Protein AF-A0A803P0L1-F1 (afdb_monomer_lite)

Organism: Cannabis sativa (NCBI:txid3483)

InterPro domains:
  IPR026960 Reverse transcriptase zinc-binding domain [PF13966] (662-752)
  IPR036770 Ankyrin repeat-containing domain superfamily [G3DSA:1.25.40.20] (294-431)
  IPR036770 Ankyrin repeat-containing domain superfamily [SSF48403] (313-424)
  IPR044956 Ankyrin repeat protein SKIP35 [PTHR36024] (35-585)
  IPR060521 SKIP35, N-terminal domain [PF28568] (82-309)

Sequence (943 aa):
MEKDMVSALPKEEEEVKGVGGGLIERETEEDDTVKSQGVKESRLNSGSGCNCNATKLKSTSVAVRERDYFQSGHPKKKLTRQERVELGRLFQGAVSSYDWDLAQSLISLADPQALNDALCITLDSIWFLTTQQELDGVTTLIHNIIANGAYDFTRAALRTSFLASCVSACHSRTMTPAATVTIMAQRLHERLHECNGDEILKAEAGAKFQKFTEWALKCIDCHSRCRENNTDRVGHSSAVEIQLQLSAFKTFLDLAGNQLIGKDFTEAFDAACFPLTLFSSSFDPSWASGISATAIHGLLGMLVEGGADNVSQCFLEASRFGSTELVRILLQIAQRNSLDIDVDLALGFASHYCKIGTMECLVEEGNAIAFLGPLMRAAERGCMQVVEWFMKRGCRDMELCLALTAATSSSQVDVAAFLLPHVPQHVLEALSTEILKAAGERSGGSLDGVAFLLRSDFLGDPTATYAVADAIARSDDEAVAPELKCFLREHWSEAAFVDGLRLGQEHYMNIVRILKWSGCPICLRDLPPPLRVTIAYLPLYRECVEAGGCLLSQRLRGQLVEAVRRLDGRVLKEEYSKKHSISVLGEPWLPDPSNPFVASSHPALATATVAGLMSLDNGGWDVEIIEDLFEVRDQLLIKSIPLQALSATDQISWAKEVSGIYSVKSAYGLLQQDKGLWYDDQTSQFWNKLWSLKVPPKVANLLWRACTECLPTLVHLRIKKVVSCVLCPLCQAEEETTMHSLVTCNLVQHCWNRVGIGTNVAPGTTFLQWCTSSFLRSDGEQKCILAAVCWAIWGARNNLVWQHKVFNPNNVVVFATKYLEQWRNARKSNLDSSWSELQMGDGNEHWTPPTENSLKVNVDAALFNGGNSYGIGMVARNNDVRLEEEDEDDAVGMKAKIIRTPRMAMGRSRSMNGGGGRGGSIKGRMSNEAVRHSSNSNDSKLK

Structure (mmCIF, N/CA/C/O backbone):
data_AF-A0A803P0L1-F1
#
_entry.id   AF-A0A803P0L1-F1
#
loop_
_atom_site.group_PDB
_atom_site.id
_atom_site.type_symbol
_atom_site.label_atom_id
_atom_site.label_alt_id
_atom_site.label_comp_id
_atom_site.label_asym_id
_atom_site.label_entity_id
_atom_site.label_seq_id
_atom_site.pdbx_PDB_ins_code
_atom_site.Cartn_x
_atom_site.Cartn_y
_atom_site.Cartn_z
_atom_site.occupancy
_atom_site.B_iso_or_equiv
_atom_site.auth_seq_id
_atom_site.auth_comp_id
_atom_site.auth_asym_id
_atom_site.auth_atom_id
_atom_site.pdbx_PDB_model_num
ATOM 1 N N . MET A 1 1 ? -13.032 11.975 18.815 1.00 33.47 1 MET A N 1
ATOM 2 C CA . MET A 1 1 ? -12.184 10.868 19.310 1.00 33.47 1 MET A CA 1
ATOM 3 C C . MET A 1 1 ? -11.256 11.259 20.460 1.00 33.47 1 MET A C 1
ATOM 5 O O . MET A 1 1 ? -11.518 10.789 21.544 1.00 33.47 1 MET A O 1
ATOM 9 N N . GLU A 1 2 ? -10.216 12.099 20.315 1.00 30.75 2 GLU A N 1
ATOM 10 C CA . GLU A 1 2 ? -9.330 12.453 21.461 1.00 30.75 2 GLU A CA 1
ATOM 11 C C . GLU A 1 2 ? -10.053 13.283 22.537 1.00 30.75 2 GLU A C 1
ATOM 13 O O . GLU A 1 2 ? -9.990 12.961 23.719 1.00 30.75 2 GLU A O 1
ATOM 18 N N . LYS A 1 3 ? -10.821 14.303 22.127 1.00 36.03 3 LYS A N 1
ATOM 19 C CA . LYS A 1 3 ? -11.691 15.069 23.038 1.00 36.03 3 LYS A CA 1
ATOM 20 C C . LYS A 1 3 ? -12.814 14.222 23.629 1.00 36.03 3 LYS A C 1
ATOM 22 O O . LYS A 1 3 ? -13.117 14.401 24.801 1.00 36.03 3 LYS A O 1
ATOM 27 N N . ASP A 1 4 ? -13.364 13.301 22.838 1.00 37.84 4 ASP A N 1
ATOM 28 C CA . ASP A 1 4 ? -14.433 12.397 23.272 1.00 37.84 4 ASP A CA 1
ATOM 29 C C . ASP A 1 4 ? -13.901 11.303 24.208 1.00 37.84 4 ASP A C 1
ATOM 31 O O . ASP A 1 4 ? -14.562 10.983 25.176 1.00 37.84 4 ASP A O 1
ATOM 35 N N . MET A 1 5 ? -12.670 10.807 24.019 1.00 42.59 5 MET A N 1
ATOM 36 C CA . MET A 1 5 ? -11.962 9.930 24.964 1.00 42.59 5 MET A CA 1
ATOM 37 C C . MET A 1 5 ? -11.698 10.652 26.282 1.00 42.59 5 MET A C 1
ATOM 39 O O . MET A 1 5 ? -11.959 10.107 27.346 1.00 42.59 5 MET A O 1
ATOM 43 N N . VAL A 1 6 ? -11.192 11.886 26.224 1.00 40.41 6 VAL A N 1
ATOM 44 C CA . VAL A 1 6 ? -10.933 12.696 27.422 1.00 40.41 6 VAL A CA 1
ATOM 45 C C . VAL A 1 6 ? -12.240 13.100 28.121 1.00 40.41 6 VAL A C 1
ATOM 47 O O . VAL A 1 6 ? -12.226 13.318 29.330 1.00 40.41 6 VAL A O 1
ATOM 50 N N . SER A 1 7 ? -13.369 13.185 27.402 1.00 38.19 7 SER A N 1
ATOM 51 C CA . SER A 1 7 ? -14.680 13.499 27.984 1.00 38.19 7 SER A CA 1
ATOM 52 C C . SER A 1 7 ? -15.518 12.290 28.405 1.00 38.19 7 SER A C 1
ATOM 54 O O . SER A 1 7 ? -16.298 12.448 29.337 1.00 38.19 7 SER A O 1
ATOM 56 N N . ALA A 1 8 ? -15.383 11.140 27.736 1.00 38.59 8 ALA A N 1
ATOM 57 C CA . ALA A 1 8 ? -16.048 9.870 28.054 1.00 38.59 8 ALA A CA 1
ATOM 58 C C . ALA A 1 8 ? -15.308 9.108 29.160 1.00 38.59 8 ALA A C 1
ATOM 60 O O . ALA A 1 8 ? -15.898 8.300 29.873 1.00 38.59 8 ALA A O 1
ATOM 61 N N . LEU A 1 9 ? -14.014 9.384 29.348 1.00 40.94 9 LEU A N 1
ATOM 62 C CA . LEU A 1 9 ? -13.327 9.041 30.585 1.00 40.94 9 LEU A CA 1
ATOM 63 C C . LEU A 1 9 ? -13.769 10.049 31.663 1.00 40.94 9 LEU A C 1
ATOM 65 O O . LEU A 1 9 ? -13.677 11.255 31.426 1.00 40.94 9 LEU A O 1
ATOM 69 N N . PRO A 1 10 ? -14.255 9.590 32.834 1.00 38.88 10 PRO A N 1
ATOM 70 C CA . PRO A 1 10 ? -14.750 10.459 33.899 1.00 38.88 10 PRO A CA 1
ATOM 71 C C . PRO A 1 10 ? -13.794 11.631 34.171 1.00 38.88 10 PRO A C 1
ATOM 73 O O . PRO A 1 10 ? -12.612 11.422 34.442 1.00 38.88 10 PRO A O 1
ATOM 76 N N . LYS A 1 11 ? -14.303 12.868 34.096 1.00 34.47 11 LYS A N 1
ATOM 77 C CA . LYS A 1 11 ? -13.525 14.127 34.084 1.00 34.47 11 LYS A CA 1
ATOM 78 C C . LYS A 1 11 ? -12.769 14.480 35.375 1.00 34.47 11 LYS A C 1
ATOM 80 O O . LYS A 1 11 ? -12.251 15.586 35.486 1.00 34.47 11 LYS A O 1
ATOM 85 N N . GLU A 1 12 ? -12.652 13.579 36.342 1.00 37.34 12 GLU A N 1
ATOM 8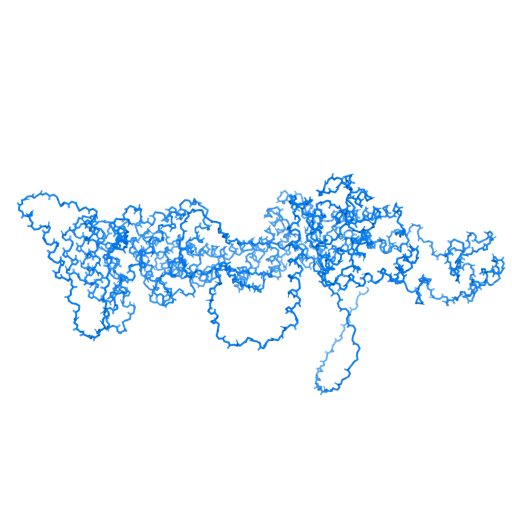6 C CA . GLU A 1 12 ? -12.065 13.888 37.649 1.00 37.34 12 GLU A CA 1
ATOM 87 C C . GLU A 1 12 ? -10.793 13.080 37.916 1.00 37.34 12 GLU A C 1
ATOM 89 O O . GLU A 1 12 ? -10.770 12.071 38.622 1.00 37.34 12 GLU A O 1
ATOM 94 N N . GLU A 1 13 ? -9.682 13.592 37.386 1.00 32.50 13 GLU A N 1
ATOM 95 C CA . GLU A 1 13 ? -8.322 13.154 37.724 1.00 32.50 13 GLU A CA 1
ATOM 96 C C . GLU A 1 13 ? -7.960 13.345 39.208 1.00 32.50 13 GLU A C 1
ATOM 98 O O . GLU A 1 13 ? -7.000 12.740 39.692 1.00 32.50 13 GLU A O 1
ATOM 103 N N . GLU A 1 14 ? -8.734 14.125 39.968 1.00 33.66 14 GLU A N 1
ATOM 104 C CA . GLU A 1 14 ? -8.441 14.399 41.379 1.00 33.66 14 GLU A CA 1
ATOM 105 C C . GLU A 1 14 ? -9.059 13.396 42.373 1.00 33.66 14 GLU A C 1
ATOM 107 O O . GLU A 1 14 ? -8.530 13.250 43.481 1.00 33.66 14 GLU A O 1
ATOM 112 N N . GLU A 1 15 ? -10.077 12.613 41.987 1.00 34.28 15 GLU A N 1
ATOM 113 C CA . GLU A 1 15 ? -10.716 11.621 42.877 1.00 34.28 15 GLU A CA 1
ATOM 114 C C . GLU A 1 15 ? -10.400 10.151 42.556 1.00 34.28 15 GLU A C 1
ATOM 116 O O . GLU A 1 15 ? -10.644 9.282 43.399 1.00 34.28 15 GLU A O 1
ATOM 121 N N . VAL A 1 16 ? -9.684 9.842 41.465 1.00 33.59 16 VAL A N 1
ATOM 122 C CA . VAL A 1 16 ? -8.999 8.534 41.368 1.00 33.59 16 VAL A CA 1
ATOM 123 C C . VAL A 1 16 ? -7.904 8.439 42.438 1.00 33.59 16 VAL A C 1
ATOM 125 O O . VAL A 1 16 ? -7.727 7.380 43.025 1.00 33.59 16 VAL A O 1
ATOM 128 N N . LYS A 1 17 ? -7.275 9.554 42.843 1.00 34.66 17 LYS A N 1
ATOM 129 C CA . LYS A 1 17 ? -6.460 9.624 44.078 1.00 34.66 17 LYS A CA 1
ATOM 130 C C . LYS A 1 17 ? -7.306 9.647 45.364 1.00 34.66 17 LYS A C 1
ATOM 132 O O . LYS A 1 17 ? -6.761 9.607 46.466 1.00 34.66 17 LYS A O 1
ATOM 137 N N . GLY A 1 18 ? -8.619 9.803 45.246 1.00 33.53 18 GLY A N 1
ATOM 138 C CA . GLY A 1 18 ? -9.552 10.083 46.332 1.00 33.53 18 GLY A CA 1
ATOM 139 C C . GLY A 1 18 ? -10.158 8.847 46.974 1.00 33.53 18 GLY A C 1
ATOM 140 O O . GLY A 1 18 ? -10.291 8.868 48.186 1.00 33.53 18 GLY A O 1
ATOM 141 N N . VAL A 1 19 ? -10.482 7.790 46.217 1.00 36.91 19 VAL A N 1
ATOM 142 C CA . VAL A 1 19 ? -11.136 6.582 46.781 1.00 36.91 19 VAL A CA 1
ATOM 143 C C . VAL A 1 19 ? -10.599 5.256 46.203 1.00 36.91 19 VAL A C 1
ATOM 145 O O . VAL A 1 19 ? -10.785 4.212 46.817 1.00 36.91 19 VAL A O 1
ATOM 148 N N . GLY A 1 20 ? -9.838 5.269 45.096 1.00 32.50 20 GLY A N 1
ATOM 149 C CA . GLY A 1 20 ? -9.207 4.056 44.530 1.00 32.50 20 GLY A CA 1
ATOM 150 C C . GLY A 1 20 ? -7.670 4.020 44.563 1.00 32.50 20 GLY A C 1
ATOM 151 O O . GLY A 1 20 ? -7.077 2.967 44.773 1.00 32.50 20 GLY A O 1
ATOM 152 N N . GLY A 1 21 ? -7.007 5.161 44.375 1.00 29.73 21 GLY A N 1
ATOM 153 C CA . GLY A 1 21 ? -5.552 5.269 44.201 1.00 29.73 21 GLY A CA 1
ATOM 154 C C . GLY A 1 21 ? -4.771 5.596 45.475 1.00 29.73 21 GLY A C 1
ATOM 155 O O . GLY A 1 21 ? -3.615 5.218 45.589 1.00 29.73 21 GLY A O 1
ATOM 156 N N . GLY A 1 22 ? -5.396 6.216 46.483 1.00 28.91 22 GLY A N 1
ATOM 157 C CA . GLY A 1 22 ? -4.754 6.471 47.786 1.00 28.91 22 GLY A CA 1
ATOM 158 C C . GLY A 1 22 ? -4.652 5.238 48.697 1.00 28.91 22 GLY A C 1
ATOM 159 O O . GLY A 1 22 ? -4.280 5.355 49.860 1.00 28.91 22 GLY A O 1
ATOM 160 N N . LEU A 1 23 ? -5.044 4.069 48.192 1.00 36.75 23 LEU A N 1
ATOM 161 C CA . LEU A 1 23 ? -5.276 2.845 48.956 1.00 36.75 23 LEU A CA 1
ATOM 162 C C . LEU A 1 23 ? -4.174 1.788 48.775 1.00 36.75 23 LEU A C 1
ATOM 164 O O . LEU A 1 23 ? -4.303 0.719 49.360 1.00 36.75 23 LEU A O 1
ATOM 168 N N . ILE A 1 24 ? -3.131 2.061 47.975 1.00 34.88 24 ILE A N 1
ATOM 169 C CA . ILE A 1 24 ? -2.130 1.046 47.581 1.00 34.88 24 ILE A CA 1
ATOM 170 C C . ILE A 1 24 ? -0.661 1.489 47.807 1.00 34.88 24 ILE A C 1
ATOM 172 O O . ILE A 1 24 ? 0.220 0.645 47.811 1.00 34.88 24 ILE A O 1
ATOM 176 N N . GLU A 1 25 ? -0.359 2.755 48.125 1.00 27.77 25 GLU A N 1
ATOM 177 C CA . GLU A 1 25 ? 1.033 3.218 48.369 1.00 27.77 25 GLU A CA 1
ATOM 178 C C . GLU A 1 25 ? 1.504 3.163 49.842 1.00 27.77 25 GLU A C 1
ATOM 180 O O . GLU A 1 25 ? 2.432 3.866 50.230 1.00 27.77 25 GLU A O 1
ATOM 185 N N . ARG A 1 26 ? 0.891 2.355 50.717 1.00 26.83 26 ARG A N 1
ATOM 186 C CA . ARG A 1 26 ? 1.385 2.195 52.104 1.00 26.83 26 ARG A CA 1
ATOM 187 C C . ARG A 1 26 ? 1.374 0.751 52.584 1.00 26.83 26 ARG A C 1
ATOM 189 O O . ARG A 1 26 ? 0.774 0.454 53.608 1.00 26.83 26 ARG A O 1
ATOM 196 N N . GLU A 1 27 ? 2.048 -0.131 51.860 1.00 27.28 27 GLU A N 1
ATOM 197 C CA . GLU A 1 27 ? 2.527 -1.404 52.413 1.00 27.28 27 GLU A CA 1
ATOM 198 C C . GLU A 1 27 ? 3.899 -1.764 51.824 1.00 27.28 27 GLU A C 1
ATOM 200 O O . GLU A 1 27 ? 4.053 -2.827 51.249 1.00 27.28 27 GLU A O 1
ATOM 205 N N . THR A 1 28 ? 4.899 -0.890 51.958 1.00 28.91 28 THR A N 1
ATOM 206 C CA . THR A 1 28 ? 6.329 -1.265 51.976 1.00 28.91 28 THR A CA 1
ATOM 207 C C . THR A 1 28 ? 7.155 -0.074 52.464 1.00 28.91 28 THR A C 1
ATOM 209 O O . THR A 1 28 ? 6.851 1.052 52.093 1.00 28.91 28 THR A O 1
ATOM 212 N N . GLU A 1 29 ? 8.191 -0.358 53.259 1.00 28.20 29 GLU A N 1
ATOM 213 C CA . GLU A 1 29 ? 9.174 0.563 53.869 1.00 28.20 29 GLU A CA 1
ATOM 214 C C . GLU A 1 29 ? 8.824 1.127 55.259 1.00 28.20 29 GLU A C 1
ATOM 216 O O . GLU A 1 29 ? 8.641 2.323 55.460 1.00 28.20 29 GLU A O 1
ATOM 221 N N . GLU A 1 30 ? 8.846 0.247 56.266 1.00 25.33 30 GLU A N 1
ATOM 222 C CA . GLU A 1 30 ? 9.485 0.591 57.543 1.00 25.33 30 GLU A CA 1
ATOM 223 C C . GLU A 1 30 ? 10.682 -0.346 57.736 1.00 25.33 30 GLU A C 1
ATOM 225 O O . GLU A 1 30 ? 10.550 -1.557 57.927 1.00 25.33 30 GLU A O 1
ATOM 230 N N . ASP A 1 31 ? 11.856 0.252 57.580 1.00 25.34 31 ASP A N 1
ATOM 231 C CA . ASP A 1 31 ? 13.179 -0.320 57.756 1.00 25.34 31 ASP A CA 1
ATOM 232 C C . ASP A 1 31 ? 13.553 -0.158 59.237 1.00 25.34 31 ASP A C 1
ATOM 234 O O . ASP A 1 31 ? 13.736 0.961 59.711 1.00 25.34 31 ASP A O 1
ATOM 238 N N . ASP A 1 32 ? 13.622 -1.259 59.988 1.00 25.69 32 ASP A N 1
ATOM 239 C CA . ASP A 1 32 ? 14.142 -1.260 61.359 1.00 25.69 32 ASP A CA 1
ATOM 240 C C . ASP A 1 32 ? 15.085 -2.456 61.562 1.00 25.69 32 ASP A C 1
ATOM 242 O O . ASP A 1 32 ? 14.734 -3.561 61.989 1.00 25.69 32 ASP A O 1
ATOM 246 N N . THR A 1 33 ? 16.352 -2.223 61.228 1.00 25.17 33 THR A N 1
ATOM 247 C CA . THR A 1 33 ? 17.479 -3.091 61.567 1.00 25.17 33 THR A CA 1
ATOM 248 C C . THR A 1 33 ? 17.824 -3.012 63.057 1.00 25.17 33 THR A C 1
ATOM 250 O O . THR A 1 33 ? 18.557 -2.110 63.452 1.00 25.17 33 THR A O 1
ATOM 253 N N . VAL A 1 34 ? 17.470 -4.017 63.872 1.00 27.70 34 VAL A N 1
ATOM 254 C CA . VAL A 1 34 ? 18.253 -4.376 65.078 1.00 27.70 34 VAL A CA 1
ATOM 255 C C . VAL A 1 34 ? 18.273 -5.893 65.329 1.00 27.70 34 VAL A C 1
ATOM 257 O O . VAL A 1 34 ? 17.328 -6.496 65.814 1.00 27.70 34 VAL A O 1
ATOM 260 N N . LYS A 1 35 ? 19.439 -6.477 65.025 1.00 25.55 35 LYS A N 1
ATOM 261 C CA . LYS A 1 35 ? 20.162 -7.584 65.687 1.00 25.55 35 LYS A CA 1
ATOM 262 C C . LYS A 1 35 ? 19.391 -8.675 66.472 1.00 25.55 35 LYS A C 1
ATOM 264 O O . LYS A 1 35 ? 18.898 -8.460 67.571 1.00 25.55 35 LYS A O 1
ATOM 269 N N . SER A 1 36 ? 19.711 -9.903 66.048 1.00 23.88 36 SER A N 1
ATOM 270 C CA . SER A 1 36 ? 20.295 -11.018 66.829 1.00 23.88 36 SER A CA 1
ATOM 271 C C . SER A 1 36 ? 19.454 -12.288 67.041 1.00 23.88 36 SER A C 1
ATOM 273 O O . SER A 1 36 ? 18.448 -12.300 67.728 1.00 23.88 36 SER A O 1
ATOM 275 N N . GLN A 1 37 ? 19.999 -13.368 66.459 1.00 24.53 37 GLN A N 1
ATOM 276 C CA . GLN A 1 37 ? 20.134 -14.734 66.984 1.00 24.53 37 GLN A CA 1
ATOM 277 C C . GLN A 1 37 ? 18.907 -15.446 67.576 1.00 24.53 37 GLN A C 1
ATOM 279 O O . GLN A 1 37 ? 18.477 -15.152 68.683 1.00 24.53 37 GLN A O 1
ATOM 284 N N . GLY A 1 38 ? 18.542 -16.576 66.956 1.00 24.69 38 GLY A N 1
ATOM 285 C CA . GLY A 1 38 ? 18.101 -17.730 67.742 1.00 24.69 38 GLY A CA 1
ATOM 286 C C . GLY A 1 38 ? 17.145 -18.713 67.072 1.00 24.69 38 GLY A C 1
ATOM 287 O O . GLY A 1 38 ? 15.944 -18.570 67.197 1.00 24.69 38 GLY A O 1
ATOM 288 N N . VAL A 1 39 ? 17.727 -19.781 66.519 1.00 25.58 39 VAL A N 1
ATOM 289 C CA . VAL A 1 39 ? 17.256 -21.178 66.630 1.00 25.58 39 VAL A CA 1
ATOM 290 C C . VAL A 1 39 ? 15.971 -21.609 65.887 1.00 25.58 39 VAL A C 1
ATOM 292 O O . VAL A 1 39 ? 14.859 -21.154 66.113 1.00 25.58 39 VAL A O 1
ATOM 295 N N . LYS A 1 40 ? 16.190 -22.618 65.032 1.00 23.92 40 LYS A N 1
ATOM 296 C CA . LYS A 1 40 ? 15.233 -23.546 64.417 1.00 23.92 40 LYS A CA 1
ATOM 297 C C . LYS A 1 40 ? 14.265 -24.157 65.441 1.00 23.92 40 LYS A C 1
ATOM 299 O O . LYS A 1 40 ? 14.743 -24.679 66.436 1.00 23.92 40 LYS A O 1
ATOM 304 N N . GLU A 1 41 ? 12.988 -24.313 65.090 1.00 24.62 41 GLU A N 1
ATOM 305 C CA . GLU A 1 41 ? 12.368 -25.648 65.026 1.00 24.62 41 GLU A CA 1
ATOM 306 C C . GLU A 1 41 ? 10.975 -25.642 64.382 1.00 24.62 41 GLU A C 1
ATOM 308 O O . GLU A 1 41 ? 10.102 -24.828 64.662 1.00 24.62 41 GLU A O 1
ATOM 313 N N . SER A 1 42 ? 10.807 -26.612 63.493 1.00 23.11 42 SER A N 1
ATOM 314 C CA . SER A 1 42 ? 9.595 -27.040 62.808 1.00 23.11 42 SER A CA 1
ATOM 315 C C . SER A 1 42 ? 8.591 -27.711 63.748 1.00 23.11 42 SER A C 1
ATOM 317 O O . SER A 1 42 ? 9.000 -28.577 64.521 1.00 23.11 42 SER A O 1
ATOM 319 N N . ARG A 1 43 ? 7.284 -27.473 63.555 1.00 24.31 43 ARG A N 1
ATOM 320 C CA . ARG A 1 43 ? 6.235 -28.509 63.681 1.00 24.31 43 ARG A CA 1
ATOM 321 C C . ARG A 1 43 ? 4.915 -28.082 63.025 1.00 24.31 43 ARG A C 1
ATOM 323 O O . ARG A 1 43 ? 4.275 -27.122 63.431 1.00 24.31 43 ARG A O 1
ATOM 330 N N . LEU A 1 44 ? 4.522 -28.862 62.021 1.00 23.52 44 LEU A N 1
ATOM 331 C CA . LEU A 1 44 ? 3.162 -28.995 61.501 1.00 23.52 44 LEU A CA 1
ATOM 332 C C . LEU A 1 44 ? 2.271 -29.656 62.571 1.00 23.52 44 LEU A C 1
ATOM 334 O O . LEU A 1 44 ? 2.683 -30.682 63.111 1.00 23.52 44 LEU A O 1
ATOM 338 N N . ASN A 1 45 ? 1.073 -29.123 62.851 1.00 23.12 45 ASN A N 1
ATOM 339 C CA . ASN A 1 45 ? -0.189 -29.767 62.445 1.00 23.12 45 ASN A CA 1
ATOM 340 C C . ASN A 1 45 ? -1.451 -28.942 62.796 1.00 23.12 45 ASN A C 1
ATOM 342 O O . ASN A 1 45 ? -1.659 -28.562 63.943 1.00 23.12 45 ASN A O 1
ATOM 346 N N . SER A 1 46 ? -2.295 -28.773 61.772 1.00 24.22 46 SER A N 1
ATOM 347 C CA . SER A 1 46 ? -3.767 -28.876 61.742 1.00 24.22 46 SER A CA 1
ATOM 348 C C . SER A 1 46 ? -4.661 -28.154 62.770 1.00 24.22 46 SER A C 1
ATOM 350 O O . SER A 1 46 ? -4.742 -28.551 63.928 1.00 24.22 46 SER A O 1
ATOM 352 N N . GLY A 1 47 ? -5.533 -27.286 62.235 1.00 26.48 47 GLY A N 1
ATOM 353 C CA . GLY A 1 47 ? -6.964 -27.274 62.567 1.00 26.48 47 GLY A CA 1
ATOM 354 C C . GLY A 1 47 ? -7.441 -26.237 63.584 1.00 26.48 47 GLY A C 1
ATOM 355 O O . GLY A 1 47 ? -7.614 -26.557 64.752 1.00 26.48 47 GLY A O 1
ATOM 356 N N . SER A 1 48 ? -7.780 -25.030 63.122 1.00 24.00 48 SER A N 1
ATOM 357 C CA . SER A 1 48 ? -8.833 -24.209 63.737 1.00 24.00 48 SER A CA 1
ATOM 358 C C . SER A 1 48 ? -9.307 -23.155 62.740 1.00 24.00 48 SER A C 1
ATOM 360 O O . SER A 1 48 ? -8.494 -22.475 62.121 1.00 24.00 48 SER A O 1
ATOM 362 N N . GLY A 1 49 ? -10.625 -23.060 62.571 1.00 24.16 49 GLY A N 1
ATOM 363 C CA . GLY A 1 49 ? -11.286 -22.179 61.617 1.00 24.16 49 GLY A CA 1
ATOM 364 C C . GLY A 1 49 ? -10.927 -20.704 61.797 1.00 24.16 49 GLY A C 1
ATOM 365 O O . GLY A 1 49 ? -10.699 -20.222 62.909 1.00 24.16 49 GLY A O 1
ATOM 366 N N . CYS A 1 50 ? -10.905 -19.994 60.671 1.00 24.69 50 CYS A N 1
ATOM 367 C CA . CYS A 1 50 ? -10.748 -18.550 60.611 1.00 24.69 50 CYS A CA 1
ATOM 368 C C . CYS A 1 50 ? -12.034 -17.896 61.138 1.00 24.69 50 CYS A C 1
ATOM 370 O O . CYS A 1 50 ? -12.973 -17.635 60.394 1.00 24.69 50 CYS A O 1
ATOM 372 N N . ASN A 1 51 ? -12.098 -17.689 62.451 1.00 30.31 51 ASN A N 1
ATOM 373 C CA . ASN A 1 51 ? -13.068 -16.804 63.083 1.00 30.31 51 ASN A CA 1
ATOM 374 C C . ASN A 1 51 ? -12.300 -15.662 63.752 1.00 30.31 51 ASN A C 1
ATOM 376 O O . ASN A 1 51 ? -12.191 -15.574 64.973 1.00 30.31 51 ASN A O 1
ATOM 380 N N . CYS A 1 52 ? -11.685 -14.817 62.935 1.00 30.84 52 CYS A N 1
ATOM 381 C CA . CYS A 1 52 ? -10.986 -13.629 63.395 1.00 30.84 52 CYS A CA 1
ATOM 382 C C . CYS A 1 52 ? -11.103 -12.541 62.326 1.00 30.84 52 CYS A C 1
ATOM 384 O O . CYS A 1 52 ? -10.321 -12.523 61.387 1.00 30.84 52 CYS A O 1
ATOM 386 N N . ASN A 1 53 ? -12.128 -11.681 62.457 1.00 30.64 53 ASN A N 1
ATOM 387 C CA . ASN A 1 53 ? -12.046 -10.216 62.257 1.00 30.64 53 ASN A CA 1
ATOM 388 C C . ASN A 1 53 ? -13.410 -9.490 62.272 1.00 30.64 53 ASN A C 1
ATOM 390 O O . ASN A 1 53 ? -13.432 -8.271 62.427 1.00 30.64 53 ASN A O 1
ATOM 394 N N . ALA A 1 54 ? -14.552 -10.187 62.244 1.00 28.41 54 ALA A N 1
ATOM 395 C CA . ALA A 1 54 ? -15.870 -9.527 62.278 1.00 28.41 54 ALA A CA 1
ATOM 396 C C . ALA A 1 54 ? -16.196 -8.824 63.619 1.00 28.41 54 ALA A C 1
ATOM 398 O O . ALA A 1 54 ? -16.917 -7.828 63.659 1.00 28.41 54 ALA A O 1
ATOM 399 N N . THR A 1 55 ? -15.645 -9.297 64.741 1.00 31.81 55 THR A N 1
ATOM 400 C CA . THR A 1 55 ? -15.927 -8.744 66.081 1.00 31.81 55 THR A CA 1
ATOM 401 C C . THR A 1 55 ? -15.043 -7.560 66.468 1.00 31.81 55 THR A C 1
ATOM 403 O O . THR A 1 55 ? -15.461 -6.749 67.289 1.00 31.81 55 THR A O 1
ATOM 406 N N . LYS A 1 56 ? -13.864 -7.401 65.851 1.00 31.98 56 LYS A N 1
ATOM 407 C CA . LYS A 1 56 ? -12.921 -6.307 66.166 1.00 31.98 56 LYS A CA 1
ATOM 408 C C . LYS A 1 56 ? -13.229 -5.007 65.405 1.00 31.98 56 LYS A C 1
ATOM 410 O O . LYS A 1 56 ? -12.837 -3.925 65.837 1.00 31.98 56 LYS A O 1
ATOM 415 N N . LEU A 1 57 ? -13.982 -5.100 64.307 1.00 34.81 57 LEU A N 1
ATOM 416 C CA . LEU A 1 57 ? -14.447 -3.954 63.517 1.00 34.81 57 LEU A CA 1
ATOM 417 C C . LEU A 1 57 ? -15.749 -3.341 64.056 1.00 34.81 57 LEU A C 1
ATOM 419 O O . LEU A 1 57 ? -15.889 -2.121 64.030 1.00 34.81 57 LEU A O 1
ATOM 423 N N . LYS A 1 58 ? -16.639 -4.140 64.668 1.00 33.09 58 LYS A N 1
ATOM 424 C CA . LYS A 1 58 ? -17.818 -3.619 65.391 1.00 33.09 58 LYS A CA 1
ATOM 425 C C . LYS A 1 58 ? -17.445 -2.760 66.607 1.00 33.09 58 LYS A C 1
ATOM 427 O O . LYS A 1 58 ? -18.175 -1.837 66.940 1.00 33.09 58 LYS A O 1
ATOM 432 N N . SER A 1 59 ? -16.314 -3.025 67.261 1.00 35.56 59 SER A N 1
ATOM 433 C CA . SER A 1 59 ? -15.905 -2.308 68.478 1.00 35.56 59 SER A CA 1
ATOM 434 C C . SER A 1 59 ? -15.171 -0.987 68.228 1.00 35.56 59 SER A C 1
ATOM 436 O O . SER A 1 59 ? -15.090 -0.168 69.139 1.00 35.56 59 SER A O 1
ATOM 438 N N . THR A 1 60 ? -14.637 -0.763 67.023 1.00 34.19 60 THR A N 1
ATOM 439 C CA . THR A 1 60 ? -13.719 0.367 66.776 1.00 34.19 60 THR A CA 1
ATOM 440 C C . THR A 1 60 ? -14.385 1.522 66.016 1.00 34.19 60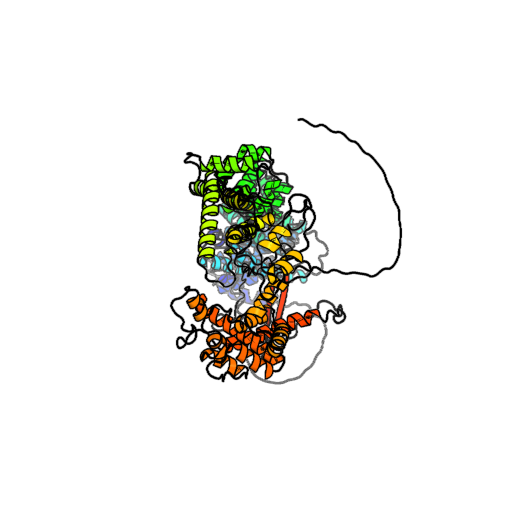 THR A C 1
ATOM 442 O O . THR A 1 60 ? -14.028 2.673 66.243 1.00 34.19 60 THR A O 1
ATOM 445 N N . SER A 1 61 ? -15.430 1.264 65.216 1.00 34.81 61 SER A N 1
ATOM 446 C CA . SER A 1 61 ? -16.225 2.319 64.554 1.00 34.81 61 SER A CA 1
ATOM 447 C C . SER A 1 61 ? -17.426 2.806 65.380 1.00 34.81 61 SER A C 1
ATOM 449 O O . SER A 1 61 ? -17.802 3.975 65.282 1.00 34.81 61 SER A O 1
ATOM 451 N N . VAL A 1 62 ? -17.985 1.967 66.262 1.00 37.59 62 VAL A N 1
ATOM 452 C CA . VAL A 1 62 ? -19.077 2.361 67.180 1.00 37.59 62 VAL A CA 1
ATOM 453 C C . VAL A 1 62 ? -18.582 3.349 68.251 1.00 37.59 62 VAL A C 1
ATOM 455 O O . VAL A 1 62 ? -19.317 4.239 68.673 1.00 37.59 62 VAL A O 1
ATOM 458 N N . ALA A 1 63 ? -17.294 3.307 68.607 1.00 34.94 63 ALA A N 1
ATOM 459 C CA . ALA A 1 63 ? -16.716 4.185 69.627 1.00 34.94 63 ALA A CA 1
ATOM 460 C C . ALA A 1 63 ? -16.504 5.652 69.185 1.00 34.94 63 ALA A C 1
ATOM 462 O O . ALA A 1 63 ? -16.279 6.508 70.041 1.00 34.94 63 ALA A O 1
ATOM 463 N N . VAL A 1 64 ? -16.589 5.971 67.885 1.00 39.06 64 VAL A N 1
ATOM 464 C CA . VAL A 1 64 ? -16.289 7.326 67.368 1.00 39.06 64 VAL A CA 1
ATOM 465 C C . VAL A 1 64 ? -17.546 8.188 67.154 1.00 39.06 64 VAL A C 1
ATOM 467 O O . VAL A 1 64 ? -17.429 9.405 67.028 1.00 39.06 64 VAL A O 1
ATOM 470 N N . ARG A 1 65 ? -18.767 7.628 67.189 1.00 40.53 65 ARG A N 1
ATOM 471 C CA . ARG A 1 65 ? -20.007 8.419 66.995 1.00 40.53 65 ARG A CA 1
ATOM 472 C C . ARG A 1 65 ? -21.106 8.264 68.052 1.00 40.53 65 ARG A C 1
ATOM 474 O O . ARG A 1 65 ? -22.101 8.975 67.961 1.00 40.53 65 ARG A O 1
ATOM 481 N N . GLU A 1 66 ? -20.920 7.463 69.101 1.00 33.19 66 GLU A N 1
ATOM 482 C CA . GLU A 1 66 ? -21.906 7.371 70.198 1.00 33.19 66 GLU A CA 1
ATOM 483 C C . GLU A 1 66 ? -21.802 8.467 71.280 1.00 33.19 66 GLU A C 1
ATOM 485 O O . GLU A 1 66 ? -22.639 8.504 72.179 1.00 33.19 66 GLU A O 1
ATOM 490 N N . ARG A 1 67 ? -20.836 9.401 71.221 1.00 32.25 67 ARG A N 1
ATOM 491 C CA . ARG A 1 67 ? -20.705 10.452 72.259 1.00 32.25 67 ARG A CA 1
ATOM 492 C C . ARG A 1 67 ? -21.465 11.761 72.029 1.00 32.25 67 ARG A C 1
ATOM 494 O O . ARG A 1 67 ? -21.622 12.486 73.001 1.00 32.25 67 ARG A O 1
ATOM 501 N N . ASP A 1 68 ? -22.005 12.030 70.838 1.00 33.19 68 ASP A N 1
ATOM 502 C CA . ASP A 1 68 ? -22.604 13.345 70.519 1.00 33.19 68 ASP A CA 1
ATOM 503 C C . ASP A 1 68 ? -24.043 13.272 69.962 1.00 33.19 68 ASP A C 1
ATOM 505 O O . ASP A 1 68 ? -24.425 14.045 69.086 1.00 33.19 68 ASP A O 1
ATOM 509 N N . TYR A 1 69 ? -24.886 12.365 70.469 1.00 31.75 69 TYR A N 1
ATOM 510 C CA . TYR A 1 69 ? -26.317 12.313 70.118 1.00 31.75 69 TYR A CA 1
ATOM 511 C C . TYR A 1 69 ? -27.227 12.677 71.295 1.00 31.75 69 TYR A C 1
ATOM 513 O O . TYR A 1 69 ? -28.071 11.901 71.718 1.00 31.75 69 TYR A O 1
ATOM 521 N N . PHE A 1 70 ? -27.086 13.901 71.801 1.00 33.62 70 PHE A N 1
ATOM 522 C CA . PHE A 1 70 ? -28.171 14.620 72.477 1.00 33.62 70 PHE A CA 1
ATOM 523 C C . PHE A 1 70 ? -27.956 16.128 72.310 1.00 33.62 70 PHE A C 1
ATOM 525 O O . PHE A 1 70 ? -27.509 16.785 73.240 1.00 33.62 70 PHE A O 1
ATOM 532 N N . GLN A 1 71 ? -28.254 16.673 71.122 1.00 30.28 71 GLN A N 1
ATOM 533 C CA . GLN A 1 71 ? -28.833 18.017 70.930 1.00 30.28 71 GLN A CA 1
ATOM 534 C C . GLN A 1 71 ? -28.967 18.379 69.437 1.00 30.28 71 GLN A C 1
ATOM 536 O O . GLN A 1 71 ? -28.011 18.340 68.677 1.00 30.28 71 GLN A O 1
ATOM 541 N N . SER A 1 72 ? -30.199 18.730 69.056 1.00 30.72 72 SER A N 1
ATOM 542 C CA . SER A 1 72 ? -30.619 19.614 67.954 1.00 30.72 72 SER A CA 1
ATOM 543 C C . SER A 1 72 ? -29.815 19.657 66.636 1.00 30.72 72 SER A C 1
ATOM 545 O O . SER A 1 72 ? -28.762 20.277 66.548 1.00 30.72 72 SER A O 1
ATOM 547 N N . GLY A 1 73 ? -30.453 19.193 65.554 1.00 34.44 73 GLY A N 1
ATOM 548 C CA . GLY A 1 73 ? -30.696 20.021 64.360 1.00 34.44 73 GLY A CA 1
ATOM 549 C C . GLY A 1 73 ? -29.511 20.641 63.603 1.00 34.44 73 GLY A C 1
ATOM 550 O O . GLY A 1 73 ? -29.699 21.702 63.012 1.00 34.44 73 GLY A O 1
ATOM 551 N N . HIS A 1 74 ? -28.333 20.014 63.572 1.00 33.47 74 HIS A N 1
ATOM 552 C CA . HIS A 1 74 ? -27.210 20.456 62.733 1.00 33.47 74 HIS A CA 1
ATOM 553 C C . HIS A 1 74 ? -26.924 19.484 61.570 1.00 33.47 74 HIS A C 1
ATOM 555 O O . HIS A 1 74 ? -27.118 18.276 61.716 1.00 33.47 74 HIS A O 1
ATOM 561 N N . PRO A 1 75 ? -26.496 19.991 60.395 1.00 42.88 75 PRO A N 1
ATOM 562 C CA . PRO A 1 75 ? -26.325 19.188 59.183 1.00 42.88 75 PRO A CA 1
ATOM 563 C C . PRO A 1 75 ? -25.243 18.118 59.375 1.00 42.88 75 PRO A C 1
ATOM 565 O O . PRO A 1 75 ? -24.226 18.382 60.019 1.00 42.88 75 PRO A O 1
ATOM 568 N N . LYS A 1 76 ? -25.460 16.918 58.803 1.00 53.50 76 LYS A N 1
ATOM 569 C CA . LYS A 1 76 ? -24.502 15.794 58.806 1.00 53.50 76 LYS A CA 1
ATOM 570 C C . LYS A 1 76 ? -23.084 16.325 58.541 1.00 53.50 76 LYS A C 1
ATOM 572 O O . LYS A 1 76 ? -22.824 16.914 57.492 1.00 53.50 76 LYS A O 1
ATOM 577 N N . LYS A 1 77 ? -22.182 16.151 59.511 1.00 58.50 77 LYS A N 1
ATOM 578 C CA . LYS A 1 77 ? -20.783 16.595 59.437 1.00 58.50 77 LYS A CA 1
ATOM 579 C C . LYS A 1 77 ? -20.132 15.951 58.201 1.00 58.50 77 LYS A C 1
ATOM 581 O O . LYS A 1 77 ? -20.112 14.724 58.117 1.00 58.50 77 LYS A O 1
ATOM 586 N N . LYS A 1 78 ? -19.653 16.761 57.243 1.00 69.44 78 LYS A N 1
ATOM 587 C CA . LYS A 1 78 ? -18.943 16.278 56.040 1.00 69.44 78 LYS A CA 1
ATOM 588 C C . LYS A 1 78 ? -17.765 15.403 56.466 1.00 69.44 78 LYS A C 1
ATOM 590 O O . LYS A 1 78 ? -16.982 15.824 57.319 1.00 69.44 78 LYS A O 1
ATOM 595 N N . LEU A 1 79 ? -17.653 14.214 55.879 1.00 80.44 79 LEU A N 1
ATOM 596 C CA . LEU A 1 79 ? -16.549 13.300 56.151 1.00 80.44 79 LEU A CA 1
ATOM 597 C C . LEU A 1 79 ? -15.253 13.886 55.579 1.00 80.44 79 LEU A C 1
ATOM 599 O O . LEU A 1 79 ? -15.229 14.452 54.474 1.00 80.44 79 LEU A O 1
ATOM 603 N N . THR A 1 80 ? -14.157 13.728 56.318 1.00 81.81 80 THR A N 1
ATOM 604 C CA . THR A 1 80 ? -12.823 14.015 55.786 1.00 81.81 80 THR A CA 1
ATOM 605 C C . THR A 1 80 ? -12.501 13.050 54.643 1.00 81.81 80 THR A C 1
ATOM 607 O O . THR A 1 80 ? -13.080 11.969 54.527 1.00 81.81 80 THR A O 1
ATOM 610 N N . ARG A 1 81 ? -11.559 13.428 53.774 1.00 75.69 81 ARG A N 1
ATOM 611 C CA . ARG A 1 81 ? -11.145 12.584 52.643 1.00 75.69 81 ARG A CA 1
ATOM 612 C C . ARG A 1 81 ? -10.687 11.192 53.100 1.00 75.69 81 ARG A C 1
ATOM 614 O O . ARG A 1 81 ? -11.042 10.207 52.472 1.00 75.69 81 ARG A O 1
ATOM 621 N N . GLN A 1 82 ? -9.948 11.110 54.206 1.00 79.69 82 GLN A N 1
ATOM 622 C CA . GLN A 1 82 ? -9.433 9.846 54.736 1.00 79.69 82 GLN A CA 1
ATOM 623 C C . GLN A 1 82 ? -10.542 8.961 55.329 1.00 79.69 82 GLN A C 1
ATOM 625 O O . GLN A 1 82 ? -10.554 7.760 55.083 1.00 79.69 82 GLN A O 1
ATOM 630 N N . GLU A 1 83 ? -11.520 9.551 56.023 1.00 79.81 83 GLU A N 1
ATOM 631 C CA . GLU A 1 83 ? -12.692 8.814 56.519 1.00 79.81 83 GLU A CA 1
ATOM 632 C C . GLU A 1 83 ? -13.571 8.291 55.371 1.00 79.81 83 GLU A C 1
ATOM 634 O O . GLU A 1 83 ? -14.107 7.190 55.471 1.00 79.81 83 GLU A O 1
ATOM 639 N N . ARG A 1 84 ? -13.698 9.038 54.260 1.00 81.94 84 ARG A N 1
ATOM 640 C CA . ARG A 1 84 ? -14.407 8.560 53.056 1.00 81.94 84 ARG A CA 1
ATOM 641 C C . ARG A 1 84 ? -13.707 7.368 52.410 1.00 81.94 84 ARG A C 1
ATOM 643 O O . ARG A 1 84 ? -14.374 6.400 52.065 1.00 81.94 84 ARG A O 1
ATOM 650 N N . VAL A 1 85 ? -12.377 7.410 52.306 1.00 78.56 85 VAL A N 1
ATOM 651 C CA . VAL A 1 85 ? -11.558 6.287 51.814 1.00 78.56 85 VAL A CA 1
ATOM 652 C C . VAL A 1 85 ? -11.770 5.033 52.660 1.00 78.56 85 VAL A C 1
ATOM 654 O O . VAL A 1 85 ? -11.972 3.944 52.125 1.00 78.56 85 VAL A O 1
ATOM 657 N N . GLU A 1 86 ? -11.718 5.176 53.983 1.00 82.94 86 GLU A N 1
ATOM 658 C CA . GLU A 1 86 ? -11.862 4.050 54.905 1.00 82.94 86 GLU A CA 1
ATOM 659 C C . GLU A 1 86 ? -13.285 3.480 54.887 1.00 82.94 86 GLU A C 1
ATOM 661 O O . GLU A 1 86 ? -13.460 2.264 54.801 1.00 82.94 86 GLU A O 1
ATOM 666 N N . LEU A 1 87 ? -14.301 4.349 54.865 1.00 84.69 87 LEU A N 1
ATOM 667 C CA . LEU A 1 87 ? -15.695 3.941 54.715 1.00 84.69 87 LEU A CA 1
ATOM 668 C C . LEU A 1 87 ? -15.927 3.213 53.385 1.00 84.69 87 LEU A C 1
ATOM 670 O O . LEU A 1 87 ? -16.555 2.158 53.377 1.00 84.69 87 LEU A O 1
ATOM 674 N N . GLY A 1 88 ? -15.371 3.725 52.283 1.00 84.69 88 GLY A N 1
ATOM 675 C CA . GLY A 1 88 ? -15.419 3.080 50.971 1.00 84.69 88 GLY A CA 1
ATOM 676 C C . GLY A 1 88 ? -14.759 1.699 50.968 1.00 84.69 88 GLY A C 1
ATOM 677 O O . GLY A 1 88 ? -15.325 0.758 50.421 1.00 84.69 88 GLY A O 1
ATOM 678 N N . ARG A 1 89 ? -13.614 1.530 51.649 1.00 82.75 89 ARG A N 1
ATOM 679 C CA . ARG A 1 89 ? -12.938 0.227 51.805 1.00 82.75 89 ARG A CA 1
ATOM 680 C C . ARG A 1 89 ? -13.807 -0.780 52.561 1.00 82.75 89 ARG A C 1
ATOM 682 O O . ARG A 1 89 ? -13.916 -1.929 52.138 1.00 82.75 89 ARG A O 1
ATOM 689 N N . LEU A 1 90 ? -14.415 -0.359 53.671 1.00 85.88 90 LEU A N 1
ATOM 690 C CA . LEU A 1 90 ? -15.322 -1.207 54.451 1.00 85.88 90 LEU A CA 1
ATOM 691 C C . LEU A 1 90 ? -16.559 -1.591 53.639 1.00 85.88 90 LEU A C 1
ATOM 693 O O . LEU A 1 90 ? -16.982 -2.745 53.672 1.00 85.88 90 LEU A O 1
ATOM 697 N N . PHE A 1 91 ? -17.098 -0.636 52.883 1.00 89.06 91 PHE A N 1
ATOM 698 C CA . PHE A 1 91 ? -18.249 -0.848 52.019 1.00 89.06 91 PHE A CA 1
ATOM 699 C C . PHE A 1 91 ? -17.932 -1.824 50.878 1.00 89.06 91 PHE A C 1
ATOM 701 O O . PHE A 1 91 ? -18.661 -2.793 50.690 1.00 89.06 91 PHE A O 1
ATOM 708 N N . GLN A 1 92 ? -16.805 -1.639 50.182 1.00 86.44 92 GLN A N 1
ATOM 709 C CA . GLN A 1 92 ? -16.308 -2.567 49.161 1.00 86.44 92 GLN A CA 1
ATOM 710 C C . GLN A 1 92 ? -16.114 -3.973 49.728 1.00 86.44 92 GLN A C 1
ATOM 712 O O . GLN A 1 92 ? -16.542 -4.937 49.105 1.00 86.44 92 GLN A O 1
ATOM 717 N N . GLY A 1 93 ? -15.517 -4.097 50.918 1.00 82.44 93 GLY A N 1
ATOM 718 C CA . GLY A 1 93 ? -15.353 -5.387 51.588 1.00 82.44 93 GLY A CA 1
ATOM 719 C C . GLY A 1 93 ? -16.689 -6.088 51.837 1.00 82.44 93 GLY A C 1
ATOM 720 O O . GLY A 1 93 ? -16.822 -7.258 51.495 1.00 82.44 93 GLY A O 1
ATOM 721 N N . ALA A 1 94 ? -17.681 -5.359 52.364 1.00 86.88 94 ALA A N 1
ATOM 722 C CA . ALA A 1 94 ? -19.018 -5.888 52.634 1.00 86.88 94 ALA A CA 1
ATOM 723 C C . ALA A 1 94 ? -19.751 -6.318 51.351 1.00 86.88 94 ALA A C 1
ATOM 725 O O . ALA A 1 94 ? -20.323 -7.405 51.305 1.00 86.88 94 ALA A O 1
ATOM 726 N N . VAL A 1 95 ? -19.695 -5.504 50.291 1.00 87.31 95 VAL A N 1
ATOM 727 C CA . VAL A 1 95 ? -20.323 -5.813 48.995 1.00 87.31 95 VAL A CA 1
ATOM 728 C C . VAL A 1 95 ? -19.635 -7.000 48.312 1.00 87.31 95 VAL A C 1
ATOM 730 O O . VAL A 1 95 ? -20.315 -7.908 47.840 1.00 87.31 95 VAL A O 1
ATOM 733 N N . SER A 1 96 ? -18.300 -7.052 48.300 1.00 84.00 96 SER A N 1
ATOM 734 C CA . SER A 1 96 ? -17.538 -8.157 47.697 1.00 84.00 96 SER A CA 1
ATOM 735 C C . SER A 1 96 ? -17.686 -9.480 48.456 1.00 84.00 96 SER A C 1
ATOM 737 O O . SER A 1 96 ? -17.569 -10.540 47.844 1.00 84.00 96 SER A O 1
ATOM 739 N N . SER A 1 97 ? -17.971 -9.444 49.764 1.00 82.94 97 SER A N 1
ATOM 740 C CA . SER A 1 97 ? -18.322 -10.631 50.554 1.00 82.94 97 SER A CA 1
ATOM 741 C C . SER A 1 97 ? -19.821 -10.948 50.574 1.00 82.94 97 SER A C 1
ATOM 743 O O . SER A 1 97 ? -20.216 -11.881 51.271 1.00 82.94 97 SER A O 1
ATOM 745 N N . TYR A 1 98 ? -20.649 -10.186 49.848 1.00 84.94 98 TYR A N 1
ATOM 746 C CA . TYR A 1 98 ? -22.114 -10.289 49.838 1.00 84.94 98 TYR A CA 1
ATOM 747 C C . TYR A 1 98 ? -22.760 -10.165 51.242 1.00 84.94 98 TYR A C 1
ATOM 749 O O . TYR A 1 98 ? -23.821 -10.732 51.504 1.00 84.94 98 TYR A O 1
ATOM 757 N N . ASP A 1 99 ? -22.128 -9.418 52.158 1.00 87.19 99 ASP A N 1
ATOM 758 C CA . ASP A 1 99 ? -22.657 -9.093 53.492 1.00 87.19 99 ASP A CA 1
ATOM 759 C C . ASP A 1 99 ? -23.545 -7.840 53.402 1.00 87.19 99 ASP A C 1
ATOM 761 O O . ASP A 1 99 ? -23.129 -6.706 53.674 1.00 87.19 99 ASP A O 1
ATOM 765 N N . TRP A 1 100 ? -24.782 -8.054 52.948 1.00 90.00 100 TRP A N 1
ATOM 766 C CA . TRP A 1 100 ? -25.752 -6.986 52.694 1.00 90.00 100 TRP A CA 1
ATOM 767 C C . TRP A 1 100 ? -26.153 -6.225 53.959 1.00 90.00 100 TRP A C 1
ATOM 769 O O . TRP A 1 100 ? -26.367 -5.015 53.894 1.00 90.00 100 TRP A O 1
ATOM 779 N N . ASP A 1 101 ? -26.204 -6.902 55.108 1.00 87.31 101 ASP A N 1
ATOM 780 C CA . ASP A 1 101 ? -26.552 -6.284 56.390 1.00 87.31 101 ASP A CA 1
ATOM 781 C C . ASP A 1 101 ? -25.470 -5.294 56.835 1.00 87.31 101 ASP A C 1
ATOM 783 O O . ASP A 1 101 ? -25.765 -4.162 57.244 1.00 87.31 101 ASP A O 1
ATOM 787 N N . LEU A 1 102 ? -24.197 -5.694 56.717 1.00 88.62 102 LEU A N 1
ATOM 788 C CA . LEU A 1 102 ? -23.070 -4.807 56.986 1.00 88.62 102 LEU A CA 1
ATOM 789 C C . LEU A 1 102 ? -23.057 -3.635 56.001 1.00 88.62 102 LEU A C 1
ATOM 791 O O . LEU A 1 102 ? -22.969 -2.487 56.445 1.00 88.62 102 LEU A O 1
ATOM 795 N N . ALA A 1 103 ? -23.214 -3.888 54.699 1.00 90.12 103 ALA A N 1
ATOM 796 C CA . ALA A 1 103 ? -23.258 -2.830 53.689 1.00 90.12 103 ALA A CA 1
ATOM 797 C C . ALA A 1 103 ? -24.388 -1.821 53.971 1.00 90.12 103 ALA A C 1
ATOM 799 O O . ALA A 1 103 ? -24.164 -0.609 53.965 1.00 90.12 103 ALA A O 1
ATOM 800 N N . GLN A 1 104 ? -25.583 -2.301 54.322 1.00 90.00 104 GLN A N 1
ATOM 801 C CA . GLN A 1 104 ? -26.726 -1.449 54.646 1.00 90.00 104 GLN A CA 1
ATOM 802 C C . GLN A 1 104 ? -26.490 -0.610 55.915 1.00 90.00 104 GLN A C 1
ATOM 804 O O . GLN A 1 104 ? -26.870 0.563 55.957 1.00 90.00 104 GLN A O 1
ATOM 809 N N . SER A 1 105 ? -25.810 -1.162 56.929 1.00 90.12 105 SER A N 1
ATOM 810 C CA . SER A 1 105 ? -25.451 -0.418 58.147 1.00 90.12 105 SER A CA 1
ATOM 811 C C . SER A 1 105 ? -24.528 0.777 57.852 1.00 90.12 105 SER A C 1
ATOM 813 O O . SER A 1 105 ? -24.689 1.848 58.446 1.00 90.12 105 SER A O 1
ATOM 815 N N . LEU A 1 106 ? -23.629 0.641 56.870 1.00 89.69 106 LEU A N 1
ATOM 816 C CA . LEU A 1 106 ? -22.659 1.670 56.485 1.00 89.69 106 LEU A CA 1
ATOM 817 C C . LEU A 1 106 ? -23.295 2.856 55.734 1.00 89.69 106 LEU A C 1
ATOM 819 O O . LEU A 1 106 ? -22.785 3.971 55.844 1.00 89.69 106 LEU A O 1
ATOM 823 N N . ILE A 1 107 ? -24.441 2.670 55.059 1.00 89.88 107 ILE A N 1
ATOM 824 C CA . ILE A 1 107 ? -25.180 3.756 54.373 1.00 89.88 107 ILE A CA 1
ATOM 825 C C . ILE A 1 107 ? -25.522 4.889 55.350 1.00 89.88 107 ILE A C 1
ATOM 827 O O . ILE A 1 107 ? -25.409 6.069 55.020 1.00 89.88 107 ILE A O 1
ATOM 831 N N . SER A 1 108 ? -25.893 4.541 56.587 1.00 86.19 108 SER A N 1
ATOM 832 C CA . SER A 1 108 ? -26.263 5.522 57.616 1.00 86.19 108 SER A CA 1
ATOM 833 C C . SER A 1 108 ? -25.104 6.445 58.028 1.00 86.19 108 SER A C 1
ATOM 835 O O . SER A 1 108 ? -25.334 7.567 58.491 1.00 86.19 108 SER A O 1
ATOM 837 N N . LEU A 1 109 ? -23.858 5.997 57.830 1.00 85.69 109 LEU A N 1
ATOM 838 C CA . LEU A 1 109 ? -22.636 6.709 58.210 1.00 85.69 109 LEU A CA 1
ATOM 839 C C . LEU A 1 109 ? -22.103 7.626 57.099 1.00 85.69 109 LEU A C 1
ATOM 841 O O . LEU A 1 109 ? -21.298 8.516 57.401 1.00 85.69 109 LEU A O 1
ATOM 845 N N . ALA A 1 110 ? -22.567 7.428 55.862 1.00 87.31 110 ALA A N 1
ATOM 846 C CA . ALA A 1 110 ? -22.101 8.107 54.660 1.00 87.31 110 ALA A CA 1
ATOM 847 C C . ALA A 1 110 ? -22.671 9.533 54.508 1.00 87.31 110 ALA A C 1
ATOM 849 O O . ALA A 1 110 ? -23.823 9.827 54.854 1.00 87.31 110 ALA A O 1
ATOM 850 N N . ASP A 1 111 ? -21.839 10.432 53.977 1.00 85.94 111 ASP A N 1
ATOM 851 C CA . ASP A 1 111 ? -22.269 11.720 53.430 1.00 85.94 111 ASP A CA 1
ATOM 852 C C . ASP A 1 111 ? -22.648 11.567 51.937 1.00 85.94 111 ASP A C 1
ATOM 854 O O . ASP A 1 111 ? -22.432 10.498 51.366 1.00 85.94 111 ASP A O 1
ATOM 858 N N . PRO A 1 112 ? -23.240 12.584 51.278 1.00 86.06 112 PRO A N 1
ATOM 859 C CA . PRO A 1 112 ? -23.715 12.432 49.899 1.00 86.06 112 PRO A CA 1
ATOM 860 C C . PRO A 1 112 ? -22.638 12.002 48.889 1.00 86.06 112 PRO A C 1
ATOM 862 O O . PRO A 1 112 ? -22.947 11.263 47.962 1.00 86.06 112 PRO A O 1
ATOM 865 N N . GLN A 1 113 ? -21.375 12.408 49.078 1.00 85.00 113 GLN A N 1
ATOM 866 C CA . GLN A 1 113 ? -20.282 11.978 48.197 1.00 85.00 113 GLN A CA 1
ATOM 867 C C . GLN A 1 113 ? -19.932 10.505 48.438 1.00 85.00 113 GLN A C 1
ATOM 869 O O . GLN A 1 113 ? -19.845 9.735 47.488 1.00 85.00 113 GLN A O 1
ATOM 874 N N . ALA A 1 114 ? -19.823 10.088 49.705 1.00 85.69 114 ALA A N 1
ATOM 875 C CA . ALA A 1 114 ? -19.599 8.686 50.048 1.00 85.69 114 ALA A CA 1
ATOM 876 C C . ALA A 1 114 ? -20.758 7.773 49.601 1.00 85.69 114 ALA A C 1
ATOM 878 O O . ALA A 1 114 ? -20.530 6.605 49.302 1.00 85.69 114 ALA A O 1
ATOM 879 N N . LEU A 1 115 ? -21.991 8.292 49.518 1.00 89.31 115 LEU A N 1
ATOM 880 C CA . LEU A 1 115 ? -23.130 7.573 48.936 1.00 89.31 115 LEU A CA 1
ATOM 881 C C . LEU A 1 115 ? -23.003 7.405 47.414 1.00 89.31 115 LEU A C 1
ATOM 883 O O . LEU A 1 115 ? -23.344 6.340 46.908 1.00 89.31 115 LEU A O 1
ATOM 887 N N . ASN A 1 116 ? -22.478 8.399 46.689 1.00 89.94 116 ASN A N 1
ATOM 888 C CA . ASN A 1 116 ? -22.170 8.259 45.259 1.00 89.94 116 ASN A CA 1
ATOM 889 C C . ASN A 1 116 ? -21.055 7.219 45.021 1.00 89.94 116 ASN A C 1
ATOM 891 O O . ASN A 1 116 ? -21.153 6.402 44.102 1.00 89.94 116 ASN A O 1
ATOM 895 N N . ASP A 1 117 ? -20.030 7.188 45.879 1.00 87.69 117 ASP A N 1
ATOM 896 C CA . ASP A 1 117 ? -18.982 6.159 45.830 1.00 87.69 117 ASP A CA 1
ATOM 897 C C . ASP A 1 117 ? -19.543 4.764 46.157 1.00 87.69 117 ASP A C 1
ATOM 899 O O . ASP A 1 117 ? -19.253 3.797 45.451 1.00 87.69 117 ASP A O 1
ATOM 903 N N . ALA A 1 118 ? -20.402 4.660 47.177 1.00 89.06 118 ALA A N 1
ATOM 904 C CA . ALA A 1 118 ? -21.098 3.424 47.533 1.00 89.06 118 ALA A CA 1
ATOM 905 C C . ALA A 1 118 ? -22.010 2.926 46.400 1.00 89.06 118 ALA A C 1
ATOM 907 O O . ALA A 1 118 ? -22.081 1.719 46.158 1.00 89.06 118 ALA A O 1
ATOM 908 N N . LEU A 1 119 ? -22.672 3.837 45.675 1.00 92.44 119 LEU A N 1
ATOM 909 C CA . LEU A 1 119 ? -23.457 3.502 44.488 1.00 92.44 119 LEU A CA 1
ATOM 910 C C . LEU A 1 119 ? -22.559 2.892 43.406 1.00 92.44 119 LEU A C 1
ATOM 912 O O . LEU A 1 119 ? -22.867 1.807 42.925 1.00 92.44 119 LEU A O 1
ATOM 916 N N . CYS A 1 120 ? -21.426 3.526 43.082 1.00 90.38 120 CYS A N 1
ATOM 917 C CA . CYS A 1 120 ? -20.465 2.991 42.110 1.00 90.38 120 CYS A CA 1
ATOM 918 C C . CYS A 1 120 ? -19.980 1.588 42.503 1.00 90.38 120 CYS A C 1
ATOM 920 O O . CYS A 1 120 ? -20.068 0.669 41.698 1.00 90.38 120 CYS A O 1
ATOM 922 N N . ILE A 1 121 ? -19.547 1.406 43.756 1.00 89.81 121 ILE A N 1
ATOM 923 C CA . ILE A 1 121 ? -19.087 0.111 44.287 1.00 89.81 121 ILE A CA 1
ATOM 924 C C . ILE A 1 121 ? -20.182 -0.960 44.171 1.00 89.81 121 ILE A C 1
ATOM 926 O O . ILE A 1 121 ? -19.918 -2.093 43.770 1.00 89.81 121 ILE A O 1
ATOM 930 N N . THR A 1 122 ? -21.424 -0.601 44.505 1.00 92.31 122 THR A N 1
ATOM 931 C CA . THR A 1 122 ? -22.563 -1.522 44.420 1.00 92.31 122 THR A CA 1
ATOM 932 C C . THR A 1 122 ? -22.846 -1.917 42.972 1.00 92.31 122 THR A C 1
ATOM 934 O O . THR A 1 122 ? -23.017 -3.101 42.690 1.00 92.31 122 THR A O 1
ATOM 937 N N . LEU A 1 123 ? -22.847 -0.960 42.039 1.00 91.88 123 LEU A N 1
ATOM 938 C CA . LEU A 1 123 ? -23.055 -1.246 40.617 1.00 91.88 123 LEU A CA 1
ATOM 939 C C . LEU A 1 123 ? -21.897 -2.032 39.998 1.00 91.88 123 LEU A C 1
ATOM 941 O O . LEU A 1 123 ? -22.134 -2.853 39.120 1.00 91.88 123 LEU A O 1
ATOM 945 N N . ASP A 1 124 ? -20.660 -1.817 40.441 1.00 89.94 124 ASP A N 1
ATOM 946 C CA . ASP A 1 124 ? -19.498 -2.572 39.964 1.00 89.94 124 ASP A CA 1
ATOM 947 C C . ASP A 1 124 ? -19.643 -4.074 40.294 1.00 89.94 124 ASP A C 1
ATOM 949 O O . ASP A 1 124 ? -19.246 -4.933 39.505 1.00 89.94 124 ASP A O 1
ATOM 953 N N . SER A 1 125 ? -20.288 -4.400 41.424 1.00 89.62 125 SER A N 1
ATOM 954 C CA . SER A 1 125 ? -20.533 -5.783 41.860 1.00 89.62 125 SER A CA 1
ATOM 955 C C . SER A 1 125 ? -21.572 -6.540 41.021 1.00 89.62 125 SER A C 1
ATOM 957 O O . SER A 1 125 ? -21.575 -7.774 41.033 1.00 89.62 125 SER A O 1
ATOM 959 N N . ILE A 1 126 ? -22.415 -5.826 40.256 1.00 91.81 126 ILE A N 1
ATOM 960 C CA . ILE A 1 126 ? -23.474 -6.419 39.423 1.00 91.81 126 ILE A CA 1
ATOM 961 C C . ILE A 1 126 ? -22.899 -7.477 38.487 1.00 91.81 126 ILE A C 1
ATOM 963 O O . ILE A 1 126 ? -23.472 -8.551 38.363 1.00 91.81 126 ILE A O 1
ATOM 967 N N . TRP A 1 127 ? -21.747 -7.214 37.871 1.00 88.25 127 TRP A N 1
ATOM 968 C CA . TRP A 1 127 ? -21.148 -8.077 36.845 1.00 88.25 127 TRP A CA 1
ATOM 969 C C . TRP A 1 127 ? -20.506 -9.360 37.393 1.00 88.25 127 TRP A C 1
ATOM 971 O O . TRP A 1 127 ? -19.930 -10.140 36.637 1.00 88.25 127 TRP A O 1
ATOM 981 N N . PHE A 1 128 ? -20.622 -9.594 38.702 1.00 86.81 128 PHE A N 1
ATOM 982 C CA . PHE A 1 128 ? -20.120 -10.778 39.400 1.00 86.81 128 PHE A CA 1
ATOM 983 C C . PHE A 1 128 ? -21.238 -11.562 40.108 1.00 86.81 128 PHE A C 1
ATOM 985 O O . PHE A 1 128 ? -20.953 -12.459 40.902 1.00 86.81 128 PHE A O 1
ATOM 992 N N . LEU A 1 129 ? -22.507 -11.234 39.839 1.00 85.94 129 LEU A N 1
ATOM 993 C CA . LEU A 1 129 ? -23.666 -11.937 40.390 1.00 85.94 129 LEU A CA 1
ATOM 994 C C . LEU A 1 129 ? -23.800 -13.349 39.810 1.00 85.94 129 LEU A C 1
ATOM 996 O O . LEU A 1 129 ? -23.676 -13.552 38.600 1.00 85.94 129 LEU A O 1
ATOM 1000 N N . THR A 1 130 ? -24.107 -14.309 40.683 1.00 82.19 130 THR A N 1
ATOM 1001 C CA . THR A 1 130 ? -24.296 -15.727 40.337 1.00 82.19 130 THR A CA 1
ATOM 1002 C C . THR A 1 130 ? -25.625 -16.303 40.822 1.00 82.19 130 THR A C 1
ATOM 1004 O O . THR A 1 130 ? -26.073 -17.324 40.298 1.00 82.19 130 THR A O 1
ATOM 1007 N N . THR A 1 131 ? -26.284 -15.676 41.806 1.00 86.50 131 THR A N 1
ATOM 1008 C CA . THR A 1 131 ? -27.558 -16.172 42.359 1.00 86.50 131 THR A CA 1
ATOM 1009 C C . THR A 1 131 ? -28.646 -15.119 42.453 1.00 86.50 131 THR A C 1
ATOM 1011 O O . THR A 1 131 ? -28.387 -13.924 42.559 1.00 86.50 131 THR A O 1
ATOM 1014 N N . GLN A 1 132 ? -29.893 -15.593 42.485 1.00 86.94 132 GLN A N 1
ATOM 1015 C CA . GLN A 1 132 ? -31.062 -14.744 42.705 1.00 86.94 132 GLN A CA 1
ATOM 1016 C C . GLN A 1 132 ? -31.003 -14.008 44.055 1.00 86.94 132 GLN A C 1
ATOM 1018 O O . GLN A 1 132 ? -31.396 -12.853 44.135 1.00 86.94 132 GLN A O 1
ATOM 1023 N N . GLN A 1 133 ? -30.463 -14.638 45.103 1.00 86.88 133 GLN A N 1
ATOM 1024 C CA . GLN A 1 133 ? -30.328 -13.999 46.416 1.00 86.88 133 GLN A CA 1
ATOM 1025 C C . GLN A 1 133 ? -29.343 -12.821 46.381 1.00 86.88 133 GLN A C 1
ATOM 1027 O O . GLN A 1 133 ? -29.575 -11.799 47.023 1.00 86.88 133 GLN A O 1
ATOM 1032 N N . GLU A 1 134 ? -28.250 -12.952 45.625 1.00 89.94 134 GLU A N 1
ATOM 1033 C CA . GLU A 1 134 ? -27.306 -11.853 45.410 1.00 89.94 134 GLU A CA 1
ATOM 1034 C C . GLU A 1 134 ? -27.962 -10.719 44.603 1.00 89.94 134 GLU A C 1
ATOM 1036 O O . GLU A 1 134 ? -27.785 -9.553 44.949 1.00 89.94 134 GLU A O 1
ATOM 1041 N N . LEU A 1 135 ? -28.775 -11.046 43.588 1.00 90.81 135 LEU A N 1
ATOM 1042 C CA . LEU A 1 135 ? -29.554 -10.065 42.820 1.00 90.81 135 LEU A CA 1
ATOM 1043 C C . LEU A 1 135 ? -30.524 -9.275 43.714 1.00 90.81 135 LEU A C 1
ATOM 1045 O O . LEU A 1 135 ? -30.539 -8.044 43.656 1.00 90.81 135 LEU A O 1
ATOM 1049 N N . ASP A 1 136 ? -31.308 -9.957 44.551 1.00 89.88 136 ASP A N 1
ATOM 1050 C CA . ASP A 1 136 ? -32.277 -9.314 45.447 1.00 89.88 136 ASP A CA 1
ATOM 1051 C C . ASP A 1 136 ? -31.565 -8.404 46.470 1.00 89.88 136 ASP A C 1
ATOM 1053 O O . ASP A 1 136 ? -32.009 -7.281 46.737 1.00 89.88 136 ASP A O 1
ATOM 1057 N N . GLY A 1 137 ? -30.419 -8.859 46.995 1.00 90.69 137 GLY A N 1
ATOM 1058 C CA . GLY A 1 137 ? -29.568 -8.104 47.917 1.00 90.69 137 GLY A CA 1
ATOM 1059 C C . GLY A 1 137 ? -28.985 -6.836 47.290 1.00 90.69 137 GLY A C 1
ATOM 1060 O O . GLY A 1 137 ? -29.194 -5.742 47.822 1.00 90.69 137 GLY A O 1
ATOM 1061 N N . VAL A 1 138 ? -28.333 -6.955 46.126 1.00 92.56 138 VAL A N 1
ATOM 1062 C CA . VAL A 1 138 ? -27.793 -5.802 45.381 1.00 92.56 138 VAL A CA 1
ATOM 1063 C C . VAL A 1 138 ? -28.901 -4.824 45.011 1.00 92.56 138 VAL A C 1
ATOM 1065 O O . VAL A 1 138 ? -28.752 -3.624 45.222 1.00 92.56 138 VAL A O 1
ATOM 1068 N N . THR A 1 139 ? -30.033 -5.312 44.508 1.00 92.50 139 THR A N 1
ATOM 1069 C CA . THR A 1 139 ? -31.147 -4.449 44.087 1.00 92.50 139 THR A CA 1
ATOM 1070 C C . THR A 1 139 ? -31.713 -3.644 45.260 1.00 92.50 139 THR A C 1
ATOM 1072 O O . THR A 1 139 ? -31.942 -2.437 45.144 1.00 92.50 139 THR A O 1
ATOM 1075 N N . THR A 1 140 ? -31.874 -4.286 46.420 1.00 93.12 140 THR A N 1
ATOM 1076 C CA . THR A 1 140 ? -32.306 -3.619 47.657 1.00 93.12 140 THR A CA 1
ATOM 1077 C C . THR A 1 140 ? -31.284 -2.579 48.112 1.00 93.12 140 THR A C 1
ATOM 1079 O O . THR A 1 140 ? -31.650 -1.476 48.526 1.00 93.12 140 THR A O 1
ATOM 1082 N N . LEU A 1 141 ? -29.993 -2.901 48.008 1.00 93.69 141 LEU A N 1
ATOM 1083 C CA . LEU A 1 141 ? -28.912 -1.996 48.376 1.00 93.69 141 LEU A CA 1
ATOM 1084 C C . LEU A 1 141 ? -28.874 -0.759 47.465 1.00 93.69 141 LEU A C 1
ATOM 1086 O O . LEU A 1 141 ? -28.811 0.355 47.983 1.00 93.69 141 LEU A O 1
ATOM 1090 N N . ILE A 1 142 ? -29.004 -0.930 46.142 1.00 94.06 142 ILE A N 1
ATOM 1091 C CA . ILE A 1 142 ? -29.098 0.172 45.167 1.00 94.06 142 ILE A CA 1
ATOM 1092 C C . ILE A 1 142 ? -30.261 1.096 45.535 1.00 94.06 142 ILE A C 1
ATOM 1094 O O . ILE A 1 142 ? -30.062 2.301 45.689 1.00 94.06 142 ILE A O 1
ATOM 1098 N N . HIS A 1 143 ? -31.455 0.537 45.754 1.00 94.12 143 HIS A N 1
ATOM 1099 C CA . HIS A 1 143 ? -32.625 1.316 46.158 1.00 94.12 143 HIS A CA 1
ATOM 1100 C C . HIS A 1 143 ? -32.361 2.111 47.446 1.00 94.12 143 HIS A C 1
ATOM 1102 O O . HIS A 1 143 ? -32.660 3.303 47.515 1.00 94.12 143 HIS A O 1
ATOM 1108 N N . ASN A 1 144 ? -31.757 1.482 48.458 1.00 92.69 144 ASN A N 1
ATOM 1109 C CA . ASN A 1 144 ? -31.454 2.136 49.729 1.00 92.69 144 ASN A CA 1
ATOM 1110 C C . ASN A 1 144 ? -30.423 3.262 49.585 1.00 92.69 144 ASN A C 1
ATOM 1112 O O . ASN A 1 144 ? -30.595 4.311 50.203 1.00 92.69 144 ASN A O 1
ATOM 1116 N N . ILE A 1 145 ? -29.375 3.087 48.778 1.00 92.69 145 ILE A N 1
ATOM 1117 C CA . ILE A 1 145 ? -28.358 4.123 48.541 1.00 92.69 145 ILE A CA 1
ATOM 1118 C C . ILE A 1 145 ? -28.983 5.339 47.845 1.00 92.69 145 ILE A C 1
ATOM 1120 O O . ILE A 1 145 ? -28.793 6.472 48.294 1.00 92.69 145 ILE A O 1
ATOM 1124 N N . ILE A 1 146 ? -29.786 5.104 46.802 1.00 92.62 146 ILE A N 1
ATOM 1125 C CA . ILE A 1 146 ? -30.487 6.160 46.059 1.00 92.62 146 ILE A CA 1
ATOM 1126 C C . ILE A 1 146 ? -31.482 6.884 46.974 1.00 92.62 146 ILE A C 1
ATOM 1128 O O . ILE A 1 146 ? -31.457 8.111 47.068 1.00 92.62 146 ILE A O 1
ATOM 1132 N N . ALA A 1 147 ? -32.288 6.142 47.739 1.00 91.06 147 ALA A N 1
ATOM 1133 C CA . ALA A 1 147 ? -33.246 6.712 48.687 1.00 91.06 147 ALA A CA 1
ATOM 1134 C C . ALA A 1 147 ? -32.582 7.546 49.801 1.00 91.06 147 ALA A C 1
ATOM 1136 O O . ALA A 1 147 ? -33.208 8.455 50.346 1.00 91.06 147 ALA A O 1
ATOM 1137 N N . ASN A 1 148 ? -31.315 7.266 50.136 1.00 90.06 148 ASN A N 1
ATOM 1138 C CA . ASN A 1 148 ? -30.535 8.028 51.117 1.00 90.06 148 ASN A CA 1
ATOM 1139 C C . ASN A 1 148 ? -29.806 9.248 50.524 1.00 90.06 148 ASN A C 1
ATOM 1141 O O . ASN A 1 148 ? -29.150 9.979 51.272 1.00 90.06 148 ASN A O 1
ATOM 1145 N N . GLY A 1 149 ? -29.964 9.512 49.223 1.00 86.56 149 GLY A N 1
ATOM 1146 C CA . GLY A 1 149 ? -29.525 10.749 48.581 1.00 86.56 149 GLY A CA 1
ATOM 1147 C C . GLY A 1 149 ? -28.276 10.633 47.711 1.00 86.56 149 GLY A C 1
ATOM 1148 O O . GLY A 1 149 ? -27.595 11.643 47.547 1.00 86.56 149 GLY A O 1
ATOM 1149 N N . ALA A 1 150 ? -27.959 9.454 47.164 1.00 90.62 150 ALA A N 1
ATOM 1150 C CA . ALA A 1 150 ? -27.044 9.364 46.021 1.00 90.62 150 ALA A CA 1
ATOM 1151 C C . ALA A 1 150 ? -27.705 9.956 44.764 1.00 90.62 150 ALA A C 1
ATOM 1153 O O . ALA A 1 150 ? -28.901 9.767 44.543 1.00 90.62 150 ALA A O 1
ATOM 1154 N N . TYR A 1 151 ? -26.934 10.683 43.957 1.00 87.50 151 TYR A N 1
ATOM 1155 C CA . TYR A 1 151 ? -27.458 11.462 42.827 1.00 87.50 151 TYR A CA 1
ATOM 1156 C C . TYR A 1 151 ? -26.560 11.462 41.582 1.00 87.50 151 TYR A C 1
ATOM 1158 O O . TYR A 1 151 ? -27.001 11.911 40.528 1.00 87.50 151 TYR A O 1
ATOM 1166 N N . ASP A 1 152 ? -25.315 10.984 41.672 1.00 88.31 152 ASP A N 1
ATOM 1167 C CA . ASP A 1 152 ? -24.381 10.960 40.537 1.00 88.31 152 ASP A CA 1
ATOM 1168 C C . ASP A 1 152 ? -24.568 9.696 39.676 1.00 88.31 152 ASP A C 1
ATOM 1170 O O . ASP A 1 152 ? -23.737 8.783 39.649 1.00 88.31 152 ASP A O 1
ATOM 1174 N N . PHE A 1 153 ? -25.724 9.615 39.012 1.00 91.69 153 PHE A N 1
ATOM 1175 C CA . PHE A 1 153 ? -26.103 8.467 38.181 1.00 91.69 153 PHE A CA 1
ATOM 1176 C C . PHE A 1 153 ? -25.263 8.364 36.908 1.00 91.69 153 PHE A C 1
ATOM 1178 O O . PHE A 1 153 ? -24.943 7.252 36.492 1.00 91.69 153 PHE A O 1
ATOM 1185 N N . THR A 1 154 ? -24.866 9.499 36.323 1.00 88.25 154 THR A N 1
ATOM 1186 C CA . THR A 1 154 ? -24.015 9.557 35.127 1.00 88.25 154 THR A CA 1
ATOM 1187 C C . THR A 1 154 ? -22.679 8.867 35.392 1.00 88.25 154 THR A C 1
ATOM 1189 O O . THR A 1 154 ? -22.361 7.878 34.731 1.00 88.25 154 THR A O 1
ATOM 1192 N N . ARG A 1 155 ? -21.924 9.292 36.420 1.00 87.31 155 ARG A N 1
ATOM 1193 C CA . ARG A 1 155 ? -20.639 8.659 36.782 1.00 87.31 155 ARG A CA 1
ATOM 1194 C C . ARG A 1 155 ? -20.800 7.162 37.032 1.00 87.31 155 ARG A C 1
ATOM 1196 O O . ARG A 1 155 ? -19.964 6.373 36.588 1.00 87.31 155 ARG A O 1
ATOM 1203 N N . ALA A 1 156 ? -21.868 6.783 37.729 1.00 88.12 156 ALA A N 1
ATOM 1204 C CA . ALA A 1 156 ? -22.155 5.397 38.067 1.00 88.12 156 ALA A CA 1
ATOM 1205 C C . ALA A 1 156 ? -22.431 4.548 36.806 1.00 88.12 156 ALA A C 1
ATOM 1207 O O . ALA A 1 156 ? -21.843 3.476 36.658 1.00 88.12 156 ALA A O 1
ATOM 1208 N N . ALA A 1 157 ? -23.237 5.060 35.866 1.00 89.00 157 ALA A N 1
ATOM 1209 C CA . ALA A 1 157 ? -23.567 4.412 34.596 1.00 89.00 157 ALA A CA 1
ATOM 1210 C C . ALA A 1 157 ? -22.348 4.263 33.670 1.00 89.00 157 ALA A C 1
ATOM 1212 O O . ALA A 1 157 ? -22.117 3.173 33.142 1.00 89.00 157 ALA A O 1
ATOM 1213 N N . LEU A 1 158 ? -21.529 5.312 33.510 1.00 88.75 158 LEU A N 1
ATOM 1214 C CA . LEU A 1 158 ? -20.309 5.258 32.691 1.00 88.75 158 LEU A CA 1
ATOM 1215 C C . LEU A 1 158 ? -19.328 4.207 33.227 1.00 88.75 158 LEU A C 1
ATOM 1217 O O . LEU A 1 158 ? -18.858 3.337 32.491 1.00 88.75 158 LEU A O 1
ATOM 1221 N N . ARG A 1 159 ? -19.034 4.272 34.531 1.00 87.94 159 ARG A N 1
ATOM 1222 C CA . ARG A 1 159 ? -18.052 3.402 35.187 1.00 87.94 159 ARG A CA 1
ATOM 1223 C C . ARG A 1 159 ? -18.459 1.932 35.132 1.00 87.94 159 ARG A C 1
ATOM 1225 O O . ARG A 1 159 ? -17.639 1.091 34.763 1.00 87.94 159 ARG A O 1
ATOM 1232 N N . THR A 1 160 ? -19.715 1.629 35.464 1.00 90.44 160 THR A N 1
ATOM 1233 C CA . THR A 1 160 ? -20.194 0.243 35.460 1.00 90.44 160 THR A CA 1
ATOM 1234 C C . THR A 1 160 ? -20.269 -0.323 34.036 1.00 90.44 160 THR A C 1
ATOM 1236 O O . THR A 1 160 ? -19.910 -1.478 33.828 1.00 90.44 160 THR A O 1
ATOM 1239 N N . SER A 1 161 ? -20.610 0.494 33.028 1.00 91.00 161 SER A N 1
ATOM 1240 C CA . SER A 1 161 ? -20.638 0.080 31.611 1.00 91.00 161 SER A CA 1
ATOM 1241 C C . SER A 1 161 ? -19.237 -0.229 31.060 1.00 91.00 161 SER A C 1
ATOM 1243 O O . SER A 1 161 ? -19.046 -1.219 30.342 1.00 91.00 161 SER A O 1
ATOM 1245 N N . PHE A 1 162 ? -18.232 0.567 31.448 1.00 88.12 162 PHE A N 1
ATOM 1246 C CA . PHE A 1 162 ? -16.823 0.287 31.151 1.00 88.12 162 PHE A CA 1
ATOM 1247 C C . PHE A 1 162 ? -16.369 -1.030 31.795 1.00 88.12 162 PHE A C 1
ATOM 1249 O O . PHE A 1 162 ? -15.775 -1.883 31.129 1.00 88.12 162 PHE A O 1
ATOM 1256 N N . LEU A 1 163 ? -16.683 -1.234 33.082 1.00 86.25 163 LEU A N 1
ATOM 1257 C CA . LEU A 1 163 ? -16.324 -2.456 33.802 1.00 86.25 163 LEU A CA 1
ATOM 1258 C C . LEU A 1 163 ? -16.988 -3.693 33.194 1.00 86.25 163 LEU A C 1
ATOM 1260 O O . LEU A 1 163 ? -16.302 -4.690 32.989 1.00 86.25 163 LEU A O 1
ATOM 1264 N N . ALA A 1 164 ? -18.274 -3.622 32.849 1.00 87.44 164 ALA A N 1
ATOM 1265 C CA . ALA A 1 164 ? -19.018 -4.709 32.213 1.00 87.44 164 ALA A CA 1
ATOM 1266 C C . ALA A 1 164 ? -18.312 -5.236 30.955 1.00 87.44 164 ALA A C 1
ATOM 1268 O O . ALA A 1 164 ? -18.180 -6.446 30.738 1.00 87.44 164 ALA A O 1
ATOM 1269 N N . SER A 1 165 ? -17.809 -4.305 30.146 1.00 84.94 165 SER A N 1
ATOM 1270 C CA . SER A 1 165 ? -17.107 -4.599 28.901 1.00 84.94 165 SER A CA 1
ATOM 1271 C C . SER A 1 165 ? -15.732 -5.212 29.157 1.00 84.94 165 SER A C 1
ATOM 1273 O O . SER A 1 165 ? -15.373 -6.201 28.518 1.00 84.94 165 SER A O 1
ATOM 1275 N N . CYS A 1 166 ? -15.001 -4.714 30.158 1.00 80.62 166 CYS A N 1
ATOM 1276 C CA . CYS A 1 166 ? -13.748 -5.313 30.622 1.00 80.62 166 CYS A CA 1
ATOM 1277 C C . CYS A 1 166 ? -13.947 -6.724 31.203 1.00 80.62 166 CYS A C 1
ATOM 1279 O O . CYS A 1 166 ? -13.182 -7.626 30.869 1.00 80.62 166 CYS A O 1
ATOM 1281 N N . VAL A 1 167 ? -14.979 -6.947 32.023 1.00 80.31 167 VAL A N 1
ATOM 1282 C CA . VAL A 1 167 ? -15.318 -8.258 32.612 1.00 80.31 167 VAL A CA 1
ATOM 1283 C C . VAL A 1 167 ? -15.662 -9.269 31.521 1.00 80.31 167 VAL A C 1
ATOM 1285 O O . VAL A 1 167 ? -15.164 -10.398 31.540 1.00 80.31 167 VAL A O 1
ATOM 1288 N N . SER A 1 168 ? -16.474 -8.856 30.546 1.00 78.94 168 SER A N 1
ATOM 1289 C CA . SER A 1 168 ? -16.860 -9.699 29.411 1.00 78.94 168 SER A CA 1
ATOM 1290 C C . SER A 1 168 ? -15.661 -10.032 28.524 1.00 78.94 168 SER A C 1
ATOM 1292 O O . SER A 1 168 ? -15.504 -11.182 28.116 1.00 78.94 168 SER A O 1
ATOM 1294 N N . ALA A 1 169 ? -14.782 -9.054 28.278 1.00 74.81 169 ALA A N 1
ATOM 1295 C CA . ALA A 1 169 ? -13.557 -9.229 27.507 1.00 74.81 169 ALA A CA 1
ATOM 1296 C C . ALA A 1 169 ? -12.512 -10.120 28.201 1.00 74.81 169 ALA A C 1
ATOM 1298 O O . ALA A 1 169 ? -11.841 -10.908 27.536 1.00 74.81 169 ALA A O 1
ATOM 1299 N N . CYS A 1 170 ? -12.399 -10.036 29.530 1.00 70.69 170 CYS A N 1
ATOM 1300 C CA . CYS A 1 170 ? -11.437 -10.804 30.328 1.00 70.69 170 CYS A CA 1
ATOM 1301 C C . CYS A 1 170 ? -11.901 -12.232 30.661 1.00 70.69 170 CYS A C 1
ATOM 1303 O O . CYS A 1 170 ? -11.113 -13.010 31.192 1.00 70.69 170 CYS A O 1
ATOM 1305 N N . HIS A 1 171 ? -13.137 -12.619 30.327 1.00 66.19 171 HIS A N 1
ATOM 1306 C CA . HIS A 1 171 ? -13.652 -13.979 30.553 1.00 66.19 171 HIS A CA 1
ATOM 1307 C C . HIS A 1 171 ? -12.983 -15.065 29.675 1.00 66.19 171 HIS A C 1
ATOM 1309 O O . HIS A 1 171 ? -13.326 -16.247 29.770 1.00 66.19 171 HIS A O 1
ATOM 1315 N N . SER A 1 172 ? -11.999 -14.693 28.846 1.00 56.38 172 SER A N 1
ATOM 1316 C CA . SER A 1 172 ? -11.165 -15.617 28.077 1.00 56.38 172 SER A CA 1
ATOM 1317 C C . SER A 1 172 ? -10.281 -16.463 28.996 1.00 56.38 172 SER A C 1
ATOM 1319 O O . SER A 1 172 ? -9.418 -15.932 29.691 1.00 56.38 172 SER A O 1
ATOM 1321 N N . ARG A 1 173 ? -10.414 -17.794 28.958 1.00 50.41 173 ARG A N 1
ATOM 1322 C CA . ARG A 1 173 ? -9.566 -18.730 29.732 1.00 50.41 173 ARG A CA 1
ATOM 1323 C C . ARG A 1 173 ? -8.091 -18.775 29.291 1.00 50.41 173 ARG A C 1
ATOM 1325 O O . ARG A 1 173 ? -7.343 -19.618 29.773 1.00 50.41 173 ARG A O 1
ATOM 1332 N N . THR A 1 174 ? -7.675 -17.926 28.355 1.00 48.91 174 THR A N 1
ATOM 1333 C CA . THR A 1 174 ? -6.405 -18.052 27.629 1.00 48.91 174 THR A CA 1
ATOM 1334 C C . THR A 1 174 ? -5.321 -17.060 28.055 1.00 48.91 174 THR A C 1
ATOM 1336 O O . THR A 1 174 ? -4.167 -17.294 27.710 1.00 48.91 174 THR A O 1
ATOM 1339 N N . MET A 1 175 ? -5.628 -15.998 28.815 1.00 55.69 175 MET A N 1
ATOM 1340 C CA . MET A 1 175 ? -4.671 -14.916 29.112 1.00 55.69 175 MET A CA 1
ATOM 1341 C C . MET A 1 175 ? -4.606 -14.554 30.600 1.00 55.69 175 MET A C 1
ATOM 1343 O O . MET A 1 175 ? -5.622 -14.522 31.291 1.00 55.69 175 MET A O 1
ATOM 1347 N N . THR A 1 176 ? -3.401 -14.256 31.098 1.00 61.81 176 THR A N 1
ATOM 1348 C CA . THR A 1 176 ? -3.211 -13.730 32.457 1.00 61.81 176 THR A CA 1
ATOM 1349 C C . THR A 1 176 ? -3.603 -12.245 32.520 1.00 61.81 176 THR A C 1
ATOM 1351 O O . THR A 1 176 ? -3.401 -11.524 31.541 1.00 61.81 176 THR A O 1
ATOM 1354 N N . PRO A 1 177 ? -4.100 -11.736 33.666 1.00 60.97 177 PRO A N 1
ATOM 1355 C CA . PRO A 1 177 ? -4.484 -10.327 33.818 1.00 60.97 177 PRO A CA 1
ATOM 1356 C C . PRO A 1 177 ? -3.382 -9.330 33.425 1.00 60.97 177 PRO A C 1
ATOM 1358 O O . PRO A 1 177 ? -3.666 -8.320 32.789 1.00 60.97 177 PRO A O 1
ATOM 1361 N N . ALA A 1 178 ? -2.117 -9.635 33.735 1.00 63.12 178 ALA A N 1
ATOM 1362 C CA . ALA A 1 178 ? -0.976 -8.793 33.373 1.00 63.12 178 ALA A CA 1
ATOM 1363 C C . ALA A 1 178 ? -0.744 -8.731 31.851 1.00 63.12 178 ALA A C 1
ATOM 1365 O O . ALA A 1 178 ? -0.543 -7.649 31.305 1.00 63.12 178 ALA A O 1
ATOM 1366 N N . ALA A 1 179 ? -0.845 -9.868 31.149 1.00 65.12 179 ALA A N 1
ATOM 1367 C CA . ALA A 1 179 ? -0.725 -9.909 29.690 1.00 65.12 179 ALA A CA 1
ATOM 1368 C C . ALA A 1 179 ? -1.843 -9.102 29.009 1.00 65.12 179 ALA A C 1
ATOM 1370 O O . ALA A 1 179 ? -1.606 -8.415 28.014 1.00 65.12 179 ALA A O 1
ATOM 1371 N N . THR A 1 180 ? -3.044 -9.125 29.589 1.00 66.31 180 THR A N 1
ATOM 1372 C CA . THR A 1 180 ? -4.204 -8.364 29.123 1.00 66.31 180 THR A CA 1
ATOM 1373 C C . THR A 1 180 ? -3.985 -6.844 29.193 1.00 66.31 180 THR A C 1
ATOM 1375 O O . THR A 1 180 ? -4.306 -6.150 28.226 1.00 66.31 180 THR A O 1
ATOM 1378 N N . VAL A 1 181 ? -3.375 -6.318 30.269 1.00 66.38 181 VAL A N 1
ATOM 1379 C CA . VAL A 1 181 ? -3.009 -4.884 30.370 1.00 66.38 181 VAL A CA 1
ATOM 1380 C C . VAL A 1 181 ? -2.016 -4.497 29.290 1.00 66.38 181 VAL A C 1
ATOM 1382 O O . VAL A 1 181 ? -2.228 -3.512 28.588 1.00 66.38 181 VAL A O 1
ATOM 1385 N N . THR A 1 182 ? -0.934 -5.265 29.146 1.00 68.94 182 THR A N 1
ATOM 1386 C CA . THR A 1 182 ? 0.145 -4.931 28.212 1.00 68.94 182 THR A CA 1
ATOM 1387 C C . THR A 1 182 ? -0.357 -4.916 26.770 1.00 68.94 182 THR A C 1
ATOM 1389 O O . THR A 1 182 ? -0.055 -3.983 26.027 1.00 68.94 182 THR A O 1
ATOM 1392 N N . ILE A 1 183 ? -1.180 -5.899 26.386 1.00 69.12 183 ILE A N 1
ATOM 1393 C CA . ILE A 1 183 ? -1.794 -5.949 25.053 1.00 69.12 183 ILE A CA 1
ATOM 1394 C C . ILE A 1 183 ? -2.715 -4.744 24.849 1.00 69.12 183 ILE A C 1
ATOM 1396 O O . ILE A 1 183 ? -2.619 -4.074 23.823 1.00 69.12 183 ILE A O 1
ATOM 1400 N N . MET A 1 184 ? -3.577 -4.421 25.816 1.00 69.69 184 MET A N 1
ATOM 1401 C CA . MET A 1 184 ? -4.475 -3.271 25.695 1.00 69.69 184 MET A CA 1
ATOM 1402 C C . MET A 1 184 ? -3.734 -1.935 25.616 1.00 69.69 184 MET A C 1
ATOM 1404 O O . MET A 1 184 ? -4.095 -1.096 24.792 1.00 69.69 184 MET A O 1
ATOM 1408 N N . ALA A 1 185 ? -2.683 -1.749 26.414 1.00 68.50 185 ALA A N 1
ATOM 1409 C CA . ALA A 1 185 ? -1.842 -0.557 26.370 1.00 68.50 185 ALA A CA 1
ATOM 1410 C C . ALA A 1 185 ? -1.149 -0.418 25.007 1.00 68.50 185 ALA A C 1
ATOM 1412 O O . ALA A 1 185 ? -1.170 0.657 24.405 1.00 68.50 185 ALA A O 1
ATOM 1413 N N . GLN A 1 186 ? -0.616 -1.519 24.467 1.00 72.38 186 GLN A N 1
ATOM 1414 C CA . GLN A 1 186 ? -0.024 -1.537 23.131 1.00 72.38 186 GLN A CA 1
ATOM 1415 C C . GLN A 1 186 ? -1.055 -1.188 22.046 1.00 72.38 186 GLN A C 1
ATOM 1417 O O . GLN A 1 186 ? -0.771 -0.374 21.168 1.00 72.38 186 GLN A O 1
ATOM 1422 N N . ARG A 1 187 ? -2.266 -1.753 22.105 1.00 74.38 187 ARG A N 1
ATOM 1423 C CA . ARG A 1 187 ? -3.329 -1.467 21.126 1.00 74.38 187 ARG A CA 1
ATOM 1424 C C . ARG A 1 187 ? -3.835 -0.038 21.212 1.00 74.38 187 ARG A C 1
ATOM 1426 O O . ARG A 1 187 ? -4.091 0.579 20.180 1.00 74.38 187 ARG A O 1
ATOM 1433 N N . LEU A 1 188 ? -3.954 0.508 22.418 1.00 75.81 188 LEU A N 1
ATOM 1434 C CA . LEU A 1 188 ? -4.294 1.912 22.585 1.00 75.81 188 LEU A CA 1
ATOM 1435 C C . LEU A 1 188 ? -3.213 2.810 21.981 1.00 75.81 188 LEU A C 1
ATOM 1437 O O . LEU A 1 188 ? -3.534 3.769 21.282 1.00 75.81 188 LEU A O 1
ATOM 1441 N N . HIS A 1 189 ? -1.942 2.471 22.195 1.00 72.75 189 HIS A N 1
ATOM 1442 C CA . HIS A 1 189 ? -0.831 3.199 21.599 1.00 72.75 189 HIS A CA 1
ATOM 1443 C C . HIS A 1 189 ? -0.888 3.174 20.062 1.00 72.75 189 HIS A C 1
ATOM 1445 O O . HIS A 1 189 ? -0.775 4.224 19.431 1.00 72.75 189 HIS A O 1
ATOM 1451 N N . GLU A 1 190 ? -1.154 2.011 19.455 1.00 70.81 190 GLU A N 1
ATOM 1452 C CA . GLU A 1 190 ? -1.362 1.882 18.003 1.00 70.81 190 GLU A CA 1
ATOM 1453 C C . GLU A 1 190 ? -2.503 2.793 17.508 1.00 70.81 190 GLU A C 1
ATOM 1455 O O . GLU A 1 190 ? -2.345 3.493 16.507 1.00 70.81 190 GLU A O 1
ATOM 1460 N N . ARG A 1 191 ? -3.623 2.873 18.241 1.00 74.81 191 ARG A N 1
ATOM 1461 C CA . ARG A 1 191 ? -4.748 3.762 17.896 1.00 74.81 191 ARG A CA 1
ATOM 1462 C C . ARG A 1 191 ? -4.419 5.243 17.978 1.00 74.81 191 ARG A C 1
ATOM 1464 O O . ARG A 1 191 ? -4.805 6.004 17.090 1.00 74.81 191 ARG A O 1
ATOM 1471 N N . LEU A 1 192 ? -3.748 5.658 19.048 1.00 71.12 192 LEU A N 1
ATOM 1472 C CA . LEU A 1 192 ? -3.364 7.054 19.252 1.00 71.12 192 LEU A CA 1
ATOM 1473 C C . LEU A 1 192 ? -2.333 7.496 18.204 1.00 71.12 192 LEU A C 1
ATOM 1475 O O . LEU A 1 192 ? -2.367 8.637 17.746 1.00 71.12 192 LEU A O 1
ATOM 1479 N N . HIS A 1 193 ? -1.472 6.581 17.751 1.00 70.00 193 HIS A N 1
ATOM 1480 C CA . HIS A 1 193 ? -0.523 6.843 16.670 1.00 70.00 193 HIS A CA 1
ATOM 1481 C C . HIS A 1 193 ? -1.213 7.031 15.303 1.00 70.00 193 HIS A C 1
ATOM 1483 O O . HIS A 1 193 ? -0.726 7.786 14.464 1.00 70.00 193 HIS A O 1
ATOM 1489 N N . GLU A 1 194 ? -2.353 6.381 15.052 1.00 65.44 194 GLU A N 1
ATOM 1490 C CA . GLU A 1 194 ? -3.150 6.580 13.828 1.00 65.44 194 GLU A CA 1
ATOM 1491 C C . GLU A 1 194 ? -3.988 7.874 13.830 1.00 65.44 194 GLU A C 1
ATOM 1493 O O . GLU A 1 194 ? -4.611 8.213 12.818 1.00 65.44 194 GLU A O 1
ATOM 1498 N N . CYS A 1 195 ? -4.053 8.586 14.957 1.00 63.69 195 CYS A N 1
ATOM 1499 C CA . CYS A 1 195 ? -4.778 9.846 15.073 1.00 63.69 195 CYS A CA 1
ATOM 1500 C C . CYS A 1 195 ? -3.855 11.028 14.759 1.00 63.69 195 CYS A C 1
ATOM 1502 O O . CYS A 1 195 ? -2.763 11.153 15.310 1.00 63.69 195 CYS A O 1
ATOM 1504 N N . ASN A 1 196 ? -4.301 11.933 13.888 1.00 56.00 196 ASN A N 1
ATOM 1505 C CA . ASN A 1 196 ? -3.647 13.227 13.712 1.00 56.00 196 ASN A CA 1
ATOM 1506 C C . ASN A 1 196 ? -4.169 14.150 14.820 1.00 56.00 196 ASN A C 1
ATOM 1508 O O . ASN A 1 196 ? -5.297 14.631 14.725 1.00 56.00 196 ASN A O 1
ATOM 1512 N N . GLY A 1 197 ? -3.384 14.346 15.878 1.00 61.94 197 GLY A N 1
ATOM 1513 C CA . GLY A 1 197 ? -3.828 15.027 17.092 1.00 61.94 197 GLY A CA 1
ATOM 1514 C C . GLY A 1 197 ? -2.673 15.480 17.976 1.00 61.94 197 GLY A C 1
ATOM 1515 O O . GLY A 1 197 ? -1.508 15.270 17.636 1.00 61.94 197 GLY A O 1
ATOM 1516 N N . ASP A 1 198 ? -3.008 16.144 19.078 1.00 69.31 198 ASP A N 1
ATOM 1517 C CA . ASP A 1 198 ? -2.038 16.710 20.017 1.00 69.31 198 ASP A CA 1
ATOM 1518 C C . ASP A 1 198 ? -1.383 15.584 20.827 1.00 69.31 198 ASP A C 1
ATOM 1520 O O . ASP A 1 198 ? -2.061 14.841 21.537 1.00 69.31 198 ASP A O 1
ATOM 1524 N N . GLU A 1 199 ? -0.059 15.455 20.733 1.00 75.44 199 GLU A N 1
ATOM 1525 C CA . GLU A 1 199 ? 0.704 14.422 21.444 1.00 75.44 199 GLU A CA 1
ATOM 1526 C C . GLU A 1 199 ? 0.504 14.484 22.969 1.00 75.44 199 GLU A C 1
ATOM 1528 O O . GLU A 1 199 ? 0.555 13.450 23.636 1.00 75.44 199 GLU A O 1
ATOM 1533 N N . ILE A 1 200 ? 0.189 15.662 23.522 1.00 72.19 200 ILE A N 1
ATOM 1534 C CA . ILE A 1 200 ? -0.126 15.830 24.947 1.00 72.19 200 ILE A CA 1
ATOM 1535 C C . ILE A 1 200 ? -1.469 15.173 25.281 1.00 72.19 200 ILE A C 1
ATOM 1537 O O . ILE A 1 200 ? -1.555 14.401 26.235 1.00 72.19 200 ILE A O 1
ATOM 1541 N N . LEU A 1 201 ? -2.504 15.417 24.470 1.00 68.12 201 LEU A N 1
ATOM 1542 C CA . LEU A 1 201 ? -3.826 14.813 24.672 1.00 68.12 201 LEU A CA 1
ATOM 1543 C C . LEU A 1 201 ? -3.781 13.295 24.491 1.00 68.12 201 LEU A C 1
ATOM 1545 O O . LEU A 1 201 ? -4.462 12.568 25.214 1.00 68.12 201 LEU A O 1
ATOM 1549 N N . LYS A 1 202 ? -2.948 12.800 23.571 1.00 71.06 202 LYS A N 1
ATOM 1550 C CA . LYS A 1 202 ? -2.716 11.362 23.398 1.00 71.06 202 LYS A CA 1
ATOM 1551 C C . LYS A 1 202 ? -2.054 10.740 24.625 1.00 71.06 202 LYS A C 1
ATOM 1553 O O . LYS A 1 202 ? -2.499 9.686 25.079 1.00 71.06 202 LYS A O 1
ATOM 1558 N N . ALA A 1 203 ? -1.024 11.381 25.176 1.00 72.94 203 ALA A N 1
ATOM 1559 C CA . ALA A 1 203 ? -0.353 10.906 26.384 1.00 72.94 203 ALA A CA 1
ATOM 1560 C C . ALA A 1 203 ? -1.303 10.894 27.595 1.00 72.94 203 ALA A C 1
ATOM 1562 O O . ALA A 1 203 ? -1.363 9.903 28.324 1.00 72.94 203 ALA A O 1
ATOM 1563 N N . GLU A 1 204 ? -2.101 11.951 27.766 1.00 72.81 204 GLU A N 1
ATOM 1564 C CA . GLU A 1 204 ? -3.105 12.059 28.830 1.00 72.81 204 GLU A CA 1
ATOM 1565 C C . GLU A 1 204 ? -4.182 10.969 28.709 1.00 72.81 204 GLU A C 1
ATOM 1567 O O . GLU A 1 204 ? -4.488 10.265 29.675 1.00 72.81 204 GLU A O 1
ATOM 1572 N N . ALA A 1 205 ? -4.713 10.771 27.502 1.00 69.44 205 ALA A N 1
ATOM 1573 C CA . ALA A 1 205 ? -5.690 9.733 27.202 1.00 69.44 205 ALA A CA 1
ATOM 1574 C C . ALA A 1 205 ? -5.130 8.319 27.460 1.00 69.44 205 ALA A C 1
ATOM 1576 O O . ALA A 1 205 ? -5.819 7.475 28.041 1.00 69.44 205 ALA A O 1
ATOM 1577 N N . GLY A 1 206 ? -3.867 8.081 27.089 1.00 72.56 206 GLY A N 1
ATOM 1578 C CA . GLY A 1 206 ? -3.136 6.845 27.375 1.00 72.56 206 GLY A CA 1
ATOM 1579 C C . GLY A 1 206 ? -3.004 6.562 28.873 1.00 72.56 206 GLY A C 1
ATOM 1580 O O . GLY A 1 206 ? -3.384 5.485 29.337 1.00 72.56 206 GLY A O 1
ATOM 1581 N N . ALA A 1 207 ? -2.537 7.549 29.643 1.00 74.12 207 ALA A N 1
ATOM 1582 C CA . ALA A 1 207 ? -2.348 7.425 31.088 1.00 74.12 207 ALA A CA 1
ATOM 1583 C C . ALA A 1 207 ? -3.672 7.203 31.838 1.00 74.12 207 ALA A C 1
ATOM 1585 O O . ALA A 1 207 ? -3.742 6.385 32.761 1.00 74.12 207 ALA A O 1
ATOM 1586 N N . LYS A 1 208 ? -4.744 7.900 31.436 1.00 73.44 208 LYS A N 1
ATOM 1587 C CA . LYS A 1 208 ? -6.084 7.702 32.008 1.00 73.44 208 LYS A CA 1
ATOM 1588 C C . LYS A 1 208 ? -6.584 6.287 31.745 1.00 73.44 208 LYS A C 1
ATOM 1590 O O . LYS A 1 208 ? -6.987 5.603 32.685 1.00 73.44 208 LYS A O 1
ATOM 1595 N N . PHE A 1 209 ? -6.509 5.817 30.502 1.00 76.19 209 PHE A N 1
ATOM 1596 C CA . PHE A 1 209 ? -6.967 4.473 30.159 1.00 76.19 209 PHE A CA 1
ATOM 1597 C C . PHE A 1 209 ? -6.204 3.370 30.903 1.00 76.19 209 PHE A C 1
ATOM 1599 O O . PHE A 1 209 ? -6.824 2.410 31.369 1.00 76.19 209 PHE A O 1
ATOM 1606 N N . GLN A 1 210 ? -4.885 3.510 31.066 1.00 75.44 210 GLN A N 1
ATOM 1607 C CA . GLN A 1 210 ? -4.085 2.550 31.827 1.00 75.44 210 GLN A CA 1
ATOM 1608 C C . GLN A 1 210 ? -4.588 2.432 33.273 1.00 75.44 210 GLN A C 1
ATOM 1610 O O . GLN A 1 210 ? -4.886 1.327 33.727 1.00 75.44 210 GLN A O 1
ATOM 1615 N N . LYS A 1 211 ? -4.796 3.563 33.961 1.00 76.25 211 LYS A N 1
ATOM 1616 C CA . LYS A 1 211 ? -5.338 3.582 35.332 1.00 76.25 211 LYS A CA 1
ATOM 1617 C C . LYS A 1 211 ? -6.711 2.912 35.428 1.00 76.25 211 LYS A C 1
ATOM 1619 O O . LYS A 1 211 ? -6.966 2.168 36.373 1.00 76.25 211 LYS A O 1
ATOM 1624 N N . PHE A 1 212 ? -7.596 3.153 34.458 1.00 74.25 212 PHE A N 1
ATOM 1625 C CA . PHE A 1 212 ? -8.921 2.524 34.427 1.00 74.25 212 PHE A CA 1
ATOM 1626 C C . PHE A 1 212 ? -8.856 1.019 34.157 1.00 74.25 212 PHE A C 1
ATOM 1628 O O . PHE A 1 212 ? -9.605 0.253 34.761 1.00 74.25 212 PHE A O 1
ATOM 1635 N N . THR A 1 213 ? -7.944 0.580 33.296 1.00 73.00 213 THR A N 1
ATOM 1636 C CA . THR A 1 213 ? -7.740 -0.844 33.003 1.00 73.00 213 THR A CA 1
ATOM 1637 C C . THR A 1 213 ? -7.188 -1.581 34.223 1.00 73.00 213 THR A C 1
ATOM 1639 O O . THR A 1 213 ? -7.693 -2.642 34.590 1.00 73.00 213 THR A O 1
ATOM 1642 N N . GLU A 1 214 ? -6.202 -0.996 34.907 1.00 76.69 214 GLU A N 1
ATOM 1643 C CA . GLU A 1 214 ? -5.670 -1.524 36.167 1.00 76.69 214 GLU A CA 1
ATOM 1644 C C . GLU A 1 214 ? -6.746 -1.604 37.253 1.00 76.69 214 GLU A C 1
ATOM 1646 O O . GLU A 1 214 ? -6.831 -2.600 37.974 1.00 76.69 214 GLU A O 1
ATOM 1651 N N . TRP A 1 215 ? -7.590 -0.575 37.360 1.00 84.00 215 TRP A N 1
ATOM 1652 C CA . TRP A 1 215 ? -8.737 -0.581 38.261 1.00 84.00 215 TRP A CA 1
ATOM 1653 C C . TRP A 1 215 ? -9.711 -1.726 37.936 1.00 84.00 215 TRP A C 1
ATOM 1655 O O . TRP A 1 215 ? -10.048 -2.505 38.828 1.00 84.00 215 TRP A O 1
ATOM 1665 N N . ALA A 1 216 ? -10.108 -1.881 36.670 1.00 80.69 216 ALA A N 1
ATOM 1666 C CA . ALA A 1 216 ? -11.044 -2.922 36.253 1.00 80.69 216 ALA A CA 1
ATOM 1667 C C . ALA A 1 216 ? -10.510 -4.334 36.550 1.00 80.69 216 ALA A C 1
ATOM 1669 O O . ALA A 1 216 ? -11.244 -5.188 37.046 1.00 80.69 216 ALA A O 1
ATOM 1670 N N . LEU A 1 217 ? -9.217 -4.579 36.322 1.00 77.38 217 LEU A N 1
ATOM 1671 C CA . LEU A 1 217 ? -8.592 -5.867 36.633 1.00 77.38 217 LEU A CA 1
ATOM 1672 C C . LEU A 1 217 ? -8.482 -6.131 38.134 1.00 77.38 217 LEU A C 1
ATOM 1674 O O . LEU A 1 217 ? -8.681 -7.268 38.555 1.00 77.38 217 LEU A O 1
ATOM 1678 N N . LYS A 1 218 ? -8.220 -5.102 38.949 1.00 77.94 218 LYS A N 1
ATOM 1679 C CA . LYS A 1 218 ? -8.271 -5.221 40.416 1.00 77.94 218 LYS A CA 1
ATOM 1680 C C . LYS A 1 218 ? -9.679 -5.576 40.896 1.00 77.94 218 LYS A C 1
ATOM 1682 O O . LYS A 1 218 ? -9.812 -6.415 41.783 1.00 77.94 218 LYS A O 1
ATOM 1687 N N . CYS A 1 219 ? -10.723 -5.002 40.294 1.00 77.44 219 CYS A N 1
ATOM 1688 C CA . CYS A 1 219 ? -12.109 -5.393 40.570 1.00 77.44 219 CYS A CA 1
ATOM 1689 C C . CYS A 1 219 ? -12.365 -6.864 40.209 1.00 77.44 219 CYS A C 1
ATOM 1691 O O . CYS A 1 219 ? -12.909 -7.606 41.027 1.00 77.44 219 CYS A O 1
ATOM 1693 N N . ILE A 1 220 ? -11.913 -7.307 39.031 1.00 77.19 220 ILE A N 1
ATOM 1694 C CA . ILE A 1 220 ? -12.039 -8.705 38.589 1.00 77.19 220 ILE A CA 1
ATOM 1695 C C . ILE A 1 220 ? -11.314 -9.667 39.548 1.00 77.19 220 ILE A C 1
ATOM 1697 O O . ILE A 1 220 ? -11.889 -10.682 39.934 1.00 77.19 220 ILE A O 1
ATOM 1701 N N . ASP A 1 221 ? -10.087 -9.343 39.968 1.00 73.12 221 ASP A N 1
ATOM 1702 C CA . ASP A 1 221 ? -9.283 -10.153 40.900 1.00 73.12 221 ASP A CA 1
ATOM 1703 C C . ASP A 1 221 ? -9.868 -10.173 42.325 1.00 73.12 221 ASP A C 1
ATOM 1705 O O . ASP A 1 221 ? -9.874 -11.204 42.997 1.00 73.12 221 ASP A O 1
ATOM 1709 N N . CYS A 1 222 ? -10.429 -9.055 42.793 1.00 71.38 222 CYS A N 1
ATOM 1710 C CA . CYS A 1 222 ? -11.084 -8.987 44.099 1.00 71.38 222 CYS A CA 1
ATOM 1711 C C . CYS A 1 222 ? -12.295 -9.931 44.168 1.00 71.38 222 CYS A C 1
ATOM 1713 O O . CYS A 1 222 ? -12.408 -10.732 45.098 1.00 71.38 222 CYS A O 1
ATOM 1715 N N . HIS A 1 223 ? -13.161 -9.897 43.152 1.00 68.75 223 HIS A N 1
ATOM 1716 C CA . HIS A 1 223 ? -14.342 -10.756 43.101 1.00 68.75 223 HIS A CA 1
ATOM 1717 C C . HIS A 1 223 ? -14.010 -12.222 42.766 1.00 68.75 223 HIS A C 1
ATOM 1719 O O . HIS A 1 223 ? -14.710 -13.121 43.236 1.00 68.75 223 HIS A O 1
ATOM 1725 N N . SER A 1 224 ? -12.929 -12.505 42.025 1.00 66.94 224 SER A N 1
ATOM 1726 C CA . SER A 1 224 ? -12.497 -13.885 41.750 1.00 66.94 224 SER A CA 1
ATOM 1727 C C . SER A 1 224 ? -11.962 -14.595 43.001 1.00 66.94 224 SER A C 1
ATOM 1729 O O . SER A 1 224 ? -12.341 -15.737 43.262 1.00 66.94 224 SER A O 1
ATOM 1731 N N . ARG A 1 225 ? -11.159 -13.919 43.835 1.00 60.59 225 ARG A N 1
ATOM 1732 C CA . ARG A 1 225 ? -10.607 -14.487 45.082 1.00 60.59 225 ARG A CA 1
ATOM 1733 C C . ARG A 1 225 ? -11.675 -14.777 46.131 1.00 60.59 225 ARG A C 1
ATOM 1735 O O . ARG A 1 225 ? -11.604 -15.786 46.828 1.00 60.59 225 ARG A O 1
ATOM 1742 N N . CYS A 1 226 ? -12.698 -13.930 46.227 1.00 57.00 226 CYS A N 1
ATOM 1743 C CA . CYS A 1 226 ? -13.849 -14.184 47.097 1.00 57.00 226 CYS A CA 1
ATOM 1744 C C . CYS A 1 226 ? -14.658 -15.418 46.650 1.00 57.00 226 CYS A C 1
ATOM 1746 O O . CYS A 1 226 ? -15.281 -16.075 47.485 1.00 57.00 226 CYS A O 1
ATOM 1748 N N . ARG A 1 227 ? -14.603 -15.773 45.357 1.00 58.94 227 ARG A N 1
ATOM 1749 C CA . ARG A 1 227 ? -15.294 -16.931 44.767 1.00 58.94 227 ARG A CA 1
ATOM 1750 C C . ARG A 1 227 ? -14.613 -18.265 45.085 1.00 58.94 227 ARG A C 1
ATOM 1752 O O . ARG A 1 227 ? -15.313 -19.244 45.329 1.00 58.94 227 ARG A O 1
ATOM 1759 N N . GLU A 1 228 ? -13.279 -18.314 45.138 1.00 48.84 228 GLU A N 1
ATOM 1760 C CA . GLU A 1 228 ? -12.522 -19.543 45.455 1.00 48.84 228 GLU A CA 1
ATOM 1761 C C . GLU A 1 228 ? -12.759 -20.058 46.884 1.00 48.84 228 GLU A C 1
ATOM 1763 O O . GLU A 1 228 ? -12.626 -21.253 47.135 1.00 48.84 228 GLU A O 1
ATOM 1768 N N . ASN A 1 229 ? -13.197 -19.200 47.810 1.00 43.84 229 ASN A N 1
ATOM 1769 C CA . ASN A 1 229 ? -13.546 -19.612 49.173 1.00 43.84 229 ASN A CA 1
ATOM 1770 C C . ASN A 1 229 ? -14.912 -20.326 49.285 1.00 43.84 229 ASN A C 1
ATOM 1772 O O . ASN A 1 229 ? -15.208 -20.884 50.340 1.00 43.84 229 ASN A O 1
ATOM 1776 N N . ASN A 1 230 ? -15.723 -20.363 48.218 1.00 44.91 230 ASN A N 1
ATOM 1777 C CA . ASN A 1 230 ? -17.005 -21.078 48.153 1.00 44.91 230 ASN A CA 1
ATOM 1778 C C . ASN A 1 230 ? -16.893 -22.288 47.201 1.00 44.91 230 ASN A C 1
ATOM 1780 O O . ASN A 1 230 ? -17.383 -22.287 46.071 1.00 44.91 230 ASN A O 1
ATOM 1784 N N . THR A 1 231 ? -16.215 -23.337 47.665 1.00 34.56 231 THR A N 1
ATOM 1785 C CA . THR A 1 231 ? -15.851 -24.559 46.920 1.00 34.56 231 THR A CA 1
ATOM 1786 C C . THR A 1 231 ? -17.008 -25.545 46.690 1.00 34.56 231 THR A C 1
ATOM 1788 O O . THR A 1 231 ? -16.821 -26.742 46.851 1.00 34.56 231 THR A O 1
ATOM 1791 N N . ASP A 1 232 ? -18.197 -25.086 46.275 1.00 35.66 232 ASP A N 1
ATOM 1792 C CA . ASP A 1 232 ? -19.347 -26.000 46.099 1.00 35.66 232 ASP A CA 1
ATOM 1793 C C . ASP A 1 232 ? -20.331 -25.651 44.963 1.00 35.66 232 ASP A C 1
ATOM 1795 O O . ASP A 1 232 ? -21.509 -26.006 45.007 1.00 35.66 232 ASP A O 1
ATOM 1799 N N . ARG A 1 233 ? -19.893 -24.975 43.891 1.00 40.47 233 ARG A N 1
ATOM 1800 C CA . ARG A 1 233 ? -20.782 -24.684 42.743 1.00 40.47 233 ARG A CA 1
ATOM 1801 C C . ARG A 1 233 ? -20.271 -25.251 41.426 1.00 40.47 233 ARG A C 1
ATOM 1803 O O . ARG A 1 233 ? -19.752 -24.558 40.557 1.00 40.47 233 ARG A O 1
ATOM 1810 N N . VAL A 1 234 ? -20.487 -26.555 41.281 1.00 37.25 234 VAL A N 1
ATOM 1811 C CA . VAL A 1 234 ? -20.430 -27.275 40.008 1.00 37.25 234 VAL A CA 1
ATOM 1812 C C . VAL A 1 234 ? -21.645 -26.880 39.150 1.00 37.25 234 VAL A C 1
ATOM 1814 O O . VAL A 1 234 ? -22.790 -27.112 39.527 1.00 37.25 234 VAL A O 1
ATOM 1817 N N . GLY A 1 235 ? -21.390 -26.296 37.974 1.00 38.75 235 GLY A N 1
ATOM 1818 C CA . GLY A 1 235 ? -22.264 -26.408 36.797 1.00 38.75 235 GLY A CA 1
ATOM 1819 C C . GLY A 1 235 ? -23.500 -25.505 36.697 1.00 38.75 235 GLY A C 1
ATOM 1820 O O . GLY A 1 235 ? -24.529 -25.979 36.224 1.00 38.75 235 GLY A O 1
ATOM 1821 N N . HIS A 1 236 ? -23.447 -24.232 37.103 1.00 40.22 236 HIS A N 1
ATOM 1822 C CA . HIS A 1 236 ? -24.545 -23.296 36.805 1.00 40.22 236 HIS A CA 1
ATOM 1823 C C . HIS A 1 236 ? -24.354 -22.658 35.420 1.00 40.22 236 HIS A C 1
ATOM 1825 O O . HIS A 1 236 ? -23.261 -22.227 35.059 1.00 40.22 236 HIS A O 1
ATOM 1831 N N . SER A 1 237 ? -25.418 -22.690 34.612 1.00 52.03 237 SER A N 1
ATOM 1832 C CA . SER A 1 237 ? -25.461 -22.170 33.242 1.00 52.03 237 SER A CA 1
ATOM 1833 C C . SER A 1 237 ? -25.143 -20.678 33.239 1.00 52.03 237 SER A C 1
ATOM 1835 O O . SER A 1 237 ? -25.916 -19.876 33.760 1.00 52.03 237 SER A O 1
ATOM 1837 N N . SER A 1 238 ? -24.031 -20.300 32.617 1.00 69.81 238 SER A N 1
ATOM 1838 C CA . SER A 1 238 ? -23.562 -18.915 32.532 1.00 69.81 238 SER A CA 1
ATOM 1839 C C . SER A 1 238 ? -24.577 -17.963 31.870 1.00 69.81 238 SER A C 1
ATOM 1841 O O . SER A 1 238 ? -24.511 -16.756 32.075 1.00 69.81 238 SER A O 1
ATOM 1843 N N . ALA A 1 239 ? -25.566 -18.480 31.129 1.00 73.12 239 ALA A N 1
ATOM 1844 C CA . ALA A 1 239 ? -26.669 -17.678 30.591 1.00 73.12 239 ALA A CA 1
ATOM 1845 C C . ALA A 1 239 ? -27.616 -17.139 31.683 1.00 73.12 239 ALA A C 1
ATOM 1847 O O . ALA A 1 239 ? -28.122 -16.025 31.562 1.00 73.12 239 ALA A O 1
ATOM 1848 N N . VAL A 1 240 ? -27.841 -17.906 32.758 1.00 79.31 240 VAL A N 1
ATOM 1849 C CA . VAL A 1 240 ? -28.660 -17.464 33.901 1.00 79.31 240 VAL A CA 1
ATOM 1850 C C . VAL A 1 240 ? -27.926 -16.373 34.676 1.00 79.31 240 VAL A C 1
ATOM 1852 O O . VAL A 1 240 ? -28.540 -15.376 35.037 1.00 79.31 240 VAL A O 1
ATOM 1855 N N . GLU A 1 241 ? -26.611 -16.523 34.869 1.00 83.69 241 GLU A N 1
ATOM 1856 C CA . GLU A 1 241 ? -25.773 -15.503 35.513 1.00 83.69 241 GLU A CA 1
ATOM 1857 C C . GLU A 1 241 ? -25.876 -14.165 34.765 1.00 83.69 241 GLU A C 1
ATOM 1859 O O . GLU A 1 241 ? -26.214 -13.153 35.371 1.00 83.69 241 GLU A O 1
ATOM 1864 N N . ILE A 1 242 ? -25.726 -14.157 33.435 1.00 83.62 242 ILE A N 1
ATOM 1865 C CA . ILE A 1 242 ? -25.887 -12.933 32.631 1.00 83.62 242 ILE A CA 1
ATOM 1866 C C . ILE A 1 242 ? -27.280 -12.324 32.764 1.00 83.62 242 ILE A C 1
ATOM 1868 O O . ILE A 1 242 ? -27.409 -11.106 32.862 1.00 83.62 242 ILE A O 1
ATOM 1872 N N . GLN A 1 243 ? -28.333 -13.141 32.779 1.00 86.94 243 GLN A N 1
ATOM 1873 C CA . GLN A 1 243 ? -29.688 -12.623 32.936 1.00 86.94 243 GLN A CA 1
ATOM 1874 C C . GLN A 1 243 ? -29.867 -11.903 34.281 1.00 86.94 243 GLN A C 1
ATOM 1876 O O . GLN A 1 243 ? -30.509 -10.853 34.321 1.00 86.94 243 GLN A O 1
ATOM 1881 N N . LEU A 1 244 ? -29.267 -12.419 35.359 1.00 89.56 244 LEU A N 1
ATOM 1882 C CA . LEU A 1 244 ? -29.260 -11.754 36.664 1.00 89.56 244 LEU A CA 1
ATOM 1883 C C . LEU A 1 244 ? -28.510 -10.417 36.600 1.00 89.56 244 LEU A C 1
ATOM 1885 O O . LEU A 1 244 ? -29.030 -9.403 37.063 1.00 89.56 244 LEU A O 1
ATOM 1889 N N . GLN A 1 245 ? -27.328 -10.401 35.979 1.00 91.00 245 GLN A N 1
ATOM 1890 C CA . GLN A 1 245 ? -26.493 -9.203 35.831 1.00 91.00 245 GLN A CA 1
ATOM 1891 C C . GLN A 1 245 ? -27.227 -8.100 35.051 1.00 91.00 245 GLN A C 1
ATOM 1893 O O . GLN A 1 245 ? -27.360 -6.972 35.525 1.00 91.00 245 GLN A O 1
ATOM 1898 N N . LEU A 1 246 ? -27.781 -8.441 33.882 1.00 91.56 246 LEU A N 1
ATOM 1899 C CA . LEU A 1 246 ? -28.546 -7.506 33.055 1.00 91.56 246 LEU A CA 1
ATOM 1900 C C . LEU A 1 246 ? -29.827 -7.040 33.759 1.00 91.56 246 LEU A C 1
ATOM 1902 O O . LEU A 1 246 ? -30.193 -5.874 33.638 1.00 91.56 246 LEU A O 1
ATOM 1906 N N . SER A 1 247 ? -30.489 -7.913 34.528 1.00 92.81 247 SER A N 1
ATOM 1907 C CA . SER A 1 247 ? -31.664 -7.537 35.321 1.00 92.81 247 SER A CA 1
ATOM 1908 C C . SER A 1 247 ? -31.317 -6.551 36.438 1.00 92.81 247 SER A C 1
ATOM 1910 O O . SER A 1 247 ? -32.076 -5.611 36.655 1.00 92.81 247 SER A O 1
ATOM 1912 N N . ALA A 1 248 ? -30.196 -6.732 37.142 1.00 93.12 248 ALA A N 1
ATOM 1913 C CA . ALA A 1 248 ? -29.752 -5.790 38.173 1.00 93.12 248 ALA A CA 1
ATOM 1914 C C . ALA A 1 248 ? -29.438 -4.416 37.569 1.00 93.12 248 ALA A C 1
ATOM 1916 O O . ALA A 1 248 ? -29.875 -3.390 38.093 1.00 93.12 248 ALA A O 1
ATOM 1917 N N . PHE A 1 249 ? -28.716 -4.404 36.443 1.00 94.88 249 PHE A N 1
ATOM 1918 C CA . PHE A 1 249 ? -28.375 -3.169 35.743 1.00 94.88 249 PHE A CA 1
ATOM 1919 C C . PHE A 1 249 ? -29.627 -2.453 35.227 1.00 94.88 249 PHE A C 1
ATOM 1921 O O . PHE A 1 249 ? -29.762 -1.247 35.418 1.00 94.88 249 PHE A O 1
ATOM 1928 N N . LYS A 1 250 ? -30.593 -3.195 34.671 1.00 93.75 250 LYS A N 1
ATOM 1929 C CA . LYS A 1 250 ? -31.889 -2.639 34.275 1.00 93.75 250 LYS A CA 1
ATOM 1930 C C . LYS A 1 250 ? -32.616 -1.985 35.449 1.00 93.75 250 LYS A C 1
ATOM 1932 O O . LYS A 1 250 ? -33.074 -0.857 35.314 1.00 93.75 250 LYS A O 1
ATOM 1937 N N . THR A 1 251 ? -32.662 -2.643 36.609 1.00 92.75 251 THR A N 1
ATOM 1938 C CA . THR A 1 251 ? -33.295 -2.060 37.800 1.00 92.75 251 THR A CA 1
ATOM 1939 C C . THR A 1 251 ? -32.617 -0.761 38.229 1.00 92.75 251 THR A C 1
ATOM 1941 O O . THR A 1 251 ? -33.296 0.177 38.635 1.00 92.75 251 THR A O 1
ATOM 1944 N N . PHE A 1 252 ? -31.290 -0.664 38.114 1.00 94.75 252 PHE A N 1
ATOM 1945 C CA . PHE A 1 252 ? -30.587 0.598 38.341 1.00 94.75 252 PHE A CA 1
ATOM 1946 C C . PHE A 1 252 ? -31.041 1.697 37.367 1.00 94.75 252 PHE A C 1
ATOM 1948 O O . PHE A 1 252 ? -31.355 2.796 37.822 1.00 94.75 252 PHE A O 1
ATOM 1955 N N . LEU A 1 253 ? -31.117 1.408 36.062 1.00 93.06 253 LEU A N 1
ATOM 1956 C CA . LEU A 1 253 ? -31.581 2.381 35.064 1.00 93.06 253 LEU A CA 1
ATOM 1957 C C . LEU A 1 253 ? -33.024 2.829 35.346 1.00 93.06 253 LEU A C 1
ATOM 1959 O O . LEU A 1 253 ? -33.313 4.024 35.313 1.00 93.06 253 LEU A O 1
ATOM 1963 N N . ASP A 1 254 ? -33.904 1.891 35.707 1.00 91.31 254 ASP A N 1
ATOM 1964 C CA . ASP A 1 254 ? -35.297 2.174 36.067 1.00 91.31 254 ASP A CA 1
ATOM 1965 C C . ASP A 1 254 ? -35.396 3.060 37.328 1.00 91.31 254 ASP A C 1
ATOM 1967 O O . ASP A 1 254 ? -36.237 3.959 37.394 1.00 91.31 254 ASP A O 1
ATOM 1971 N N . LEU A 1 255 ? -34.522 2.844 38.323 1.00 91.19 255 LEU A N 1
ATOM 1972 C CA . LEU A 1 255 ? -34.453 3.648 39.551 1.00 91.19 255 LEU A CA 1
ATOM 1973 C C . LEU A 1 255 ? -33.860 5.045 39.323 1.00 91.19 255 LEU A C 1
ATOM 1975 O O . LEU A 1 255 ? -34.293 5.997 39.973 1.00 91.19 255 LEU A O 1
ATOM 1979 N N . ALA A 1 256 ? -32.885 5.179 38.421 1.00 89.06 256 ALA A N 1
ATOM 1980 C CA . ALA A 1 256 ? -32.355 6.479 38.011 1.00 89.06 256 ALA A CA 1
ATOM 1981 C C . ALA A 1 256 ? -33.419 7.293 37.245 1.00 89.06 256 ALA A C 1
ATOM 1983 O O . ALA A 1 256 ? -33.507 8.515 37.399 1.00 89.06 256 ALA A O 1
ATOM 1984 N N . GLY A 1 257 ? -34.275 6.613 36.473 1.00 84.12 257 GLY A N 1
ATOM 1985 C CA . GLY A 1 257 ? -35.417 7.203 35.779 1.00 84.12 257 GLY A CA 1
ATOM 1986 C C . GLY A 1 257 ? -35.011 8.368 34.872 1.00 84.12 257 GLY A C 1
ATOM 1987 O O . GLY A 1 257 ? -33.998 8.318 34.182 1.00 84.12 257 GLY A O 1
ATOM 1988 N N . ASN A 1 258 ? -35.777 9.463 34.912 1.00 81.69 258 ASN A N 1
ATOM 1989 C CA . ASN A 1 258 ? -35.545 10.651 34.074 1.00 81.69 258 ASN A CA 1
ATOM 1990 C C . ASN A 1 258 ? -34.311 11.491 34.475 1.00 81.69 258 ASN A C 1
ATOM 1992 O O . ASN A 1 258 ? -34.126 12.578 33.930 1.00 81.69 258 ASN A O 1
ATOM 1996 N N . GLN A 1 259 ? -33.516 11.057 35.461 1.00 86.62 259 GLN A N 1
ATOM 1997 C CA . GLN A 1 259 ? -32.285 11.758 35.852 1.00 86.62 259 GLN A CA 1
ATOM 1998 C C . GLN A 1 259 ? -31.132 11.493 34.879 1.00 86.62 259 GLN A C 1
ATOM 2000 O O . GLN A 1 259 ? -30.201 12.290 34.829 1.00 86.62 259 GLN A O 1
ATOM 2005 N N . LEU A 1 260 ? -31.204 10.400 34.112 1.00 89.06 260 LEU A N 1
ATOM 2006 C CA . LEU A 1 260 ? -30.312 10.145 32.987 1.00 89.06 260 LEU A CA 1
ATOM 2007 C C . LEU A 1 260 ? -30.941 10.732 31.721 1.00 89.06 260 LEU A C 1
ATOM 2009 O O . LEU A 1 260 ? -32.069 10.392 31.356 1.00 89.06 260 LEU A O 1
ATOM 2013 N N . ILE A 1 261 ? -30.221 11.626 31.053 1.00 89.31 261 ILE A N 1
ATOM 2014 C CA . ILE A 1 261 ? -30.600 12.162 29.742 1.00 89.31 261 ILE A CA 1
ATOM 2015 C C . ILE A 1 261 ? -29.919 11.361 28.629 1.00 89.31 261 ILE A C 1
ATOM 2017 O O . ILE A 1 261 ? -28.923 10.686 28.868 1.00 89.31 261 ILE A O 1
ATOM 2021 N N . GLY A 1 262 ? -30.403 11.479 27.385 1.00 86.62 262 GLY A N 1
ATOM 2022 C CA . GLY A 1 262 ? -29.827 10.765 26.229 1.00 86.62 262 GLY A CA 1
ATOM 2023 C C . GLY A 1 262 ? -28.302 10.900 26.123 1.00 86.62 262 GLY A C 1
ATOM 2024 O O . GLY A 1 262 ? -27.612 9.928 25.849 1.00 86.62 262 GLY A O 1
ATOM 2025 N N . LYS A 1 263 ? -27.756 12.071 26.484 1.00 88.19 263 LYS A N 1
ATOM 2026 C CA . LYS A 1 263 ? -26.307 12.301 26.534 1.00 88.19 263 LYS A CA 1
ATOM 2027 C C . LYS A 1 263 ? -25.570 11.369 27.510 1.00 88.19 263 LYS A C 1
ATOM 2029 O O . LYS A 1 263 ? -24.481 10.911 27.184 1.00 88.19 263 LYS A O 1
ATOM 2034 N N . ASP A 1 264 ? -26.143 11.081 28.677 1.00 90.00 264 ASP A N 1
ATOM 2035 C CA . ASP A 1 264 ? -25.534 10.171 29.654 1.00 90.00 264 ASP A CA 1
ATOM 2036 C C . ASP A 1 264 ? -25.507 8.734 29.118 1.00 90.00 264 ASP A C 1
ATOM 2038 O O . ASP A 1 264 ? -24.519 8.022 29.294 1.00 90.00 264 ASP A O 1
ATOM 2042 N N . PHE A 1 265 ? -26.565 8.322 28.406 1.00 92.00 265 PHE A N 1
ATOM 2043 C CA . PHE A 1 265 ? -26.612 7.028 27.723 1.00 92.00 265 PHE A CA 1
ATOM 2044 C C . PHE A 1 265 ? -25.586 6.943 26.590 1.00 92.00 265 PHE A C 1
ATOM 2046 O O . PHE A 1 265 ? -24.897 5.932 26.483 1.00 92.00 265 PHE A O 1
ATOM 2053 N N . THR A 1 266 ? -25.432 8.005 25.794 1.00 90.38 266 THR A N 1
ATOM 2054 C CA . THR A 1 266 ? -24.398 8.131 24.754 1.00 90.38 266 THR A CA 1
ATOM 2055 C C . THR A 1 266 ? -22.990 7.987 25.348 1.00 90.38 266 THR A C 1
ATOM 2057 O O . THR A 1 266 ? -22.197 7.179 24.861 1.00 90.38 266 THR A O 1
ATOM 2060 N N . GLU A 1 267 ? -22.687 8.692 26.444 1.00 89.00 267 GLU A N 1
ATOM 2061 C CA . GLU A 1 267 ? -21.383 8.606 27.120 1.00 89.00 267 GLU A CA 1
ATOM 2062 C C . GLU A 1 267 ? -21.138 7.212 27.741 1.00 89.00 267 GLU A C 1
ATOM 2064 O O . GLU A 1 267 ? -20.039 6.663 27.630 1.00 89.00 267 GLU A O 1
ATOM 2069 N N . ALA A 1 268 ? -22.161 6.589 28.339 1.00 88.88 268 ALA A N 1
ATOM 2070 C CA . ALA A 1 268 ? -22.069 5.221 28.858 1.00 88.88 268 ALA A CA 1
ATOM 2071 C C . ALA A 1 268 ? -21.895 4.173 27.742 1.00 88.88 268 ALA A C 1
ATOM 2073 O O . ALA A 1 268 ? -21.167 3.192 27.918 1.00 88.88 268 ALA A O 1
ATOM 2074 N N . PHE A 1 269 ? -22.522 4.389 26.583 1.00 92.69 269 PHE A N 1
ATOM 2075 C CA . PHE A 1 269 ? -22.388 3.536 25.404 1.00 92.69 269 PHE A CA 1
ATOM 2076 C C . PHE A 1 269 ? -20.967 3.581 24.832 1.00 92.69 269 PHE A C 1
ATOM 2078 O O . PHE A 1 269 ? -20.384 2.527 24.557 1.00 92.69 269 PHE A O 1
ATOM 2085 N N . ASP A 1 270 ? -20.370 4.773 24.736 1.00 89.19 270 ASP A N 1
ATOM 2086 C CA . ASP A 1 270 ? -18.964 4.932 24.345 1.00 89.19 270 ASP A CA 1
ATOM 2087 C C . ASP A 1 270 ? -18.027 4.250 25.348 1.00 89.19 270 ASP A C 1
ATOM 2089 O O . ASP A 1 270 ? -17.117 3.513 24.953 1.00 89.19 270 ASP A O 1
ATOM 2093 N N . ALA A 1 271 ? -18.282 4.423 26.649 1.00 87.19 271 ALA A N 1
ATOM 2094 C CA . ALA A 1 271 ? -17.503 3.788 27.709 1.00 87.19 271 ALA A CA 1
ATOM 2095 C C . ALA A 1 271 ? -17.547 2.249 27.636 1.00 87.19 271 ALA A C 1
ATOM 2097 O O . ALA A 1 271 ? -16.539 1.598 27.920 1.00 87.19 271 ALA A O 1
ATOM 2098 N N . ALA A 1 272 ? -18.672 1.658 27.218 1.00 89.62 272 ALA A N 1
ATOM 2099 C CA . ALA A 1 272 ? -18.791 0.218 26.987 1.00 89.62 272 ALA A CA 1
ATOM 2100 C C . ALA A 1 272 ? -18.073 -0.239 25.703 1.00 89.62 272 ALA A C 1
ATOM 2102 O O . ALA A 1 272 ? -17.324 -1.218 25.701 1.00 89.62 272 ALA A O 1
ATOM 2103 N N . CYS A 1 273 ? -18.257 0.471 24.591 1.00 88.12 273 CYS A N 1
ATOM 2104 C CA . CYS A 1 273 ? -17.684 0.062 23.309 1.00 88.12 273 CYS A CA 1
ATOM 2105 C C . CYS A 1 273 ? -16.160 0.239 23.247 1.00 88.12 273 CYS A C 1
ATOM 2107 O O . CYS A 1 273 ? -15.466 -0.509 22.547 1.00 88.12 273 CYS A O 1
ATOM 2109 N N . PHE A 1 274 ? -15.615 1.203 23.990 1.00 83.75 274 PHE A N 1
ATOM 2110 C CA . PHE A 1 274 ? -14.200 1.545 23.934 1.00 83.75 274 PHE A CA 1
ATOM 2111 C C . PHE A 1 274 ? -13.265 0.371 24.301 1.00 83.75 274 PHE A C 1
ATOM 2113 O O . PHE A 1 274 ? -12.403 0.039 23.481 1.00 83.75 274 PHE A O 1
ATOM 2120 N N . PRO A 1 275 ? -13.432 -0.342 25.434 1.00 79.88 275 PRO A N 1
ATOM 2121 C CA . PRO A 1 275 ? -12.659 -1.555 25.697 1.00 79.88 275 PRO A CA 1
ATOM 2122 C C . PRO A 1 275 ? -12.834 -2.615 24.604 1.00 79.88 275 PRO A C 1
ATOM 2124 O O . PRO A 1 275 ? -11.848 -3.146 24.094 1.00 79.88 275 PRO A O 1
ATOM 2127 N N . LEU A 1 276 ? -14.071 -2.901 24.185 1.00 81.38 276 LEU A N 1
ATOM 2128 C CA . LEU A 1 276 ? -14.381 -3.976 23.228 1.00 81.38 276 LEU A CA 1
ATOM 2129 C C . LEU A 1 276 ? -13.667 -3.790 21.892 1.00 81.38 276 LEU A C 1
ATOM 2131 O O . LEU A 1 276 ? -13.123 -4.739 21.317 1.00 81.38 276 LEU A O 1
ATOM 2135 N N . THR A 1 277 ? -13.608 -2.545 21.421 1.00 78.38 277 THR A N 1
ATOM 2136 C CA . THR A 1 277 ? -12.857 -2.229 20.213 1.00 78.38 277 THR A CA 1
ATOM 2137 C C . THR A 1 277 ? -11.363 -2.549 20.397 1.00 78.38 277 THR A C 1
ATOM 2139 O O . THR A 1 277 ? -10.747 -3.047 19.453 1.00 78.38 277 THR A O 1
ATOM 2142 N N . LEU A 1 278 ? -10.748 -2.306 21.563 1.00 76.69 278 LEU A N 1
ATOM 2143 C CA . LEU A 1 278 ? -9.328 -2.625 21.821 1.00 76.69 278 LEU A CA 1
ATOM 2144 C C . LEU A 1 278 ? -9.070 -4.139 21.863 1.00 76.69 278 LEU A C 1
ATOM 2146 O O . LEU A 1 278 ? -8.087 -4.618 21.291 1.00 76.69 278 LEU A O 1
ATOM 2150 N N . PHE A 1 279 ? -9.978 -4.901 22.474 1.00 70.31 279 PHE A N 1
ATOM 2151 C CA . PHE A 1 279 ? -9.857 -6.356 22.633 1.00 70.31 279 PHE A CA 1
ATOM 2152 C C . PHE A 1 279 ? -10.053 -7.163 21.346 1.00 70.31 279 PHE A C 1
ATOM 2154 O O . PHE A 1 279 ? -9.659 -8.329 21.278 1.00 70.31 279 PHE A O 1
ATOM 2161 N N . SER A 1 280 ? -10.658 -6.567 20.323 1.00 63.44 280 SER A N 1
ATOM 2162 C CA . SER A 1 280 ? -11.091 -7.261 19.105 1.00 63.44 280 SER A CA 1
ATOM 2163 C C . SER A 1 280 ? -9.992 -7.875 18.224 1.00 63.44 280 SER A C 1
ATOM 2165 O O . SER A 1 280 ? -10.290 -8.690 17.360 1.00 63.44 280 SER A O 1
ATOM 2167 N N . SER A 1 281 ? -8.727 -7.509 18.436 1.00 56.78 281 SER A N 1
ATOM 2168 C CA . SER A 1 281 ? -7.576 -7.989 17.650 1.00 56.78 281 SER A CA 1
ATOM 2169 C C . SER A 1 281 ? -6.775 -9.105 18.339 1.00 56.78 281 SER A C 1
ATOM 2171 O O . SER A 1 281 ? -5.687 -9.466 17.881 1.00 56.78 281 SER A O 1
ATOM 2173 N N . SER A 1 282 ? -7.284 -9.617 19.463 1.00 55.47 282 SER A N 1
ATOM 2174 C CA . SER A 1 282 ? -6.707 -10.735 20.219 1.00 55.47 282 SER A CA 1
ATOM 2175 C C . SER A 1 282 ? -7.089 -12.054 19.543 1.00 55.47 282 SER A C 1
ATOM 2177 O O . SER A 1 282 ? -8.235 -12.206 19.134 1.00 55.47 282 SER A O 1
ATOM 2179 N N . PHE A 1 283 ? -6.153 -13.004 19.444 1.00 45.50 283 PHE A N 1
ATOM 2180 C CA . PHE A 1 283 ? -6.238 -14.249 18.652 1.00 45.50 283 PHE A CA 1
ATOM 2181 C C . PHE A 1 283 ? -7.421 -15.199 18.952 1.00 45.50 283 PHE A C 1
ATOM 2183 O O . PHE A 1 283 ? -7.567 -16.199 18.262 1.00 45.50 283 PHE A O 1
ATOM 2190 N N . ASP A 1 284 ? -8.277 -14.877 19.920 1.00 49.19 284 ASP A N 1
ATOM 2191 C CA . ASP A 1 284 ? -9.572 -15.520 20.140 1.00 49.19 284 ASP A CA 1
ATOM 2192 C C . ASP A 1 284 ? -10.482 -14.532 20.893 1.00 49.19 284 ASP A C 1
ATOM 2194 O O . ASP A 1 284 ? -10.320 -14.357 22.110 1.00 49.19 284 ASP A O 1
ATOM 2198 N N . PRO A 1 285 ? -11.434 -13.840 20.239 1.00 55.09 285 PRO A N 1
ATOM 2199 C CA . PRO A 1 285 ? -12.399 -13.014 20.947 1.00 55.09 285 PRO A CA 1
ATOM 2200 C C . PRO A 1 285 ? -13.429 -13.932 21.620 1.00 55.09 285 PRO A C 1
ATOM 2202 O O . PRO A 1 285 ? -14.571 -14.062 21.197 1.00 55.09 285 PRO A O 1
ATOM 2205 N N . SER A 1 286 ? -13.038 -14.598 22.705 1.00 55.00 286 SER A N 1
ATOM 2206 C CA . SER A 1 286 ? -13.958 -15.418 23.512 1.00 55.00 286 SER A CA 1
ATOM 2207 C C . SER A 1 286 ? -15.128 -14.609 24.093 1.00 55.00 286 SER A C 1
ATOM 2209 O O . SER A 1 286 ? -16.164 -15.180 24.410 1.00 55.00 286 SER A O 1
ATOM 2211 N N . TRP A 1 287 ? -15.000 -13.277 24.176 1.00 62.91 287 TRP A N 1
ATOM 2212 C CA . TRP A 1 287 ? -16.098 -12.383 24.544 1.00 62.91 287 TRP A CA 1
ATOM 2213 C C . TRP A 1 287 ? -17.168 -12.251 23.458 1.00 62.91 287 TRP A C 1
ATOM 2215 O O . TRP A 1 287 ? -18.293 -11.860 23.747 1.00 62.91 287 TRP A O 1
ATOM 2225 N N . ALA A 1 288 ? -16.819 -12.576 22.218 1.00 57.56 288 ALA A N 1
ATOM 2226 C CA . ALA A 1 288 ? -17.664 -12.403 21.052 1.00 57.56 288 ALA A CA 1
ATOM 2227 C C . ALA A 1 288 ? -18.444 -13.654 20.642 1.00 57.56 288 ALA A C 1
ATOM 2229 O O . ALA A 1 288 ? -19.298 -13.596 19.762 1.00 57.56 288 ALA A O 1
ATOM 2230 N N . SER A 1 289 ? -18.188 -14.790 21.291 1.00 61.50 289 SER A N 1
ATOM 2231 C CA . SER A 1 289 ? -18.946 -16.016 21.064 1.00 61.50 289 SER A CA 1
ATOM 2232 C C . SER A 1 289 ? -19.575 -16.519 22.359 1.00 61.50 289 SER A C 1
ATOM 2234 O O . SER A 1 289 ? -19.068 -16.315 23.462 1.00 61.50 289 SER A O 1
ATOM 2236 N N . GLY A 1 290 ? -20.726 -17.175 22.226 1.00 68.81 290 GLY A N 1
ATOM 2237 C CA . GLY A 1 290 ? -21.435 -17.757 23.356 1.00 68.81 290 GLY A CA 1
ATOM 2238 C C . GLY A 1 290 ? -21.985 -16.708 24.323 1.00 68.81 290 GLY A C 1
ATOM 2239 O O . GLY A 1 290 ? -22.688 -15.779 23.936 1.00 68.81 290 GLY A O 1
ATOM 2240 N N . ILE A 1 291 ? -21.718 -16.911 25.609 1.00 68.31 291 ILE A N 1
ATOM 2241 C CA . ILE A 1 291 ? -22.444 -16.253 26.694 1.00 68.31 291 ILE A CA 1
ATOM 2242 C C . ILE A 1 291 ? -22.000 -14.790 26.869 1.00 68.31 291 ILE A C 1
ATOM 2244 O O . ILE A 1 291 ? -22.851 -13.908 26.909 1.00 68.31 291 ILE A O 1
ATOM 2248 N N . SER A 1 292 ? -20.704 -14.476 26.824 1.00 72.19 292 SER A N 1
ATOM 2249 C CA . SER A 1 292 ? -20.216 -13.088 26.935 1.00 72.19 292 SER A CA 1
ATOM 2250 C C . SER A 1 292 ? -20.780 -12.143 25.861 1.00 72.19 292 SER A C 1
ATOM 2252 O O . SER A 1 292 ? -21.077 -10.986 26.158 1.00 72.19 292 SER A O 1
ATOM 2254 N N . ALA A 1 293 ? -21.030 -12.642 24.645 1.00 76.00 293 ALA A N 1
ATOM 2255 C CA . ALA A 1 293 ? -21.642 -11.853 23.576 1.00 76.00 293 ALA A CA 1
ATOM 2256 C C . ALA A 1 293 ? -23.081 -11.440 23.925 1.00 76.00 293 ALA A C 1
ATOM 2258 O O . ALA A 1 293 ? -23.505 -10.329 23.610 1.00 76.00 293 ALA A O 1
ATOM 2259 N N . THR A 1 294 ? -23.822 -12.303 24.633 1.00 81.38 294 THR A N 1
ATOM 2260 C CA . THR A 1 294 ? -25.185 -11.994 25.092 1.00 81.38 294 THR A CA 1
ATOM 2261 C C . THR A 1 294 ? -25.213 -10.928 26.189 1.00 81.38 294 THR A C 1
ATOM 2263 O O . THR A 1 294 ? -26.118 -10.095 26.177 1.00 81.38 294 THR A O 1
ATOM 2266 N N . ALA A 1 295 ? -24.209 -10.880 27.079 1.00 83.56 295 ALA A N 1
ATOM 2267 C CA . ALA A 1 295 ? -24.067 -9.789 28.052 1.00 83.56 295 ALA A CA 1
ATOM 2268 C C . ALA A 1 295 ? -23.833 -8.454 27.346 1.00 83.56 295 ALA A C 1
ATOM 2270 O O . ALA A 1 295 ? -24.551 -7.494 27.609 1.00 83.56 295 ALA A O 1
ATOM 2271 N N . ILE A 1 296 ? -22.873 -8.403 26.417 1.00 87.69 296 ILE A N 1
ATOM 2272 C CA . ILE A 1 296 ? -22.565 -7.177 25.671 1.00 87.69 296 ILE A CA 1
ATOM 2273 C C . ILE A 1 296 ? -23.764 -6.718 24.839 1.00 87.69 296 ILE A C 1
ATOM 2275 O O . ILE A 1 296 ? -24.122 -5.544 24.883 1.00 87.69 296 ILE A O 1
ATOM 2279 N N . HIS A 1 297 ? -24.433 -7.633 24.134 1.00 88.44 297 HIS A N 1
ATOM 2280 C CA . HIS A 1 297 ? -25.637 -7.302 23.376 1.00 88.44 297 HIS A CA 1
ATOM 2281 C C . HIS A 1 297 ? -26.753 -6.766 24.289 1.00 88.44 297 HIS A C 1
ATOM 2283 O O . HIS A 1 297 ? -27.453 -5.822 23.922 1.00 88.44 297 HIS A O 1
ATOM 2289 N N . GLY A 1 298 ? -26.943 -7.353 25.474 1.00 89.25 298 GLY A N 1
ATOM 2290 C CA . GLY A 1 298 ? -27.923 -6.885 26.453 1.00 89.25 298 GLY A CA 1
ATOM 2291 C C . GLY A 1 298 ? -27.594 -5.496 27.003 1.00 89.25 298 GLY A C 1
ATOM 2292 O O . GLY A 1 298 ? -28.465 -4.630 27.023 1.00 89.25 298 GLY A O 1
ATOM 2293 N N . LEU A 1 299 ? -26.338 -5.274 27.396 1.00 92.56 299 LEU A N 1
ATOM 2294 C CA . LEU A 1 299 ? -25.839 -3.995 27.904 1.00 92.56 299 LEU A CA 1
ATOM 2295 C C . LEU A 1 299 ? -26.016 -2.877 26.872 1.00 92.56 299 LEU A C 1
ATOM 2297 O O . LEU A 1 299 ? -26.681 -1.882 27.150 1.00 92.56 299 LEU A O 1
ATOM 2301 N N . LEU A 1 300 ? -25.455 -3.056 25.673 1.00 93.75 300 LEU A N 1
ATOM 2302 C CA . LEU A 1 300 ? -25.515 -2.052 24.612 1.00 93.75 300 LEU A CA 1
ATOM 2303 C C . LEU A 1 300 ? -26.958 -1.820 24.143 1.00 93.75 300 LEU A C 1
ATOM 2305 O O . LEU A 1 300 ? -27.341 -0.681 23.897 1.00 93.75 300 LEU A O 1
ATOM 2309 N N . GLY A 1 301 ? -27.780 -2.874 24.086 1.00 92.31 301 GLY A N 1
ATOM 2310 C CA . GLY A 1 301 ? -29.205 -2.762 23.775 1.00 92.31 301 GLY A CA 1
ATOM 2311 C C . GLY A 1 301 ? -29.965 -1.886 24.773 1.00 92.31 301 GLY A C 1
ATOM 2312 O O . GLY A 1 301 ? -30.704 -1.006 24.346 1.00 92.31 301 GLY A O 1
ATOM 2313 N N . MET A 1 302 ? -29.743 -2.062 26.081 1.00 92.81 302 MET A N 1
ATOM 2314 C CA . MET A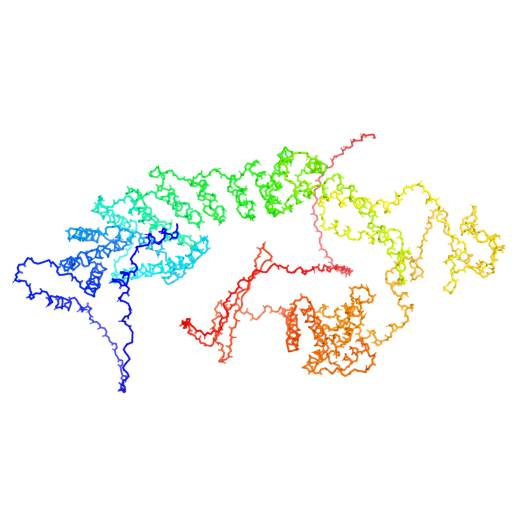 1 302 ? -30.378 -1.229 27.115 1.00 92.81 302 MET A CA 1
ATOM 2315 C C . MET A 1 302 ? -29.936 0.238 27.052 1.00 92.81 302 MET A C 1
ATOM 2317 O O . MET A 1 302 ? -30.752 1.128 27.273 1.00 92.81 302 MET A O 1
ATOM 2321 N N . LEU A 1 303 ? -28.667 0.507 26.729 1.00 93.69 303 LEU A N 1
ATOM 2322 C CA . LEU A 1 303 ? -28.163 1.877 26.582 1.00 93.69 303 LEU A CA 1
ATOM 2323 C C . LEU A 1 303 ? -28.766 2.581 25.353 1.00 93.69 303 LEU A C 1
ATOM 2325 O O . LEU A 1 303 ? -29.117 3.756 25.427 1.00 93.69 303 LEU A O 1
ATOM 2329 N N . VAL A 1 304 ? -28.956 1.855 24.246 1.00 93.75 304 VAL A N 1
ATOM 2330 C CA . VAL A 1 304 ? -29.653 2.370 23.054 1.00 93.75 304 VAL A CA 1
ATOM 2331 C C . VAL A 1 304 ? -31.141 2.590 23.328 1.00 93.75 304 VAL A C 1
ATOM 2333 O O . VAL A 1 304 ? -31.661 3.650 22.991 1.00 93.75 304 VAL A O 1
ATOM 2336 N N . GLU A 1 305 ? -31.813 1.649 24.000 1.00 91.00 305 GLU A N 1
ATOM 2337 C CA . GLU A 1 305 ? -33.211 1.806 24.440 1.00 91.00 305 GLU A CA 1
ATOM 2338 C C . GLU A 1 305 ? -33.379 3.017 25.388 1.00 91.00 305 GLU A C 1
ATOM 2340 O O . GLU A 1 305 ? -34.418 3.677 25.362 1.00 91.00 305 GLU A O 1
ATOM 2345 N N . GLY A 1 306 ? -32.346 3.351 26.174 1.00 87.75 306 GLY A N 1
ATOM 2346 C CA . GLY A 1 306 ? -32.289 4.538 27.037 1.00 87.75 306 GLY A CA 1
ATOM 2347 C C . GLY A 1 306 ? -32.066 5.872 26.308 1.00 87.75 306 GLY A C 1
ATOM 2348 O O . GLY A 1 306 ? -32.314 6.929 26.885 1.00 87.75 306 GLY A O 1
ATOM 2349 N N . GLY A 1 307 ? -31.659 5.848 25.034 1.00 90.31 307 GLY A N 1
ATOM 2350 C CA . GLY A 1 307 ? -31.517 7.045 24.199 1.00 90.31 307 GLY A CA 1
ATOM 2351 C C . GLY A 1 307 ? -30.094 7.379 23.746 1.00 90.31 307 GLY A C 1
ATOM 2352 O O . GLY A 1 307 ? -29.851 8.536 23.404 1.00 90.31 307 GLY A O 1
ATOM 2353 N N . ALA A 1 308 ? -29.168 6.413 23.735 1.00 91.06 308 ALA A N 1
ATOM 2354 C CA . ALA A 1 308 ? -27.856 6.599 23.109 1.00 91.06 308 ALA A CA 1
ATOM 2355 C C . ALA A 1 308 ? -27.984 6.802 21.584 1.00 91.06 308 ALA A C 1
ATOM 2357 O O . ALA A 1 308 ? -28.591 5.986 20.887 1.00 91.06 308 ALA A O 1
ATOM 2358 N N . ASP A 1 309 ? -27.390 7.874 21.056 1.00 88.56 309 ASP A N 1
ATOM 2359 C CA . ASP A 1 309 ? -27.534 8.323 19.659 1.00 88.56 309 ASP A CA 1
ATOM 2360 C C . ASP A 1 309 ? -26.263 8.163 18.795 1.00 88.56 309 ASP A C 1
ATOM 2362 O O . ASP A 1 309 ? -26.296 8.355 17.579 1.00 88.56 309 ASP A O 1
ATOM 2366 N N . ASN A 1 310 ? -25.144 7.749 19.388 1.00 89.81 310 ASN A N 1
ATOM 2367 C CA . ASN A 1 310 ? -23.828 7.594 18.750 1.00 89.81 310 ASN A CA 1
ATOM 2368 C C . ASN A 1 310 ? -23.569 6.209 18.127 1.00 89.81 310 ASN A C 1
ATOM 2370 O O . ASN A 1 310 ? -22.437 5.922 17.725 1.00 89.81 310 ASN A O 1
ATOM 2374 N N . VAL A 1 311 ? -24.586 5.351 18.004 1.00 91.12 311 VAL A N 1
ATOM 2375 C CA . VAL A 1 311 ? -24.437 3.978 17.481 1.00 91.12 311 VAL A CA 1
ATOM 2376 C C . VAL A 1 311 ? -23.747 3.969 16.114 1.00 91.12 311 VAL A C 1
ATOM 2378 O O . VAL A 1 311 ? -22.810 3.198 15.904 1.00 91.12 311 VAL A O 1
ATOM 2381 N N . SER A 1 312 ? -24.141 4.869 15.206 1.00 90.06 312 SER A N 1
ATOM 2382 C CA . SER A 1 312 ? -23.545 4.981 13.868 1.00 90.06 312 SER A CA 1
ATOM 2383 C C . SER A 1 312 ? -22.067 5.380 13.918 1.00 90.06 312 SER A C 1
ATOM 2385 O O . SER A 1 312 ? -21.259 4.833 13.170 1.00 90.06 312 SER A O 1
ATOM 2387 N N . GLN A 1 313 ? -21.681 6.284 14.824 1.00 90.31 313 GLN A N 1
ATOM 2388 C CA . GLN A 1 313 ? -20.284 6.695 14.999 1.00 90.31 313 GLN A CA 1
ATOM 2389 C C . GLN A 1 313 ? -19.433 5.530 15.518 1.00 90.31 313 GLN A C 1
ATOM 2391 O O . GLN A 1 313 ? -18.388 5.214 14.945 1.00 90.31 313 GLN A O 1
ATOM 2396 N N . CYS A 1 314 ? -19.915 4.844 16.554 1.00 90.81 314 CYS A N 1
ATOM 2397 C CA . CYS A 1 314 ? -19.234 3.688 17.126 1.00 90.81 314 CYS A CA 1
ATOM 2398 C C . CYS A 1 314 ? -19.095 2.542 16.110 1.00 90.81 314 CYS A C 1
ATOM 2400 O O . CYS A 1 314 ? -18.048 1.902 16.015 1.00 90.81 314 CYS A O 1
ATOM 2402 N N . PHE A 1 315 ? -20.122 2.327 15.286 1.00 93.44 315 PHE A N 1
ATOM 2403 C CA . PHE A 1 315 ? -20.122 1.333 14.217 1.00 93.44 315 PHE A CA 1
ATOM 2404 C C . PHE A 1 315 ? -19.027 1.587 13.167 1.00 93.44 315 PHE A C 1
ATOM 2406 O O . PHE A 1 315 ? -18.307 0.659 12.771 1.00 93.44 315 PHE A O 1
ATOM 2413 N N . LEU A 1 316 ? -18.839 2.844 12.755 1.00 92.00 316 LEU A N 1
ATOM 2414 C CA . LEU A 1 316 ? -17.765 3.233 11.836 1.00 92.00 316 LEU A CA 1
ATOM 2415 C C . LEU A 1 316 ? -16.378 3.066 12.474 1.00 92.00 316 LEU A C 1
ATOM 2417 O O . LEU A 1 316 ? -15.457 2.567 11.822 1.00 92.00 316 LEU A O 1
ATOM 2421 N N . GLU A 1 317 ? -16.221 3.429 13.749 1.00 87.62 317 GLU A N 1
ATOM 2422 C CA . GLU A 1 317 ? -14.960 3.265 14.483 1.00 87.62 317 GLU A CA 1
ATOM 2423 C C . GLU A 1 317 ? -14.590 1.788 14.671 1.00 87.62 317 GLU A C 1
ATOM 2425 O O . GLU A 1 317 ? -13.460 1.386 14.377 1.00 87.62 317 GLU A O 1
ATOM 2430 N N . ALA A 1 318 ? -15.552 0.953 15.067 1.00 89.38 318 ALA A N 1
ATOM 2431 C CA . ALA A 1 318 ? -15.384 -0.494 15.152 1.00 89.38 318 ALA A CA 1
ATOM 2432 C C . ALA A 1 318 ? -14.941 -1.079 13.800 1.00 89.38 318 ALA A C 1
ATOM 2434 O O . ALA A 1 318 ? -14.001 -1.876 13.742 1.00 89.38 318 ALA A O 1
ATOM 2435 N N . SER A 1 319 ? -15.546 -0.617 12.701 1.00 91.75 319 SER A N 1
ATOM 2436 C CA . SER A 1 319 ? -15.201 -1.050 11.343 1.00 91.75 319 SER A CA 1
ATOM 2437 C C . SER A 1 319 ? -13.793 -0.627 10.924 1.00 91.75 319 SER A C 1
ATOM 2439 O O . SER A 1 319 ? -13.033 -1.427 10.376 1.00 91.75 319 SER A O 1
ATOM 2441 N N . ARG A 1 320 ? -13.403 0.612 11.245 1.00 87.62 320 ARG A N 1
ATOM 2442 C CA . ARG A 1 320 ? -12.051 1.143 11.023 1.00 87.62 320 ARG A CA 1
ATOM 2443 C C . ARG A 1 320 ? -10.983 0.304 11.725 1.00 87.62 320 ARG A C 1
ATOM 2445 O O . ARG A 1 320 ? -9.962 -0.026 11.121 1.00 87.62 320 ARG A O 1
ATOM 2452 N N . PHE A 1 321 ? -11.196 -0.043 12.993 1.00 84.69 321 PHE A N 1
ATOM 2453 C CA . PHE A 1 321 ? -10.193 -0.777 13.768 1.00 84.69 321 PHE A CA 1
ATOM 2454 C C . PHE A 1 321 ? -10.197 -2.287 13.515 1.00 84.69 321 PHE A C 1
ATOM 2456 O O . PHE A 1 321 ? -9.220 -2.964 13.852 1.00 84.69 321 PHE A O 1
ATOM 2463 N N . GLY A 1 322 ? -11.227 -2.797 12.844 1.00 85.50 322 GLY A N 1
ATOM 2464 C CA . GLY A 1 322 ? -11.372 -4.210 12.523 1.00 85.50 322 GLY A CA 1
ATOM 2465 C C . GLY A 1 322 ? -12.004 -5.017 13.649 1.00 85.50 322 GLY A C 1
ATOM 2466 O O . GLY A 1 322 ? -11.676 -6.187 13.834 1.00 85.50 322 GLY A O 1
ATOM 2467 N N . SER A 1 323 ? -12.878 -4.388 14.433 1.00 86.69 323 SER A N 1
ATOM 2468 C CA . SER A 1 323 ? -13.599 -5.021 15.529 1.00 86.69 323 SER A CA 1
ATOM 2469 C C . SER A 1 323 ? -14.815 -5.793 15.022 1.00 86.69 323 SER A C 1
ATOM 2471 O O . SER A 1 323 ? -15.943 -5.457 15.368 1.00 86.69 323 SER A O 1
ATOM 2473 N N . THR A 1 324 ? -14.585 -6.822 14.198 1.00 87.62 324 THR A N 1
ATOM 2474 C CA . THR A 1 324 ? -15.616 -7.583 13.457 1.00 87.62 324 THR A CA 1
ATOM 2475 C C . THR A 1 324 ? -16.809 -8.003 14.313 1.00 87.62 324 THR A C 1
ATOM 2477 O O . THR A 1 324 ? -17.956 -7.894 13.896 1.00 87.62 324 THR A O 1
ATOM 2480 N N . GLU A 1 325 ? -16.540 -8.451 15.531 1.00 84.62 325 GLU A N 1
ATOM 2481 C CA . GLU A 1 325 ? -17.558 -8.937 16.457 1.00 84.62 325 GLU A CA 1
ATOM 2482 C C . GLU A 1 325 ? -18.400 -7.812 17.057 1.00 84.62 325 GLU A C 1
ATOM 2484 O O . GLU A 1 325 ? -19.616 -7.929 17.173 1.00 84.62 325 GLU A O 1
ATOM 2489 N N . LEU A 1 326 ? -17.769 -6.680 17.382 1.00 88.19 326 LEU A N 1
ATOM 2490 C CA . LEU A 1 326 ? -18.507 -5.498 17.808 1.00 88.19 326 LEU A CA 1
ATOM 2491 C C . LEU A 1 326 ? -19.346 -4.953 16.649 1.00 88.19 326 LEU A C 1
ATOM 2493 O O . LEU A 1 326 ? -20.502 -4.614 16.857 1.00 88.19 326 LEU A O 1
ATOM 2497 N N . VAL A 1 327 ? -18.801 -4.934 15.427 1.00 91.88 327 VAL A N 1
ATOM 2498 C CA . VAL A 1 327 ? -19.547 -4.580 14.208 1.00 91.88 327 VAL A CA 1
ATOM 2499 C C . VAL A 1 327 ? -20.792 -5.461 14.075 1.00 91.88 327 VAL A C 1
ATOM 2501 O O . VAL A 1 327 ? -21.882 -4.928 13.896 1.00 91.88 327 VAL A O 1
ATOM 2504 N N . ARG A 1 328 ? -20.667 -6.780 14.264 1.00 90.81 328 ARG A N 1
ATOM 2505 C CA . ARG A 1 328 ? -21.799 -7.720 14.259 1.00 90.81 328 ARG A CA 1
ATOM 2506 C C . ARG A 1 328 ? -22.848 -7.404 15.326 1.00 90.81 328 ARG A C 1
ATOM 2508 O O . ARG A 1 328 ? -24.037 -7.358 15.020 1.00 90.81 328 ARG A O 1
ATOM 2515 N N . ILE A 1 329 ? -22.425 -7.169 16.568 1.00 89.31 329 ILE A N 1
ATOM 2516 C CA . ILE A 1 329 ? -23.342 -6.820 17.665 1.00 89.31 329 ILE A CA 1
ATOM 2517 C C . ILE A 1 329 ? -24.067 -5.501 17.359 1.00 89.31 329 ILE A C 1
ATOM 2519 O O . ILE A 1 329 ? -25.281 -5.409 17.526 1.00 89.31 329 ILE A O 1
ATOM 2523 N N . LEU A 1 330 ? -23.350 -4.495 16.857 1.00 92.62 330 LEU A N 1
ATOM 2524 C CA . LEU A 1 330 ? -23.922 -3.200 16.493 1.00 92.62 330 LEU A CA 1
ATOM 2525 C C . LEU A 1 330 ? -24.897 -3.302 15.308 1.00 92.62 330 LEU A C 1
ATOM 2527 O O . LEU A 1 330 ? -25.937 -2.649 15.350 1.00 92.62 330 LEU A O 1
ATOM 2531 N N . LEU A 1 331 ? -24.633 -4.160 14.309 1.00 92.88 331 LEU A N 1
ATOM 2532 C CA . LEU A 1 331 ? -25.595 -4.475 13.238 1.00 92.88 331 LEU A CA 1
ATOM 2533 C C . LEU A 1 331 ? -26.908 -5.019 13.821 1.00 92.88 331 LEU A C 1
ATOM 2535 O O . LEU A 1 331 ? -27.986 -4.544 13.466 1.00 92.88 331 LEU A O 1
ATOM 2539 N N . GLN A 1 332 ? -26.828 -5.986 14.741 1.00 90.88 332 GLN A N 1
ATOM 2540 C CA . GLN A 1 332 ? -28.006 -6.602 15.367 1.00 90.88 332 GLN A CA 1
ATOM 2541 C C . GLN A 1 332 ? -28.801 -5.598 16.212 1.00 90.88 332 GLN A C 1
ATOM 2543 O O . GLN A 1 332 ? -30.033 -5.558 16.141 1.00 90.88 332 GLN A O 1
ATOM 2548 N N . ILE A 1 333 ? -28.109 -4.752 16.980 1.00 91.12 333 ILE A N 1
ATOM 2549 C CA . ILE A 1 333 ? -28.734 -3.697 17.788 1.00 91.12 333 ILE A CA 1
ATOM 2550 C C . ILE A 1 333 ? -29.404 -2.653 16.894 1.00 91.12 333 ILE A C 1
ATOM 2552 O O . ILE A 1 333 ? -30.539 -2.265 17.178 1.00 91.12 333 ILE A O 1
ATOM 2556 N N . ALA A 1 334 ? -28.749 -2.228 15.811 1.00 91.88 334 ALA A N 1
ATOM 2557 C CA . ALA A 1 334 ? -29.319 -1.280 14.861 1.00 91.88 334 ALA A CA 1
ATOM 2558 C C . ALA A 1 334 ? -30.574 -1.849 14.185 1.00 91.88 334 ALA A C 1
ATOM 2560 O O . ALA A 1 334 ? -31.608 -1.186 14.164 1.00 91.88 334 ALA A O 1
ATOM 2561 N N . GLN A 1 335 ? -30.535 -3.110 13.740 1.00 90.88 335 GLN A N 1
ATOM 2562 C CA . GLN A 1 335 ? -31.696 -3.799 13.165 1.00 90.88 335 GLN A CA 1
ATOM 2563 C C . GLN A 1 335 ? -32.862 -3.896 14.158 1.00 90.88 335 GLN A C 1
ATOM 2565 O O . GLN A 1 335 ? -33.997 -3.572 13.812 1.00 90.88 335 GLN A O 1
ATOM 2570 N N . ARG A 1 336 ? -32.596 -4.298 15.410 1.00 90.06 336 ARG A N 1
ATOM 2571 C CA . ARG A 1 336 ? -33.627 -4.425 16.453 1.00 90.06 336 ARG A CA 1
ATOM 2572 C C . ARG A 1 336 ? -34.271 -3.083 16.809 1.00 90.06 336 ARG A C 1
ATOM 2574 O O . ARG A 1 336 ? -35.468 -3.046 17.075 1.00 90.06 336 ARG A O 1
ATOM 2581 N N . ASN A 1 337 ? -33.491 -2.006 16.803 1.00 88.56 337 ASN A N 1
ATOM 2582 C CA . ASN A 1 337 ? -33.957 -0.661 17.145 1.00 88.56 337 ASN A CA 1
ATOM 2583 C C . ASN A 1 337 ? -34.360 0.178 15.920 1.00 88.56 337 ASN A C 1
ATOM 2585 O O . ASN A 1 337 ? -34.700 1.346 16.075 1.00 88.56 337 ASN A O 1
ATOM 2589 N N . SER A 1 338 ? -34.360 -0.406 14.712 1.00 89.62 338 SER A N 1
ATOM 2590 C CA . SER A 1 338 ? -34.647 0.298 13.450 1.00 89.62 338 SER A CA 1
ATOM 2591 C C . SER A 1 338 ? -33.794 1.562 13.250 1.00 89.62 338 SER A C 1
ATOM 2593 O O . SER A 1 338 ? -34.285 2.582 12.766 1.00 89.62 338 SER A O 1
ATOM 2595 N N . LEU A 1 339 ? -32.520 1.497 13.646 1.00 90.38 339 LEU A N 1
ATOM 2596 C CA . LEU A 1 339 ? -31.547 2.566 13.440 1.00 90.38 339 LEU A CA 1
ATOM 2597 C C . LEU A 1 339 ? -30.932 2.450 12.047 1.00 90.38 339 LEU A C 1
ATOM 2599 O O . LEU A 1 339 ? -30.529 1.364 11.628 1.00 90.38 339 LEU A O 1
ATOM 2603 N N . ASP A 1 340 ? -30.829 3.582 11.357 1.00 88.75 340 ASP A N 1
ATOM 2604 C CA . ASP A 1 340 ? -30.178 3.664 10.054 1.00 88.75 340 ASP A CA 1
ATOM 2605 C C . ASP A 1 340 ? -28.662 3.834 10.236 1.00 88.75 340 ASP A C 1
ATOM 2607 O O . ASP A 1 340 ? -28.190 4.822 10.810 1.00 88.75 340 ASP A O 1
ATOM 2611 N N . ILE A 1 341 ? -27.895 2.838 9.790 1.00 92.56 341 ILE A N 1
ATOM 2612 C CA . ILE A 1 341 ? -26.431 2.819 9.861 1.00 92.56 341 ILE A CA 1
ATOM 2613 C C . ILE A 1 341 ? -25.847 2.650 8.460 1.00 92.56 341 ILE A C 1
ATOM 2615 O O . ILE A 1 341 ? -26.286 1.811 7.676 1.00 92.56 341 ILE A O 1
ATOM 2619 N N . ASP A 1 342 ? -24.814 3.432 8.153 1.00 93.38 342 ASP A N 1
ATOM 2620 C CA . ASP A 1 342 ? -24.182 3.424 6.834 1.00 93.38 342 ASP A CA 1
ATOM 2621 C C . ASP A 1 342 ? -23.154 2.280 6.724 1.00 93.38 342 ASP A C 1
ATOM 2623 O O . ASP A 1 342 ? -21.955 2.436 6.990 1.00 93.38 342 ASP A O 1
ATOM 2627 N N . VAL A 1 343 ? -23.650 1.090 6.371 1.00 94.75 343 VAL A N 1
ATOM 2628 C CA . VAL A 1 343 ? -22.841 -0.130 6.199 1.00 94.75 343 VAL A CA 1
ATOM 2629 C C . VAL A 1 343 ? -21.858 0.004 5.030 1.00 94.75 343 VAL A C 1
ATOM 2631 O O . VAL A 1 343 ? -20.730 -0.488 5.103 1.00 94.75 343 VAL A O 1
ATOM 2634 N N . ASP A 1 344 ? -22.235 0.716 3.969 1.00 93.00 344 ASP A N 1
ATOM 2635 C CA . ASP A 1 344 ? -21.376 0.924 2.801 1.00 93.00 344 ASP A CA 1
ATOM 2636 C C . ASP A 1 344 ? -20.190 1.851 3.133 1.00 93.00 344 ASP A C 1
ATOM 2638 O O . ASP A 1 344 ? -19.042 1.587 2.745 1.00 93.00 344 ASP A O 1
ATOM 2642 N N . LEU A 1 345 ? -20.419 2.905 3.922 1.00 93.81 345 LEU A N 1
ATOM 2643 C CA . LEU A 1 345 ? -19.350 3.752 4.450 1.00 93.81 345 LEU A CA 1
ATOM 2644 C C . LEU A 1 345 ? -18.433 2.971 5.400 1.00 93.81 345 LEU A C 1
ATOM 2646 O O . LEU A 1 345 ? -17.205 3.094 5.302 1.00 93.81 345 LEU A O 1
ATOM 2650 N N . ALA A 1 346 ? -19.003 2.128 6.264 1.00 94.88 346 ALA A N 1
ATOM 2651 C CA . ALA A 1 346 ? -18.250 1.232 7.140 1.00 94.88 346 ALA A CA 1
ATOM 2652 C C . ALA A 1 346 ? -17.348 0.273 6.346 1.00 94.88 346 ALA A C 1
ATOM 2654 O O . ALA A 1 346 ? -16.167 0.119 6.679 1.00 94.88 346 ALA A O 1
ATOM 2655 N N . LEU A 1 347 ? -17.851 -0.298 5.243 1.00 94.75 347 LEU A N 1
ATOM 2656 C CA . LEU A 1 347 ? -17.066 -1.137 4.331 1.00 94.75 347 LEU A CA 1
ATOM 2657 C C . LEU A 1 347 ? -15.913 -0.340 3.715 1.00 94.75 347 LEU A C 1
ATOM 2659 O O . LEU A 1 347 ? -14.795 -0.848 3.584 1.00 94.75 347 LEU A O 1
ATOM 2663 N N . GLY A 1 348 ? -16.157 0.932 3.396 1.00 92.12 348 GLY A N 1
ATOM 2664 C CA . GLY A 1 348 ? -15.137 1.878 2.966 1.00 92.12 348 GLY A CA 1
ATOM 2665 C C . GLY A 1 348 ? -13.993 2.047 3.968 1.00 92.12 348 GLY A C 1
ATOM 2666 O O . GLY A 1 348 ? -12.831 2.023 3.552 1.00 92.12 348 GLY A O 1
ATOM 2667 N N . PHE A 1 349 ? -14.295 2.188 5.261 1.00 91.88 349 PHE A N 1
ATOM 2668 C CA . PHE A 1 349 ? -13.282 2.260 6.321 1.00 91.88 349 PHE A CA 1
ATOM 2669 C C . PHE A 1 349 ? -12.555 0.926 6.513 1.00 91.88 349 PHE A C 1
ATOM 2671 O O . PHE A 1 349 ? -11.325 0.902 6.516 1.00 91.88 349 PHE A O 1
ATOM 2678 N N . ALA A 1 350 ? -13.283 -0.188 6.606 1.00 92.75 350 ALA A N 1
ATOM 2679 C CA . ALA A 1 350 ? -12.684 -1.512 6.778 1.00 92.75 350 ALA A CA 1
ATOM 2680 C C . ALA A 1 350 ? -11.713 -1.849 5.629 1.00 92.75 350 ALA A C 1
ATOM 2682 O O . ALA A 1 350 ? -10.588 -2.291 5.867 1.00 92.75 350 ALA A O 1
ATOM 2683 N N . SER A 1 351 ? -12.101 -1.540 4.387 1.00 92.75 351 SER A N 1
ATOM 2684 C CA . SER A 1 351 ? -11.262 -1.723 3.193 1.00 92.75 351 SER A CA 1
ATOM 2685 C C . SER A 1 351 ? -10.020 -0.834 3.218 1.00 92.75 351 SER A C 1
ATOM 2687 O O . SER A 1 351 ? -8.921 -1.278 2.897 1.00 92.75 351 SER A O 1
ATOM 2689 N N . HIS A 1 352 ? -10.170 0.420 3.648 1.00 89.81 352 HIS A N 1
ATOM 2690 C CA . HIS A 1 352 ? -9.075 1.387 3.735 1.00 89.81 352 HIS A CA 1
ATOM 2691 C C . HIS A 1 352 ? -7.968 0.968 4.713 1.00 89.81 352 HIS A C 1
ATOM 2693 O O . HIS A 1 352 ? -6.798 1.275 4.472 1.00 89.81 352 HIS A O 1
ATOM 2699 N N . TYR A 1 353 ? -8.338 0.281 5.798 1.00 87.69 353 TYR A N 1
ATOM 2700 C CA . TYR A 1 353 ? -7.429 -0.216 6.836 1.00 87.69 353 TYR A CA 1
ATOM 2701 C C . TYR A 1 353 ? -7.159 -1.731 6.735 1.00 87.69 353 TYR A C 1
ATOM 2703 O O . TYR A 1 353 ? -6.644 -2.329 7.683 1.00 87.69 353 TYR A O 1
ATOM 2711 N N . CYS A 1 354 ? -7.477 -2.353 5.592 1.00 90.88 354 CYS A N 1
ATOM 2712 C CA . CYS A 1 354 ? -7.222 -3.769 5.293 1.00 90.88 354 CYS A CA 1
ATOM 2713 C C . CYS A 1 354 ? -7.825 -4.760 6.312 1.00 90.88 354 CYS A C 1
ATOM 2715 O O . CYS A 1 354 ? -7.210 -5.775 6.646 1.00 90.88 354 CYS A O 1
ATOM 2717 N N . LYS A 1 355 ? -9.025 -4.482 6.829 1.00 90.19 355 LYS A N 1
ATOM 2718 C CA . LYS A 1 355 ? -9.714 -5.315 7.828 1.00 90.19 355 LYS A CA 1
ATOM 2719 C C . LYS A 1 355 ? -10.603 -6.365 7.154 1.00 90.19 355 LYS A C 1
ATOM 2721 O O . LYS A 1 355 ? -11.825 -6.264 7.192 1.00 90.19 355 LYS A O 1
ATOM 2726 N N . ILE A 1 356 ? -9.986 -7.380 6.542 1.00 90.81 356 ILE A N 1
ATOM 2727 C CA . ILE A 1 356 ? -10.680 -8.381 5.704 1.00 90.81 356 ILE A CA 1
ATOM 2728 C C . ILE A 1 356 ? -11.833 -9.085 6.436 1.00 90.81 356 ILE A C 1
ATOM 2730 O O . ILE A 1 356 ? -12.942 -9.117 5.915 1.00 90.81 356 ILE A O 1
ATOM 2734 N N . GLY A 1 357 ? -11.620 -9.575 7.663 1.00 89.75 357 GLY A N 1
ATOM 2735 C CA . GLY A 1 357 ? -12.690 -10.248 8.418 1.00 89.75 357 GLY A CA 1
ATOM 2736 C C . GLY A 1 357 ? -13.878 -9.329 8.731 1.00 89.75 357 GLY A C 1
ATOM 2737 O O . GLY A 1 357 ? -15.024 -9.766 8.771 1.00 89.75 357 GLY A O 1
ATOM 2738 N N . THR A 1 358 ? -13.629 -8.029 8.895 1.00 91.44 358 THR A N 1
ATOM 2739 C CA . THR A 1 358 ? -14.692 -7.038 9.086 1.00 91.44 358 THR A CA 1
ATOM 2740 C C . THR A 1 358 ? -15.413 -6.729 7.778 1.00 91.44 358 THR A C 1
ATOM 2742 O O . THR A 1 358 ? -16.629 -6.587 7.782 1.00 91.44 358 THR A O 1
ATOM 2745 N N . MET A 1 359 ? -14.694 -6.686 6.652 1.00 94.50 359 MET A N 1
ATOM 2746 C CA . MET A 1 359 ? -15.306 -6.570 5.324 1.00 94.50 359 MET A CA 1
ATOM 2747 C C . MET A 1 359 ? -16.236 -7.756 5.023 1.00 94.50 359 MET A C 1
ATOM 2749 O O . MET A 1 359 ? -17.316 -7.549 4.479 1.00 94.50 359 MET A O 1
ATOM 2753 N N . GLU A 1 360 ? -15.849 -8.978 5.404 1.00 93.38 360 GLU A N 1
ATOM 2754 C CA . GLU A 1 360 ? -16.694 -10.177 5.280 1.00 93.38 360 GLU A CA 1
ATOM 2755 C C . GLU A 1 360 ? -17.989 -10.037 6.077 1.00 93.38 360 GLU A C 1
ATOM 2757 O O . GLU A 1 360 ? -19.063 -10.167 5.496 1.00 93.38 360 GLU A O 1
ATOM 2762 N N . CYS A 1 361 ? -17.898 -9.655 7.354 1.00 93.06 361 CYS A N 1
ATOM 2763 C CA . CYS A 1 361 ? -19.065 -9.396 8.202 1.00 93.06 361 CYS A CA 1
ATOM 2764 C C . CYS A 1 361 ? -19.994 -8.314 7.617 1.00 93.06 361 CYS A C 1
ATOM 2766 O O . CYS A 1 361 ? -21.203 -8.511 7.518 1.00 93.06 361 CYS A O 1
ATOM 2768 N N . LEU A 1 362 ? -19.444 -7.186 7.155 1.00 94.88 362 LEU A N 1
ATOM 2769 C CA . LEU A 1 362 ? -20.238 -6.086 6.591 1.00 94.88 362 LEU A CA 1
ATOM 2770 C C . LEU A 1 362 ? -20.983 -6.482 5.307 1.00 94.88 362 LEU A C 1
ATOM 2772 O O . LEU A 1 362 ? -22.097 -6.016 5.080 1.00 94.88 362 LEU A O 1
ATOM 2776 N N . VAL A 1 363 ? -20.398 -7.345 4.475 1.00 93.25 363 VAL A N 1
ATOM 2777 C CA . VAL A 1 363 ? -21.055 -7.821 3.248 1.00 93.25 363 VAL A CA 1
ATOM 2778 C C . VAL A 1 363 ? -22.056 -8.938 3.535 1.00 93.25 363 VAL A C 1
ATOM 2780 O O . VAL A 1 363 ? -23.150 -8.919 2.980 1.00 93.25 363 VAL A O 1
ATOM 2783 N N . GLU A 1 364 ? -21.709 -9.906 4.382 1.00 92.31 364 GLU A N 1
ATOM 2784 C CA . GLU A 1 364 ? -22.540 -11.096 4.623 1.00 92.31 364 GLU A CA 1
ATOM 2785 C C . GLU A 1 364 ? -23.694 -10.840 5.592 1.00 92.31 364 GLU A C 1
ATOM 2787 O O . GLU A 1 364 ? -24.787 -11.365 5.396 1.00 92.31 364 GLU A O 1
ATOM 2792 N N . GLU A 1 365 ? -23.468 -10.026 6.622 1.00 91.69 365 GLU A N 1
ATOM 2793 C CA . GLU A 1 365 ? -24.450 -9.758 7.679 1.00 91.69 365 GLU A CA 1
ATOM 2794 C C . GLU A 1 365 ? -25.022 -8.342 7.576 1.00 91.69 365 GLU A C 1
ATOM 2796 O O . GLU A 1 365 ? -26.203 -8.121 7.844 1.00 91.69 365 GLU A O 1
ATOM 2801 N N . GLY A 1 366 ? -24.192 -7.383 7.157 1.00 88.19 366 GLY A N 1
ATOM 2802 C CA . GLY A 1 366 ? -24.597 -5.993 6.943 1.00 88.19 366 GLY A CA 1
ATOM 2803 C C . GLY A 1 366 ? -25.242 -5.724 5.580 1.00 88.19 366 GLY A C 1
ATOM 2804 O O . GLY A 1 366 ? -25.789 -4.644 5.383 1.00 88.19 366 GLY A O 1
ATOM 2805 N N . ASN A 1 367 ? -25.213 -6.690 4.652 1.00 90.25 367 ASN A N 1
ATOM 2806 C CA . ASN A 1 367 ? -25.703 -6.550 3.275 1.00 90.25 367 ASN A CA 1
ATOM 2807 C C . ASN A 1 367 ? -25.102 -5.348 2.516 1.00 90.25 367 ASN A C 1
ATOM 2809 O O . ASN A 1 367 ? -25.796 -4.715 1.721 1.00 90.25 367 ASN A O 1
ATOM 2813 N N . ALA A 1 368 ? -23.825 -5.018 2.745 1.00 90.12 368 ALA A N 1
ATOM 2814 C CA . ALA A 1 368 ? -23.149 -3.968 1.981 1.00 90.12 368 ALA A CA 1
ATOM 2815 C C . ALA A 1 368 ? -23.085 -4.318 0.483 1.00 90.12 368 ALA A C 1
ATOM 2817 O O . ALA A 1 368 ? -22.692 -5.428 0.110 1.00 90.12 368 ALA A O 1
ATOM 2818 N N . ILE A 1 369 ? -23.426 -3.355 -0.377 1.00 86.25 369 ILE A N 1
ATOM 2819 C CA . ILE A 1 369 ? -23.526 -3.543 -1.837 1.00 86.25 369 ILE A CA 1
ATOM 2820 C C . ILE A 1 369 ? -22.654 -2.567 -2.635 1.00 86.25 369 ILE A C 1
ATOM 2822 O O . ILE A 1 369 ? -22.386 -2.803 -3.816 1.00 86.25 369 ILE A O 1
ATOM 2826 N N . ALA A 1 370 ? -22.189 -1.469 -2.033 1.00 88.81 370 ALA A N 1
ATOM 2827 C CA . ALA A 1 370 ? -21.444 -0.433 -2.742 1.00 88.81 370 ALA A CA 1
ATOM 2828 C C . ALA A 1 370 ? -19.932 -0.728 -2.785 1.00 88.81 370 ALA A C 1
ATOM 2830 O O . ALA A 1 370 ? -19.138 -0.139 -2.052 1.00 88.81 370 ALA A O 1
ATOM 2831 N N . PHE A 1 371 ? -19.500 -1.619 -3.684 1.00 91.38 371 PHE A N 1
ATOM 2832 C CA . PHE A 1 371 ? -18.087 -2.034 -3.777 1.00 91.38 371 PHE A CA 1
ATOM 2833 C C . PHE A 1 371 ? -17.180 -1.048 -4.518 1.00 91.38 371 PHE A C 1
ATOM 2835 O O . PHE A 1 371 ? -15.981 -1.007 -4.248 1.00 91.38 371 PHE A O 1
ATOM 2842 N N . LEU A 1 372 ? -17.732 -0.221 -5.413 1.00 91.50 372 LEU A N 1
ATOM 2843 C CA . LEU A 1 372 ? -16.949 0.670 -6.275 1.00 91.50 372 LEU A CA 1
ATOM 2844 C C . LEU A 1 372 ? -16.009 1.597 -5.487 1.00 91.50 372 LEU A C 1
ATOM 2846 O O . LEU A 1 372 ? -14.808 1.624 -5.741 1.00 91.50 372 LEU A O 1
ATOM 2850 N N . GLY A 1 373 ? -16.546 2.353 -4.527 1.00 91.50 373 GLY A N 1
ATOM 2851 C CA . GLY A 1 373 ? -15.763 3.311 -3.741 1.00 91.50 373 GLY A CA 1
ATOM 2852 C C . GLY A 1 373 ? -14.636 2.649 -2.934 1.00 91.50 373 GLY A C 1
ATOM 2853 O O . GLY A 1 373 ? -13.482 3.075 -3.048 1.00 91.50 373 GLY A O 1
ATOM 2854 N N . PRO A 1 374 ? -14.933 1.609 -2.133 1.00 94.06 374 PRO A N 1
ATOM 2855 C CA . PRO A 1 374 ? -13.922 0.828 -1.424 1.00 94.06 374 PRO A CA 1
ATOM 2856 C C . PRO A 1 374 ? -12.846 0.222 -2.341 1.00 94.06 374 PRO A C 1
ATOM 2858 O O . PRO A 1 374 ? -11.657 0.341 -2.036 1.00 94.06 374 PRO A O 1
ATOM 2861 N N . LEU A 1 375 ? -13.240 -0.364 -3.479 1.00 95.00 375 LEU A N 1
ATOM 2862 C CA . LEU A 1 375 ? -12.322 -0.956 -4.455 1.00 95.00 375 LEU A CA 1
ATOM 2863 C C . LEU A 1 375 ? -11.396 0.095 -5.080 1.00 95.00 375 LEU A C 1
ATOM 2865 O O . LEU A 1 375 ? -10.186 -0.118 -5.133 1.00 95.00 375 LEU A O 1
ATOM 2869 N N . MET A 1 376 ? -11.936 1.240 -5.510 1.00 93.88 376 MET A N 1
ATOM 2870 C CA . MET A 1 376 ? -11.137 2.327 -6.089 1.00 93.88 376 MET A CA 1
ATOM 2871 C C . MET A 1 376 ? -10.083 2.835 -5.102 1.00 93.88 376 MET A C 1
ATOM 2873 O O . MET A 1 376 ? -8.910 2.911 -5.455 1.00 93.88 376 MET A O 1
ATOM 2877 N N . ARG A 1 377 ? -10.454 3.097 -3.839 1.00 91.62 377 ARG A N 1
ATOM 2878 C CA . ARG A 1 377 ? -9.485 3.540 -2.818 1.00 91.62 377 ARG A CA 1
ATOM 2879 C C . ARG A 1 377 ? -8.420 2.485 -2.523 1.00 91.62 377 ARG A C 1
ATOM 2881 O O . ARG A 1 377 ? -7.267 2.832 -2.268 1.00 91.62 377 ARG A O 1
ATOM 2888 N N . ALA A 1 378 ? -8.791 1.204 -2.531 1.00 94.69 378 ALA A N 1
ATOM 2889 C CA . ALA A 1 378 ? -7.833 0.114 -2.367 1.00 94.69 378 ALA A CA 1
ATOM 2890 C C . ALA A 1 378 ? -6.843 0.059 -3.541 1.00 94.69 378 ALA A C 1
ATOM 2892 O O . ALA A 1 378 ? -5.644 -0.139 -3.326 1.00 94.69 378 ALA A O 1
ATOM 2893 N N . ALA A 1 379 ? -7.334 0.296 -4.759 1.00 95.25 379 ALA A N 1
ATOM 2894 C CA . ALA A 1 379 ? -6.533 0.343 -5.971 1.00 95.25 379 ALA A CA 1
ATOM 2895 C C . ALA A 1 379 ? -5.562 1.538 -5.988 1.00 95.25 379 ALA A C 1
ATOM 2897 O O . ALA A 1 379 ? -4.379 1.341 -6.247 1.00 95.25 379 ALA A O 1
ATOM 2898 N N . GLU A 1 380 ? -6.012 2.741 -5.611 1.00 92.44 380 GLU A N 1
ATOM 2899 C CA . GLU A 1 380 ? -5.171 3.949 -5.471 1.00 92.44 380 GLU A CA 1
ATOM 2900 C C . GLU A 1 380 ? -4.031 3.762 -4.457 1.00 92.44 380 GLU A C 1
ATOM 2902 O O . GLU A 1 380 ? -2.915 4.256 -4.633 1.00 92.44 380 GLU A O 1
ATOM 2907 N N . ARG A 1 381 ? -4.291 3.018 -3.377 1.00 91.50 381 ARG A N 1
ATOM 2908 C CA . ARG A 1 381 ? -3.314 2.769 -2.307 1.00 91.50 381 ARG A CA 1
ATOM 2909 C C . ARG A 1 381 ? -2.338 1.634 -2.582 1.00 91.50 381 ARG A C 1
ATOM 2911 O O . ARG A 1 381 ? -1.362 1.504 -1.845 1.00 91.50 381 ARG A O 1
ATOM 2918 N N . GLY A 1 382 ? -2.605 0.798 -3.581 1.00 92.88 382 GLY A N 1
ATOM 2919 C CA . GLY A 1 382 ? -1.810 -0.405 -3.817 1.00 92.88 382 GLY A CA 1
ATOM 2920 C C . GLY A 1 382 ? -2.115 -1.545 -2.832 1.00 92.88 382 GLY A C 1
ATOM 2921 O O . GLY A 1 382 ? -1.267 -2.403 -2.588 1.00 92.88 382 GLY A O 1
ATOM 2922 N N . CYS A 1 383 ? -3.304 -1.571 -2.220 1.00 93.69 383 CYS A N 1
ATOM 2923 C CA . CYS A 1 383 ? -3.690 -2.590 -1.238 1.00 93.69 383 CYS A CA 1
ATOM 2924 C C . CYS A 1 383 ? -4.105 -3.905 -1.924 1.00 93.69 383 CYS A C 1
ATOM 2926 O O . CYS A 1 383 ? -5.294 -4.215 -2.015 1.00 93.69 383 CYS A O 1
ATOM 2928 N N . MET A 1 384 ? -3.128 -4.702 -2.375 1.00 94.31 384 MET A N 1
ATOM 2929 C CA . MET A 1 384 ? -3.379 -5.907 -3.184 1.00 94.31 384 MET A CA 1
ATOM 2930 C C . MET A 1 384 ? -4.362 -6.896 -2.534 1.00 94.31 384 MET A C 1
ATOM 2932 O O . MET A 1 384 ? -5.295 -7.355 -3.179 1.00 94.31 384 MET A O 1
ATOM 2936 N N . GLN A 1 385 ? -4.227 -7.160 -1.232 1.00 93.88 385 GLN A N 1
ATOM 2937 C CA . GLN A 1 385 ? -5.101 -8.106 -0.519 1.00 93.88 385 GLN A CA 1
ATOM 2938 C C . GLN A 1 385 ? -6.585 -7.710 -0.580 1.00 93.88 385 GLN A C 1
ATOM 2940 O O . GLN A 1 385 ? -7.454 -8.563 -0.731 1.00 93.88 385 GLN A O 1
ATOM 2945 N N . VAL A 1 386 ? -6.873 -6.408 -0.486 1.00 94.88 386 VAL A N 1
ATOM 2946 C CA . VAL A 1 386 ? -8.240 -5.867 -0.515 1.00 94.88 386 VAL A CA 1
ATOM 2947 C C . VAL A 1 386 ? -8.802 -5.926 -1.936 1.00 94.88 386 VAL A C 1
ATOM 2949 O O . VAL A 1 386 ? -9.948 -6.322 -2.131 1.00 94.88 386 VAL A O 1
ATOM 2952 N N . VAL A 1 387 ? -7.984 -5.599 -2.940 1.00 95.44 387 VAL A N 1
ATOM 2953 C CA . VAL A 1 387 ? -8.374 -5.691 -4.356 1.00 95.44 387 VAL A CA 1
ATOM 2954 C C . VAL A 1 387 ? -8.675 -7.143 -4.748 1.00 95.44 387 VAL A C 1
ATOM 2956 O O . VAL A 1 387 ? -9.726 -7.412 -5.324 1.00 95.44 387 VAL A O 1
ATOM 2959 N N . GLU A 1 388 ? -7.814 -8.098 -4.383 1.00 94.81 388 GLU A N 1
ATOM 2960 C CA . GLU A 1 388 ? -8.058 -9.531 -4.611 1.00 94.81 388 GLU A CA 1
ATOM 2961 C C . GLU A 1 388 ? -9.338 -10.022 -3.929 1.00 94.81 388 GLU A C 1
ATOM 2963 O O . GLU A 1 388 ? -10.055 -10.863 -4.477 1.00 94.81 388 GLU A O 1
ATOM 2968 N N . TRP A 1 389 ? -9.631 -9.507 -2.734 1.00 94.75 389 TRP A N 1
ATOM 2969 C CA . TRP A 1 389 ? -10.838 -9.862 -1.998 1.00 94.75 389 TRP A CA 1
ATOM 2970 C C . TRP A 1 389 ? -12.108 -9.423 -2.738 1.00 94.75 389 TRP A C 1
ATOM 2972 O O . TRP A 1 389 ? -13.009 -10.239 -2.936 1.00 94.75 389 TRP A O 1
ATOM 2982 N N . PHE A 1 390 ? -12.156 -8.179 -3.229 1.00 93.88 390 PHE A N 1
ATOM 2983 C CA . PHE A 1 390 ? -13.281 -7.687 -4.035 1.00 93.88 390 PHE A CA 1
ATOM 2984 C C . PHE A 1 390 ? -13.423 -8.457 -5.355 1.00 93.88 390 PHE A C 1
ATOM 2986 O O . PHE A 1 390 ? -14.534 -8.829 -5.736 1.00 93.88 390 PHE A O 1
ATOM 2993 N N . MET A 1 391 ? -12.306 -8.780 -6.017 1.00 91.75 391 MET A N 1
ATOM 2994 C CA . MET A 1 391 ? -12.310 -9.575 -7.252 1.00 91.75 391 MET A CA 1
ATOM 2995 C C . MET A 1 391 ? -12.977 -10.940 -7.074 1.00 91.75 391 MET A C 1
ATOM 2997 O O . MET A 1 391 ? -13.790 -11.344 -7.905 1.00 91.75 391 MET A O 1
ATOM 3001 N N . LYS A 1 392 ? -12.677 -11.643 -5.974 1.00 90.81 392 LYS A N 1
ATOM 3002 C CA . LYS A 1 392 ? -13.258 -12.964 -5.679 1.00 90.81 392 LYS A CA 1
ATOM 3003 C C . LYS A 1 392 ? -14.777 -12.933 -5.494 1.00 90.81 392 LYS A C 1
ATOM 3005 O O . LYS A 1 392 ? -15.416 -13.966 -5.666 1.00 90.81 392 LYS A O 1
ATOM 3010 N N . ARG A 1 393 ? -15.352 -11.775 -5.158 1.00 87.50 393 ARG A N 1
ATOM 3011 C CA . ARG A 1 393 ? -16.795 -11.593 -4.939 1.00 87.50 393 ARG A CA 1
ATOM 3012 C C . ARG A 1 393 ? -17.562 -11.125 -6.181 1.00 87.50 393 ARG A C 1
ATOM 3014 O O . ARG A 1 393 ? -18.774 -10.973 -6.102 1.00 87.50 393 ARG A O 1
ATOM 3021 N N . GLY A 1 394 ? -16.885 -10.968 -7.322 1.00 83.25 394 GLY A N 1
ATOM 3022 C CA . GLY A 1 394 ? -17.519 -10.661 -8.607 1.00 83.25 394 GLY A CA 1
ATOM 3023 C C . GLY A 1 394 ? -17.876 -9.184 -8.767 1.00 83.25 394 GLY A C 1
ATOM 3024 O O . GLY A 1 394 ? -19.041 -8.806 -8.682 1.00 83.25 394 GLY A O 1
ATOM 3025 N N . CYS A 1 395 ? -16.869 -8.349 -9.030 1.00 88.06 395 CYS A N 1
ATOM 3026 C CA . CYS A 1 395 ? -17.070 -6.939 -9.378 1.00 88.06 395 CYS A CA 1
ATOM 3027 C C . CYS A 1 395 ? -17.618 -6.784 -10.805 1.00 88.06 395 CYS A C 1
ATOM 3029 O O . CYS A 1 395 ? -17.341 -7.605 -11.682 1.00 88.06 395 CYS A O 1
ATOM 3031 N N . ARG A 1 396 ? -18.364 -5.704 -11.055 1.00 90.88 396 ARG A N 1
ATOM 3032 C CA . ARG A 1 396 ? -18.888 -5.373 -12.390 1.00 90.88 396 ARG A CA 1
ATOM 3033 C C . ARG A 1 396 ? -17.781 -4.841 -13.299 1.00 90.88 396 ARG A C 1
ATOM 3035 O O . ARG A 1 396 ? -16.878 -4.151 -12.835 1.00 90.88 396 ARG A O 1
ATOM 3042 N N . ASP A 1 397 ? -17.919 -5.039 -14.607 1.00 91.50 397 ASP A N 1
ATOM 3043 C CA . ASP A 1 397 ? -16.932 -4.617 -15.617 1.00 91.50 397 ASP A CA 1
ATOM 3044 C C . ASP A 1 397 ? -16.522 -3.137 -15.496 1.00 91.50 397 ASP A C 1
ATOM 3046 O O . ASP A 1 397 ? -15.340 -2.795 -15.562 1.00 91.50 397 ASP A O 1
ATOM 3050 N N . MET A 1 398 ? -17.492 -2.250 -15.246 1.00 91.62 398 MET A N 1
ATOM 3051 C CA . MET A 1 398 ? -17.230 -0.819 -15.054 1.00 91.62 398 MET A CA 1
ATOM 3052 C C . MET A 1 398 ? -16.462 -0.527 -13.755 1.00 91.62 398 MET A C 1
ATOM 3054 O O . MET A 1 398 ? -15.639 0.384 -13.716 1.00 91.62 398 MET A O 1
ATOM 3058 N N . GLU A 1 399 ? -16.692 -1.299 -12.690 1.00 93.44 399 GLU A N 1
ATOM 3059 C CA . GLU A 1 399 ? -15.969 -1.148 -11.421 1.00 93.44 399 GLU A CA 1
ATOM 3060 C C . GLU A 1 399 ? -14.507 -1.556 -11.580 1.00 93.44 399 GLU A C 1
ATOM 3062 O O . GLU A 1 399 ? -13.621 -0.862 -11.084 1.00 93.44 399 GLU A O 1
ATOM 3067 N N . LEU A 1 400 ? -14.251 -2.623 -12.343 1.00 94.12 400 LEU A N 1
ATOM 3068 C CA . LEU A 1 400 ? -12.901 -3.058 -12.699 1.00 94.12 400 LEU A CA 1
ATOM 3069 C C . LEU A 1 400 ? -12.169 -1.999 -13.525 1.00 94.12 400 LEU A C 1
ATOM 3071 O O . LEU A 1 400 ? -11.016 -1.683 -13.239 1.00 94.12 400 LEU A O 1
ATOM 3075 N N . CYS A 1 401 ? -12.849 -1.407 -14.510 1.00 95.38 401 CYS A N 1
ATOM 3076 C CA . CYS A 1 401 ? -12.284 -0.341 -15.334 1.00 95.38 401 CYS A CA 1
ATOM 3077 C C . CYS A 1 401 ? -11.938 0.910 -14.507 1.00 95.38 401 CYS A C 1
ATOM 3079 O O . CYS A 1 401 ? -10.861 1.493 -14.663 1.00 95.38 401 CYS A O 1
ATOM 3081 N N . LEU A 1 402 ? -12.824 1.320 -13.595 1.00 95.62 402 LEU A N 1
ATOM 3082 C CA . LEU A 1 402 ? -12.582 2.464 -12.712 1.00 95.62 402 LEU A CA 1
ATOM 3083 C C . LEU A 1 402 ? -11.466 2.176 -11.700 1.00 95.62 402 LEU A C 1
ATOM 3085 O O . LEU A 1 402 ? -10.625 3.042 -11.469 1.00 95.62 402 LEU A O 1
ATOM 3089 N N . ALA A 1 403 ? -11.396 0.959 -11.157 1.00 96.12 403 ALA A N 1
ATOM 3090 C CA . ALA A 1 403 ? -10.311 0.532 -10.276 1.00 96.12 403 ALA A CA 1
ATOM 3091 C C . ALA A 1 403 ? -8.956 0.494 -11.000 1.00 96.12 403 ALA A C 1
ATOM 3093 O O . ALA A 1 403 ? -7.961 0.980 -10.462 1.00 96.12 403 ALA A O 1
ATOM 3094 N N . LEU A 1 404 ? -8.917 -0.011 -12.240 1.00 96.75 404 LEU A N 1
ATOM 3095 C CA . LEU A 1 404 ? -7.728 0.025 -13.094 1.00 96.75 404 LEU A CA 1
ATOM 3096 C C . LEU A 1 404 ? -7.280 1.470 -13.339 1.00 96.75 404 LEU A C 1
ATOM 3098 O O . LEU A 1 404 ? -6.094 1.779 -13.214 1.00 96.75 404 LEU A O 1
ATOM 3102 N N . THR A 1 405 ? -8.227 2.361 -13.642 1.00 95.88 405 THR A N 1
ATOM 3103 C CA . THR A 1 405 ? -7.952 3.791 -13.843 1.00 95.88 405 THR A CA 1
ATOM 3104 C C . THR A 1 405 ? -7.362 4.417 -12.577 1.00 95.88 405 THR A C 1
ATOM 3106 O O . THR A 1 405 ? -6.365 5.129 -12.664 1.00 95.88 405 THR A O 1
ATOM 3109 N N . ALA A 1 406 ? -7.910 4.091 -11.402 1.00 95.50 406 ALA A N 1
ATOM 3110 C CA . ALA A 1 406 ? -7.452 4.608 -10.114 1.00 95.50 406 ALA A CA 1
ATOM 3111 C C . ALA A 1 406 ? -6.038 4.103 -9.740 1.00 95.50 406 ALA A C 1
ATOM 3113 O O . ALA A 1 406 ? -5.160 4.893 -9.383 1.00 95.50 406 ALA A O 1
ATOM 3114 N N . ALA A 1 407 ? -5.773 2.800 -9.915 1.00 96.25 407 ALA A N 1
ATOM 3115 C CA . ALA A 1 407 ? -4.434 2.222 -9.749 1.00 96.25 407 ALA A CA 1
ATOM 3116 C C . ALA A 1 407 ? -3.416 2.869 -10.700 1.00 96.25 407 ALA A C 1
ATOM 3118 O O . ALA A 1 407 ? -2.291 3.173 -10.304 1.00 96.25 407 ALA A O 1
ATOM 3119 N N . THR A 1 408 ? -3.828 3.123 -11.944 1.00 95.81 408 THR A N 1
ATOM 3120 C CA . THR A 1 408 ? -2.992 3.774 -12.957 1.00 95.81 408 THR A CA 1
ATOM 3121 C C . THR A 1 408 ? -2.689 5.222 -12.581 1.00 95.81 408 THR A C 1
ATOM 3123 O O . THR A 1 408 ? -1.525 5.616 -12.644 1.00 95.81 408 THR A O 1
ATOM 3126 N N . SER A 1 409 ? -3.682 6.008 -12.145 1.00 94.69 409 SER A N 1
ATOM 3127 C CA . SER A 1 409 ? -3.440 7.386 -11.691 1.00 94.69 409 SER A CA 1
ATOM 3128 C C . SER A 1 409 ? -2.458 7.439 -10.530 1.00 94.69 409 SER A C 1
ATOM 3130 O O . SER A 1 409 ? -1.537 8.243 -10.533 1.00 94.69 409 SER A O 1
ATOM 3132 N N . SER A 1 410 ? -2.579 6.544 -9.552 1.00 93.88 410 SER A N 1
ATOM 3133 C CA . SER A 1 410 ? -1.677 6.540 -8.396 1.00 93.88 410 SER A CA 1
ATOM 3134 C C . SER A 1 410 ? -0.361 5.792 -8.647 1.00 93.88 410 SER A C 1
ATOM 3136 O O . SER A 1 410 ? 0.390 5.553 -7.704 1.00 93.88 410 SER A O 1
ATOM 3138 N N . SER A 1 411 ? -0.066 5.417 -9.899 1.00 94.56 411 SER A N 1
ATOM 3139 C CA . SER A 1 411 ? 1.136 4.667 -10.297 1.00 94.56 411 SER A CA 1
ATOM 3140 C C . SER A 1 411 ? 1.352 3.359 -9.515 1.00 94.56 411 SER A C 1
ATOM 3142 O O . SER A 1 411 ? 2.481 2.913 -9.311 1.00 94.56 411 SER A O 1
ATOM 3144 N N . GLN A 1 412 ? 0.260 2.701 -9.117 1.00 95.44 412 GLN A N 1
ATOM 3145 C CA . GLN A 1 412 ? 0.265 1.396 -8.454 1.00 95.44 412 GLN A CA 1
ATOM 3146 C C . GLN A 1 412 ? 0.363 0.279 -9.498 1.00 95.44 412 GLN A C 1
ATOM 3148 O O . GLN A 1 412 ? -0.610 -0.420 -9.792 1.00 95.44 412 GLN A O 1
ATOM 3153 N N . VAL A 1 413 ? 1.553 0.135 -10.085 1.00 93.88 413 VAL A N 1
ATOM 3154 C CA . VAL A 1 413 ? 1.814 -0.763 -11.224 1.00 93.88 413 VAL A CA 1
ATOM 3155 C C . VAL A 1 413 ? 1.436 -2.215 -10.927 1.00 93.88 413 VAL A C 1
ATOM 3157 O O . VAL A 1 413 ? 0.834 -2.860 -11.778 1.00 93.88 413 VAL A O 1
ATOM 3160 N N . ASP A 1 414 ? 1.718 -2.720 -9.723 1.00 95.19 414 ASP A N 1
ATOM 3161 C CA . ASP A 1 414 ? 1.408 -4.109 -9.358 1.00 95.19 414 ASP A CA 1
ATOM 3162 C C . ASP A 1 414 ? -0.106 -4.383 -9.371 1.00 95.19 414 ASP A C 1
ATOM 3164 O O . ASP A 1 414 ? -0.560 -5.398 -9.902 1.00 95.19 414 ASP A O 1
ATOM 3168 N N . VAL A 1 415 ? -0.905 -3.444 -8.852 1.00 96.31 415 VAL A N 1
ATOM 3169 C CA . VAL A 1 415 ? -2.371 -3.556 -8.857 1.00 96.31 415 VAL A CA 1
ATOM 3170 C C . VAL A 1 415 ? -2.927 -3.374 -10.266 1.00 96.31 415 VAL A C 1
ATOM 3172 O O . VAL A 1 415 ? -3.803 -4.134 -10.676 1.00 96.31 415 VAL A O 1
ATOM 3175 N N . ALA A 1 416 ? -2.411 -2.410 -11.032 1.00 96.31 416 ALA A N 1
ATOM 3176 C CA . ALA A 1 416 ? -2.821 -2.209 -12.419 1.00 96.31 416 ALA A CA 1
ATOM 3177 C C . ALA A 1 416 ? -2.523 -3.449 -13.281 1.00 96.31 416 ALA A C 1
ATOM 3179 O O . ALA A 1 416 ? -3.374 -3.873 -14.060 1.00 96.31 416 ALA A O 1
ATOM 3180 N N . ALA A 1 417 ? -1.358 -4.078 -13.094 1.00 95.31 417 ALA A N 1
ATOM 3181 C CA . ALA A 1 417 ? -0.977 -5.317 -13.768 1.00 95.31 417 ALA A CA 1
ATOM 3182 C C . ALA A 1 417 ? -1.895 -6.489 -13.411 1.00 95.31 417 ALA A C 1
ATOM 3184 O O . ALA A 1 417 ? -2.210 -7.308 -14.271 1.00 95.31 417 ALA A O 1
ATOM 3185 N N . PHE A 1 418 ? -2.339 -6.562 -12.156 1.00 96.44 418 PHE A N 1
ATOM 3186 C CA . PHE A 1 418 ? -3.293 -7.572 -11.717 1.00 96.44 418 PHE A CA 1
ATOM 3187 C C . PHE A 1 418 ? -4.705 -7.331 -12.272 1.00 96.44 418 PHE A C 1
ATOM 3189 O O . PHE A 1 418 ? -5.372 -8.280 -12.680 1.00 96.44 418 PHE A O 1
ATOM 3196 N N . LEU A 1 419 ? -5.171 -6.079 -12.314 1.00 96.19 419 LEU A N 1
ATOM 3197 C CA . LEU A 1 419 ? -6.520 -5.735 -12.775 1.00 96.19 419 LEU A CA 1
ATOM 3198 C C . LEU A 1 419 ? -6.669 -5.805 -14.299 1.00 96.19 419 LEU A C 1
ATOM 3200 O O . LEU A 1 419 ? -7.715 -6.240 -14.773 1.00 96.19 419 LEU A O 1
ATOM 3204 N N . LEU A 1 420 ? -5.643 -5.414 -15.061 1.00 95.44 420 LEU A N 1
ATOM 3205 C CA . LEU A 1 420 ? -5.712 -5.283 -16.520 1.00 95.44 420 LEU A CA 1
ATOM 3206 C C . LEU A 1 420 ? -6.256 -6.540 -17.240 1.00 95.44 420 LEU A C 1
ATOM 3208 O O . LEU A 1 420 ? -7.180 -6.383 -18.034 1.00 95.44 420 LEU A O 1
ATOM 3212 N N . PRO A 1 421 ? -5.804 -7.777 -16.943 1.00 94.56 421 PRO A N 1
ATOM 3213 C CA . PRO A 1 421 ? -6.325 -8.986 -17.592 1.00 94.56 421 PRO A CA 1
ATOM 3214 C C . PRO A 1 421 ? -7.798 -9.296 -17.289 1.00 94.56 421 PRO A C 1
ATOM 3216 O O . PRO A 1 421 ? -8.395 -10.130 -17.965 1.00 94.56 421 PRO A O 1
ATOM 3219 N N . HIS A 1 422 ? -8.365 -8.683 -16.248 1.00 93.94 422 HIS A N 1
ATOM 3220 C CA . HIS A 1 422 ? -9.730 -8.936 -15.796 1.00 93.94 422 HIS A CA 1
ATOM 3221 C C . HIS A 1 422 ? -10.738 -7.917 -16.339 1.00 93.94 422 HIS A C 1
ATOM 3223 O O . HIS A 1 422 ? -11.940 -8.159 -16.249 1.00 93.94 422 HIS A O 1
ATOM 3229 N N . VAL A 1 423 ? -10.283 -6.790 -16.899 1.00 94.75 423 VAL A N 1
ATOM 3230 C CA . VAL A 1 423 ? -11.180 -5.816 -17.533 1.00 94.75 423 VAL A CA 1
ATOM 3231 C C . VAL A 1 423 ? -11.537 -6.315 -18.936 1.00 94.75 423 VAL A C 1
ATOM 3233 O O . VAL A 1 423 ? -10.634 -6.616 -19.719 1.00 94.75 423 VAL A O 1
ATOM 3236 N N . PRO A 1 424 ? -12.828 -6.397 -19.305 1.00 93.69 424 PRO A N 1
ATOM 3237 C CA . PRO A 1 424 ? -13.204 -6.834 -20.639 1.00 93.69 424 PRO A CA 1
ATOM 3238 C C . PRO A 1 424 ? -12.669 -5.906 -21.727 1.00 93.69 424 PRO A C 1
ATOM 3240 O O . PRO A 1 424 ? -12.821 -4.685 -21.673 1.00 93.69 424 PRO A O 1
ATOM 3243 N N . GLN A 1 425 ? -12.136 -6.517 -22.778 1.00 93.31 425 GLN A N 1
ATOM 3244 C CA . GLN A 1 425 ? -11.516 -5.832 -23.907 1.00 93.31 425 GLN A CA 1
ATOM 3245 C C . GLN A 1 425 ? -12.413 -4.755 -24.550 1.00 93.31 425 GLN A C 1
ATOM 3247 O O . GLN A 1 425 ? -11.968 -3.643 -24.814 1.00 93.31 425 GLN A O 1
ATOM 3252 N N . HIS A 1 426 ? -13.706 -5.043 -24.725 1.00 93.00 426 HIS A N 1
ATOM 3253 C CA . HIS A 1 426 ? -14.661 -4.093 -25.307 1.00 93.00 426 HIS A CA 1
ATOM 3254 C C . HIS A 1 426 ? -14.865 -2.826 -24.449 1.00 93.00 426 HIS A C 1
ATOM 3256 O O . HIS A 1 426 ? -15.180 -1.765 -24.986 1.00 93.00 426 HIS A O 1
ATOM 3262 N N . VAL A 1 427 ? -14.676 -2.920 -23.125 1.00 94.44 427 VAL A N 1
ATOM 3263 C CA . VAL A 1 427 ? -14.730 -1.770 -22.208 1.00 94.44 427 VAL A CA 1
ATOM 3264 C C . VAL A 1 427 ? -13.458 -0.938 -22.340 1.00 94.44 427 VAL A C 1
ATOM 3266 O O . VAL A 1 427 ? -13.541 0.286 -22.426 1.00 94.44 427 VAL A O 1
ATOM 3269 N N . LEU A 1 428 ? -12.293 -1.595 -22.410 1.00 95.44 428 LEU A N 1
ATOM 3270 C CA . LEU A 1 428 ? -11.003 -0.928 -22.609 1.00 95.44 428 LEU A CA 1
ATOM 3271 C C . LEU A 1 428 ? -10.967 -0.159 -23.932 1.00 95.44 428 LEU A C 1
ATOM 3273 O O . LEU A 1 428 ? -10.522 0.983 -23.948 1.00 95.44 428 LEU A O 1
ATOM 3277 N N . GLU A 1 429 ? -11.490 -0.732 -25.016 1.00 93.31 429 GLU A N 1
ATOM 3278 C CA . GLU A 1 429 ? -11.595 -0.060 -26.317 1.00 93.31 429 GLU A CA 1
ATOM 3279 C C . GLU A 1 429 ? -12.516 1.164 -26.254 1.00 93.31 429 GLU A C 1
ATOM 3281 O O . GLU A 1 429 ? -12.116 2.261 -26.657 1.00 93.31 429 GLU A O 1
ATOM 3286 N N . ALA A 1 430 ? -13.719 0.999 -25.692 1.00 93.75 430 ALA A N 1
ATOM 3287 C CA . ALA A 1 430 ? -14.723 2.058 -25.609 1.00 93.75 430 ALA A CA 1
ATOM 3288 C C . ALA A 1 430 ? -14.296 3.236 -24.714 1.00 93.75 430 ALA A C 1
ATOM 3290 O O . ALA A 1 430 ? -14.661 4.376 -24.996 1.00 93.75 430 ALA A O 1
ATOM 3291 N N . LEU A 1 431 ? -13.534 2.971 -23.647 1.00 95.19 431 LEU A N 1
ATOM 3292 C CA . LEU A 1 431 ? -13.102 3.970 -22.659 1.00 95.19 431 LEU A CA 1
ATOM 3293 C C . LEU A 1 431 ? -11.609 4.318 -22.747 1.00 95.19 431 LEU A C 1
ATOM 3295 O O . LEU A 1 431 ? -11.105 5.050 -21.900 1.00 95.19 431 LEU A O 1
ATOM 3299 N N . SER A 1 432 ? -10.900 3.838 -23.767 1.00 94.94 432 SER A N 1
ATOM 3300 C CA . SER A 1 432 ? -9.444 3.978 -23.925 1.00 94.94 432 SER A CA 1
ATOM 3301 C C . SER A 1 432 ? -8.921 5.408 -23.736 1.00 94.94 432 SER A C 1
ATOM 3303 O O . SER A 1 432 ? -7.946 5.626 -23.013 1.00 94.94 432 SER A O 1
ATOM 3305 N N . THR A 1 433 ? -9.581 6.399 -24.344 1.00 93.44 433 THR A N 1
ATOM 3306 C CA . THR A 1 433 ? -9.216 7.815 -24.202 1.00 93.44 433 THR A CA 1
ATOM 3307 C C . THR A 1 433 ? -9.488 8.337 -22.798 1.00 93.44 433 THR A C 1
ATOM 3309 O O . THR A 1 433 ? -8.644 9.027 -22.229 1.00 93.44 433 THR A O 1
ATOM 3312 N N . GLU A 1 434 ? -10.640 7.992 -22.226 1.00 93.56 434 GLU A N 1
ATOM 3313 C CA . GLU A 1 434 ? -11.067 8.467 -20.910 1.00 93.56 434 GLU A CA 1
ATOM 3314 C C . GLU A 1 434 ? -10.219 7.872 -19.784 1.00 93.56 434 GLU A C 1
ATOM 3316 O O . GLU A 1 434 ? -9.857 8.595 -18.860 1.00 93.56 434 GLU A O 1
ATOM 3321 N N . ILE A 1 435 ? -9.809 6.602 -19.894 1.00 94.69 435 ILE A N 1
ATOM 3322 C CA . ILE A 1 435 ? -8.894 5.951 -18.944 1.00 94.69 435 ILE A CA 1
ATOM 3323 C C . ILE A 1 435 ? -7.578 6.730 -18.871 1.00 94.69 435 ILE A C 1
ATOM 3325 O O . ILE A 1 435 ? -7.134 7.090 -17.782 1.00 94.69 435 ILE A O 1
ATOM 3329 N N . LEU A 1 436 ? -6.959 7.032 -20.018 1.00 94.88 436 LEU A N 1
ATOM 3330 C CA . LEU A 1 436 ? -5.679 7.743 -20.046 1.00 94.88 436 LEU A CA 1
ATOM 3331 C C . LEU A 1 436 ? -5.812 9.204 -19.598 1.00 94.88 436 LEU A C 1
ATOM 3333 O O . LEU A 1 436 ? -4.957 9.675 -18.846 1.00 94.88 436 LEU A O 1
ATOM 3337 N N . LYS A 1 437 ? -6.881 9.908 -20.004 1.00 93.56 437 LYS A N 1
ATOM 3338 C CA . LYS A 1 437 ? -7.164 11.279 -19.544 1.00 93.56 437 LYS A CA 1
ATOM 3339 C C . LYS A 1 437 ? -7.335 11.326 -18.023 1.00 93.56 437 LYS A C 1
ATOM 3341 O O . LYS A 1 437 ? -6.630 12.078 -17.354 1.00 93.56 437 LYS A O 1
ATOM 3346 N N . ALA A 1 438 ? -8.204 10.472 -17.481 1.00 92.25 438 ALA A N 1
ATOM 3347 C CA . ALA A 1 438 ? -8.488 10.386 -16.052 1.00 92.25 438 ALA A CA 1
ATOM 3348 C C . ALA A 1 438 ? -7.261 9.959 -15.233 1.00 92.25 438 ALA A C 1
ATOM 3350 O O . ALA A 1 438 ? -7.044 10.481 -14.136 1.00 92.25 438 ALA A O 1
ATOM 3351 N N . ALA A 1 439 ? -6.456 9.029 -15.758 1.00 92.25 439 ALA A N 1
ATOM 3352 C CA . ALA A 1 439 ? -5.221 8.597 -15.118 1.00 92.25 439 ALA A CA 1
ATOM 3353 C C . ALA A 1 439 ? -4.184 9.729 -15.060 1.00 92.25 439 ALA A C 1
ATOM 3355 O O . ALA A 1 439 ? -3.541 9.920 -14.031 1.00 92.25 439 ALA A O 1
ATOM 3356 N N . GLY A 1 440 ? -4.045 10.500 -16.144 1.00 89.62 440 GLY A N 1
ATOM 3357 C CA . GLY A 1 440 ? -3.128 11.637 -16.202 1.00 89.62 440 GLY A CA 1
ATOM 3358 C C . GLY A 1 440 ? -3.551 12.812 -15.318 1.00 89.62 440 GLY A C 1
ATOM 3359 O O . GLY A 1 440 ? -2.697 13.390 -14.650 1.00 89.62 440 GLY A O 1
ATOM 3360 N N . GLU A 1 441 ? -4.847 13.129 -15.253 1.00 87.62 441 GLU A N 1
ATOM 3361 C CA . GLU A 1 441 ? -5.390 14.209 -14.408 1.00 87.62 441 GLU A CA 1
ATOM 3362 C C . GLU A 1 441 ? -5.160 13.946 -12.912 1.00 87.62 441 GLU A C 1
ATOM 3364 O O . GLU A 1 441 ? -4.764 14.839 -12.165 1.00 87.62 441 GLU A O 1
ATOM 3369 N N . ARG A 1 442 ? -5.344 12.697 -12.470 1.00 84.19 442 ARG A N 1
ATOM 3370 C CA . ARG A 1 442 ? -5.192 12.292 -11.062 1.00 84.19 442 ARG A CA 1
ATOM 3371 C C . ARG A 1 442 ? -3.786 11.793 -10.713 1.00 84.19 442 ARG A C 1
ATOM 3373 O O . ARG A 1 442 ? -3.591 11.215 -9.648 1.00 84.19 442 ARG A O 1
ATOM 3380 N N . SER A 1 443 ? -2.807 12.012 -11.590 1.00 80.50 443 SER A N 1
ATOM 3381 C CA . SER A 1 443 ? -1.490 11.364 -11.514 1.00 80.50 443 SER A CA 1
ATOM 3382 C C . SER A 1 443 ? -0.586 11.808 -10.351 1.00 80.50 443 SER A C 1
ATOM 3384 O O . SER A 1 443 ? 0.464 11.211 -10.109 1.00 80.50 443 SER A O 1
ATOM 3386 N N . GLY A 1 444 ? -0.932 12.891 -9.640 1.00 75.06 444 GLY A N 1
ATOM 3387 C CA . GLY A 1 444 ? -0.128 13.422 -8.528 1.00 75.06 444 GLY A CA 1
ATOM 3388 C C . GLY A 1 444 ? 1.315 13.791 -8.907 1.00 75.06 444 GLY A C 1
ATOM 3389 O O . GLY A 1 444 ? 2.161 13.920 -8.024 1.00 75.06 444 GLY A O 1
ATOM 3390 N N . GLY A 1 445 ? 1.604 13.937 -10.206 1.00 76.62 445 GLY A N 1
ATOM 3391 C CA . GLY A 1 445 ? 2.929 14.251 -10.741 1.00 76.62 445 GLY A CA 1
ATOM 3392 C C . GLY A 1 445 ? 3.734 13.064 -11.289 1.00 76.62 445 GLY A C 1
ATOM 3393 O O . GLY A 1 445 ? 4.793 13.308 -11.863 1.00 76.62 445 GLY A O 1
ATOM 3394 N N . SER A 1 446 ? 3.271 11.808 -11.169 1.00 88.44 446 SER A N 1
ATOM 3395 C CA . SER A 1 446 ? 3.927 10.649 -11.806 1.00 88.44 446 SER A CA 1
ATOM 3396 C C . SER A 1 446 ? 3.043 9.975 -12.851 1.00 88.44 446 SER A C 1
ATOM 3398 O O . SER A 1 446 ? 1.942 9.522 -12.559 1.00 88.44 446 SER A O 1
ATOM 3400 N N . LEU A 1 447 ? 3.568 9.833 -14.070 1.00 93.69 447 LEU A N 1
ATOM 3401 C CA . LEU A 1 447 ? 2.899 9.158 -15.187 1.00 93.69 447 LEU A CA 1
ATOM 3402 C C . LEU A 1 447 ? 3.387 7.715 -15.385 1.00 93.69 447 LEU A C 1
ATOM 3404 O O . LEU A 1 447 ? 3.168 7.129 -16.447 1.00 93.69 447 LEU A O 1
ATOM 3408 N N . ASP A 1 448 ? 4.031 7.121 -14.377 1.00 92.50 448 ASP A N 1
ATOM 3409 C CA . ASP A 1 448 ? 4.557 5.754 -14.457 1.00 92.50 448 ASP A CA 1
ATOM 3410 C C . ASP A 1 448 ? 3.443 4.721 -14.680 1.00 92.50 448 ASP A C 1
ATOM 3412 O O . ASP A 1 448 ? 3.614 3.796 -15.476 1.00 92.50 448 ASP A O 1
ATOM 3416 N N . GLY A 1 449 ? 2.274 4.903 -14.053 1.00 93.19 449 GLY A N 1
ATOM 3417 C CA . GLY A 1 449 ? 1.103 4.056 -14.304 1.00 93.19 449 GLY A CA 1
ATOM 3418 C C . GLY A 1 449 ? 0.596 4.151 -15.748 1.00 93.19 449 GLY A C 1
ATOM 3419 O O . GLY A 1 449 ? 0.340 3.130 -16.388 1.00 93.19 449 GLY A O 1
ATOM 3420 N N . VAL A 1 450 ? 0.534 5.363 -16.310 1.00 95.75 450 VAL A N 1
ATOM 3421 C CA . VAL A 1 450 ? 0.175 5.585 -17.725 1.00 95.75 450 VAL A CA 1
ATOM 3422 C C . VAL A 1 450 ? 1.205 4.936 -18.654 1.00 95.75 450 VAL A C 1
ATOM 3424 O O . VAL A 1 450 ? 0.844 4.258 -19.617 1.00 95.75 450 VAL A O 1
ATOM 3427 N N . ALA A 1 451 ? 2.495 5.090 -18.349 1.00 93.94 451 ALA A N 1
ATOM 3428 C CA . ALA A 1 451 ? 3.573 4.442 -19.086 1.00 93.94 451 ALA A CA 1
ATOM 3429 C C . ALA A 1 451 ? 3.455 2.910 -19.038 1.00 93.94 451 ALA A C 1
ATOM 3431 O O . ALA A 1 451 ? 3.699 2.249 -20.047 1.00 93.94 451 ALA A O 1
ATOM 3432 N N . PHE A 1 452 ? 3.077 2.350 -17.886 1.00 94.56 452 PHE A N 1
ATOM 3433 C CA . PHE A 1 452 ? 2.840 0.921 -17.713 1.00 94.56 452 PHE A CA 1
ATOM 3434 C C . PHE A 1 452 ? 1.681 0.416 -18.584 1.00 94.56 452 PHE A C 1
ATOM 3436 O O . PHE A 1 452 ? 1.875 -0.566 -19.301 1.00 94.56 452 PHE A O 1
ATOM 3443 N N . LEU A 1 453 ? 0.521 1.087 -18.583 1.00 95.12 453 LEU A N 1
ATOM 3444 C CA . LEU A 1 453 ? -0.618 0.703 -19.432 1.00 95.12 453 LEU A CA 1
ATOM 3445 C C . LEU A 1 453 ? -0.234 0.667 -20.916 1.00 95.12 453 LEU A C 1
ATOM 3447 O O . LEU A 1 453 ? -0.505 -0.314 -21.606 1.00 95.12 453 LEU A O 1
ATOM 3451 N N . LEU A 1 454 ? 0.445 1.713 -21.397 1.00 95.38 454 LEU A N 1
ATOM 3452 C CA . LEU A 1 454 ? 0.872 1.810 -22.795 1.00 95.38 454 LEU A CA 1
ATOM 3453 C C . LEU A 1 454 ? 1.891 0.721 -23.161 1.00 95.38 454 LEU A C 1
ATOM 3455 O O . LEU A 1 454 ? 1.787 0.111 -24.221 1.00 95.38 454 LEU A O 1
ATOM 3459 N N . ARG A 1 455 ? 2.855 0.428 -22.276 1.00 93.31 455 ARG A N 1
ATOM 3460 C CA . ARG A 1 455 ? 3.823 -0.669 -22.472 1.00 93.31 455 ARG A CA 1
ATOM 3461 C C . ARG A 1 455 ? 3.167 -2.043 -22.453 1.00 93.31 455 ARG A C 1
ATOM 3463 O O . ARG A 1 455 ? 3.651 -2.942 -23.135 1.00 93.31 455 ARG A O 1
ATOM 3470 N N . SER A 1 456 ? 2.102 -2.204 -21.679 1.00 92.81 456 SER A N 1
ATOM 3471 C CA . SER A 1 456 ? 1.388 -3.475 -21.542 1.00 92.81 456 SER A CA 1
ATOM 3472 C C . SER A 1 456 ? 0.462 -3.775 -22.717 1.00 92.81 456 SER A C 1
ATOM 3474 O O . SER A 1 456 ? -0.182 -4.815 -22.693 1.00 92.81 456 SER A O 1
ATOM 3476 N N . ASP A 1 457 ? 0.398 -2.885 -23.717 1.00 93.19 457 ASP A N 1
ATOM 3477 C CA . ASP A 1 457 ? -0.547 -2.973 -24.829 1.00 93.19 457 ASP A CA 1
ATOM 3478 C C . ASP A 1 457 ? -1.968 -3.224 -24.316 1.00 93.19 457 ASP A C 1
ATOM 3480 O O . ASP A 1 457 ? -2.584 -4.249 -24.588 1.00 93.19 457 ASP A O 1
ATOM 3484 N N . PHE A 1 458 ? -2.466 -2.301 -23.488 1.00 94.19 458 PHE A N 1
ATOM 3485 C CA . PHE A 1 458 ? -3.725 -2.485 -22.763 1.00 94.19 458 PHE A CA 1
ATOM 3486 C C . PHE A 1 458 ? -4.956 -2.684 -23.665 1.00 94.19 458 PHE A C 1
ATOM 3488 O O . PHE A 1 458 ? -5.996 -3.093 -23.166 1.00 94.19 458 PHE A O 1
ATOM 3495 N N . LEU A 1 459 ? -4.851 -2.409 -24.971 1.00 93.50 459 LEU A N 1
ATOM 3496 C CA . LEU A 1 459 ? -5.887 -2.704 -25.963 1.00 93.50 459 LEU A CA 1
ATOM 3497 C C . LEU A 1 459 ? -5.637 -4.002 -26.741 1.00 93.50 459 LEU A C 1
ATOM 3499 O O . LEU A 1 459 ? -6.424 -4.321 -27.622 1.00 93.50 459 LEU A O 1
ATOM 3503 N N . GLY A 1 460 ? -4.551 -4.735 -26.502 1.00 90.31 460 GLY A N 1
ATOM 3504 C CA . GLY A 1 460 ? -4.200 -5.941 -27.263 1.00 90.31 460 GLY A CA 1
ATOM 3505 C C . GLY A 1 460 ? -4.002 -5.725 -28.774 1.00 90.31 460 GLY A C 1
ATOM 3506 O O . GLY A 1 460 ? -3.858 -6.697 -29.518 1.00 90.31 460 GLY A O 1
ATOM 3507 N N . ASP A 1 461 ? -4.011 -4.469 -29.228 1.00 90.62 461 ASP A N 1
ATOM 3508 C CA . ASP A 1 461 ? -3.655 -4.025 -30.568 1.00 90.62 461 ASP A CA 1
ATOM 3509 C C . ASP A 1 461 ? -2.675 -2.849 -30.434 1.00 90.62 461 ASP A C 1
ATOM 3511 O O . ASP A 1 461 ? -3.090 -1.719 -30.137 1.00 90.62 461 ASP A O 1
ATOM 3515 N N . PRO A 1 462 ? -1.383 -3.071 -30.737 1.00 89.50 462 PRO A N 1
ATOM 3516 C CA . PRO A 1 462 ? -0.369 -2.028 -30.693 1.00 89.50 462 PRO A CA 1
ATOM 3517 C C . PRO A 1 462 ? -0.744 -0.787 -31.508 1.00 89.50 462 PRO A C 1
ATOM 3519 O O . PRO A 1 462 ? -0.402 0.334 -31.130 1.00 89.50 462 PRO A O 1
ATOM 3522 N N . THR A 1 463 ? -1.438 -0.971 -32.636 1.00 90.12 463 THR A N 1
ATOM 3523 C CA . THR A 1 463 ? -1.827 0.128 -33.528 1.00 90.12 463 THR A CA 1
ATOM 3524 C C . THR A 1 463 ? -2.875 1.007 -32.863 1.00 90.12 463 THR A C 1
ATOM 3526 O O . THR A 1 463 ? -2.701 2.227 -32.832 1.00 90.12 463 THR A O 1
ATOM 3529 N N . ALA A 1 464 ? -3.914 0.402 -32.283 1.00 91.25 464 ALA A N 1
ATOM 3530 C CA . ALA A 1 464 ? -4.919 1.107 -31.498 1.00 91.25 464 ALA A CA 1
ATOM 3531 C C . ALA A 1 464 ? -4.300 1.801 -30.275 1.00 91.25 464 ALA A C 1
ATOM 3533 O O . ALA A 1 464 ? -4.552 2.987 -30.058 1.00 91.25 464 ALA A O 1
ATOM 3534 N N . THR A 1 465 ? -3.425 1.117 -29.528 1.00 93.25 465 THR A N 1
ATOM 3535 C CA . THR A 1 465 ? -2.750 1.677 -28.343 1.00 93.25 465 THR A CA 1
ATOM 3536 C C . THR A 1 465 ? -1.956 2.941 -28.692 1.00 93.25 465 THR A C 1
ATOM 3538 O O . THR A 1 465 ? -2.090 3.971 -28.023 1.00 93.25 465 THR A O 1
ATOM 3541 N N . TYR A 1 466 ? -1.172 2.916 -29.776 1.00 93.06 466 TYR A N 1
ATOM 3542 C CA . TYR A 1 466 ? -0.473 4.113 -30.251 1.00 93.06 466 TYR A CA 1
ATOM 3543 C C . TYR A 1 466 ? -1.427 5.189 -30.772 1.00 93.06 466 TYR A C 1
ATOM 3545 O O . TYR A 1 466 ? -1.199 6.367 -30.503 1.00 93.06 466 TYR A O 1
ATOM 3553 N N . ALA A 1 467 ? -2.480 4.815 -31.503 1.00 92.94 467 ALA A N 1
ATOM 3554 C CA . ALA A 1 467 ? -3.433 5.768 -32.068 1.00 92.94 467 ALA A CA 1
ATOM 3555 C C . ALA A 1 467 ? -4.150 6.575 -30.977 1.00 92.94 467 ALA A C 1
ATOM 3557 O O . ALA A 1 467 ? -4.309 7.786 -31.122 1.00 92.94 467 ALA A O 1
ATOM 3558 N N . VAL A 1 468 ? -4.517 5.937 -29.862 1.00 95.19 468 VAL A N 1
ATOM 3559 C CA . VAL A 1 468 ? -5.118 6.616 -28.703 1.00 95.19 468 VAL A CA 1
ATOM 3560 C C . VAL A 1 468 ? -4.124 7.590 -28.065 1.00 95.19 468 VAL A C 1
ATOM 3562 O O . VAL A 1 468 ? -4.462 8.753 -27.841 1.00 95.19 468 VAL A O 1
ATOM 3565 N N . ALA A 1 469 ? -2.883 7.158 -27.816 1.00 94.88 469 ALA A N 1
ATOM 3566 C CA . ALA A 1 469 ? -1.843 8.025 -27.252 1.00 94.88 469 ALA A CA 1
ATOM 3567 C C . ALA A 1 469 ? -1.569 9.257 -28.135 1.00 94.88 469 ALA A C 1
ATOM 3569 O O . ALA A 1 469 ? -1.425 10.377 -27.644 1.00 94.88 469 ALA A O 1
ATOM 3570 N N . ASP A 1 470 ? -1.532 9.051 -29.447 1.00 93.44 470 ASP A N 1
ATOM 3571 C CA . ASP A 1 470 ? -1.276 10.075 -30.454 1.00 93.44 470 ASP A CA 1
ATOM 3572 C C . ASP A 1 470 ? -2.471 11.032 -30.634 1.00 93.44 470 ASP A C 1
ATOM 3574 O O . ASP A 1 470 ? -2.289 12.242 -30.777 1.00 93.44 470 ASP A O 1
ATOM 3578 N N . ALA A 1 471 ? -3.705 10.523 -30.535 1.00 93.50 471 ALA A N 1
ATOM 3579 C CA . ALA A 1 471 ? -4.919 11.337 -30.519 1.00 93.50 471 ALA A CA 1
ATOM 3580 C C . ALA A 1 471 ? -4.963 12.277 -29.304 1.00 93.50 471 ALA A C 1
ATOM 3582 O O . ALA A 1 471 ? -5.266 13.458 -29.460 1.00 93.50 471 ALA A O 1
ATOM 3583 N N . ILE A 1 472 ? -4.600 11.791 -28.111 1.00 93.81 472 ILE A N 1
ATOM 3584 C CA . ILE A 1 472 ? -4.528 12.625 -26.900 1.00 93.81 472 ILE A CA 1
ATOM 3585 C C . ILE A 1 472 ? -3.386 13.647 -27.012 1.00 93.81 472 ILE A C 1
ATOM 3587 O O . ILE A 1 472 ? -3.575 14.812 -26.670 1.00 93.81 472 ILE A O 1
ATOM 3591 N N . ALA A 1 473 ? -2.222 13.248 -27.534 1.00 93.31 473 ALA A N 1
ATOM 3592 C CA . ALA A 1 473 ? -1.072 14.141 -27.697 1.00 93.31 473 ALA A CA 1
ATOM 3593 C C . ALA A 1 473 ? -1.332 15.307 -28.671 1.00 93.31 473 ALA A C 1
ATOM 3595 O O . ALA A 1 473 ? -0.787 16.395 -28.475 1.00 93.31 473 ALA A O 1
ATOM 3596 N N . ARG A 1 474 ? -2.145 15.085 -29.716 1.00 90.62 474 ARG A N 1
ATOM 3597 C CA . ARG A 1 474 ? -2.559 16.110 -30.696 1.00 90.62 474 ARG A CA 1
ATOM 3598 C C . ARG A 1 474 ? -3.835 16.856 -30.316 1.00 90.62 474 ARG A C 1
ATOM 3600 O O . ARG A 1 474 ? -4.264 17.729 -31.061 1.00 90.62 474 ARG A O 1
ATOM 3607 N N . SER A 1 475 ? -4.459 16.487 -29.207 1.00 89.69 475 SER A N 1
ATOM 3608 C CA . SER A 1 475 ? -5.724 17.068 -28.794 1.00 89.69 475 SER A CA 1
ATOM 3609 C C . SER A 1 475 ? -5.558 18.529 -28.365 1.00 89.69 475 SER A C 1
ATOM 3611 O O . SER A 1 475 ? -4.774 18.831 -27.460 1.00 89.69 475 SER A O 1
ATOM 3613 N N . ASP A 1 476 ? -6.373 19.415 -28.936 1.00 84.75 476 ASP A N 1
ATOM 3614 C CA . ASP A 1 476 ? -6.539 20.805 -28.483 1.00 84.75 476 ASP A CA 1
ATOM 3615 C C . ASP A 1 476 ? -7.503 20.919 -27.283 1.00 84.75 476 ASP A C 1
ATOM 3617 O O . ASP A 1 476 ? -7.813 22.011 -26.822 1.00 84.75 476 ASP A O 1
ATOM 3621 N N . ASP A 1 477 ? -7.980 19.790 -26.750 1.00 85.00 477 ASP A N 1
ATOM 3622 C CA . ASP A 1 477 ? -8.874 19.743 -25.592 1.00 85.00 477 ASP A CA 1
ATOM 3623 C C . ASP A 1 477 ? -8.157 20.242 -24.328 1.00 85.00 477 ASP A C 1
ATOM 3625 O O . ASP A 1 477 ? -7.246 19.581 -23.819 1.00 85.00 477 ASP A O 1
ATOM 3629 N N . GLU A 1 478 ? -8.552 21.413 -23.831 1.00 79.50 478 GLU A N 1
ATOM 3630 C CA . GLU A 1 478 ? -8.025 22.025 -22.602 1.00 79.50 478 GLU A CA 1
ATOM 3631 C C . GLU A 1 478 ? -8.325 21.189 -21.343 1.00 79.50 478 GLU A C 1
ATOM 3633 O O . GLU A 1 478 ? -7.679 21.381 -20.317 1.00 79.50 478 GLU A O 1
ATOM 3638 N N . ALA A 1 479 ? -9.260 20.229 -21.404 1.00 80.88 479 ALA A N 1
ATOM 3639 C CA . ALA A 1 479 ? -9.559 19.337 -20.281 1.00 80.88 479 ALA A CA 1
ATOM 3640 C C . ALA A 1 479 ? -8.484 18.256 -20.053 1.00 80.88 479 ALA A C 1
ATOM 3642 O O . ALA A 1 479 ? -8.476 17.596 -19.017 1.00 80.88 479 ALA A O 1
ATOM 3643 N N . VAL A 1 480 ? -7.573 18.041 -21.006 1.00 87.69 480 VAL A N 1
ATOM 3644 C CA . VAL A 1 480 ? -6.494 17.055 -20.861 1.00 87.69 480 VAL A CA 1
ATOM 3645 C C . VAL A 1 480 ? -5.304 17.688 -20.145 1.00 87.69 480 VAL A C 1
ATOM 3647 O O . VAL A 1 480 ? -4.748 18.675 -20.628 1.00 87.69 480 VAL A O 1
ATOM 3650 N N . ALA A 1 481 ? -4.859 17.056 -19.055 1.00 89.06 481 ALA A N 1
ATOM 3651 C CA . ALA A 1 481 ? -3.725 17.517 -18.258 1.00 89.06 481 ALA A CA 1
ATOM 3652 C C . ALA A 1 481 ? -2.480 17.825 -19.127 1.00 89.06 481 ALA A C 1
ATOM 3654 O O . ALA A 1 481 ? -2.070 16.980 -19.940 1.00 89.06 481 ALA A O 1
ATOM 3655 N N . PRO A 1 482 ? -1.854 19.007 -18.975 1.00 89.81 482 PRO A N 1
ATOM 3656 C CA . PRO A 1 482 ? -0.741 19.427 -19.825 1.00 89.81 482 PRO A CA 1
ATOM 3657 C C . PRO A 1 482 ? 0.485 18.519 -19.667 1.00 89.81 482 PRO A C 1
ATOM 3659 O O . PRO A 1 482 ? 1.183 18.252 -20.650 1.00 89.81 482 PRO A O 1
ATOM 3662 N N . GLU A 1 483 ? 0.715 17.976 -18.470 1.00 90.94 483 GLU A N 1
ATOM 3663 C CA . GLU A 1 483 ? 1.777 17.006 -18.196 1.00 90.94 483 GLU A CA 1
ATOM 3664 C C . GLU A 1 483 ? 1.572 15.718 -19.000 1.00 90.94 483 GLU A C 1
ATOM 3666 O O . GLU A 1 483 ? 2.518 15.214 -19.608 1.00 90.94 483 GLU A O 1
ATOM 3671 N N . LEU A 1 484 ? 0.329 15.222 -19.075 1.00 93.50 484 LEU A N 1
ATOM 3672 C CA . LEU A 1 484 ? -0.018 14.044 -19.871 1.00 93.50 484 LEU A CA 1
ATOM 3673 C C . LEU A 1 484 ? 0.207 14.306 -21.364 1.00 93.50 484 LEU A C 1
ATOM 3675 O O . LEU A 1 484 ? 0.843 13.489 -22.033 1.00 93.50 484 LEU A O 1
ATOM 3679 N N . LYS A 1 485 ? -0.263 15.448 -21.893 1.00 92.75 485 LYS A N 1
ATOM 3680 C CA . LYS A 1 485 ? -0.029 15.816 -23.302 1.00 92.75 485 LYS A CA 1
ATOM 3681 C C . LYS A 1 485 ? 1.462 15.865 -23.618 1.00 92.75 485 LYS A C 1
ATOM 3683 O O . LYS A 1 485 ? 1.889 15.307 -24.627 1.00 92.75 485 LYS A O 1
ATOM 3688 N N . CYS A 1 486 ? 2.252 16.509 -22.758 1.00 92.38 486 CYS A N 1
ATOM 3689 C CA . CYS A 1 486 ? 3.696 16.633 -22.928 1.00 92.38 486 CYS A CA 1
ATOM 3690 C C . CYS A 1 486 ? 4.376 15.257 -22.937 1.00 92.38 486 CYS A C 1
ATOM 3692 O O . CYS A 1 486 ? 5.108 14.938 -23.872 1.00 92.38 486 CYS A O 1
ATOM 3694 N N . PHE A 1 487 ? 4.051 14.405 -21.962 1.00 94.75 487 PHE A N 1
ATOM 3695 C CA . PHE A 1 487 ? 4.580 13.047 -21.860 1.00 94.75 487 PHE A CA 1
ATOM 3696 C C . PHE A 1 487 ? 4.254 12.188 -23.089 1.00 94.75 487 PHE A C 1
ATOM 3698 O O . PHE A 1 487 ? 5.141 11.545 -23.660 1.00 94.75 487 PHE A O 1
ATOM 3705 N N . LEU A 1 488 ? 2.994 12.188 -23.537 1.00 95.62 488 LEU A N 1
ATOM 3706 C CA . LEU A 1 488 ? 2.590 11.435 -24.724 1.00 95.62 488 LEU A CA 1
ATOM 3707 C C . LEU A 1 488 ? 3.254 12.003 -25.981 1.00 95.62 488 LEU A C 1
ATOM 3709 O O . LEU A 1 488 ? 3.754 11.238 -26.807 1.00 95.62 488 LEU A O 1
ATOM 3713 N N . ARG A 1 489 ? 3.350 13.331 -26.105 1.00 94.00 489 ARG A N 1
ATOM 3714 C CA . ARG A 1 489 ? 4.044 13.985 -27.219 1.00 94.00 489 ARG A CA 1
ATOM 3715 C C . ARG A 1 489 ? 5.532 13.644 -27.255 1.00 94.00 489 ARG A C 1
ATOM 3717 O O . ARG A 1 489 ? 6.050 13.422 -28.343 1.00 94.00 489 ARG A O 1
ATOM 3724 N N . GLU A 1 490 ? 6.195 13.549 -26.106 1.00 93.38 490 GLU A N 1
ATOM 3725 C CA . GLU A 1 490 ? 7.626 13.241 -26.012 1.00 93.38 490 GLU A CA 1
ATOM 3726 C C . GLU A 1 490 ? 7.947 11.755 -26.245 1.00 93.38 490 GLU A C 1
ATOM 3728 O O . GLU A 1 490 ? 9.006 11.429 -26.791 1.00 93.38 490 GLU A O 1
ATOM 3733 N N . HIS A 1 491 ? 7.058 10.843 -25.839 1.00 92.38 491 HIS A N 1
ATOM 3734 C CA . HIS A 1 491 ? 7.373 9.411 -25.805 1.00 92.38 491 HIS A CA 1
ATOM 3735 C C . HIS A 1 491 ? 6.504 8.528 -26.705 1.00 92.38 491 HIS A C 1
ATOM 3737 O O . HIS A 1 491 ? 7.033 7.571 -27.273 1.00 92.38 491 HIS A O 1
ATOM 3743 N N . TRP A 1 492 ? 5.209 8.808 -26.847 1.00 94.81 492 TRP A N 1
ATOM 3744 C CA . TRP A 1 492 ? 4.220 7.854 -27.378 1.00 94.81 492 TRP A CA 1
ATOM 3745 C C . TRP A 1 492 ? 3.474 8.308 -28.639 1.00 94.81 492 TRP A C 1
ATOM 3747 O O . TRP A 1 492 ? 2.772 7.498 -29.236 1.00 94.81 492 TRP A O 1
ATOM 3757 N N . SER A 1 493 ? 3.650 9.558 -29.064 1.00 93.69 493 SER A N 1
ATOM 3758 C CA . SER A 1 493 ? 3.038 10.127 -30.271 1.00 93.69 493 SER A CA 1
ATOM 3759 C C . SER A 1 493 ? 3.822 9.816 -31.552 1.00 93.69 493 SER A C 1
ATOM 3761 O O . SER A 1 493 ? 4.980 9.390 -31.517 1.00 93.69 493 SER A O 1
ATOM 3763 N N . GLU A 1 494 ? 3.233 10.108 -32.710 1.00 89.50 494 GLU A N 1
ATOM 3764 C CA . GLU A 1 494 ? 3.940 10.069 -33.994 1.00 89.50 494 GLU A CA 1
ATOM 3765 C C . GLU A 1 494 ? 5.088 11.096 -34.048 1.00 89.50 494 GLU A C 1
ATOM 3767 O O . GLU A 1 494 ? 6.161 10.814 -34.584 1.00 89.50 494 GLU A O 1
ATOM 3772 N N . ALA A 1 495 ? 4.926 12.261 -33.409 1.00 88.50 495 ALA A N 1
ATOM 3773 C CA . ALA A 1 495 ? 6.004 13.243 -33.286 1.00 88.50 495 ALA A CA 1
ATOM 3774 C C . ALA A 1 495 ? 7.199 12.674 -32.497 1.00 88.50 495 ALA A C 1
ATOM 3776 O O . ALA A 1 495 ? 8.347 12.844 -32.913 1.00 88.50 495 ALA A O 1
ATOM 3777 N N . ALA A 1 496 ? 6.933 11.917 -31.425 1.00 91.44 496 ALA A N 1
ATOM 3778 C CA . ALA A 1 496 ? 7.964 11.223 -30.655 1.00 91.44 496 ALA A CA 1
ATOM 3779 C C . ALA A 1 496 ? 8.748 10.226 -31.520 1.00 91.44 496 ALA A C 1
ATOM 3781 O O . ALA A 1 496 ? 9.967 10.117 -31.385 1.00 91.44 496 ALA A O 1
ATOM 3782 N N . PHE A 1 497 ? 8.069 9.515 -32.427 1.00 86.44 497 PHE A N 1
ATOM 3783 C CA . PHE A 1 497 ? 8.710 8.606 -33.382 1.00 86.44 497 PHE A CA 1
ATOM 3784 C C . PHE A 1 497 ? 9.681 9.343 -34.312 1.00 86.44 497 PHE A C 1
ATOM 3786 O O . PHE A 1 497 ? 10.831 8.920 -34.466 1.00 86.44 497 PHE A O 1
ATOM 3793 N N . VAL A 1 498 ? 9.249 10.470 -34.886 1.00 86.62 498 VAL A N 1
ATOM 3794 C CA . VAL A 1 498 ? 10.083 11.305 -35.767 1.00 86.62 498 VAL A CA 1
ATOM 3795 C C . VAL A 1 498 ? 11.291 11.873 -35.015 1.00 86.62 498 VAL A C 1
ATOM 3797 O O . VAL A 1 498 ? 12.418 11.805 -35.514 1.00 86.62 498 VAL A O 1
ATOM 3800 N N . ASP A 1 499 ? 11.099 12.362 -33.789 1.00 88.19 499 ASP A N 1
ATOM 3801 C CA . ASP A 1 499 ? 12.206 12.814 -32.939 1.00 88.19 499 ASP A CA 1
ATOM 3802 C C . ASP A 1 499 ? 13.156 11.670 -32.567 1.00 88.19 499 ASP A C 1
ATOM 3804 O O . ASP A 1 499 ? 14.376 11.849 -32.545 1.00 88.19 499 ASP A O 1
ATOM 3808 N N . GLY A 1 500 ? 12.621 10.471 -32.336 1.00 86.38 500 GLY A N 1
ATOM 3809 C CA . GLY A 1 500 ? 13.388 9.245 -32.146 1.00 86.38 500 GLY A CA 1
ATOM 3810 C C . GLY A 1 500 ? 14.316 8.941 -33.323 1.00 86.38 500 GLY A C 1
ATOM 3811 O O . GLY A 1 500 ? 15.510 8.716 -33.116 1.00 86.38 500 GLY A O 1
ATOM 3812 N N . LEU A 1 501 ? 13.807 9.000 -34.558 1.00 80.94 501 LEU A N 1
ATOM 3813 C CA . LEU A 1 501 ? 14.613 8.832 -35.776 1.00 80.94 501 LEU A CA 1
ATOM 3814 C C . LEU A 1 501 ? 15.762 9.851 -35.835 1.00 80.94 501 LEU A C 1
ATOM 3816 O O . LEU A 1 501 ? 16.920 9.475 -36.051 1.00 80.94 501 LEU A O 1
ATOM 3820 N N . ARG A 1 502 ? 15.459 11.134 -35.591 1.00 84.38 502 ARG A N 1
ATOM 3821 C CA . ARG A 1 502 ? 16.450 12.223 -35.603 1.00 84.38 502 ARG A CA 1
ATOM 3822 C C . ARG A 1 502 ? 17.533 12.019 -34.543 1.00 84.38 502 ARG A C 1
ATOM 3824 O O . ARG A 1 502 ? 18.720 12.094 -34.860 1.00 84.38 502 ARG A O 1
ATOM 3831 N N . LEU A 1 503 ? 17.145 11.712 -33.305 1.00 84.50 503 LEU A N 1
ATOM 3832 C CA . LEU A 1 503 ? 18.078 11.443 -32.206 1.00 84.50 503 LEU A CA 1
ATOM 3833 C C . LEU A 1 503 ? 18.950 10.221 -32.488 1.00 84.50 503 LEU A C 1
ATOM 3835 O O . LEU A 1 503 ? 20.155 10.257 -32.247 1.00 84.50 503 LEU A O 1
ATOM 3839 N N . GLY A 1 504 ? 18.366 9.156 -33.043 1.00 80.44 504 GLY A N 1
ATOM 3840 C CA . GLY A 1 504 ? 19.109 7.976 -33.472 1.00 80.44 504 GLY A CA 1
ATOM 3841 C C . GLY A 1 504 ? 20.166 8.323 -34.523 1.00 80.44 504 GLY A C 1
ATOM 3842 O O . GLY A 1 504 ? 21.299 7.840 -34.444 1.00 80.44 504 GLY A O 1
ATOM 3843 N N . GLN A 1 505 ? 19.837 9.193 -35.481 1.00 80.75 505 GLN A N 1
ATOM 3844 C CA . GLN A 1 505 ? 20.768 9.674 -36.502 1.00 80.75 505 GLN A CA 1
ATOM 3845 C C . GLN A 1 505 ? 21.885 10.538 -35.903 1.00 80.75 505 GLN A C 1
ATOM 3847 O O . GLN A 1 505 ? 23.059 10.313 -36.204 1.00 80.75 505 GLN A O 1
ATOM 3852 N N . GLU A 1 506 ? 21.548 11.501 -35.046 1.00 76.75 506 GLU A N 1
ATOM 3853 C CA . GLU A 1 506 ? 22.517 12.369 -34.368 1.00 76.75 506 GLU A CA 1
ATOM 3854 C C . GLU A 1 506 ? 23.466 11.571 -33.473 1.00 76.75 506 GLU A C 1
ATOM 3856 O O . GLU A 1 506 ? 24.680 11.778 -33.525 1.00 76.75 506 GLU A O 1
ATOM 3861 N N . HIS A 1 507 ? 22.937 10.619 -32.700 1.00 76.31 507 HIS A N 1
ATOM 3862 C CA . HIS A 1 507 ? 23.726 9.754 -31.828 1.00 76.31 507 HIS A CA 1
ATOM 3863 C C . HIS A 1 507 ? 24.762 8.963 -32.629 1.00 76.31 507 HIS A C 1
ATOM 3865 O O . HIS A 1 507 ? 25.953 9.005 -32.320 1.00 76.31 507 HIS A O 1
ATOM 3871 N N . TYR A 1 508 ? 24.337 8.327 -33.722 1.00 76.00 508 TYR A N 1
ATOM 3872 C CA . TYR A 1 508 ? 25.248 7.627 -34.622 1.00 76.00 508 TYR A CA 1
ATOM 3873 C C . TYR A 1 508 ? 26.310 8.559 -35.212 1.00 76.00 508 TYR A C 1
ATOM 3875 O O . TYR A 1 508 ? 27.493 8.227 -35.186 1.00 76.00 508 TYR A O 1
ATOM 3883 N N . MET A 1 509 ? 25.927 9.744 -35.697 1.00 71.44 509 MET A N 1
ATOM 3884 C CA . MET A 1 509 ? 26.879 10.712 -36.253 1.00 71.44 509 MET A CA 1
ATOM 3885 C C . MET A 1 509 ? 27.897 11.189 -35.213 1.00 71.44 509 MET A C 1
ATOM 3887 O O . MET A 1 509 ? 29.083 11.301 -35.527 1.00 71.44 509 MET A O 1
ATOM 3891 N N . ASN A 1 510 ? 27.463 11.436 -33.977 1.00 69.62 510 ASN A N 1
ATOM 3892 C CA . ASN A 1 510 ? 28.334 11.830 -32.874 1.00 69.62 510 ASN A CA 1
ATOM 3893 C C . ASN A 1 510 ? 29.311 10.711 -32.513 1.00 69.62 510 ASN A C 1
ATOM 3895 O O . ASN A 1 510 ? 30.512 10.968 -32.424 1.00 69.62 510 ASN A O 1
ATOM 3899 N N . ILE A 1 511 ? 28.831 9.468 -32.403 1.00 68.56 511 ILE A N 1
ATOM 3900 C CA . ILE A 1 511 ? 29.697 8.305 -32.198 1.00 68.56 511 ILE A CA 1
ATOM 3901 C C . ILE A 1 511 ? 30.692 8.192 -33.352 1.00 68.56 511 ILE A C 1
ATOM 3903 O O . ILE A 1 511 ? 31.889 8.163 -33.100 1.00 68.56 511 ILE A O 1
ATOM 3907 N N . VAL A 1 512 ? 30.258 8.236 -34.613 1.00 67.19 512 VAL A N 1
ATOM 3908 C CA . VAL A 1 512 ? 31.155 8.136 -35.779 1.00 67.19 512 VAL A CA 1
ATOM 3909 C C . VAL A 1 512 ? 32.186 9.271 -35.824 1.00 67.19 512 VAL A C 1
ATOM 3911 O O . VAL A 1 512 ? 33.335 9.023 -36.186 1.00 67.19 512 VAL A O 1
ATOM 3914 N N . ARG A 1 513 ? 31.835 10.501 -35.430 1.00 64.38 513 ARG A N 1
ATOM 3915 C CA . ARG A 1 513 ? 32.800 11.611 -35.295 1.00 64.38 513 ARG A CA 1
ATOM 3916 C C . ARG A 1 513 ? 33.835 11.328 -34.206 1.00 64.38 513 ARG A C 1
ATOM 3918 O O . ARG A 1 513 ? 35.025 11.500 -34.453 1.00 64.38 513 ARG A O 1
ATOM 3925 N N . ILE A 1 514 ? 33.402 10.823 -33.050 1.00 63.47 514 ILE A N 1
ATOM 3926 C CA . ILE A 1 514 ? 34.297 10.381 -31.969 1.00 63.47 514 ILE A CA 1
ATOM 3927 C C . ILE A 1 514 ? 35.211 9.249 -32.464 1.00 63.47 514 ILE A C 1
ATOM 3929 O O . ILE A 1 514 ? 36.420 9.302 -32.242 1.00 63.47 514 ILE A O 1
ATOM 3933 N N . LEU A 1 515 ? 34.670 8.274 -33.205 1.00 61.19 515 LEU A N 1
ATOM 3934 C CA . LEU A 1 515 ? 35.443 7.180 -33.801 1.00 61.19 515 LEU A CA 1
ATOM 3935 C C . LEU A 1 515 ? 36.492 7.700 -34.796 1.00 61.19 515 LEU A C 1
ATOM 3937 O O . LEU A 1 515 ? 37.608 7.188 -34.820 1.00 61.19 515 LEU A O 1
ATOM 3941 N N . LYS A 1 516 ? 36.157 8.726 -35.590 1.00 59.09 516 LYS A N 1
ATOM 3942 C CA . LYS A 1 516 ? 37.075 9.361 -36.551 1.00 59.09 516 LYS A CA 1
ATOM 3943 C C . LYS A 1 516 ? 38.197 10.165 -35.885 1.00 59.09 516 LYS A C 1
ATOM 3945 O O . LYS A 1 516 ? 39.256 10.300 -36.489 1.00 59.09 516 LYS A O 1
ATOM 3950 N N . TRP A 1 517 ? 37.984 10.703 -34.685 1.00 55.28 517 TRP A N 1
ATOM 3951 C CA . TRP A 1 517 ? 38.955 11.563 -33.989 1.00 55.28 517 TRP A CA 1
ATOM 3952 C C . TRP A 1 517 ? 39.739 10.859 -32.874 1.00 55.28 517 TRP A C 1
ATOM 3954 O O . TRP A 1 517 ? 40.694 11.426 -32.345 1.00 55.28 517 TRP A O 1
ATOM 3964 N N . SER A 1 518 ? 39.376 9.628 -32.507 1.00 49.34 518 SER A N 1
ATOM 3965 C CA . SER A 1 518 ? 40.075 8.886 -31.455 1.00 49.34 518 SER A CA 1
ATOM 3966 C C . SER A 1 518 ? 41.365 8.234 -31.980 1.00 49.34 518 SER A C 1
ATOM 3968 O O . SER A 1 518 ? 41.322 7.306 -32.781 1.00 49.34 518 SER A O 1
ATOM 3970 N N . GLY A 1 519 ? 42.528 8.699 -31.510 1.00 51.56 519 GLY A N 1
ATOM 3971 C CA . GLY A 1 519 ? 43.850 8.112 -31.790 1.00 51.56 519 GLY A CA 1
ATOM 3972 C C . GLY A 1 519 ? 44.129 6.815 -31.017 1.00 51.56 519 GLY A C 1
ATOM 3973 O O . GLY A 1 519 ? 45.206 6.653 -30.450 1.00 51.56 519 GLY A O 1
ATOM 3974 N N . CYS A 1 520 ? 43.141 5.922 -30.915 1.00 45.47 520 CYS A N 1
ATOM 3975 C CA . CYS A 1 520 ? 43.293 4.638 -30.232 1.00 45.47 520 CYS A CA 1
ATOM 3976 C C . CYS A 1 520 ? 43.961 3.597 -31.156 1.00 45.47 520 CYS A C 1
ATOM 3978 O O . CYS A 1 520 ? 43.631 3.545 -32.341 1.00 45.47 520 CYS A O 1
ATOM 3980 N N . PRO A 1 521 ? 44.839 2.720 -30.628 1.00 44.75 521 PRO A N 1
ATOM 3981 C CA . PRO A 1 521 ? 45.509 1.677 -31.414 1.00 44.75 521 PRO A CA 1
ATOM 3982 C C . PRO A 1 521 ? 44.547 0.605 -31.953 1.00 44.75 521 PRO A C 1
ATOM 3984 O O . PRO A 1 521 ? 44.879 -0.089 -32.903 1.00 44.75 521 PRO A O 1
ATOM 3987 N N . ILE A 1 522 ? 43.332 0.500 -31.396 1.00 48.66 522 ILE A N 1
ATOM 3988 C CA . ILE A 1 522 ? 42.197 -0.124 -32.085 1.00 48.66 522 ILE A CA 1
ATOM 3989 C C . ILE A 1 522 ? 41.451 1.003 -32.789 1.00 48.66 522 ILE A C 1
ATOM 3991 O O . ILE A 1 522 ? 40.666 1.734 -32.179 1.00 48.66 522 ILE A O 1
ATOM 3995 N N . CYS A 1 523 ? 41.714 1.155 -34.077 1.00 56.72 523 CYS A N 1
ATOM 3996 C CA . CYS A 1 523 ? 40.973 2.069 -34.919 1.00 56.72 523 CYS A CA 1
ATOM 3997 C C . CYS A 1 523 ? 39.568 1.486 -35.120 1.00 56.72 523 CYS A C 1
ATOM 3999 O O . CYS A 1 523 ? 39.338 0.653 -35.982 1.00 56.72 523 CYS A O 1
ATOM 4001 N N . LEU A 1 524 ? 38.591 1.923 -34.319 1.00 51.91 524 LEU A N 1
ATOM 4002 C CA . LEU A 1 524 ? 37.181 1.498 -34.415 1.00 51.91 524 LEU A CA 1
ATOM 4003 C C . LEU A 1 524 ? 36.566 1.725 -35.816 1.00 51.91 524 LEU A C 1
ATOM 4005 O O . LEU A 1 524 ? 35.517 1.167 -36.129 1.00 51.91 524 LEU A O 1
ATOM 4009 N N . ARG A 1 525 ? 37.226 2.523 -36.668 1.00 55.91 525 ARG A N 1
ATOM 4010 C CA . ARG A 1 525 ? 36.943 2.664 -38.106 1.00 55.91 525 ARG A CA 1
ATOM 4011 C C . ARG A 1 525 ? 37.174 1.382 -38.919 1.00 55.91 525 ARG A C 1
ATOM 4013 O O . ARG A 1 525 ? 36.487 1.226 -39.924 1.00 55.91 525 ARG A O 1
ATOM 4020 N N . ASP A 1 526 ? 38.048 0.491 -38.457 1.00 62.12 526 ASP A N 1
ATOM 4021 C CA . ASP A 1 526 ? 38.432 -0.763 -39.120 1.00 62.12 526 ASP A CA 1
ATOM 4022 C C . ASP A 1 526 ? 37.453 -1.905 -38.798 1.00 62.12 526 ASP A C 1
ATOM 4024 O O . ASP A 1 526 ? 37.539 -2.997 -39.355 1.00 62.12 526 ASP A O 1
ATOM 4028 N N . LEU A 1 527 ? 36.488 -1.665 -37.900 1.00 61.69 527 LEU A N 1
ATOM 4029 C CA . LEU A 1 527 ? 35.424 -2.621 -37.627 1.00 61.69 527 LEU A CA 1
ATOM 4030 C C . LEU A 1 527 ? 34.407 -2.660 -38.785 1.00 61.69 527 LEU A C 1
ATOM 4032 O O . LEU A 1 527 ? 34.012 -1.606 -39.301 1.00 61.69 527 LEU A O 1
ATOM 4036 N N . PRO A 1 528 ? 33.884 -3.852 -39.132 1.00 69.25 528 PRO A N 1
ATOM 4037 C CA . PRO A 1 528 ? 32.762 -4.004 -40.050 1.00 69.25 528 PRO A CA 1
ATOM 4038 C C . PRO A 1 528 ? 31.611 -3.027 -39.743 1.00 69.25 528 PRO A C 1
ATOM 4040 O O . PRO A 1 528 ? 31.313 -2.789 -38.565 1.00 69.25 528 PRO A O 1
ATOM 4043 N N . PRO A 1 529 ? 30.930 -2.462 -40.764 1.00 68.62 529 PRO A N 1
ATOM 4044 C CA . PRO A 1 529 ? 29.793 -1.561 -40.564 1.00 68.62 529 PRO A CA 1
ATOM 4045 C C . PRO A 1 529 ? 28.753 -2.074 -39.552 1.00 68.62 529 PRO A C 1
ATOM 4047 O O . PRO A 1 529 ? 28.386 -1.286 -38.680 1.00 68.62 529 PRO A O 1
ATOM 4050 N N . PRO A 1 530 ? 28.362 -3.369 -39.551 1.00 70.31 530 PRO A N 1
ATOM 4051 C CA . PRO A 1 530 ? 27.427 -3.889 -38.555 1.00 70.31 530 PRO A CA 1
ATOM 4052 C C . PRO A 1 530 ? 27.924 -3.725 -37.116 1.00 70.31 530 PRO A C 1
ATOM 4054 O O . PRO A 1 530 ? 27.173 -3.281 -36.259 1.00 70.31 530 PRO A O 1
ATOM 4057 N N . LEU A 1 531 ? 29.209 -3.983 -36.844 1.00 70.12 531 LEU A N 1
ATOM 4058 C CA . LEU A 1 531 ? 29.777 -3.833 -35.500 1.00 70.12 531 LEU A CA 1
ATOM 4059 C C . LEU A 1 531 ? 29.862 -2.367 -35.066 1.00 70.12 531 LEU A C 1
ATOM 4061 O O . LEU A 1 531 ? 29.615 -2.062 -33.901 1.00 70.12 531 LEU A O 1
ATOM 4065 N N . ARG A 1 532 ? 30.152 -1.446 -35.991 1.00 72.38 532 ARG A N 1
ATOM 4066 C CA . ARG A 1 532 ? 30.135 -0.002 -35.701 1.00 72.38 532 ARG A CA 1
ATOM 4067 C C . ARG A 1 532 ? 28.732 0.492 -35.363 1.00 72.38 532 ARG A C 1
ATOM 4069 O O . ARG A 1 532 ? 28.578 1.278 -34.433 1.00 72.38 532 ARG A O 1
ATOM 4076 N N . VAL A 1 533 ? 27.721 0.012 -36.086 1.00 72.62 533 VAL A N 1
ATOM 4077 C CA . VAL A 1 533 ? 26.311 0.322 -35.816 1.00 72.62 533 VAL A CA 1
ATOM 4078 C C . VAL A 1 533 ? 25.880 -0.287 -34.477 1.00 72.62 533 VAL A C 1
ATOM 4080 O O . VAL A 1 533 ? 25.326 0.427 -33.648 1.00 72.62 533 VAL A O 1
ATOM 4083 N N . THR A 1 534 ? 26.228 -1.544 -34.193 1.00 72.25 534 THR A N 1
ATOM 4084 C CA . THR A 1 534 ? 25.942 -2.187 -32.899 1.00 72.25 534 THR A CA 1
ATOM 4085 C C . THR A 1 534 ? 26.598 -1.460 -31.727 1.00 72.25 534 THR A C 1
ATOM 4087 O O . THR A 1 534 ? 25.966 -1.290 -30.691 1.00 72.25 534 THR A O 1
ATOM 4090 N N . ILE A 1 535 ? 27.841 -0.989 -31.869 1.00 74.44 535 ILE A N 1
ATOM 4091 C CA . ILE A 1 535 ? 28.509 -0.183 -30.835 1.00 74.44 535 ILE A CA 1
ATOM 4092 C C . ILE A 1 535 ? 27.795 1.159 -30.655 1.00 74.44 535 ILE A C 1
ATOM 4094 O O . ILE A 1 535 ? 27.552 1.568 -29.521 1.00 74.44 535 ILE A O 1
ATOM 4098 N N . ALA A 1 536 ? 27.441 1.825 -31.758 1.00 75.00 536 ALA A N 1
ATOM 4099 C CA . ALA A 1 536 ? 26.743 3.105 -31.721 1.00 75.00 536 ALA A CA 1
ATOM 4100 C C . ALA A 1 536 ? 25.354 2.999 -31.077 1.00 75.00 536 ALA A C 1
ATOM 4102 O O . ALA A 1 536 ? 24.938 3.932 -30.414 1.00 75.00 536 ALA A O 1
ATOM 4103 N N . TYR A 1 537 ? 24.657 1.872 -31.214 1.00 82.19 537 TYR A N 1
ATOM 4104 C CA . TYR A 1 537 ? 23.324 1.670 -30.639 1.00 82.19 537 TYR A CA 1
ATOM 4105 C C . TYR A 1 537 ? 23.307 0.692 -29.454 1.00 82.19 537 TYR A C 1
ATOM 4107 O O . TYR A 1 537 ? 22.246 0.213 -29.066 1.00 82.19 537 TYR A O 1
ATOM 4115 N N . LEU A 1 538 ? 24.454 0.399 -28.831 1.00 79.19 538 LEU A N 1
ATOM 4116 C CA . LEU A 1 538 ? 24.514 -0.514 -27.683 1.00 79.19 538 LEU A CA 1
ATOM 4117 C C . LEU A 1 538 ? 23.634 -0.065 -26.494 1.00 79.19 538 LEU A C 1
ATOM 4119 O O . LEU A 1 538 ? 23.013 -0.937 -25.881 1.00 79.19 538 LEU A O 1
ATOM 4123 N N . PRO A 1 539 ? 23.544 1.238 -26.146 1.00 79.00 539 PRO A N 1
ATOM 4124 C CA . PRO A 1 539 ? 22.606 1.705 -25.123 1.00 79.00 539 PRO A CA 1
ATOM 4125 C C . PRO A 1 539 ? 21.147 1.417 -25.499 1.00 79.00 539 PRO A C 1
ATOM 4127 O O . PRO A 1 539 ? 20.429 0.816 -24.708 1.00 79.00 539 PRO A O 1
ATOM 4130 N N . LEU A 1 540 ? 20.761 1.717 -26.745 1.00 81.38 540 LEU A N 1
ATOM 4131 C CA . LEU A 1 540 ? 19.428 1.423 -27.278 1.00 81.38 540 LEU A CA 1
ATOM 4132 C C . LEU A 1 540 ? 19.110 -0.078 -27.218 1.00 81.38 540 LEU A C 1
ATOM 4134 O O . LEU A 1 540 ? 18.018 -0.462 -26.821 1.00 81.38 540 LEU A O 1
ATOM 4138 N N . TYR A 1 541 ? 20.074 -0.943 -27.546 1.00 78.25 541 TYR A N 1
ATOM 4139 C CA . TYR A 1 541 ? 19.898 -2.391 -27.430 1.00 78.25 541 TYR A CA 1
ATOM 4140 C C . TYR A 1 541 ? 19.622 -2.827 -25.985 1.00 78.25 541 TYR A C 1
ATOM 4142 O O . TYR A 1 541 ? 18.775 -3.688 -25.766 1.00 78.25 541 TYR A O 1
ATOM 4150 N N . ARG A 1 542 ? 20.301 -2.238 -24.988 1.00 80.38 542 ARG A N 1
ATOM 4151 C CA . ARG A 1 542 ? 20.022 -2.539 -23.573 1.00 80.38 542 ARG A CA 1
ATOM 4152 C C . ARG A 1 542 ? 18.608 -2.133 -23.186 1.00 80.38 542 ARG A C 1
ATOM 4154 O O . ARG A 1 542 ? 17.914 -2.945 -22.592 1.00 80.38 542 ARG A O 1
ATOM 4161 N N . GLU A 1 543 ? 18.178 -0.941 -23.584 1.00 76.44 543 GLU A N 1
ATOM 4162 C CA . GLU A 1 543 ? 16.824 -0.450 -23.310 1.00 76.44 543 GLU A CA 1
ATOM 4163 C C . GLU A 1 543 ? 15.751 -1.321 -23.989 1.00 76.44 543 GLU A C 1
ATOM 4165 O O . GLU A 1 543 ? 14.755 -1.682 -23.366 1.00 76.44 543 GLU A O 1
ATOM 4170 N N . CYS A 1 544 ? 15.976 -1.754 -25.235 1.00 77.62 544 CYS A N 1
ATOM 4171 C CA . CYS A 1 544 ? 15.077 -2.685 -25.923 1.00 77.62 544 CYS A CA 1
ATOM 4172 C C . CYS A 1 544 ? 15.041 -4.075 -25.265 1.00 77.62 544 CYS A C 1
ATOM 4174 O O . CYS A 1 544 ? 13.984 -4.699 -25.219 1.00 77.62 544 CYS A O 1
ATOM 4176 N N . VAL A 1 545 ? 16.172 -4.573 -24.754 1.00 77.94 545 VAL A N 1
ATOM 4177 C CA . VAL A 1 545 ? 16.231 -5.852 -24.024 1.00 77.94 545 VAL A CA 1
ATOM 4178 C C . VAL A 1 545 ? 15.527 -5.749 -22.671 1.00 77.94 545 VAL A C 1
ATOM 4180 O O . VAL A 1 545 ? 14.833 -6.684 -22.274 1.00 77.94 545 VAL A O 1
ATOM 4183 N N . GLU A 1 546 ? 15.673 -4.623 -21.974 1.00 73.31 546 GLU A N 1
ATOM 4184 C CA . GLU A 1 546 ? 14.987 -4.349 -20.706 1.00 73.31 546 GLU A CA 1
ATOM 4185 C C . GLU A 1 546 ? 13.463 -4.279 -20.870 1.00 73.31 546 GLU A C 1
ATOM 4187 O O . GLU A 1 546 ? 12.742 -4.653 -19.948 1.00 73.31 546 GLU A O 1
ATOM 4192 N N . ALA A 1 547 ? 12.964 -3.892 -22.050 1.00 70.88 547 ALA A N 1
ATOM 4193 C CA . ALA A 1 547 ? 11.533 -3.861 -22.346 1.00 70.88 547 ALA A CA 1
ATOM 4194 C C . ALA A 1 547 ? 10.870 -5.253 -22.422 1.00 70.88 547 ALA A C 1
ATOM 4196 O O . ALA A 1 547 ? 9.649 -5.333 -22.371 1.00 70.88 547 ALA A O 1
ATOM 4197 N N . GLY A 1 548 ? 11.630 -6.352 -22.525 1.00 66.06 548 GLY A N 1
ATOM 4198 C CA . GLY A 1 548 ? 11.129 -7.703 -22.225 1.00 66.06 548 GLY A CA 1
ATOM 4199 C C . GLY A 1 548 ? 9.937 -8.217 -23.051 1.00 66.06 548 GLY A C 1
ATOM 4200 O O . GLY A 1 548 ? 9.241 -9.112 -22.583 1.00 66.06 548 GLY A O 1
ATOM 4201 N N . GLY A 1 549 ? 9.698 -7.684 -24.254 1.00 68.81 549 GLY A N 1
ATOM 4202 C CA . GLY A 1 549 ? 8.545 -8.039 -25.098 1.00 68.81 549 GLY A CA 1
ATOM 4203 C C . GLY A 1 549 ? 7.328 -7.116 -24.950 1.00 68.81 549 GLY A C 1
ATOM 4204 O O . GLY A 1 549 ? 6.352 -7.304 -25.668 1.00 68.81 549 GLY A O 1
ATOM 4205 N N . CYS A 1 550 ? 7.397 -6.110 -24.075 1.00 84.06 550 CYS A N 1
ATOM 4206 C CA . CYS A 1 550 ? 6.404 -5.042 -23.967 1.00 84.06 550 CYS A CA 1
ATOM 4207 C C . CYS A 1 550 ? 6.473 -4.069 -25.155 1.00 84.06 550 CYS A C 1
ATOM 4209 O O . CYS A 1 550 ? 7.495 -3.959 -25.845 1.00 84.06 550 CYS A O 1
ATOM 4211 N N . LEU A 1 551 ? 5.398 -3.305 -25.355 1.00 89.00 551 LEU A N 1
ATOM 4212 C CA . LEU A 1 551 ? 5.326 -2.281 -26.387 1.00 89.00 551 LEU A CA 1
ATOM 4213 C C . LEU A 1 551 ? 6.352 -1.168 -26.116 1.00 89.00 551 LEU A C 1
ATOM 4215 O O . LEU A 1 551 ? 6.417 -0.599 -25.024 1.00 89.00 551 LEU A O 1
ATOM 4219 N N . LEU A 1 552 ? 7.176 -0.852 -27.117 1.00 90.06 552 LEU A N 1
ATOM 4220 C CA . LEU A 1 552 ? 8.177 0.212 -27.012 1.00 90.06 552 LEU A CA 1
ATOM 4221 C C . LEU A 1 552 ? 7.517 1.587 -27.131 1.00 90.06 552 LEU A C 1
ATOM 4223 O O . LEU A 1 552 ? 6.554 1.761 -27.874 1.00 90.06 552 LEU A O 1
ATOM 4227 N N . SER A 1 553 ? 8.088 2.600 -26.480 1.00 91.50 553 SER A N 1
ATOM 4228 C CA . SER A 1 553 ? 7.690 3.982 -26.758 1.00 91.50 553 SER A CA 1
ATOM 4229 C C . SER A 1 553 ? 7.980 4.326 -28.227 1.00 91.50 553 SER A C 1
ATOM 4231 O O . SER A 1 553 ? 8.948 3.826 -28.814 1.00 91.50 553 SER A O 1
ATOM 4233 N N . GLN A 1 554 ? 7.167 5.190 -28.836 1.00 89.38 554 GLN A N 1
ATOM 4234 C CA . GLN A 1 554 ? 7.359 5.620 -30.226 1.00 89.38 554 GLN A CA 1
ATOM 4235 C C . GLN A 1 554 ? 8.747 6.235 -30.447 1.00 89.38 554 GLN A C 1
ATOM 4237 O O . GLN A 1 554 ? 9.391 5.959 -31.458 1.00 89.38 554 GLN A O 1
ATOM 4242 N N . ARG A 1 555 ? 9.276 6.976 -29.465 1.00 88.75 555 ARG A N 1
ATOM 4243 C CA . ARG A 1 555 ? 10.641 7.524 -29.518 1.00 88.75 555 ARG A CA 1
ATOM 4244 C C . ARG A 1 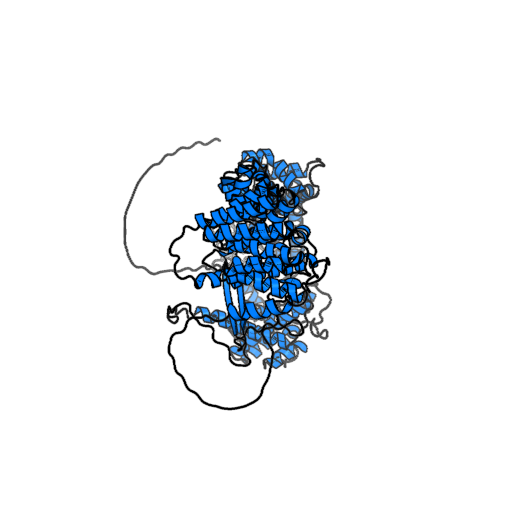555 ? 11.721 6.447 -29.619 1.00 88.75 555 ARG A C 1
ATOM 4246 O O . ARG A 1 555 ? 12.615 6.556 -30.460 1.00 88.75 555 ARG A O 1
ATOM 4253 N N . LEU A 1 556 ? 11.641 5.395 -28.802 1.00 88.00 556 LEU A N 1
ATOM 4254 C CA . LEU A 1 556 ? 12.583 4.271 -28.874 1.00 88.00 556 LEU A CA 1
ATOM 4255 C C . LEU A 1 556 ? 12.409 3.482 -30.170 1.00 88.00 556 LEU A C 1
ATOM 4257 O O . LEU A 1 556 ? 13.396 3.103 -30.800 1.00 88.00 556 LEU A O 1
ATOM 4261 N N . ARG A 1 557 ? 11.163 3.299 -30.616 1.00 88.12 557 ARG A N 1
ATOM 4262 C CA . ARG A 1 557 ? 10.852 2.665 -31.898 1.00 88.12 557 ARG A CA 1
ATOM 4263 C C . ARG A 1 557 ? 11.487 3.424 -33.066 1.00 88.12 557 ARG A C 1
ATOM 4265 O O . ARG A 1 557 ? 12.080 2.788 -33.932 1.00 88.12 557 ARG A O 1
ATOM 4272 N N . GLY A 1 558 ? 11.442 4.757 -33.069 1.00 84.44 558 GLY A N 1
ATOM 4273 C CA . GLY A 1 558 ? 12.116 5.593 -34.068 1.00 84.44 558 GLY A CA 1
ATOM 4274 C C . GLY A 1 558 ? 13.632 5.388 -34.080 1.00 84.44 558 GLY A C 1
ATOM 4275 O O . GLY A 1 558 ? 14.220 5.137 -35.131 1.00 84.44 558 GLY A O 1
ATOM 4276 N N . GLN A 1 559 ? 14.274 5.393 -32.908 1.00 86.88 559 GLN A N 1
ATOM 4277 C CA . GLN A 1 559 ? 15.713 5.111 -32.803 1.00 86.88 559 GLN A CA 1
ATOM 4278 C C . GLN A 1 559 ? 16.067 3.702 -33.304 1.00 86.88 559 GLN A C 1
ATOM 4280 O O . GLN A 1 559 ? 17.074 3.526 -33.992 1.00 86.88 559 GLN A O 1
ATOM 4285 N N . LEU A 1 560 ? 15.228 2.706 -32.996 1.00 84.81 560 LEU A N 1
ATOM 4286 C CA . LEU A 1 560 ? 15.418 1.321 -33.425 1.00 84.81 560 LEU A CA 1
ATOM 4287 C C . LEU A 1 560 ? 15.269 1.174 -34.940 1.00 84.81 560 LEU A C 1
ATOM 4289 O O . LEU A 1 560 ? 16.098 0.520 -35.566 1.00 84.81 560 LEU A O 1
ATOM 4293 N N . VAL A 1 561 ? 14.267 1.819 -35.545 1.00 82.88 561 VAL A N 1
ATOM 4294 C CA . VAL A 1 561 ? 14.093 1.840 -37.005 1.00 82.88 561 VAL A CA 1
ATOM 4295 C C . VAL A 1 561 ? 15.311 2.461 -37.686 1.00 82.88 561 VAL A C 1
ATOM 4297 O O . VAL A 1 561 ? 15.794 1.915 -38.675 1.00 82.88 561 VAL A O 1
ATOM 4300 N N . GLU A 1 562 ? 15.864 3.549 -37.146 1.00 82.69 562 GLU A N 1
ATOM 4301 C CA . GLU A 1 562 ? 17.088 4.153 -37.685 1.00 82.69 562 GLU A CA 1
ATOM 4302 C C . GLU A 1 562 ? 18.307 3.225 -37.549 1.00 82.69 562 GLU A C 1
ATOM 4304 O O . GLU A 1 562 ? 19.106 3.104 -38.485 1.00 82.69 562 GLU A O 1
ATOM 4309 N N . ALA A 1 563 ? 18.439 2.532 -36.415 1.00 81.50 563 ALA A N 1
ATOM 4310 C CA . ALA A 1 563 ? 19.493 1.546 -36.203 1.00 81.50 563 ALA A CA 1
ATOM 4311 C C . ALA A 1 563 ? 19.387 0.381 -37.203 1.00 81.50 563 ALA A C 1
ATOM 4313 O O . ALA A 1 563 ? 20.378 0.029 -37.844 1.00 81.50 563 ALA A O 1
ATOM 4314 N N . VAL A 1 564 ? 18.182 -0.164 -37.404 1.00 77.69 564 VAL A N 1
ATOM 4315 C CA . VAL A 1 564 ? 17.910 -1.229 -38.384 1.00 77.69 564 VAL A CA 1
ATOM 4316 C C . VAL A 1 564 ? 18.169 -0.740 -39.807 1.00 77.69 564 VAL A C 1
ATOM 4318 O O . VAL A 1 564 ? 18.866 -1.412 -40.560 1.00 77.69 564 VAL A O 1
ATOM 4321 N N . ARG A 1 565 ? 17.721 0.469 -40.169 1.00 74.88 565 ARG A N 1
ATOM 4322 C CA . ARG A 1 565 ? 17.982 1.072 -41.488 1.00 74.88 565 ARG A CA 1
ATOM 4323 C C . ARG A 1 565 ? 19.479 1.158 -41.796 1.00 74.88 565 ARG A C 1
ATOM 4325 O O . ARG A 1 565 ? 19.888 0.966 -42.943 1.00 74.88 565 ARG A O 1
ATOM 4332 N N . ARG A 1 566 ? 20.298 1.440 -40.777 1.00 73.00 566 ARG A N 1
ATOM 4333 C CA . ARG A 1 566 ? 21.766 1.481 -40.866 1.00 73.00 566 ARG A CA 1
ATOM 4334 C C . ARG A 1 566 ? 22.402 0.093 -40.942 1.00 73.00 566 ARG A C 1
ATOM 4336 O O . ARG A 1 566 ? 23.415 -0.042 -41.623 1.00 73.00 566 ARG A O 1
ATOM 4343 N N . LEU A 1 567 ? 21.832 -0.910 -40.273 1.00 68.19 567 LEU A N 1
ATOM 4344 C CA . LEU A 1 567 ? 22.278 -2.307 -40.359 1.00 68.19 567 LEU A CA 1
ATOM 4345 C C . LEU A 1 567 ? 21.961 -2.930 -41.724 1.00 68.19 567 LEU A C 1
ATOM 4347 O O . LEU A 1 567 ? 22.827 -3.574 -42.308 1.00 68.19 567 LEU A O 1
ATOM 4351 N N . ASP A 1 568 ? 20.771 -2.666 -42.264 1.00 64.69 568 ASP A N 1
ATOM 4352 C CA . ASP A 1 568 ? 20.304 -3.183 -43.557 1.00 64.69 568 ASP A CA 1
ATOM 4353 C C . ASP A 1 568 ? 20.960 -2.494 -44.767 1.00 64.69 568 ASP A C 1
ATOM 4355 O O . ASP A 1 568 ? 20.639 -2.803 -45.916 1.00 64.69 568 ASP A O 1
ATOM 4359 N N . GLY A 1 569 ? 21.843 -1.514 -44.541 1.00 55.00 569 GLY A N 1
ATOM 4360 C CA . GLY A 1 569 ? 22.512 -0.774 -45.611 1.00 55.00 569 GLY A CA 1
ATOM 4361 C C . GLY A 1 569 ? 21.562 0.043 -46.497 1.00 55.00 569 GLY A C 1
ATOM 4362 O O . GLY A 1 569 ? 21.978 0.519 -47.549 1.00 55.00 569 GLY A O 1
ATOM 4363 N N . ARG A 1 570 ? 20.299 0.253 -46.090 1.00 47.03 570 ARG A N 1
ATOM 4364 C CA . ARG A 1 570 ? 19.283 1.026 -46.834 1.00 47.03 570 ARG A CA 1
ATOM 4365 C C . ARG A 1 570 ? 19.396 2.531 -46.579 1.00 47.03 570 ARG A C 1
ATOM 4367 O O . ARG A 1 570 ? 18.403 3.240 -46.403 1.00 47.03 570 ARG A O 1
ATOM 4374 N N . VAL A 1 571 ? 20.620 3.044 -46.574 1.00 39.75 571 VAL A N 1
ATOM 4375 C CA . VAL A 1 571 ? 20.841 4.421 -47.012 1.00 39.75 571 VAL A CA 1
ATOM 4376 C C . VAL A 1 571 ? 20.804 4.348 -48.534 1.00 39.75 571 VAL A C 1
ATOM 4378 O O . VAL A 1 571 ? 21.511 3.533 -49.109 1.00 39.75 571 VAL A O 1
ATOM 4381 N N . LEU A 1 572 ? 19.884 5.105 -49.132 1.00 34.19 572 LEU A N 1
ATOM 4382 C CA . LEU A 1 572 ? 19.740 5.400 -50.559 1.00 34.19 572 LEU A CA 1
ATOM 4383 C C . LEU A 1 572 ? 20.835 4.800 -51.459 1.00 34.19 572 LEU A C 1
ATOM 4385 O O . LEU A 1 572 ? 22.011 5.137 -51.347 1.00 34.19 572 LEU A O 1
ATOM 4389 N N . LYS A 1 573 ? 20.393 3.946 -52.388 1.00 29.84 573 LYS A N 1
ATOM 4390 C CA . LYS A 1 573 ? 21.106 3.516 -53.597 1.00 29.84 573 LYS A CA 1
ATOM 4391 C C . LYS A 1 573 ? 21.418 4.710 -54.516 1.00 29.84 573 LYS A C 1
ATOM 4393 O O . LYS A 1 573 ? 20.996 4.729 -55.663 1.00 29.84 573 LYS A O 1
ATOM 4398 N N . GLU A 1 574 ? 22.174 5.676 -54.033 1.00 31.02 574 GLU A N 1
ATOM 4399 C CA . GLU A 1 574 ? 22.940 6.594 -54.858 1.00 31.02 574 GLU A CA 1
ATOM 4400 C C . GLU A 1 574 ? 24.336 6.655 -54.221 1.00 31.02 574 GLU A C 1
ATOM 4402 O O . GLU A 1 574 ? 24.500 7.063 -53.077 1.00 31.02 574 GLU A O 1
ATOM 4407 N N . GLU A 1 575 ? 25.317 6.129 -54.962 1.00 31.50 575 GLU A N 1
ATOM 4408 C CA . GLU A 1 575 ? 26.780 6.212 -54.767 1.00 31.50 575 GLU A CA 1
ATOM 4409 C C . GLU A 1 575 ? 27.584 5.075 -54.104 1.00 31.50 575 GLU A C 1
ATOM 4411 O O . GLU A 1 575 ? 28.797 5.059 -54.294 1.00 31.50 575 GLU A O 1
ATOM 4416 N N . TYR A 1 576 ? 27.007 4.045 -53.470 1.00 31.72 576 TYR A N 1
ATOM 4417 C CA . TYR A 1 576 ? 27.822 2.947 -52.884 1.00 31.72 576 TYR A CA 1
ATOM 4418 C C . TYR A 1 576 ? 27.577 1.543 -53.458 1.00 31.72 576 TYR A C 1
ATOM 4420 O O . TYR A 1 576 ? 27.759 0.540 -52.773 1.00 31.72 576 TYR A O 1
ATOM 4428 N N . SER A 1 577 ? 27.253 1.437 -54.752 1.00 30.64 577 SER A N 1
ATOM 4429 C CA . SER A 1 577 ? 27.464 0.191 -55.507 1.00 30.64 577 SER A CA 1
ATOM 4430 C C . SER A 1 577 ? 28.736 0.270 -56.358 1.00 30.64 577 SER A C 1
ATOM 4432 O O . SER A 1 577 ? 28.689 0.297 -57.587 1.00 30.64 577 SER A O 1
ATOM 4434 N N . LYS A 1 578 ? 29.902 0.262 -55.713 1.00 32.78 578 LYS A N 1
ATOM 4435 C CA . LYS A 1 578 ? 31.079 -0.369 -56.319 1.00 32.78 578 LYS A CA 1
ATOM 4436 C C . LYS A 1 578 ? 31.289 -1.688 -55.587 1.00 32.78 578 LYS A C 1
ATOM 4438 O O . LYS A 1 578 ? 31.506 -1.707 -54.378 1.00 32.78 578 LYS A O 1
ATOM 4443 N N . LYS A 1 579 ? 31.119 -2.789 -56.327 1.00 41.44 579 LYS A N 1
ATOM 4444 C CA . LYS A 1 579 ? 31.502 -4.149 -55.927 1.00 41.44 579 LYS A CA 1
ATOM 4445 C C . LYS A 1 579 ? 32.866 -4.093 -55.230 1.00 41.44 579 LYS A C 1
ATOM 4447 O O . LYS A 1 579 ? 33.754 -3.399 -55.716 1.00 41.44 579 LYS A O 1
ATOM 4452 N N . HIS A 1 580 ? 33.016 -4.784 -54.101 1.00 49.34 580 HIS A N 1
ATOM 4453 C CA . HIS A 1 580 ? 34.319 -4.949 -53.461 1.00 49.34 580 HIS A CA 1
ATOM 4454 C C . HIS A 1 580 ? 35.235 -5.697 -54.430 1.00 49.34 580 HIS A C 1
ATOM 4456 O O . HIS A 1 580 ? 35.063 -6.886 -54.657 1.00 49.34 580 HIS A O 1
ATOM 4462 N N . SER A 1 581 ? 36.159 -4.974 -55.046 1.00 60.16 581 SER A N 1
ATOM 4463 C CA . SER A 1 581 ? 37.251 -5.521 -55.834 1.00 60.16 581 SER A CA 1
ATOM 4464 C C . SER A 1 581 ? 38.531 -5.163 -55.087 1.00 60.16 581 SER A C 1
ATOM 4466 O O . SER A 1 581 ? 38.861 -3.978 -55.011 1.00 60.16 581 SER A O 1
ATOM 4468 N N . ILE A 1 582 ? 39.201 -6.153 -54.490 1.00 67.69 582 ILE A N 1
ATOM 4469 C CA . ILE A 1 582 ? 40.468 -5.953 -53.766 1.00 67.69 582 ILE A CA 1
ATOM 4470 C C . ILE A 1 582 ? 41.471 -5.319 -54.736 1.00 67.69 582 ILE A C 1
ATOM 4472 O O . ILE A 1 582 ? 41.677 -5.840 -55.836 1.00 67.69 582 ILE A O 1
ATOM 4476 N N . SER A 1 583 ? 42.054 -4.182 -54.358 1.00 78.25 583 SER A N 1
ATOM 4477 C CA . SER A 1 583 ? 43.110 -3.530 -55.139 1.00 78.25 583 SER A CA 1
ATOM 4478 C C . SER A 1 583 ? 44.384 -4.369 -55.079 1.00 78.25 583 SER A C 1
ATOM 4480 O O . SER A 1 583 ? 44.763 -4.844 -54.010 1.00 78.25 583 SER A O 1
ATOM 4482 N N . VAL A 1 584 ? 45.068 -4.535 -56.213 1.00 81.12 584 VAL A N 1
ATOM 4483 C CA . VAL A 1 584 ? 46.331 -5.288 -56.261 1.00 81.12 584 VAL A CA 1
ATOM 4484 C C . VAL A 1 584 ? 47.394 -4.635 -55.377 1.00 81.12 584 VAL A C 1
ATOM 4486 O O . VAL A 1 584 ? 48.110 -5.331 -54.658 1.00 81.12 584 VAL A O 1
ATOM 4489 N N . LEU A 1 585 ? 47.480 -3.303 -55.410 1.00 78.44 585 LEU A N 1
ATOM 4490 C CA . LEU A 1 585 ? 48.398 -2.524 -54.583 1.00 78.44 585 LEU A CA 1
ATOM 4491 C C . LEU A 1 585 ? 47.682 -1.962 -53.349 1.00 78.44 585 LEU A C 1
ATOM 4493 O O . LEU A 1 585 ? 46.534 -1.523 -53.431 1.00 78.44 585 LEU A O 1
ATOM 4497 N N . GLY A 1 586 ? 48.393 -1.921 -52.218 1.00 69.12 586 GLY A N 1
ATOM 4498 C CA . GLY A 1 586 ? 47.936 -1.280 -50.978 1.00 69.12 586 GLY A CA 1
ATOM 4499 C C . GLY A 1 586 ? 47.157 -2.175 -50.009 1.00 69.12 586 GLY A C 1
ATOM 4500 O O . GLY A 1 586 ? 46.936 -1.755 -48.875 1.00 69.12 586 GLY A O 1
ATOM 4501 N N . GLU A 1 587 ? 46.803 -3.403 -50.400 1.00 74.81 587 GLU A N 1
ATOM 4502 C CA . GLU A 1 587 ? 46.134 -4.375 -49.524 1.00 74.81 587 GLU A CA 1
ATOM 4503 C C . GLU A 1 587 ? 47.002 -5.625 -49.254 1.00 74.81 587 GLU A C 1
ATOM 4505 O O . GLU A 1 587 ? 47.750 -6.051 -50.137 1.00 74.81 587 GLU A O 1
ATOM 4510 N N . PRO A 1 588 ? 46.941 -6.215 -48.041 1.00 75.62 588 PRO A N 1
ATOM 4511 C CA . PRO A 1 588 ? 47.785 -7.341 -47.638 1.00 75.62 588 PRO A CA 1
ATOM 4512 C C . PRO A 1 588 ? 47.153 -8.695 -48.011 1.00 75.62 588 PRO A C 1
ATOM 4514 O O . PRO A 1 588 ? 46.619 -9.392 -47.147 1.00 75.62 588 PRO A O 1
ATOM 4517 N N . TRP A 1 589 ? 47.174 -9.059 -49.294 1.00 77.94 589 TRP A N 1
ATOM 4518 C CA . TRP A 1 589 ? 46.500 -10.266 -49.804 1.00 77.94 589 TRP A CA 1
ATOM 4519 C C . TRP A 1 589 ? 47.448 -11.401 -50.237 1.00 77.94 589 TRP A C 1
ATOM 4521 O O . TRP A 1 589 ? 46.970 -12.481 -50.585 1.00 77.94 589 TRP A O 1
ATOM 4531 N N . LEU A 1 590 ? 48.774 -11.207 -50.183 1.00 82.12 590 LEU A N 1
ATOM 4532 C CA . LEU A 1 590 ? 49.745 -12.270 -50.479 1.00 82.12 590 LEU A CA 1
ATOM 4533 C C . LEU A 1 590 ? 50.003 -13.174 -49.255 1.00 82.12 590 LEU A C 1
ATOM 4535 O O . LEU A 1 590 ? 50.102 -12.669 -48.133 1.00 82.12 590 LEU A O 1
ATOM 4539 N N . PRO A 1 591 ? 50.189 -14.498 -49.442 1.00 77.00 591 PRO A N 1
ATOM 4540 C CA . PRO A 1 591 ? 50.431 -15.460 -48.363 1.00 77.00 591 PRO A CA 1
ATOM 4541 C C . PRO A 1 591 ? 51.887 -15.435 -47.851 1.00 77.00 591 PRO A C 1
ATOM 4543 O O . PRO A 1 591 ? 52.556 -16.464 -47.780 1.00 77.00 591 PRO A O 1
ATOM 4546 N N . ASP A 1 592 ? 52.384 -14.256 -47.472 1.00 78.94 592 ASP A N 1
ATOM 4547 C CA . ASP A 1 592 ? 53.703 -14.053 -46.862 1.00 78.94 592 ASP A CA 1
ATOM 4548 C C . ASP A 1 592 ? 53.547 -13.381 -45.480 1.00 78.94 592 ASP A C 1
ATOM 4550 O O . ASP A 1 592 ? 53.176 -12.207 -45.401 1.00 78.94 592 ASP A O 1
ATOM 4554 N N . PRO A 1 593 ? 53.840 -14.088 -44.369 1.00 69.62 593 PRO A N 1
ATOM 4555 C CA . PRO A 1 593 ? 53.717 -13.541 -43.016 1.00 69.62 593 PRO A CA 1
ATOM 4556 C C . PRO A 1 593 ? 54.647 -12.357 -42.722 1.00 69.62 593 PRO A C 1
ATOM 4558 O O . PRO A 1 593 ? 54.386 -11.606 -41.782 1.00 69.62 593 PRO A O 1
ATOM 4561 N N . SER A 1 594 ? 55.749 -12.230 -43.466 1.00 73.69 594 SER A N 1
ATOM 4562 C CA . SER A 1 594 ? 56.766 -11.194 -43.272 1.00 73.69 594 SER A CA 1
ATOM 4563 C C . SER A 1 594 ? 56.489 -9.938 -44.099 1.00 73.69 594 SER A C 1
ATOM 4565 O O . SER A 1 594 ? 56.732 -8.830 -43.624 1.00 73.69 594 SER A O 1
ATOM 4567 N N . ASN A 1 595 ? 55.922 -10.092 -45.298 1.00 79.94 595 ASN A N 1
ATOM 4568 C CA . ASN A 1 595 ? 55.482 -8.980 -46.133 1.00 79.94 595 ASN A CA 1
ATOM 4569 C C . ASN A 1 595 ? 54.284 -9.393 -47.019 1.00 79.94 595 ASN A C 1
ATOM 4571 O O . ASN A 1 595 ? 54.484 -9.849 -48.146 1.00 79.94 595 ASN A O 1
ATOM 4575 N N . PRO A 1 596 ? 53.039 -9.187 -46.558 1.00 79.25 596 PRO A N 1
ATOM 4576 C CA . PRO A 1 596 ? 51.837 -9.613 -47.280 1.00 79.25 596 PRO A CA 1
ATOM 4577 C C . PRO A 1 596 ? 51.450 -8.693 -48.455 1.00 79.25 596 PRO A C 1
ATOM 4579 O O . PRO A 1 596 ? 50.384 -8.872 -49.043 1.00 79.25 596 PRO A O 1
ATOM 4582 N N . PHE A 1 597 ? 52.281 -7.702 -48.796 1.00 85.75 597 PHE A N 1
ATOM 4583 C CA . PHE A 1 597 ? 52.027 -6.739 -49.866 1.00 85.75 597 PHE A CA 1
ATOM 4584 C C . PHE A 1 597 ? 52.813 -7.075 -51.140 1.00 85.75 597 PHE A C 1
ATOM 4586 O O . PHE A 1 597 ? 53.941 -7.583 -51.090 1.00 85.75 597 PHE A O 1
ATOM 4593 N N . VAL A 1 598 ? 52.217 -6.721 -52.282 1.00 86.25 598 VAL A N 1
ATOM 4594 C CA . VAL A 1 598 ? 52.860 -6.738 -53.602 1.00 86.25 598 VAL A CA 1
ATOM 4595 C C . VAL A 1 598 ? 54.025 -5.744 -53.601 1.00 86.25 598 VAL A C 1
ATOM 4597 O O . VAL A 1 598 ? 53.840 -4.563 -53.307 1.00 86.25 598 VAL A O 1
ATOM 4600 N N . ALA A 1 599 ? 55.223 -6.234 -53.911 1.00 84.06 599 ALA A N 1
ATOM 4601 C CA . ALA A 1 599 ? 56.443 -5.437 -54.048 1.00 84.06 599 ALA A CA 1
ATOM 4602 C C . ALA A 1 599 ? 56.700 -4.997 -55.502 1.00 84.06 599 ALA A C 1
ATOM 4604 O O . ALA A 1 599 ? 57.472 -4.069 -55.739 1.00 84.06 599 ALA A O 1
ATOM 4605 N N . SER A 1 600 ? 56.040 -5.646 -56.463 1.00 86.38 600 SER A N 1
ATOM 4606 C CA . SER A 1 600 ? 56.146 -5.376 -57.897 1.00 86.38 600 SER A CA 1
ATOM 4607 C C . SER A 1 600 ? 55.741 -3.944 -58.243 1.00 86.38 600 SER A C 1
ATOM 4609 O O . SER A 1 600 ? 54.697 -3.450 -57.813 1.00 86.38 600 SER A O 1
ATOM 4611 N N . SER A 1 601 ? 56.551 -3.281 -59.067 1.00 78.69 601 SER A N 1
ATOM 4612 C CA . SER A 1 601 ? 56.397 -1.862 -59.404 1.00 78.69 601 SER A CA 1
ATOM 4613 C C . SER A 1 601 ? 56.051 -1.660 -60.883 1.00 78.69 601 SER A C 1
ATOM 4615 O O . SER A 1 601 ? 56.836 -1.132 -61.663 1.00 78.69 601 SER A O 1
ATOM 4617 N N . HIS A 1 602 ? 54.847 -2.075 -61.289 1.00 82.75 602 HIS A N 1
ATOM 4618 C CA . HIS A 1 602 ? 54.365 -1.873 -62.658 1.00 82.75 602 HIS A CA 1
ATOM 4619 C C . HIS A 1 602 ? 53.213 -0.843 -62.711 1.00 82.75 602 HIS A C 1
ATOM 4621 O O . HIS A 1 602 ? 52.265 -0.954 -61.928 1.00 82.75 602 HIS A O 1
ATOM 4627 N N . PRO A 1 603 ? 53.223 0.149 -63.631 1.00 80.06 603 PRO A N 1
ATOM 4628 C CA . PRO A 1 603 ? 52.216 1.221 -63.678 1.00 80.06 603 PRO A CA 1
ATOM 4629 C C . PRO A 1 603 ? 50.772 0.725 -63.810 1.00 80.06 603 PRO A C 1
ATOM 4631 O O . PRO A 1 603 ? 49.856 1.307 -63.232 1.00 80.06 603 PRO A O 1
ATOM 4634 N N . ALA A 1 604 ? 50.567 -0.378 -64.538 1.00 78.00 604 ALA A N 1
ATOM 4635 C CA . ALA A 1 604 ? 49.246 -0.981 -64.712 1.00 78.00 604 ALA A CA 1
ATOM 4636 C C . ALA A 1 604 ? 48.652 -1.530 -63.398 1.00 78.00 604 ALA A C 1
ATOM 4638 O O . ALA A 1 604 ? 47.433 -1.617 -63.273 1.00 78.00 604 ALA A O 1
ATOM 4639 N N . LEU A 1 605 ? 49.481 -1.834 -62.390 1.00 80.69 605 LEU A N 1
ATOM 4640 C CA . LEU A 1 605 ? 49.019 -2.369 -61.105 1.00 80.69 605 LEU A CA 1
ATOM 4641 C C . LEU A 1 605 ? 48.337 -1.316 -60.225 1.00 80.69 605 LEU A C 1
ATOM 4643 O O . LEU A 1 605 ? 47.548 -1.672 -59.355 1.00 80.69 605 LEU A O 1
ATOM 4647 N N . ALA A 1 606 ? 48.577 -0.023 -60.472 1.00 77.31 606 ALA A N 1
ATOM 4648 C CA . ALA A 1 606 ? 48.019 1.074 -59.675 1.00 77.31 606 ALA A CA 1
ATOM 4649 C C . ALA A 1 606 ? 46.485 1.149 -59.700 1.00 77.31 606 ALA A C 1
ATOM 4651 O O . ALA A 1 606 ? 45.881 1.719 -58.794 1.00 77.31 606 ALA A O 1
ATOM 4652 N N . THR A 1 607 ? 45.857 0.585 -60.732 1.00 75.88 607 THR A N 1
ATOM 4653 C CA . THR A 1 607 ? 44.392 0.550 -60.886 1.00 75.88 607 THR A CA 1
ATOM 4654 C C . THR A 1 607 ? 43.846 -0.870 -61.043 1.00 75.88 607 THR A C 1
ATOM 4656 O O . THR A 1 607 ? 42.642 -1.050 -61.222 1.00 75.88 607 THR A O 1
ATOM 4659 N N . ALA A 1 608 ? 44.720 -1.879 -60.965 1.00 80.00 608 ALA A N 1
ATOM 4660 C CA . ALA A 1 608 ? 44.348 -3.274 -61.125 1.00 80.00 608 ALA A CA 1
ATOM 4661 C C . ALA A 1 608 ? 43.654 -3.812 -59.869 1.00 80.00 608 ALA A C 1
ATOM 4663 O O . ALA A 1 608 ? 43.952 -3.421 -58.738 1.00 80.00 608 ALA A O 1
ATOM 4664 N N . THR A 1 609 ? 42.750 -4.766 -60.077 1.00 82.44 609 THR A N 1
ATOM 4665 C CA . THR A 1 609 ? 42.073 -5.493 -58.998 1.00 82.44 609 THR A CA 1
ATOM 4666 C C . THR A 1 609 ? 42.457 -6.961 -59.056 1.00 82.44 609 THR A C 1
ATOM 4668 O O . THR A 1 609 ? 42.755 -7.469 -60.134 1.00 82.44 609 THR A O 1
ATOM 4671 N N . VAL A 1 610 ? 42.429 -7.652 -57.918 1.00 77.38 610 VAL A N 1
ATOM 4672 C CA . VAL A 1 610 ? 42.790 -9.076 -57.833 1.00 77.38 610 VAL A CA 1
ATOM 4673 C C . VAL A 1 610 ? 41.900 -9.933 -58.744 1.00 77.38 610 VAL A C 1
ATOM 4675 O O . VAL A 1 610 ? 42.392 -10.839 -59.405 1.00 77.38 610 VAL A O 1
ATOM 4678 N N . ALA A 1 611 ? 40.614 -9.590 -58.874 1.00 75.06 611 ALA A N 1
ATOM 4679 C CA . ALA A 1 611 ? 39.701 -10.241 -59.817 1.00 75.06 611 ALA A CA 1
ATOM 4680 C C . ALA A 1 611 ? 40.108 -10.042 -61.290 1.00 75.06 611 ALA A C 1
ATOM 4682 O O . ALA A 1 611 ? 39.866 -10.913 -62.117 1.00 75.06 611 ALA A O 1
ATOM 4683 N N . GLY A 1 612 ? 40.749 -8.916 -61.619 1.00 76.44 612 GLY A N 1
ATOM 4684 C CA . GLY A 1 612 ? 41.284 -8.645 -62.956 1.00 76.44 612 GLY A CA 1
ATOM 4685 C C . GLY A 1 612 ? 42.535 -9.455 -63.310 1.00 76.44 612 GLY A C 1
ATOM 4686 O O . GLY A 1 612 ? 42.986 -9.374 -64.444 1.00 76.44 612 GLY A O 1
ATOM 4687 N N . LEU A 1 613 ? 43.087 -10.217 -62.359 1.00 79.81 613 LEU A N 1
ATOM 4688 C CA . LEU A 1 613 ? 44.195 -11.154 -62.577 1.00 79.81 613 LEU A CA 1
ATOM 4689 C C . LEU A 1 613 ? 43.709 -12.595 -62.809 1.00 79.81 613 LEU A C 1
ATOM 4691 O O . LEU A 1 613 ? 44.527 -13.506 -62.896 1.00 79.81 613 LEU A O 1
ATOM 4695 N N . MET A 1 614 ? 42.394 -12.831 -62.828 1.00 80.94 614 MET A N 1
ATOM 4696 C CA . MET A 1 614 ? 41.794 -14.155 -63.009 1.00 80.94 614 MET A CA 1
ATOM 4697 C C . MET A 1 614 ? 41.297 -14.320 -64.448 1.00 80.94 614 MET A C 1
ATOM 4699 O O . MET A 1 614 ? 40.766 -13.381 -65.041 1.00 80.94 614 MET A O 1
ATOM 4703 N N . SER A 1 615 ? 41.426 -15.526 -64.997 1.00 74.44 615 SER A N 1
ATOM 4704 C CA . SER A 1 615 ? 40.922 -15.852 -66.330 1.00 74.44 615 SER A CA 1
ATOM 4705 C C . SER A 1 615 ? 39.400 -16.026 -66.309 1.00 74.44 615 SER A C 1
ATOM 4707 O O . SER A 1 615 ? 38.833 -16.665 -65.416 1.00 74.44 615 SER A O 1
ATOM 4709 N N . LEU A 1 616 ? 38.732 -15.471 -67.324 1.00 63.44 616 LEU A N 1
ATOM 4710 C CA . LEU A 1 616 ? 37.272 -15.505 -67.471 1.00 63.44 616 LEU A CA 1
ATOM 4711 C C . LEU A 1 616 ? 36.725 -16.916 -67.755 1.00 63.44 616 LEU A C 1
ATOM 4713 O O . LEU A 1 616 ? 35.549 -17.174 -67.497 1.00 63.44 616 LEU A O 1
ATOM 4717 N N . ASP A 1 617 ? 37.574 -17.829 -68.234 1.00 59.28 617 ASP A N 1
ATOM 4718 C CA . ASP A 1 617 ? 37.127 -19.068 -68.879 1.00 59.28 617 ASP A CA 1
ATOM 4719 C C . ASP A 1 617 ? 37.332 -20.320 -68.007 1.00 59.28 617 ASP A C 1
ATOM 4721 O O . ASP A 1 617 ? 36.676 -21.340 -68.225 1.00 59.28 617 ASP A O 1
ATOM 4725 N N . ASN A 1 618 ? 38.226 -20.270 -67.009 1.00 60.88 618 ASN A N 1
ATOM 4726 C CA . ASN A 1 618 ? 38.640 -21.450 -66.234 1.00 60.88 618 ASN A CA 1
ATOM 4727 C C . ASN A 1 618 ? 38.619 -21.271 -64.699 1.00 60.88 618 ASN A C 1
ATOM 4729 O O . ASN A 1 618 ? 38.924 -22.223 -63.981 1.00 60.88 618 ASN A O 1
ATOM 4733 N N . GLY A 1 619 ? 38.247 -20.091 -64.182 1.00 63.50 619 GLY A N 1
ATOM 4734 C CA . GLY A 1 619 ? 38.212 -19.815 -62.736 1.00 63.50 619 GLY A CA 1
ATOM 4735 C C . GLY A 1 619 ? 39.584 -19.870 -62.048 1.00 63.50 619 GLY A C 1
ATOM 4736 O O . GLY A 1 619 ? 39.649 -19.943 -60.822 1.00 63.50 619 GLY A O 1
ATOM 4737 N N . GLY A 1 620 ? 40.665 -19.876 -62.834 1.00 74.81 620 GLY A N 1
ATOM 4738 C CA . GLY A 1 620 ? 42.053 -19.859 -62.394 1.00 74.81 620 GLY A CA 1
ATOM 4739 C C . GLY A 1 620 ? 42.705 -18.487 -62.575 1.00 74.81 620 GLY A C 1
ATOM 4740 O O . GLY A 1 620 ? 42.116 -17.554 -63.120 1.00 74.81 620 GLY A O 1
ATOM 4741 N N . TRP A 1 621 ? 43.950 -18.367 -62.121 1.00 84.69 621 TRP A N 1
ATOM 4742 C CA . TRP A 1 621 ? 44.776 -17.186 -62.354 1.00 84.69 621 TRP A CA 1
ATOM 4743 C C . TRP A 1 621 ? 45.134 -17.049 -63.842 1.00 84.69 621 TRP A C 1
ATOM 4745 O O . TRP A 1 621 ? 45.461 -18.045 -64.490 1.00 84.69 621 TRP A O 1
ATOM 4755 N N . ASP A 1 622 ? 45.112 -15.827 -64.373 1.00 85.88 622 ASP A N 1
ATOM 4756 C CA . ASP A 1 622 ? 45.645 -15.515 -65.698 1.00 85.88 622 ASP A CA 1
ATOM 4757 C C . ASP A 1 622 ? 47.175 -15.439 -65.611 1.00 85.88 622 ASP A C 1
ATOM 4759 O O . ASP A 1 622 ? 47.768 -14.456 -65.160 1.00 85.88 622 ASP A O 1
ATOM 4763 N N . VAL A 1 623 ? 47.811 -16.558 -65.954 1.00 83.56 623 VAL A N 1
ATOM 4764 C CA . VAL A 1 623 ? 49.252 -16.753 -65.783 1.00 83.56 623 VAL A CA 1
ATOM 4765 C C . VAL A 1 623 ? 50.056 -15.796 -66.660 1.00 83.56 623 VAL A C 1
ATOM 4767 O O . VAL A 1 623 ? 51.096 -15.329 -66.203 1.00 83.56 623 VAL A O 1
ATOM 4770 N N . GLU A 1 624 ? 49.565 -15.468 -67.856 1.00 84.88 624 GLU A N 1
ATOM 4771 C CA . GLU A 1 624 ? 50.244 -14.561 -68.788 1.00 84.88 624 GLU A CA 1
ATOM 4772 C C . GLU A 1 624 ? 50.274 -13.141 -68.207 1.00 84.88 624 GLU A C 1
ATOM 4774 O O . GLU A 1 624 ? 51.339 -12.542 -68.071 1.00 84.88 624 GLU A O 1
ATOM 4779 N N . ILE A 1 625 ? 49.128 -12.655 -67.715 1.00 85.38 625 ILE A N 1
ATOM 4780 C CA . ILE A 1 625 ? 49.032 -11.345 -67.052 1.00 85.38 625 ILE A CA 1
ATOM 4781 C C . ILE A 1 625 ? 49.911 -11.287 -65.794 1.00 85.38 625 ILE A C 1
ATOM 4783 O O . ILE A 1 625 ? 50.542 -10.266 -65.514 1.00 85.38 625 ILE A O 1
ATOM 4787 N N . ILE A 1 626 ? 49.960 -12.364 -65.006 1.00 86.38 626 ILE A N 1
ATOM 4788 C CA . ILE A 1 626 ? 50.763 -12.389 -63.778 1.00 86.38 626 ILE A CA 1
ATOM 4789 C C . ILE A 1 626 ? 52.263 -12.389 -64.089 1.00 86.38 626 ILE A C 1
ATOM 4791 O O . ILE A 1 626 ? 53.023 -11.704 -63.404 1.00 86.38 626 ILE A O 1
ATOM 4795 N N . GLU A 1 627 ? 52.696 -13.145 -65.097 1.00 87.56 627 GLU A N 1
ATOM 4796 C CA . GLU A 1 627 ? 54.103 -13.207 -65.507 1.00 87.56 627 GLU A CA 1
ATOM 4797 C C . GLU A 1 627 ? 54.595 -11.890 -66.119 1.00 87.56 627 GLU A C 1
ATOM 4799 O O . GLU A 1 627 ? 55.747 -11.521 -65.888 1.00 87.56 627 GLU A O 1
ATOM 4804 N N . ASP A 1 628 ? 53.712 -11.153 -66.799 1.00 86.12 628 ASP A N 1
ATOM 4805 C CA . ASP A 1 628 ? 54.027 -9.860 -67.412 1.00 86.12 628 ASP A CA 1
ATOM 4806 C C . ASP A 1 628 ? 54.050 -8.694 -66.410 1.00 86.12 628 ASP A C 1
ATOM 4808 O O . ASP A 1 628 ? 54.835 -7.754 -66.560 1.00 86.12 628 ASP A O 1
ATOM 4812 N N . LEU A 1 629 ? 53.177 -8.716 -65.394 1.00 85.38 629 LEU A N 1
ATOM 4813 C CA . LEU A 1 629 ? 52.960 -7.561 -64.512 1.00 85.38 629 LEU A CA 1
ATOM 4814 C C . LEU A 1 629 ? 53.688 -7.632 -63.163 1.00 85.38 629 LEU A C 1
ATOM 4816 O O . LEU A 1 629 ? 53.892 -6.583 -62.543 1.00 85.38 629 LEU A O 1
ATOM 4820 N N . PHE A 1 630 ? 54.050 -8.823 -62.681 1.00 90.00 630 PHE A N 1
ATOM 4821 C CA . PHE A 1 630 ? 54.620 -9.015 -61.342 1.00 90.00 630 PHE A CA 1
ATOM 4822 C C . PHE A 1 630 ? 56.065 -9.511 -61.391 1.00 90.00 630 PHE A C 1
ATOM 4824 O O . PHE A 1 630 ? 56.467 -10.215 -62.307 1.00 90.00 630 PHE A O 1
ATOM 4831 N N . GLU A 1 631 ? 56.857 -9.195 -60.370 1.00 88.00 631 GLU A N 1
ATOM 4832 C CA . GLU A 1 631 ? 58.183 -9.769 -60.151 1.00 88.00 631 GLU A CA 1
ATOM 4833 C C . GLU A 1 631 ? 58.087 -11.197 -59.594 1.00 88.00 631 GLU A C 1
ATOM 4835 O O . GLU A 1 631 ? 57.106 -11.571 -58.949 1.00 88.00 631 GLU A O 1
ATOM 4840 N N . VAL A 1 632 ? 59.146 -11.993 -59.782 1.00 86.88 632 VAL A N 1
ATOM 4841 C CA . VAL A 1 632 ? 59.188 -13.440 -59.479 1.00 86.88 632 VAL A CA 1
ATOM 4842 C C . VAL A 1 632 ? 58.655 -13.792 -58.083 1.00 86.88 632 VAL A C 1
ATOM 4844 O O . VAL A 1 632 ? 57.941 -14.781 -57.929 1.00 86.88 632 VAL A O 1
ATOM 4847 N N . ARG A 1 633 ? 58.960 -12.982 -57.059 1.00 88.75 633 ARG A N 1
ATOM 4848 C CA . ARG A 1 633 ? 58.447 -13.180 -55.692 1.00 88.75 633 ARG A CA 1
ATOM 4849 C C . ARG A 1 633 ? 56.921 -13.175 -55.661 1.00 88.75 633 ARG A C 1
ATOM 4851 O O . ARG A 1 633 ? 56.310 -14.108 -55.144 1.00 88.75 633 ARG A O 1
ATOM 4858 N N . ASP A 1 634 ? 56.325 -12.114 -56.187 1.00 88.00 634 ASP A N 1
ATOM 4859 C CA . ASP A 1 634 ? 54.886 -11.908 -56.114 1.00 88.00 634 ASP A CA 1
ATOM 4860 C C . ASP A 1 634 ? 54.170 -12.882 -57.056 1.00 88.00 634 ASP A C 1
ATOM 4862 O O . ASP A 1 634 ? 53.153 -13.443 -56.666 1.00 88.00 634 ASP A O 1
ATOM 4866 N N . GLN A 1 635 ? 54.747 -13.204 -58.222 1.00 88.88 635 GLN A N 1
ATOM 4867 C CA . GLN A 1 635 ? 54.226 -14.253 -59.109 1.00 88.88 635 GLN A CA 1
ATOM 4868 C C . GLN A 1 635 ? 54.057 -15.594 -58.380 1.00 88.88 635 GLN A C 1
ATOM 4870 O O . GLN A 1 635 ? 53.002 -16.224 -58.470 1.00 88.88 635 GLN A O 1
ATOM 4875 N N . LEU A 1 636 ? 55.089 -16.037 -57.651 1.00 85.12 636 LEU A N 1
ATOM 4876 C CA . LEU A 1 636 ? 55.061 -17.301 -56.908 1.00 85.12 636 LEU A CA 1
ATOM 4877 C C . LEU A 1 636 ? 54.024 -17.270 -55.780 1.00 85.12 636 LEU A C 1
ATOM 4879 O O . LEU A 1 636 ? 53.299 -18.245 -55.586 1.00 85.12 636 LEU A O 1
ATOM 4883 N N . LEU A 1 637 ? 53.928 -16.147 -55.064 1.00 86.38 637 LEU A N 1
ATOM 4884 C CA . LEU A 1 637 ? 52.960 -15.963 -53.984 1.00 86.38 637 LEU A CA 1
ATOM 4885 C C . LEU A 1 637 ? 51.520 -15.947 -54.508 1.00 86.38 637 LEU A C 1
ATOM 4887 O O . LEU A 1 637 ? 50.682 -16.649 -53.949 1.00 86.38 637 LEU A O 1
ATOM 4891 N N . ILE A 1 638 ? 51.240 -15.236 -55.604 1.00 86.50 638 ILE A N 1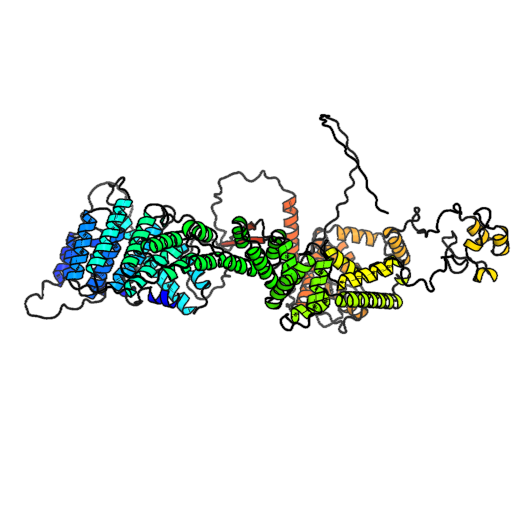
ATOM 4892 C CA . ILE A 1 638 ? 49.910 -15.176 -56.229 1.00 86.50 638 ILE A CA 1
ATOM 4893 C C . ILE A 1 638 ? 49.494 -16.564 -56.719 1.00 86.50 638 ILE A C 1
ATOM 4895 O O . ILE A 1 638 ? 48.426 -17.053 -56.357 1.00 86.50 638 ILE A O 1
ATOM 4899 N N . LYS A 1 639 ? 50.373 -17.251 -57.461 1.00 83.69 639 LYS A N 1
ATOM 4900 C CA . LYS A 1 639 ? 50.116 -18.603 -57.985 1.00 83.69 639 LYS A CA 1
ATOM 4901 C C . LYS A 1 639 ? 49.916 -19.649 -56.880 1.00 83.69 639 LYS A C 1
ATOM 4903 O O . LYS A 1 639 ? 49.302 -20.681 -57.132 1.00 83.69 639 LYS A O 1
ATOM 4908 N N . SER A 1 640 ? 50.413 -19.397 -55.665 1.00 82.56 640 SER A N 1
ATOM 4909 C CA . SER A 1 640 ? 50.221 -20.284 -54.510 1.00 82.56 640 SER A CA 1
ATOM 4910 C C . SER A 1 640 ? 48.850 -20.149 -53.835 1.00 82.56 640 SER A C 1
ATOM 4912 O O . SER A 1 640 ? 48.489 -21.010 -53.032 1.00 82.56 640 SER A O 1
ATOM 4914 N N . ILE A 1 641 ? 48.077 -19.102 -54.153 1.00 80.88 641 ILE A N 1
ATOM 4915 C CA . ILE A 1 641 ? 46.738 -18.886 -53.598 1.00 80.88 641 ILE A CA 1
ATOM 4916 C C . ILE A 1 641 ? 45.745 -19.807 -54.326 1.00 80.88 641 ILE A C 1
ATOM 4918 O O . ILE A 1 641 ? 45.537 -19.640 -55.532 1.00 80.88 641 ILE A O 1
ATOM 4922 N N . PRO A 1 642 ? 45.100 -20.759 -53.628 1.00 72.81 642 PRO A N 1
ATOM 4923 C CA . PRO A 1 642 ? 44.102 -21.622 -54.242 1.00 72.81 642 PRO A CA 1
ATOM 4924 C C . PRO A 1 642 ? 42.813 -20.835 -54.517 1.00 72.81 642 PRO A C 1
ATOM 4926 O O . PRO A 1 642 ? 42.195 -20.305 -53.595 1.00 72.81 642 PRO A O 1
ATOM 4929 N N . LEU A 1 643 ? 42.379 -20.796 -55.778 1.00 70.94 643 LEU A N 1
ATOM 4930 C CA . LEU A 1 643 ? 41.084 -20.234 -56.165 1.00 70.94 643 LEU A CA 1
ATOM 4931 C C . LEU A 1 643 ? 39.995 -21.310 -56.029 1.00 70.94 643 LEU A C 1
ATOM 4933 O O . LEU A 1 643 ? 40.113 -22.401 -56.589 1.00 70.94 643 LEU A O 1
ATOM 4937 N N . GLN A 1 644 ? 38.947 -21.034 -55.249 1.00 59.22 644 GLN A N 1
ATOM 4938 C CA . GLN A 1 644 ? 37.761 -21.897 -55.185 1.00 59.22 644 GLN A CA 1
ATOM 4939 C C . GLN A 1 644 ? 36.833 -21.609 -56.376 1.00 59.22 644 GLN A C 1
ATOM 4941 O O . GLN A 1 644 ? 36.770 -20.483 -56.858 1.00 59.22 644 GLN A O 1
ATOM 4946 N N . ALA A 1 645 ? 36.115 -22.633 -56.852 1.00 56.44 645 ALA A N 1
ATOM 4947 C CA . ALA A 1 645 ? 35.267 -22.554 -58.043 1.00 56.44 645 ALA A CA 1
ATOM 4948 C C . ALA A 1 645 ? 34.257 -21.383 -58.008 1.00 56.44 645 ALA A C 1
ATOM 4950 O O . ALA A 1 645 ? 33.714 -21.047 -56.955 1.00 56.44 645 ALA A O 1
ATOM 4951 N N . LEU A 1 646 ? 33.979 -20.845 -59.205 1.00 53.66 646 LEU A N 1
ATOM 4952 C CA . LEU A 1 646 ? 33.245 -19.625 -59.610 1.00 53.66 646 LEU A CA 1
ATOM 4953 C C . LEU A 1 646 ? 31.879 -19.300 -58.947 1.00 53.66 646 LEU A C 1
ATOM 4955 O O . LEU A 1 646 ? 31.229 -18.339 -59.356 1.00 53.66 646 LEU A O 1
ATOM 4959 N N . SER A 1 647 ? 31.404 -20.054 -57.952 1.00 51.25 647 SER A N 1
ATOM 4960 C CA . SER A 1 647 ? 30.095 -19.848 -57.310 1.00 51.25 647 SER A CA 1
ATOM 4961 C C . SER A 1 647 ? 30.143 -19.388 -55.847 1.00 51.25 647 SER A C 1
ATOM 4963 O O . SER A 1 647 ? 29.082 -19.246 -55.238 1.00 51.25 647 SER A O 1
ATOM 4965 N N . ALA A 1 648 ? 31.321 -19.175 -55.256 1.00 53.84 648 ALA A N 1
ATOM 4966 C CA . ALA A 1 648 ? 31.446 -18.666 -53.889 1.00 53.84 648 ALA A CA 1
ATOM 4967 C C . ALA A 1 648 ? 31.698 -17.149 -53.882 1.00 53.84 648 ALA A C 1
ATOM 4969 O O . ALA A 1 648 ? 32.541 -16.644 -54.614 1.00 53.84 648 ALA A O 1
ATOM 4970 N N . THR A 1 649 ? 30.958 -16.412 -53.053 1.00 53.88 649 THR A N 1
ATOM 4971 C CA . THR A 1 649 ? 31.212 -14.989 -52.776 1.00 53.88 649 THR A CA 1
ATOM 4972 C C . THR A 1 649 ? 32.482 -14.828 -51.944 1.00 53.88 649 THR A C 1
ATOM 4974 O O . THR A 1 649 ? 32.630 -15.565 -50.969 1.00 53.88 649 THR A O 1
ATOM 4977 N N . ASP A 1 650 ? 33.328 -13.844 -52.264 1.00 59.25 650 ASP A N 1
ATOM 4978 C CA . ASP A 1 650 ? 34.554 -13.530 -51.515 1.00 59.25 650 ASP A CA 1
ATOM 4979 C C . ASP A 1 650 ? 34.311 -13.433 -49.998 1.00 59.25 650 ASP A C 1
ATOM 4981 O O . ASP A 1 650 ? 33.357 -12.792 -49.543 1.00 59.25 650 ASP A O 1
ATOM 4985 N N . GLN A 1 651 ? 35.190 -14.054 -49.202 1.00 55.75 651 GLN A N 1
ATOM 4986 C CA . GLN A 1 651 ? 35.138 -14.014 -47.737 1.00 55.75 651 GLN A CA 1
ATOM 4987 C C . GLN A 1 651 ? 36.495 -13.632 -47.141 1.00 55.75 651 GLN A C 1
ATOM 4989 O O . GLN A 1 651 ? 37.538 -14.131 -47.552 1.00 55.75 651 GLN A O 1
ATOM 4994 N N . ILE A 1 652 ? 36.469 -12.763 -46.129 1.00 58.97 652 ILE A N 1
ATOM 4995 C CA . ILE A 1 652 ? 37.657 -12.375 -45.361 1.00 58.97 652 ILE A CA 1
ATOM 4996 C C . ILE A 1 652 ? 37.978 -13.486 -44.355 1.00 58.97 652 ILE A C 1
ATOM 4998 O O . ILE A 1 652 ? 37.121 -13.854 -43.550 1.00 58.97 652 ILE A O 1
ATOM 5002 N N . SER A 1 653 ? 39.221 -13.970 -44.351 1.00 61.00 653 SER A N 1
ATOM 5003 C CA . SER A 1 653 ? 39.714 -14.966 -43.391 1.00 61.00 653 SER A CA 1
ATOM 5004 C C . SER A 1 653 ? 40.706 -14.369 -42.391 1.00 61.00 653 SER A C 1
ATOM 5006 O O . SER A 1 653 ? 41.583 -13.584 -42.751 1.00 61.00 653 SER A O 1
ATOM 5008 N N . TRP A 1 654 ? 40.614 -14.775 -41.127 1.00 70.31 654 TRP A N 1
ATOM 5009 C CA . TRP A 1 654 ? 41.508 -14.350 -40.054 1.00 70.31 654 TRP A CA 1
ATOM 5010 C C . TRP A 1 654 ? 42.813 -15.159 -40.033 1.00 70.31 654 TRP A C 1
ATOM 5012 O O . TRP A 1 654 ? 42.822 -16.334 -39.680 1.00 70.31 654 TRP A O 1
ATOM 5022 N N . ALA A 1 655 ? 43.938 -14.508 -40.336 1.00 63.88 655 ALA A N 1
ATOM 5023 C CA . ALA A 1 655 ? 45.241 -15.160 -40.517 1.00 63.88 655 ALA A CA 1
ATOM 5024 C C . ALA A 1 655 ? 45.872 -15.778 -39.247 1.00 63.88 655 ALA A C 1
ATOM 5026 O O . ALA A 1 655 ? 46.901 -16.443 -39.339 1.00 63.88 655 ALA A O 1
ATOM 5027 N N . LYS A 1 656 ? 45.312 -15.542 -38.050 1.00 67.12 656 LYS A N 1
ATOM 5028 C CA . LYS A 1 656 ? 45.857 -16.067 -36.777 1.00 67.12 656 LYS A CA 1
ATOM 5029 C C . LYS A 1 656 ? 45.126 -17.305 -36.254 1.00 67.12 656 LYS A C 1
ATOM 5031 O O . LYS A 1 656 ? 45.444 -17.767 -35.163 1.00 67.12 656 LYS A O 1
ATOM 5036 N N . GLU A 1 657 ? 44.174 -17.838 -37.014 1.00 66.50 657 GLU A N 1
ATOM 5037 C CA . GLU A 1 657 ? 43.455 -19.075 -36.702 1.00 66.50 657 GLU A CA 1
ATOM 5038 C C . GLU A 1 657 ? 43.443 -19.978 -37.938 1.00 66.50 657 GLU A C 1
ATOM 5040 O O . GLU A 1 657 ? 43.134 -19.531 -39.039 1.00 66.50 657 GLU A O 1
ATOM 5045 N N . VAL A 1 658 ? 43.738 -21.269 -37.763 1.00 61.78 658 VAL A N 1
ATOM 5046 C CA . VAL A 1 658 ? 43.779 -22.249 -38.872 1.00 61.78 658 VAL A CA 1
ATOM 5047 C C . VAL A 1 658 ? 42.398 -22.433 -39.516 1.00 61.78 658 VAL A C 1
ATOM 5049 O O . VAL A 1 658 ? 42.292 -22.777 -40.687 1.00 61.78 658 VAL A O 1
ATOM 5052 N N . SER A 1 659 ? 41.327 -22.166 -38.764 1.00 65.69 659 SER A N 1
ATOM 5053 C CA . SER A 1 659 ? 39.950 -22.184 -39.264 1.00 65.69 659 SER A CA 1
ATOM 5054 C C . SER A 1 659 ? 39.604 -20.990 -40.159 1.00 65.69 659 SER A C 1
ATOM 5056 O O . SER A 1 659 ? 38.522 -20.976 -40.738 1.00 65.69 659 SER A O 1
ATOM 5058 N N . GLY A 1 660 ? 40.454 -19.958 -40.217 1.00 60.25 660 GLY A N 1
ATOM 5059 C CA . GLY A 1 660 ? 40.146 -18.684 -40.867 1.00 60.25 660 GLY A CA 1
ATOM 5060 C C . GLY A 1 660 ? 39.056 -17.870 -40.158 1.00 60.25 660 GLY A C 1
ATOM 5061 O O . GLY A 1 660 ? 38.725 -16.775 -40.609 1.00 60.25 660 GLY A O 1
ATOM 5062 N N . ILE A 1 661 ? 38.505 -18.358 -39.041 1.00 64.94 661 ILE A N 1
ATOM 5063 C CA . ILE A 1 661 ? 37.441 -17.693 -38.286 1.00 64.94 661 ILE A CA 1
ATOM 5064 C C . ILE A 1 661 ? 38.068 -16.837 -37.191 1.00 64.94 661 ILE A C 1
ATOM 5066 O O . ILE A 1 661 ? 38.852 -17.311 -36.368 1.00 64.94 661 ILE A O 1
ATOM 5070 N N . TYR A 1 662 ? 37.682 -15.566 -37.152 1.00 59.00 662 TYR A N 1
ATOM 5071 C CA . TYR A 1 662 ? 38.098 -14.644 -36.105 1.00 59.00 662 TYR A CA 1
ATOM 5072 C C . TYR A 1 662 ? 37.674 -15.135 -34.710 1.00 59.00 662 TYR A C 1
ATOM 5074 O O . TYR A 1 662 ? 36.510 -15.467 -34.480 1.00 59.00 662 TYR A O 1
ATOM 5082 N N . SER A 1 663 ? 38.596 -15.093 -33.745 1.00 60.47 663 SER A N 1
ATOM 5083 C CA . SER A 1 663 ? 38.288 -15.294 -32.328 1.00 60.47 663 SER A CA 1
ATOM 5084 C C . SER A 1 663 ? 38.829 -14.129 -31.499 1.00 60.47 663 SER A C 1
ATOM 5086 O O . SER A 1 663 ? 39.955 -13.670 -31.694 1.00 60.47 663 SER A O 1
ATOM 5088 N N . VAL A 1 664 ? 38.052 -13.665 -30.514 1.00 54.81 664 VAL A N 1
ATOM 5089 C CA . VAL A 1 664 ? 38.504 -12.606 -29.589 1.00 54.81 664 VAL A CA 1
ATOM 5090 C C . VAL A 1 664 ? 39.794 -13.028 -28.874 1.00 54.81 664 VAL A C 1
ATOM 5092 O O . VAL A 1 664 ? 40.658 -12.198 -28.610 1.00 54.81 664 VAL A O 1
ATOM 5095 N N . LYS A 1 665 ? 39.963 -14.333 -28.622 1.00 57.38 665 LYS A N 1
ATOM 5096 C CA . LYS A 1 665 ? 41.163 -14.919 -28.016 1.00 57.38 665 LYS A CA 1
ATOM 5097 C C . LYS A 1 665 ? 42.407 -14.758 -28.899 1.00 57.38 665 LYS A C 1
ATOM 5099 O O . LYS A 1 665 ? 43.434 -14.319 -28.390 1.00 57.38 665 LYS A O 1
ATOM 5104 N N . SER A 1 666 ? 42.330 -15.088 -30.190 1.00 67.31 666 SER A N 1
ATOM 5105 C CA . SER A 1 666 ? 43.468 -14.959 -31.119 1.00 67.31 666 SER A CA 1
ATOM 5106 C C . SER A 1 666 ? 43.807 -13.501 -31.419 1.00 67.31 666 SER A C 1
ATOM 5108 O O . SER A 1 666 ? 44.982 -13.143 -31.457 1.00 67.31 666 SER A O 1
ATOM 5110 N N . ALA A 1 667 ? 42.798 -12.635 -31.538 1.00 57.06 667 ALA A N 1
ATOM 5111 C CA . ALA A 1 667 ? 42.999 -11.198 -31.690 1.00 57.06 667 ALA A CA 1
ATOM 5112 C C . ALA A 1 667 ? 43.650 -10.574 -30.452 1.00 57.06 667 ALA A C 1
ATOM 5114 O O . ALA A 1 667 ? 44.604 -9.812 -30.569 1.00 57.06 667 ALA A O 1
ATOM 5115 N N . TYR A 1 668 ? 43.183 -10.936 -29.256 1.00 53.91 668 TYR A N 1
ATOM 5116 C CA . TYR A 1 668 ? 43.788 -10.477 -28.011 1.00 53.91 668 TYR A CA 1
ATOM 5117 C C . TYR A 1 668 ? 45.220 -11.003 -27.843 1.00 53.91 668 TYR A C 1
ATOM 5119 O O . TYR A 1 668 ? 46.094 -10.244 -27.438 1.00 53.91 668 TYR A O 1
ATOM 5127 N N . GLY A 1 669 ? 45.484 -12.259 -28.219 1.00 61.28 669 GLY A N 1
ATOM 5128 C CA . GLY A 1 669 ? 46.833 -12.830 -28.248 1.00 61.28 669 GLY A CA 1
ATOM 5129 C C . GLY A 1 669 ? 47.781 -12.073 -29.184 1.00 61.28 669 GLY A C 1
ATOM 5130 O O . GLY A 1 669 ? 48.887 -11.728 -28.775 1.00 61.28 669 GLY A O 1
ATOM 5131 N N . LEU A 1 670 ? 47.328 -11.736 -30.396 1.00 64.62 670 LEU A N 1
ATOM 5132 C CA . LEU A 1 670 ? 48.087 -10.913 -31.345 1.00 64.62 670 LEU A CA 1
ATOM 5133 C C . LEU A 1 670 ? 48.394 -9.522 -30.769 1.00 64.62 670 LEU A C 1
ATOM 5135 O O . LEU A 1 670 ? 49.539 -9.085 -30.769 1.00 64.62 670 LEU A O 1
ATOM 5139 N N . LEU A 1 671 ? 47.378 -8.857 -30.212 1.00 59.09 671 LEU A N 1
ATOM 5140 C CA . LEU A 1 671 ? 47.517 -7.533 -29.597 1.00 59.09 671 LEU A CA 1
ATOM 5141 C C . LEU A 1 671 ? 48.428 -7.538 -28.363 1.00 59.09 671 LEU A C 1
ATOM 5143 O O . LEU A 1 671 ? 48.992 -6.501 -28.018 1.00 59.09 671 LEU A O 1
ATOM 5147 N N . GLN A 1 672 ? 48.551 -8.671 -27.668 1.00 58.19 672 GLN A N 1
ATOM 5148 C CA . GLN A 1 672 ? 49.499 -8.820 -26.567 1.00 58.19 672 GLN A CA 1
ATOM 5149 C C . GLN A 1 672 ? 50.936 -9.041 -27.050 1.00 58.19 672 GLN A C 1
ATOM 5151 O O . GLN A 1 672 ? 51.853 -8.521 -26.418 1.00 58.19 672 GLN A O 1
ATOM 5156 N N . GLN A 1 673 ? 51.141 -9.760 -28.158 1.00 58.00 673 GLN A N 1
ATOM 5157 C CA . GLN A 1 673 ? 52.468 -9.945 -28.760 1.00 58.00 673 GLN A CA 1
ATOM 5158 C C . GLN A 1 673 ? 53.055 -8.616 -29.259 1.00 58.00 673 GLN A C 1
ATOM 5160 O O . GLN A 1 673 ? 54.229 -8.342 -29.023 1.00 58.00 673 GLN A O 1
ATOM 5165 N N . ASP A 1 674 ? 52.219 -7.759 -29.848 1.00 57.34 674 ASP A N 1
ATOM 5166 C CA . ASP A 1 674 ? 52.615 -6.450 -30.392 1.00 57.34 674 ASP A CA 1
ATOM 5167 C C . ASP A 1 674 ? 52.979 -5.410 -29.314 1.00 57.34 674 ASP A C 1
ATOM 5169 O O . ASP A 1 674 ? 53.710 -4.456 -29.568 1.00 57.34 674 ASP A O 1
ATOM 5173 N N . LYS A 1 675 ? 52.481 -5.579 -28.081 1.00 51.69 675 LYS A N 1
ATOM 5174 C CA . LYS A 1 675 ? 52.680 -4.621 -26.977 1.00 51.69 675 LYS A CA 1
ATOM 5175 C C . LYS A 1 675 ? 53.994 -4.783 -26.210 1.00 51.69 675 LYS A C 1
ATOM 5177 O O . LYS A 1 675 ? 54.256 -3.963 -25.333 1.00 51.69 675 LYS A O 1
ATOM 5182 N N . GLY A 1 676 ? 54.799 -5.799 -26.526 1.00 49.94 676 GLY A N 1
ATOM 5183 C CA . GLY A 1 676 ? 56.046 -6.099 -25.823 1.00 49.94 676 GLY A CA 1
ATOM 5184 C C . GLY A 1 676 ? 55.816 -6.657 -24.409 1.00 49.94 676 GLY A C 1
ATOM 5185 O O . GLY A 1 676 ? 55.269 -5.989 -23.540 1.00 49.94 676 GLY A O 1
ATOM 5186 N N . LEU A 1 677 ? 56.234 -7.910 -24.202 1.00 49.22 677 LEU A N 1
ATOM 5187 C CA . LEU A 1 677 ? 56.510 -8.584 -22.919 1.00 49.22 677 LEU A CA 1
ATOM 5188 C C . LEU A 1 677 ? 55.682 -8.141 -21.686 1.00 49.22 677 LEU A C 1
ATOM 5190 O O . LEU A 1 677 ? 56.211 -7.577 -20.736 1.00 49.22 677 LEU A O 1
ATOM 5194 N N . TRP A 1 678 ? 54.395 -8.504 -21.647 1.00 49.81 678 TRP A N 1
ATOM 5195 C CA . TRP A 1 678 ? 53.671 -8.754 -20.377 1.00 49.81 678 TRP A CA 1
ATOM 5196 C C . TRP A 1 678 ? 53.692 -10.239 -19.989 1.00 49.81 678 TRP A C 1
ATOM 5198 O O . TRP A 1 678 ? 53.203 -10.634 -18.931 1.00 49.81 678 TRP A O 1
ATOM 5208 N N . TYR A 1 679 ? 54.235 -11.067 -20.879 1.00 46.78 679 TYR A N 1
ATOM 5209 C CA . TYR A 1 679 ? 54.322 -12.510 -20.746 1.00 46.78 679 TYR A CA 1
ATOM 5210 C C . TYR A 1 679 ? 55.742 -12.889 -20.322 1.00 46.78 679 TYR A C 1
ATOM 5212 O O . TYR A 1 679 ? 56.479 -13.528 -21.069 1.00 46.78 679 TYR A O 1
ATOM 5220 N N . ASP A 1 680 ? 56.152 -12.436 -19.138 1.00 57.22 680 ASP A N 1
ATOM 5221 C CA . ASP A 1 680 ? 57.198 -13.142 -18.404 1.00 57.22 680 ASP A CA 1
ATOM 5222 C C . ASP A 1 680 ? 56.540 -14.204 -17.497 1.00 57.22 680 ASP A C 1
ATOM 5224 O O . ASP A 1 680 ? 55.356 -14.124 -17.133 1.00 57.22 680 ASP A O 1
ATOM 5228 N N . ASP A 1 681 ? 57.288 -15.254 -17.169 1.00 57.88 681 ASP A N 1
ATOM 5229 C CA . ASP A 1 681 ? 56.786 -16.353 -16.338 1.00 57.88 681 ASP A CA 1
ATOM 5230 C C . ASP A 1 681 ? 56.424 -15.878 -14.910 1.00 57.88 681 ASP A C 1
ATOM 5232 O O . ASP A 1 681 ? 55.493 -16.387 -14.280 1.00 57.88 681 ASP A O 1
ATOM 5236 N N . GLN A 1 682 ? 57.081 -14.824 -14.410 1.00 58.47 682 GLN A N 1
ATOM 5237 C CA . GLN A 1 682 ? 56.882 -14.295 -13.055 1.00 58.47 682 GLN A CA 1
ATOM 5238 C C . GLN A 1 682 ? 55.543 -13.553 -12.891 1.00 58.47 682 GLN A C 1
ATOM 5240 O O . GLN A 1 682 ? 54.855 -13.713 -11.878 1.00 58.47 682 GLN A O 1
ATOM 5245 N N . THR A 1 683 ? 55.128 -12.792 -13.899 1.00 65.38 683 THR A N 1
ATOM 5246 C CA . THR A 1 683 ? 53.886 -12.014 -13.933 1.00 65.38 683 THR A CA 1
ATOM 5247 C C . THR A 1 683 ? 52.690 -12.955 -14.067 1.00 65.38 683 THR A C 1
ATOM 5249 O O . THR A 1 683 ? 51.675 -12.787 -13.390 1.00 65.38 683 THR A O 1
ATOM 5252 N N . SER A 1 684 ? 52.837 -14.029 -14.849 1.00 68.62 684 SER A N 1
ATOM 5253 C CA . SER A 1 684 ? 51.842 -15.106 -14.959 1.00 68.62 684 SER A CA 1
ATOM 5254 C C . SER A 1 684 ? 51.620 -15.818 -13.618 1.00 68.62 684 SER A C 1
ATOM 5256 O O . SER A 1 684 ? 50.478 -16.032 -13.196 1.00 68.62 684 SER A O 1
ATOM 5258 N N . GLN A 1 685 ? 52.699 -16.116 -12.884 1.00 76.88 685 GLN A N 1
ATOM 5259 C CA . GLN A 1 685 ? 52.610 -16.678 -11.533 1.00 76.88 685 GLN A CA 1
ATOM 5260 C C . GLN A 1 685 ? 51.957 -15.712 -10.532 1.00 76.88 685 GLN A C 1
ATOM 5262 O O . GLN A 1 685 ? 51.212 -16.159 -9.655 1.00 76.88 685 GLN A O 1
ATOM 5267 N N . PHE A 1 686 ? 52.199 -14.402 -10.649 1.00 84.88 686 PHE A N 1
ATOM 5268 C CA . PHE A 1 686 ? 51.537 -13.390 -9.822 1.00 84.88 686 PHE A CA 1
ATOM 5269 C C . PHE A 1 686 ? 50.020 -13.370 -10.047 1.00 84.88 686 PHE A C 1
ATOM 5271 O O . PHE A 1 686 ? 49.265 -13.449 -9.075 1.00 84.88 686 PHE A O 1
ATOM 5278 N N . TRP A 1 687 ? 49.555 -13.343 -11.300 1.00 85.50 687 TRP A N 1
ATOM 5279 C CA . TRP A 1 687 ? 48.119 -13.339 -11.603 1.00 85.50 687 TRP A CA 1
ATOM 5280 C C . TRP A 1 687 ? 47.417 -14.600 -11.095 1.00 85.50 687 TRP A C 1
ATOM 5282 O O . TRP A 1 687 ? 46.347 -14.505 -10.491 1.00 85.50 687 TRP A O 1
ATOM 5292 N N . ASN A 1 688 ? 48.045 -15.769 -11.246 1.00 84.56 688 ASN A N 1
ATOM 5293 C CA . ASN A 1 688 ? 47.526 -17.022 -10.691 1.00 84.56 688 ASN A CA 1
ATOM 5294 C C . ASN A 1 688 ? 47.415 -16.970 -9.155 1.00 84.56 688 ASN A C 1
ATOM 5296 O O . ASN A 1 688 ? 46.426 -17.428 -8.576 1.00 84.56 688 ASN A O 1
ATOM 5300 N N . LYS A 1 689 ? 48.402 -16.370 -8.475 1.00 86.69 689 LYS A N 1
ATOM 5301 C CA . LYS A 1 689 ? 48.380 -16.156 -7.016 1.00 86.69 689 LYS A CA 1
ATOM 5302 C C . LYS A 1 689 ? 47.300 -15.158 -6.586 1.00 86.69 689 LYS A C 1
ATOM 5304 O O . LYS A 1 689 ? 46.658 -15.384 -5.568 1.00 86.69 689 LYS A O 1
ATOM 5309 N N . LEU A 1 690 ? 47.068 -14.089 -7.349 1.00 91.06 690 LEU A N 1
ATOM 5310 C CA . LEU A 1 690 ? 46.022 -13.097 -7.073 1.00 91.06 690 LEU A CA 1
ATOM 5311 C C . LEU A 1 690 ? 44.616 -13.699 -7.192 1.00 91.06 690 LEU A C 1
ATOM 5313 O O . LEU A 1 690 ? 43.782 -13.501 -6.309 1.00 91.06 690 LEU A O 1
ATOM 5317 N N . TRP A 1 691 ? 44.345 -14.462 -8.252 1.00 90.88 691 TRP A N 1
ATOM 5318 C CA . TRP A 1 691 ? 43.020 -15.052 -8.473 1.00 90.88 691 TRP A CA 1
ATOM 5319 C C . TRP A 1 691 ? 42.731 -16.270 -7.586 1.00 90.88 691 TRP A C 1
ATOM 5321 O O . TRP A 1 691 ? 41.567 -16.613 -7.388 1.00 90.88 691 TRP A O 1
ATOM 5331 N N . SER A 1 692 ? 43.763 -16.888 -7.000 1.00 88.88 692 SER A N 1
ATOM 5332 C CA . SER A 1 692 ? 43.619 -17.977 -6.020 1.00 88.88 692 SER A CA 1
ATOM 5333 C C . SER A 1 692 ? 43.437 -17.503 -4.571 1.00 88.88 692 SER A C 1
ATOM 5335 O O . SER A 1 692 ? 43.265 -18.331 -3.672 1.00 88.88 692 SER A O 1
ATOM 5337 N N . LEU A 1 693 ? 43.433 -16.188 -4.315 1.00 91.31 693 LEU A N 1
ATOM 5338 C CA . LEU A 1 693 ? 43.248 -15.645 -2.970 1.00 91.31 693 LEU A CA 1
ATOM 5339 C C . LEU A 1 693 ? 41.893 -16.030 -2.371 1.00 91.31 693 LEU A C 1
ATOM 5341 O O . LEU A 1 693 ? 40.840 -15.944 -3.007 1.00 91.31 693 LEU A O 1
ATOM 5345 N N . LYS A 1 694 ? 41.906 -16.364 -1.077 1.00 91.12 694 LYS A N 1
ATOM 5346 C CA . LYS A 1 694 ? 40.691 -16.588 -0.290 1.00 91.12 694 LYS A CA 1
ATOM 5347 C C . LYS A 1 694 ? 40.118 -15.249 0.192 1.00 91.12 694 LYS A C 1
ATOM 5349 O O . LYS A 1 694 ? 40.117 -14.961 1.387 1.00 91.12 694 LYS A O 1
ATOM 5354 N N . VAL A 1 695 ? 39.615 -14.457 -0.755 1.00 92.56 695 VAL A N 1
ATOM 5355 C CA . VAL A 1 695 ? 38.930 -13.170 -0.533 1.00 92.56 695 VAL A CA 1
ATOM 5356 C C . VAL A 1 695 ? 37.658 -13.068 -1.392 1.00 92.56 695 VAL A C 1
ATOM 5358 O O . VAL A 1 695 ? 37.522 -13.808 -2.372 1.00 92.56 695 VAL A O 1
ATOM 5361 N N . PRO A 1 696 ? 36.712 -12.157 -1.087 1.00 92.50 696 PRO A N 1
ATOM 5362 C CA . PRO A 1 696 ? 35.567 -11.911 -1.962 1.00 92.50 696 PRO A CA 1
ATOM 5363 C C . PRO A 1 696 ? 36.001 -11.559 -3.402 1.00 92.50 696 PRO A C 1
ATOM 5365 O O . PRO A 1 696 ? 36.903 -10.735 -3.564 1.00 92.50 696 PRO A O 1
ATOM 5368 N N . PRO A 1 697 ? 35.332 -12.065 -4.461 1.00 90.38 697 PRO A N 1
ATOM 5369 C CA . PRO A 1 697 ? 35.751 -11.832 -5.852 1.00 90.38 697 PRO A CA 1
ATOM 5370 C C . PRO A 1 697 ? 35.913 -10.355 -6.240 1.00 90.38 697 PRO A C 1
ATOM 5372 O O . PRO A 1 697 ? 36.812 -9.998 -6.996 1.00 90.38 697 PRO A O 1
ATOM 5375 N N . LYS A 1 698 ? 35.085 -9.466 -5.677 1.00 91.38 698 LYS A N 1
ATOM 5376 C CA . LYS A 1 698 ? 35.187 -8.014 -5.900 1.00 91.38 698 LYS A CA 1
ATOM 5377 C C . LYS A 1 698 ? 36.460 -7.386 -5.316 1.00 91.38 698 LYS A C 1
ATOM 5379 O O . LYS A 1 698 ? 36.947 -6.402 -5.860 1.00 91.38 698 LYS A O 1
ATOM 5384 N N . VAL A 1 699 ? 37.005 -7.962 -4.242 1.00 94.88 699 VAL A N 1
ATOM 5385 C CA . VAL A 1 699 ? 38.270 -7.529 -3.628 1.00 94.88 699 VAL A CA 1
ATOM 5386 C C . VAL A 1 699 ? 39.435 -7.906 -4.545 1.00 94.88 699 VAL A C 1
ATOM 5388 O O . VAL A 1 699 ? 40.259 -7.053 -4.861 1.00 94.88 699 VAL A O 1
ATOM 5391 N N . ALA A 1 700 ? 39.448 -9.143 -5.057 1.00 92.50 700 ALA A N 1
ATOM 5392 C CA . ALA A 1 700 ? 40.430 -9.579 -6.052 1.00 92.50 700 ALA A CA 1
ATOM 5393 C C . ALA A 1 700 ? 40.346 -8.745 -7.345 1.00 92.50 700 ALA A C 1
ATOM 5395 O O . ALA A 1 700 ? 41.369 -8.306 -7.866 1.00 92.50 700 ALA A O 1
ATOM 5396 N N . ASN A 1 701 ? 39.132 -8.443 -7.821 1.00 93.00 701 ASN A N 1
ATOM 5397 C CA . ASN A 1 701 ? 38.933 -7.582 -8.988 1.00 93.00 701 ASN A CA 1
ATOM 5398 C C . ASN A 1 701 ? 39.462 -6.156 -8.772 1.00 93.00 701 ASN A C 1
ATOM 5400 O O . ASN A 1 701 ? 40.113 -5.619 -9.663 1.00 93.00 701 ASN A O 1
ATOM 5404 N N . LEU A 1 702 ? 39.215 -5.544 -7.607 1.00 95.75 702 LEU A N 1
ATOM 5405 C CA . LEU A 1 702 ? 39.768 -4.224 -7.297 1.00 95.75 702 LEU A CA 1
ATOM 5406 C C . LEU A 1 702 ? 41.299 -4.247 -7.351 1.00 95.75 702 LEU A C 1
ATOM 5408 O O . LEU A 1 702 ? 41.894 -3.364 -7.964 1.00 95.75 702 LEU A O 1
ATOM 5412 N N . LEU A 1 703 ? 41.921 -5.258 -6.741 1.00 93.88 703 LEU A N 1
ATOM 5413 C CA . LEU A 1 703 ? 43.375 -5.382 -6.723 1.00 93.88 703 LEU A CA 1
ATOM 5414 C C . LEU A 1 703 ? 43.939 -5.580 -8.136 1.00 93.88 703 LEU A C 1
ATOM 5416 O O . LEU A 1 703 ? 44.920 -4.935 -8.491 1.00 93.88 703 LEU A O 1
ATOM 5420 N N . TRP A 1 704 ? 43.275 -6.383 -8.975 1.00 92.88 704 TRP A N 1
ATOM 5421 C CA . TRP A 1 704 ? 43.611 -6.501 -10.396 1.00 92.88 704 TRP A CA 1
ATOM 5422 C C . TRP A 1 704 ? 43.548 -5.140 -11.103 1.00 92.88 704 TRP A C 1
ATOM 5424 O O . TRP A 1 704 ? 44.521 -4.745 -11.738 1.00 92.88 704 TRP A O 1
ATOM 5434 N N . ARG A 1 705 ? 42.460 -4.378 -10.920 1.00 90.00 705 ARG A N 1
ATOM 5435 C CA . ARG A 1 705 ? 42.316 -3.034 -11.508 1.00 90.00 705 ARG A CA 1
ATOM 5436 C C . ARG A 1 705 ? 43.386 -2.059 -11.025 1.00 90.00 705 ARG A C 1
ATOM 5438 O O . ARG A 1 705 ? 43.772 -1.185 -11.791 1.00 90.00 705 ARG A O 1
ATOM 5445 N N . ALA A 1 706 ? 43.833 -2.178 -9.778 1.00 90.94 706 ALA A N 1
ATOM 5446 C CA . ALA A 1 706 ? 44.930 -1.379 -9.244 1.00 90.94 706 ALA A CA 1
ATOM 5447 C C . ALA A 1 706 ? 46.262 -1.757 -9.913 1.00 90.94 706 ALA A C 1
ATOM 5449 O O . ALA A 1 706 ? 46.962 -0.889 -10.421 1.00 90.94 706 ALA A O 1
ATOM 5450 N N . CYS A 1 707 ? 46.569 -3.053 -10.007 1.00 88.75 707 CYS A N 1
ATOM 5451 C CA . CYS A 1 707 ? 47.776 -3.560 -10.665 1.00 88.75 707 CYS A CA 1
ATOM 5452 C C . CYS A 1 707 ? 47.841 -3.242 -12.166 1.00 88.75 707 CYS A C 1
ATOM 5454 O O . CYS A 1 707 ? 48.932 -3.147 -12.717 1.00 88.75 707 CYS A O 1
ATOM 5456 N N . THR A 1 708 ? 46.699 -3.068 -12.834 1.00 84.00 708 THR A N 1
ATOM 5457 C CA . THR A 1 708 ? 46.632 -2.673 -14.249 1.00 84.00 708 THR A CA 1
ATOM 5458 C C . THR A 1 708 ? 46.413 -1.169 -14.450 1.00 84.00 708 THR A C 1
ATOM 5460 O O . THR A 1 708 ? 46.025 -0.768 -15.546 1.00 84.00 708 THR A O 1
ATOM 5463 N N . GLU A 1 709 ? 46.584 -0.342 -13.408 1.00 84.94 709 GLU A N 1
ATOM 5464 C CA . GLU A 1 709 ? 46.412 1.125 -13.452 1.00 84.94 709 GLU A CA 1
ATOM 5465 C C . GLU A 1 709 ? 45.048 1.566 -14.040 1.00 84.94 709 GLU A C 1
ATOM 5467 O O . GLU A 1 709 ? 44.903 2.558 -14.748 1.00 84.94 709 GLU A O 1
ATOM 5472 N N . CYS A 1 710 ? 44.000 0.791 -13.747 1.00 85.50 710 CYS A N 1
ATOM 5473 C CA . CYS A 1 710 ? 42.626 0.988 -14.224 1.00 85.50 710 CYS A CA 1
ATOM 5474 C C . CYS A 1 710 ? 41.692 1.580 -13.153 1.00 85.50 710 CYS A C 1
ATOM 5476 O O . CYS A 1 710 ? 40.463 1.619 -13.338 1.00 85.50 710 CYS A O 1
ATOM 5478 N N . LEU A 1 711 ? 42.234 1.994 -12.005 1.00 88.62 711 LEU A N 1
ATOM 5479 C CA . LEU A 1 711 ? 41.464 2.718 -11.000 1.00 88.62 711 LEU A CA 1
ATOM 5480 C C . LEU A 1 711 ? 41.232 4.170 -11.447 1.00 88.62 711 LEU A C 1
ATOM 5482 O O . LEU A 1 711 ? 42.133 4.794 -12.005 1.00 88.62 711 LEU A O 1
ATOM 5486 N N . PRO A 1 712 ? 40.034 4.733 -11.206 1.00 89.94 712 PRO A N 1
ATOM 5487 C CA . PRO A 1 712 ? 39.716 6.113 -11.561 1.00 89.94 712 PRO A CA 1
ATOM 5488 C C . PRO A 1 712 ? 40.335 7.096 -10.553 1.00 89.94 712 PRO A C 1
ATOM 5490 O O . PRO A 1 712 ? 39.620 7.806 -9.848 1.00 89.94 712 PRO A O 1
ATOM 5493 N N . THR A 1 713 ? 41.662 7.107 -10.443 1.00 92.44 713 THR A N 1
ATOM 5494 C CA . THR A 1 713 ? 42.389 8.103 -9.647 1.00 92.44 713 THR A CA 1
ATOM 5495 C C . THR A 1 713 ? 42.361 9.460 -10.351 1.00 92.44 713 THR A C 1
ATOM 5497 O O . THR A 1 713 ? 42.191 9.518 -11.574 1.00 92.44 713 THR A O 1
ATOM 5500 N N . LEU A 1 714 ? 42.525 10.567 -9.621 1.00 91.25 714 LEU A N 1
ATOM 5501 C CA . LEU A 1 714 ? 42.451 11.897 -10.239 1.00 91.25 714 LEU A CA 1
ATOM 5502 C C . LEU A 1 714 ? 43.517 12.112 -11.329 1.00 91.25 714 LEU A C 1
ATOM 5504 O O . LEU A 1 714 ? 43.217 12.752 -12.337 1.00 91.25 714 LEU A O 1
ATOM 5508 N N . VAL A 1 715 ? 44.707 11.507 -11.210 1.00 90.94 715 VAL A N 1
ATOM 5509 C CA . VAL A 1 715 ? 45.724 11.522 -12.282 1.00 90.94 715 VAL A CA 1
ATOM 5510 C C . VAL A 1 715 ? 45.196 10.868 -13.568 1.00 90.94 715 VAL A C 1
ATOM 5512 O O . VAL A 1 715 ? 45.273 11.463 -14.645 1.00 90.94 715 VAL A O 1
ATOM 5515 N N . HIS A 1 716 ? 44.567 9.692 -13.476 1.00 85.44 716 HIS A N 1
ATOM 5516 C CA . HIS A 1 716 ? 43.982 9.017 -14.642 1.00 85.44 716 HIS A CA 1
ATOM 5517 C C . HIS A 1 716 ? 42.755 9.744 -15.205 1.00 85.44 716 HIS A C 1
ATOM 5519 O O . HIS A 1 716 ? 42.537 9.761 -16.421 1.00 85.44 716 HIS A O 1
ATOM 5525 N N . LEU A 1 717 ? 41.950 10.367 -14.343 1.00 87.06 717 LEU A N 1
ATOM 5526 C CA . LEU A 1 717 ? 40.804 11.175 -14.760 1.00 87.06 717 LEU A CA 1
ATOM 5527 C C . LEU A 1 717 ? 41.243 12.458 -15.483 1.00 87.06 717 LEU A C 1
ATOM 5529 O O . LEU A 1 717 ? 40.583 12.865 -16.442 1.00 87.06 717 LEU A O 1
ATOM 5533 N N . ARG A 1 718 ? 42.382 13.055 -15.106 1.00 85.94 718 ARG A N 1
ATOM 5534 C CA . ARG A 1 718 ? 42.968 14.209 -15.807 1.00 85.94 718 ARG A CA 1
ATOM 5535 C C . ARG A 1 718 ? 43.446 13.856 -17.212 1.00 85.94 718 ARG A C 1
ATOM 5537 O O . ARG A 1 718 ? 43.182 14.619 -18.137 1.00 85.94 718 ARG A O 1
ATOM 5544 N N . ILE A 1 719 ? 44.067 12.689 -17.405 1.00 81.06 719 ILE A N 1
ATOM 5545 C CA . ILE A 1 719 ? 44.456 12.197 -18.745 1.00 81.06 719 ILE A CA 1
ATOM 5546 C C . ILE A 1 719 ? 43.227 12.108 -19.665 1.00 81.06 719 ILE A C 1
ATOM 5548 O O . ILE A 1 719 ? 43.300 12.417 -20.853 1.00 81.06 719 ILE A O 1
ATOM 5552 N N . LYS A 1 720 ? 42.067 11.758 -19.097 1.00 79.75 720 LYS A N 1
ATOM 5553 C CA . LYS A 1 720 ? 40.774 11.703 -19.795 1.00 79.75 720 LYS A CA 1
ATOM 5554 C C . LYS A 1 720 ? 40.016 13.038 -19.826 1.00 79.75 720 LYS A C 1
ATOM 5556 O O . LYS A 1 720 ? 38.871 13.060 -20.263 1.00 79.75 720 LYS A O 1
ATOM 5561 N N . LYS A 1 721 ? 40.638 14.137 -19.382 1.00 82.31 721 LYS A N 1
ATOM 5562 C CA . LYS A 1 721 ? 40.072 15.498 -19.318 1.00 82.31 721 LYS A CA 1
ATOM 5563 C C . LYS A 1 721 ? 38.780 15.618 -18.488 1.00 82.31 721 LYS A C 1
ATOM 5565 O O . LYS A 1 721 ? 37.962 16.489 -18.758 1.00 82.31 721 LYS A O 1
ATOM 5570 N N . VAL A 1 722 ? 38.596 14.761 -17.479 1.00 83.00 722 VAL A N 1
ATOM 5571 C CA . VAL A 1 722 ? 37.400 14.753 -16.609 1.00 83.00 722 VAL A CA 1
ATOM 5572 C C . VAL A 1 722 ? 37.541 15.714 -15.422 1.00 83.00 722 VAL A C 1
ATOM 5574 O O . VAL A 1 722 ? 36.552 16.273 -14.963 1.00 83.00 722 VAL A O 1
ATOM 5577 N N . VAL A 1 723 ? 38.762 15.912 -14.916 1.00 81.56 723 VAL A N 1
ATOM 5578 C CA . VAL A 1 723 ? 39.045 16.731 -13.723 1.00 81.56 723 VAL A CA 1
ATOM 5579 C C . VAL A 1 723 ? 40.242 17.654 -13.952 1.00 81.56 723 VAL A C 1
ATOM 5581 O O . VAL A 1 723 ? 41.136 17.337 -14.740 1.00 81.56 723 VAL A O 1
ATOM 5584 N N . SER A 1 724 ? 40.267 18.787 -13.245 1.00 79.69 724 SER A N 1
ATOM 5585 C CA . SER A 1 724 ? 41.361 19.771 -13.273 1.00 79.69 724 SER A CA 1
ATOM 5586 C C . SER A 1 724 ? 42.345 19.620 -12.105 1.00 79.69 724 SER A C 1
ATOM 5588 O O . SER A 1 724 ? 43.541 19.837 -12.289 1.00 79.69 724 SER A O 1
ATOM 5590 N N . CYS A 1 725 ? 41.867 19.213 -10.924 1.00 85.69 725 CYS A N 1
ATOM 5591 C CA . CYS A 1 725 ? 42.690 18.956 -9.741 1.00 85.69 725 CYS A CA 1
ATOM 5592 C C . CYS A 1 725 ? 43.146 17.491 -9.687 1.00 85.69 725 CYS A C 1
ATOM 5594 O O . CYS A 1 725 ? 42.364 16.583 -9.970 1.00 85.69 725 CYS A O 1
ATOM 5596 N N . VAL A 1 726 ? 44.405 17.272 -9.297 1.00 91.06 726 VAL A N 1
ATOM 5597 C CA . VAL A 1 726 ? 45.014 15.938 -9.145 1.00 91.06 726 VAL A CA 1
ATOM 5598 C C . VAL A 1 726 ? 45.459 15.624 -7.726 1.00 91.06 726 VAL A C 1
ATOM 5600 O O . VAL A 1 726 ? 45.975 14.538 -7.503 1.00 91.06 726 VAL A O 1
ATOM 5603 N N . LEU A 1 727 ? 45.276 16.536 -6.771 1.00 94.88 727 LEU A N 1
ATOM 5604 C CA . LEU A 1 727 ? 45.720 16.318 -5.397 1.00 94.88 727 LEU A CA 1
ATOM 5605 C C . LEU A 1 727 ? 44.919 15.193 -4.735 1.00 94.88 727 LEU A C 1
ATOM 5607 O O . LEU A 1 727 ? 43.701 15.098 -4.884 1.00 94.88 727 LEU A O 1
ATOM 5611 N N . CYS A 1 728 ? 45.620 14.340 -3.994 1.00 94.94 728 CYS A N 1
ATOM 5612 C CA . CYS A 1 728 ? 45.033 13.242 -3.244 1.00 94.94 728 CYS A CA 1
ATOM 5613 C C . CYS A 1 728 ? 43.960 13.758 -2.270 1.00 94.94 728 CYS A C 1
ATOM 5615 O O . CYS A 1 728 ? 44.284 14.566 -1.398 1.00 94.94 728 CYS A O 1
ATOM 5617 N N . PRO A 1 729 ? 42.712 13.250 -2.334 1.00 91.88 729 PRO A N 1
ATOM 5618 C CA . PRO A 1 729 ? 41.628 13.694 -1.460 1.00 91.88 729 PRO A CA 1
ATOM 5619 C C . PRO A 1 729 ? 41.921 13.548 0.037 1.00 91.88 729 PRO A C 1
ATOM 5621 O O . PRO A 1 729 ? 41.350 14.278 0.841 1.00 91.88 729 PRO A O 1
ATOM 5624 N N . LEU A 1 730 ? 42.793 12.600 0.399 1.00 92.94 730 LEU A N 1
ATOM 5625 C CA . LEU A 1 730 ? 43.146 12.281 1.781 1.00 92.94 730 LEU A CA 1
ATOM 5626 C C . LEU A 1 730 ? 44.189 13.250 2.350 1.00 92.94 730 LEU A C 1
ATOM 5628 O O . LEU A 1 730 ? 43.937 13.880 3.370 1.00 92.94 730 LEU A O 1
ATOM 5632 N N . CYS A 1 731 ? 45.363 13.357 1.719 1.00 92.25 731 CYS A N 1
ATOM 5633 C CA . CYS A 1 731 ? 46.475 14.151 2.257 1.00 92.25 731 CYS A CA 1
ATOM 5634 C C . CYS A 1 731 ? 46.542 15.579 1.707 1.00 92.25 731 CYS A C 1
ATOM 5636 O O . CYS A 1 731 ? 47.210 16.412 2.309 1.00 92.25 731 CYS A O 1
ATOM 5638 N N . GLN A 1 732 ? 45.905 15.846 0.560 1.00 91.12 732 GLN A N 1
ATOM 5639 C CA . GLN A 1 732 ? 45.939 17.128 -0.157 1.00 91.12 732 GLN A CA 1
ATOM 5640 C C . GLN A 1 732 ? 47.355 17.648 -0.481 1.00 91.12 732 GLN A C 1
ATOM 5642 O O . GLN A 1 732 ? 47.526 18.830 -0.758 1.00 91.12 732 GLN A O 1
ATOM 5647 N N . ALA A 1 733 ? 48.370 16.778 -0.456 1.00 90.19 733 ALA A N 1
ATOM 5648 C CA . ALA A 1 733 ? 49.779 17.168 -0.560 1.00 90.19 733 ALA A CA 1
ATOM 5649 C C . ALA A 1 733 ? 50.472 16.663 -1.838 1.00 90.19 733 ALA A C 1
ATOM 5651 O O . ALA A 1 733 ? 51.317 17.359 -2.391 1.00 90.19 733 ALA A O 1
ATOM 5652 N N . GLU A 1 734 ? 50.112 15.475 -2.326 1.00 92.25 734 GLU A N 1
ATOM 5653 C CA . GLU A 1 734 ? 50.709 14.849 -3.515 1.00 92.25 734 GLU A CA 1
ATOM 5654 C C . GLU A 1 734 ? 49.635 14.464 -4.542 1.00 92.25 734 GLU A C 1
ATOM 5656 O O . GLU A 1 734 ? 48.442 14.411 -4.228 1.00 92.25 734 GLU A O 1
ATOM 5661 N N . GLU A 1 735 ? 50.055 14.174 -5.776 1.00 94.00 735 GLU A N 1
ATOM 5662 C CA . GLU A 1 735 ? 49.154 13.731 -6.840 1.00 94.00 735 GLU A CA 1
ATOM 5663 C C . GLU A 1 735 ? 48.551 12.342 -6.561 1.00 94.00 735 GLU A C 1
ATOM 5665 O O . GLU A 1 735 ? 49.226 11.399 -6.141 1.00 94.00 735 GLU A O 1
ATOM 5670 N N . GLU A 1 736 ? 47.259 12.190 -6.848 1.00 95.31 736 GLU A N 1
ATOM 5671 C CA . GLU A 1 736 ? 46.509 10.957 -6.651 1.00 95.31 736 GLU A CA 1
ATOM 5672 C C . GLU A 1 736 ? 46.824 9.915 -7.740 1.00 95.31 736 GLU A C 1
ATOM 5674 O O . GLU A 1 736 ? 46.080 9.721 -8.710 1.00 95.31 736 GLU A O 1
ATOM 5679 N N . THR A 1 737 ? 47.944 9.222 -7.571 1.00 94.12 737 THR A N 1
ATOM 5680 C CA . THR A 1 737 ? 48.286 8.000 -8.315 1.00 94.12 737 THR A CA 1
ATOM 5681 C C . THR A 1 737 ? 47.745 6.760 -7.600 1.00 94.12 737 THR A C 1
ATOM 5683 O O . THR A 1 737 ? 47.468 6.806 -6.403 1.00 94.12 737 THR A O 1
ATOM 5686 N N . THR A 1 738 ? 47.632 5.618 -8.290 1.00 94.19 738 THR A N 1
ATOM 5687 C CA . THR A 1 738 ? 47.228 4.346 -7.652 1.00 94.19 738 THR A CA 1
ATOM 5688 C C . THR A 1 738 ? 48.147 3.988 -6.482 1.00 94.19 738 THR A C 1
ATOM 5690 O O . THR A 1 738 ? 47.673 3.595 -5.415 1.00 94.19 738 THR A O 1
ATOM 5693 N N . MET A 1 739 ? 49.456 4.199 -6.658 1.00 93.69 739 MET A N 1
ATOM 5694 C CA . MET A 1 739 ? 50.459 4.020 -5.608 1.00 93.69 739 MET A CA 1
ATOM 5695 C C . MET A 1 739 ? 50.249 4.950 -4.419 1.00 93.69 739 MET A C 1
ATOM 5697 O O . MET A 1 739 ? 50.254 4.493 -3.274 1.00 93.69 739 MET A O 1
ATOM 5701 N N . HIS A 1 740 ? 50.018 6.236 -4.674 1.00 93.94 740 HIS A N 1
ATOM 5702 C CA . HIS A 1 740 ? 49.814 7.204 -3.606 1.00 93.94 740 HIS A CA 1
ATOM 5703 C C . HIS A 1 740 ? 48.510 6.941 -2.845 1.00 93.94 740 HIS A C 1
ATOM 5705 O O . HIS A 1 740 ? 48.526 6.839 -1.619 1.00 93.94 740 HIS A O 1
ATOM 5711 N N . SER A 1 741 ? 47.397 6.717 -3.547 1.00 94.56 741 SER A N 1
ATOM 5712 C CA . SER A 1 741 ? 46.086 6.456 -2.937 1.00 94.56 741 SER A CA 1
ATOM 5713 C C . SER A 1 741 ? 46.028 5.198 -2.079 1.00 94.56 741 SER A C 1
ATOM 5715 O O . SER A 1 741 ? 45.243 5.156 -1.135 1.00 94.56 741 SER A O 1
ATOM 5717 N N . LEU A 1 742 ? 46.779 4.153 -2.435 1.00 95.56 742 LEU A N 1
ATOM 5718 C CA . LEU A 1 742 ? 46.677 2.849 -1.777 1.00 95.56 742 LEU A CA 1
ATOM 5719 C C . LEU A 1 742 ? 47.859 2.518 -0.868 1.00 95.56 742 LEU A C 1
ATOM 5721 O O . LEU A 1 742 ? 47.698 1.645 -0.019 1.00 95.56 742 LEU A O 1
ATOM 5725 N N . VAL A 1 743 ? 49.018 3.168 -1.015 1.00 93.50 743 VAL A N 1
ATOM 5726 C CA . VAL A 1 743 ? 50.254 2.757 -0.325 1.00 93.50 743 VAL A CA 1
ATOM 5727 C C . VAL A 1 743 ? 50.995 3.935 0.300 1.00 93.50 743 VAL A C 1
ATOM 5729 O O . VAL A 1 743 ? 51.209 3.930 1.510 1.00 93.50 743 VAL A O 1
ATOM 5732 N N . THR A 1 744 ? 51.408 4.929 -0.493 1.00 93.38 744 THR A N 1
ATOM 5733 C CA . THR A 1 744 ? 52.403 5.915 -0.030 1.00 93.38 744 THR A CA 1
ATOM 5734 C C . THR A 1 744 ? 51.810 7.152 0.640 1.00 93.38 744 THR A C 1
ATOM 5736 O O . THR A 1 744 ? 52.551 7.840 1.337 1.00 93.38 744 THR A O 1
ATOM 5739 N N . CYS A 1 745 ? 50.503 7.412 0.526 1.00 94.19 745 CYS A N 1
ATOM 5740 C CA . CYS A 1 745 ? 49.841 8.489 1.267 1.00 94.19 745 CYS A CA 1
ATOM 5741 C C . CYS A 1 745 ? 50.078 8.344 2.779 1.00 94.19 745 CYS A C 1
ATOM 5743 O O . CYS A 1 745 ? 49.810 7.291 3.351 1.00 94.19 745 CYS A O 1
ATOM 5745 N N . ASN A 1 746 ? 50.531 9.409 3.445 1.00 91.75 746 ASN A N 1
ATOM 5746 C CA . ASN A 1 746 ? 50.831 9.430 4.885 1.00 91.75 746 ASN A CA 1
ATOM 5747 C C . ASN A 1 746 ? 49.684 8.879 5.763 1.00 91.75 746 ASN A C 1
ATOM 5749 O O . ASN A 1 746 ? 49.913 8.059 6.653 1.00 91.75 746 ASN A O 1
ATOM 5753 N N . LEU A 1 747 ? 48.434 9.250 5.470 1.00 91.69 747 LEU A N 1
ATOM 5754 C CA . LEU A 1 747 ? 47.252 8.741 6.172 1.00 91.69 747 LEU A CA 1
ATOM 5755 C C . LEU A 1 747 ? 47.001 7.248 5.906 1.00 91.69 747 LEU A C 1
ATOM 5757 O O . LEU A 1 747 ? 46.491 6.533 6.769 1.00 91.69 747 LEU A O 1
ATOM 5761 N N . VAL A 1 748 ? 47.383 6.758 4.730 1.00 94.94 748 VAL A N 1
ATOM 5762 C CA . VAL A 1 748 ? 47.249 5.353 4.331 1.00 94.94 748 VAL A CA 1
ATOM 5763 C C . VAL A 1 748 ? 48.375 4.491 4.904 1.00 94.94 748 VAL A C 1
ATOM 5765 O O . VAL A 1 748 ? 48.106 3.379 5.357 1.00 94.94 748 VAL A O 1
ATOM 5768 N N . GLN A 1 749 ? 49.604 5.005 4.999 1.00 93.12 749 GLN A N 1
ATOM 5769 C CA . GLN A 1 749 ? 50.731 4.326 5.655 1.00 93.12 749 GLN A CA 1
ATOM 5770 C C . GLN A 1 749 ? 50.396 3.942 7.102 1.00 93.12 749 GLN A C 1
ATOM 5772 O O . GLN A 1 749 ? 50.732 2.855 7.568 1.00 93.12 749 GLN A O 1
ATOM 5777 N N . HIS A 1 750 ? 49.631 4.783 7.799 1.00 92.19 750 HIS A N 1
ATOM 5778 C CA . HIS A 1 750 ? 49.097 4.467 9.118 1.00 92.19 750 HIS A CA 1
ATOM 5779 C C . HIS A 1 750 ? 48.219 3.196 9.134 1.00 92.19 750 HIS A C 1
ATOM 5781 O O . HIS A 1 750 ? 48.237 2.472 10.130 1.00 92.19 750 HIS A O 1
ATOM 5787 N N . CYS A 1 751 ? 47.467 2.890 8.070 1.00 94.19 751 CYS A N 1
ATOM 5788 C CA . CYS A 1 751 ? 46.706 1.636 7.959 1.00 94.19 751 CYS A CA 1
ATOM 5789 C C . CYS A 1 751 ? 47.650 0.432 7.824 1.00 94.19 751 CYS A C 1
ATOM 5791 O O . CYS A 1 751 ? 47.476 -0.572 8.511 1.00 94.19 751 CYS A O 1
ATOM 5793 N N . TRP A 1 752 ? 48.679 0.557 6.986 1.00 93.44 752 TRP A N 1
ATOM 5794 C CA . TRP A 1 752 ? 49.657 -0.499 6.724 1.00 93.44 752 TRP A CA 1
ATOM 5795 C C . TRP A 1 752 ? 50.535 -0.833 7.935 1.00 93.44 752 TRP A C 1
ATOM 5797 O O . TRP A 1 752 ? 50.728 -2.009 8.248 1.00 93.44 752 TRP A O 1
ATOM 5807 N N . ASN A 1 753 ? 50.959 0.183 8.692 1.00 89.94 753 ASN A N 1
ATOM 5808 C CA . ASN A 1 753 ? 51.729 0.010 9.928 1.00 89.94 753 ASN A CA 1
ATOM 5809 C C . ASN A 1 753 ? 50.980 -0.829 10.976 1.00 89.94 753 ASN A C 1
ATOM 5811 O O . ASN A 1 753 ? 51.599 -1.576 11.726 1.00 89.94 753 ASN A O 1
ATOM 5815 N N . ARG A 1 754 ? 49.644 -0.745 11.011 1.00 88.75 754 ARG A N 1
ATOM 5816 C CA . ARG A 1 754 ? 48.803 -1.505 11.952 1.00 88.75 754 ARG A CA 1
ATOM 5817 C C . ARG A 1 754 ? 48.651 -2.978 11.586 1.00 88.75 754 ARG A C 1
ATOM 5819 O O . ARG A 1 754 ? 48.413 -3.788 12.471 1.00 88.75 754 ARG A O 1
ATOM 5826 N N . VAL A 1 755 ? 48.772 -3.319 10.303 1.00 87.88 755 VAL A N 1
ATOM 5827 C CA . VAL A 1 755 ? 48.725 -4.710 9.815 1.00 87.88 755 VAL A CA 1
ATOM 5828 C C . VAL A 1 755 ? 50.119 -5.305 9.593 1.00 87.88 755 VAL A C 1
ATOM 5830 O O . VAL A 1 755 ? 50.236 -6.425 9.106 1.00 87.88 755 VAL A O 1
ATOM 5833 N N . GLY A 1 756 ? 51.179 -4.569 9.947 1.00 83.81 756 GLY A N 1
ATOM 5834 C CA . GLY A 1 756 ? 52.563 -5.044 9.883 1.00 83.81 756 GLY A CA 1
ATOM 5835 C C . GLY A 1 756 ? 53.129 -5.187 8.466 1.00 83.81 756 GLY A C 1
ATOM 5836 O O . GLY A 1 756 ? 54.068 -5.954 8.267 1.00 83.81 756 GLY A O 1
ATOM 5837 N N . ILE A 1 757 ? 52.578 -4.474 7.477 1.00 82.88 757 ILE A N 1
ATOM 5838 C CA . ILE A 1 757 ? 53.063 -4.498 6.087 1.00 82.88 757 ILE A CA 1
ATOM 5839 C C . ILE A 1 757 ? 53.826 -3.200 5.816 1.00 82.88 757 ILE A C 1
ATOM 5841 O O . ILE A 1 757 ? 53.273 -2.110 5.922 1.00 82.88 757 ILE A O 1
ATOM 5845 N N . GLY A 1 758 ? 55.110 -3.312 5.474 1.00 75.94 758 GLY A N 1
ATOM 5846 C CA . GLY A 1 758 ? 55.964 -2.151 5.225 1.00 75.94 758 GLY A CA 1
ATOM 5847 C C . GLY A 1 758 ? 55.606 -1.408 3.933 1.00 75.94 758 GLY A C 1
ATOM 5848 O O . GLY A 1 758 ? 55.424 -2.020 2.881 1.00 75.94 758 GLY A O 1
ATOM 5849 N N . THR A 1 759 ? 55.579 -0.077 4.001 1.00 80.81 759 THR A N 1
ATOM 5850 C CA . THR A 1 759 ? 55.312 0.827 2.865 1.00 80.81 759 THR A CA 1
ATOM 5851 C C . THR A 1 759 ? 56.562 1.557 2.374 1.00 80.81 759 THR A C 1
ATOM 5853 O O . THR A 1 759 ? 56.451 2.556 1.670 1.00 80.81 759 THR A O 1
ATOM 5856 N N . ASN A 1 760 ? 57.760 1.095 2.746 1.00 74.81 760 ASN A N 1
ATOM 5857 C CA . ASN A 1 760 ? 59.004 1.659 2.228 1.00 74.81 760 ASN A CA 1
ATOM 5858 C C . ASN A 1 760 ? 59.189 1.206 0.782 1.00 74.81 760 ASN A C 1
ATOM 5860 O O . ASN A 1 760 ? 59.500 0.044 0.518 1.00 74.81 760 ASN A O 1
ATOM 5864 N N . VAL A 1 761 ? 58.970 2.132 -0.147 1.00 80.62 761 VAL A N 1
ATOM 5865 C CA . VAL A 1 761 ? 59.004 1.877 -1.584 1.00 80.62 761 VAL A CA 1
ATOM 5866 C C . VAL A 1 761 ? 60.069 2.762 -2.228 1.00 80.62 761 VAL A C 1
ATOM 5868 O O . VAL A 1 761 ? 60.163 3.947 -1.915 1.00 80.62 761 VAL A O 1
ATOM 5871 N N . ALA A 1 762 ? 60.878 2.195 -3.126 1.00 81.25 762 ALA A N 1
ATOM 5872 C CA . ALA A 1 762 ? 61.842 2.973 -3.898 1.00 81.25 762 ALA A CA 1
ATOM 5873 C C . ALA A 1 762 ? 61.111 3.957 -4.842 1.00 81.25 762 ALA A C 1
ATOM 5875 O O . ALA A 1 762 ? 60.066 3.593 -5.401 1.00 81.25 762 ALA A O 1
ATOM 5876 N N . PRO A 1 763 ? 61.639 5.176 -5.065 1.00 75.62 763 PRO A N 1
ATOM 5877 C CA . PRO A 1 763 ? 61.055 6.121 -6.015 1.00 75.62 763 PRO A CA 1
ATOM 5878 C C . PRO A 1 763 ? 60.857 5.488 -7.400 1.00 75.62 763 PRO A C 1
ATOM 5880 O O . PRO A 1 763 ? 61.740 4.795 -7.899 1.00 75.62 763 PRO A O 1
ATOM 5883 N N . GLY A 1 764 ? 59.694 5.713 -8.017 1.00 77.38 764 GLY A N 1
ATOM 5884 C CA . GLY A 1 764 ? 59.365 5.180 -9.348 1.00 77.38 764 GLY A CA 1
ATOM 5885 C C . GLY A 1 764 ? 58.808 3.749 -9.381 1.00 77.38 764 GLY A C 1
ATOM 5886 O O . GLY A 1 764 ? 58.503 3.250 -10.461 1.00 77.38 764 GLY A O 1
ATOM 5887 N N . THR A 1 765 ? 58.629 3.088 -8.233 1.00 86.69 765 THR A N 1
ATOM 5888 C CA . THR A 1 765 ? 57.997 1.757 -8.182 1.00 86.69 765 THR A CA 1
ATOM 5889 C C . THR A 1 765 ? 56.502 1.844 -8.510 1.00 86.69 765 THR A C 1
ATOM 5891 O O . THR A 1 765 ? 55.775 2.642 -7.918 1.00 86.69 765 THR A O 1
ATOM 5894 N N . THR A 1 766 ? 56.026 0.988 -9.415 1.00 88.12 766 THR A N 1
ATOM 5895 C CA . THR A 1 766 ? 54.596 0.881 -9.772 1.00 88.12 766 THR A CA 1
ATOM 5896 C C . THR A 1 766 ? 53.795 0.076 -8.744 1.00 88.12 766 THR A C 1
ATOM 5898 O O . THR A 1 766 ? 54.357 -0.713 -7.978 1.00 88.12 766 THR A O 1
ATOM 5901 N N . PHE A 1 767 ? 52.461 0.196 -8.762 1.00 91.06 767 PHE A N 1
ATOM 5902 C CA . PHE A 1 767 ? 51.606 -0.594 -7.866 1.00 91.06 767 PHE A CA 1
ATOM 5903 C C . PHE A 1 767 ? 51.714 -2.091 -8.114 1.00 91.06 767 PHE A C 1
ATOM 5905 O O . PHE A 1 767 ? 51.771 -2.862 -7.157 1.00 91.06 767 PHE A O 1
ATOM 5912 N N . LEU A 1 768 ? 51.842 -2.507 -9.374 1.00 89.38 768 LEU A N 1
ATOM 5913 C CA . LEU A 1 768 ? 52.083 -3.905 -9.717 1.00 89.38 768 LEU A CA 1
ATOM 5914 C C . LEU A 1 768 ? 53.390 -4.426 -9.102 1.00 89.38 768 LEU A C 1
ATOM 5916 O O . LEU A 1 768 ? 53.389 -5.499 -8.499 1.00 89.38 768 LEU A O 1
ATOM 5920 N N . GLN A 1 769 ? 54.490 -3.674 -9.213 1.00 87.94 769 GLN A N 1
ATOM 5921 C CA . GLN A 1 769 ? 55.787 -4.074 -8.654 1.00 87.94 769 GLN A CA 1
ATOM 5922 C C . GLN A 1 769 ? 55.746 -4.152 -7.126 1.00 87.94 769 GLN A C 1
ATOM 5924 O O . GLN A 1 769 ? 56.192 -5.147 -6.549 1.00 87.94 769 GLN A O 1
ATOM 5929 N N . TRP A 1 770 ? 55.149 -3.154 -6.466 1.00 90.31 770 TRP A N 1
ATOM 5930 C CA . TRP A 1 770 ? 54.968 -3.178 -5.017 1.00 90.31 770 TRP A CA 1
ATOM 5931 C C . TRP A 1 770 ? 54.096 -4.364 -4.585 1.00 90.31 770 TRP A C 1
ATOM 5933 O O . TRP A 1 770 ? 54.513 -5.147 -3.734 1.00 90.31 770 TRP A O 1
ATOM 5943 N N . CYS A 1 771 ? 52.937 -4.565 -5.218 1.00 90.81 771 CYS A N 1
ATOM 5944 C CA . CYS A 1 771 ? 52.016 -5.655 -4.897 1.00 90.81 771 CYS A CA 1
ATOM 5945 C C . CYS A 1 771 ? 52.666 -7.031 -5.113 1.00 90.81 771 CYS A C 1
ATOM 5947 O O . CYS A 1 771 ? 52.565 -7.903 -4.250 1.00 90.81 771 CYS A O 1
ATOM 5949 N N . THR A 1 772 ? 53.410 -7.202 -6.210 1.00 88.62 772 THR A N 1
ATOM 5950 C CA . THR A 1 772 ? 54.162 -8.431 -6.507 1.00 88.62 772 THR A CA 1
ATOM 5951 C C . THR A 1 772 ? 55.226 -8.693 -5.441 1.00 88.62 772 THR A C 1
ATOM 5953 O O . THR A 1 772 ? 55.291 -9.794 -4.895 1.00 88.62 772 THR A O 1
ATOM 5956 N N . SER A 1 773 ? 56.015 -7.676 -5.076 1.00 87.56 773 SER A N 1
ATOM 5957 C CA . SER A 1 773 ? 57.049 -7.796 -4.040 1.00 87.56 773 SER A CA 1
ATOM 5958 C C . SER A 1 773 ? 56.467 -8.120 -2.658 1.00 87.56 773 SER A C 1
ATOM 5960 O O . SER A 1 773 ? 56.984 -8.988 -1.955 1.00 87.56 773 SER A O 1
ATOM 5962 N N . SER A 1 774 ? 55.337 -7.508 -2.301 1.00 88.12 774 SER A N 1
ATOM 5963 C CA . SER A 1 774 ? 54.610 -7.782 -1.063 1.00 88.12 774 SER A CA 1
ATOM 5964 C C . SER A 1 774 ? 54.046 -9.206 -1.062 1.00 88.12 774 SER A C 1
ATOM 5966 O O . SER A 1 774 ? 54.214 -9.932 -0.090 1.00 88.12 774 SER A O 1
ATOM 5968 N N . PHE A 1 775 ? 53.484 -9.682 -2.178 1.00 88.81 775 PHE A N 1
ATOM 5969 C CA . PHE A 1 775 ? 52.992 -11.061 -2.300 1.00 88.81 775 PHE A CA 1
ATOM 5970 C C . PHE A 1 775 ? 54.113 -12.100 -2.205 1.00 88.81 775 PHE A C 1
ATOM 5972 O O . PHE A 1 775 ? 53.878 -13.210 -1.731 1.00 88.81 775 PHE A O 1
ATOM 5979 N N . LEU A 1 776 ? 55.326 -11.775 -2.648 1.00 85.88 776 LEU A N 1
ATOM 5980 C CA . LEU A 1 776 ? 56.474 -12.671 -2.500 1.00 85.88 776 LEU A CA 1
ATOM 5981 C C . LEU A 1 776 ? 56.937 -12.778 -1.042 1.00 85.88 776 LEU A C 1
ATOM 5983 O O . LEU A 1 776 ? 57.375 -13.846 -0.625 1.00 85.88 776 LEU A O 1
ATOM 5987 N N . ARG A 1 777 ? 56.811 -11.695 -0.270 1.00 83.69 777 ARG A N 1
ATOM 5988 C CA . ARG A 1 777 ? 57.243 -11.609 1.135 1.00 83.69 777 ARG A CA 1
ATOM 5989 C C . ARG A 1 777 ? 56.176 -12.055 2.138 1.00 83.69 777 ARG A C 1
ATOM 5991 O O . ARG A 1 777 ? 56.499 -12.230 3.308 1.00 83.69 777 ARG A O 1
ATOM 5998 N N . SER A 1 778 ? 54.932 -12.216 1.690 1.00 86.00 778 SER A N 1
ATOM 5999 C CA . SER A 1 778 ? 53.777 -12.516 2.535 1.00 86.00 778 SER A CA 1
ATOM 6000 C C . SER A 1 778 ? 53.307 -13.968 2.437 1.00 86.00 778 SER A C 1
ATOM 6002 O O . SER A 1 778 ? 53.297 -14.583 1.362 1.00 86.00 778 SER A O 1
ATOM 6004 N N . ASP A 1 779 ? 52.823 -14.503 3.556 1.00 87.75 779 ASP A N 1
ATOM 6005 C CA . ASP A 1 779 ? 52.103 -15.778 3.581 1.00 87.75 779 ASP A CA 1
ATOM 6006 C C . ASP A 1 779 ? 50.687 -15.658 2.967 1.00 87.75 779 ASP A C 1
ATOM 6008 O O . ASP A 1 779 ? 50.275 -14.606 2.469 1.00 87.75 779 ASP A O 1
ATOM 6012 N N . GLY A 1 780 ? 49.938 -16.764 2.925 1.00 84.50 780 GLY A N 1
ATOM 6013 C CA . GLY A 1 780 ? 48.584 -16.779 2.360 1.00 84.50 780 GLY A CA 1
ATOM 6014 C C . GLY A 1 780 ? 47.593 -15.863 3.091 1.00 84.50 780 GLY A C 1
ATOM 6015 O O . GLY A 1 780 ? 46.691 -15.308 2.459 1.00 84.50 780 GLY A O 1
ATOM 6016 N N . GLU A 1 781 ? 47.769 -15.684 4.399 1.00 87.06 781 GLU A N 1
ATOM 6017 C CA . GLU A 1 781 ? 46.885 -14.898 5.257 1.00 87.06 781 GLU A CA 1
ATOM 6018 C C . GLU A 1 781 ? 47.144 -13.403 5.073 1.00 87.06 781 GLU A C 1
ATOM 6020 O O . GLU A 1 781 ? 46.233 -12.632 4.767 1.00 87.06 781 GLU A O 1
ATOM 6025 N N . GLN A 1 782 ? 48.412 -13.013 5.126 1.00 88.25 782 GLN A N 1
ATOM 6026 C CA . GLN A 1 782 ? 48.878 -11.656 4.879 1.00 88.25 782 GLN A CA 1
ATOM 6027 C C . GLN A 1 782 ? 48.517 -11.172 3.473 1.00 88.25 782 GLN A C 1
ATOM 6029 O O . GLN A 1 782 ? 48.134 -10.016 3.310 1.00 88.25 782 GLN A O 1
ATOM 6034 N N . LYS A 1 783 ? 48.544 -12.046 2.456 1.00 92.25 783 LYS A N 1
ATOM 6035 C CA . LYS A 1 783 ? 48.052 -11.708 1.106 1.00 92.25 783 LYS A CA 1
ATOM 6036 C C . LYS A 1 783 ? 46.563 -11.364 1.091 1.00 92.25 783 LYS A C 1
ATOM 6038 O O . LYS A 1 783 ? 46.150 -10.441 0.388 1.00 92.25 783 LYS A O 1
ATOM 6043 N N . CYS A 1 784 ? 45.752 -12.093 1.860 1.00 93.25 784 CYS A N 1
ATOM 6044 C CA . CYS A 1 784 ? 44.322 -11.809 1.978 1.00 93.25 784 CYS A CA 1
ATOM 6045 C C . CYS A 1 784 ? 44.089 -10.476 2.698 1.00 93.25 784 CYS A C 1
ATOM 6047 O O . CYS A 1 784 ? 43.304 -9.659 2.214 1.00 93.25 784 CYS A O 1
ATOM 6049 N N . ILE A 1 785 ? 44.805 -10.241 3.804 1.00 92.56 785 ILE A N 1
ATOM 6050 C CA . ILE A 1 785 ? 44.763 -8.985 4.566 1.00 92.56 785 ILE A CA 1
ATOM 6051 C C . ILE A 1 785 ? 45.169 -7.810 3.675 1.00 92.56 785 ILE A C 1
ATOM 6053 O O . ILE A 1 785 ? 44.441 -6.825 3.615 1.00 92.56 785 ILE A O 1
ATOM 6057 N N . LEU A 1 786 ? 46.258 -7.936 2.911 1.00 94.19 786 LEU A N 1
ATOM 6058 C CA . LEU A 1 786 ? 46.712 -6.914 1.968 1.00 94.19 786 LEU A CA 1
ATOM 6059 C C . LEU A 1 786 ? 45.601 -6.540 0.981 1.00 94.19 786 LEU A C 1
ATOM 6061 O O . LEU A 1 786 ? 45.262 -5.364 0.842 1.00 94.19 786 LEU A O 1
ATOM 6065 N N . ALA A 1 787 ? 44.979 -7.536 0.347 1.00 94.94 787 ALA A N 1
ATOM 6066 C CA . ALA A 1 787 ? 43.903 -7.299 -0.608 1.00 94.94 787 ALA A CA 1
ATOM 6067 C C . ALA A 1 787 ? 42.683 -6.611 0.042 1.00 94.94 787 ALA A C 1
ATOM 6069 O O . ALA A 1 787 ? 42.112 -5.679 -0.531 1.00 94.94 787 ALA A O 1
ATOM 6070 N N . ALA A 1 788 ? 42.292 -7.028 1.249 1.00 95.88 788 ALA A N 1
ATOM 6071 C CA . ALA A 1 788 ? 41.166 -6.432 1.967 1.00 95.88 788 ALA A CA 1
ATOM 6072 C C . ALA A 1 788 ? 41.447 -5.018 2.475 1.00 95.88 788 ALA A C 1
ATOM 6074 O O . ALA A 1 788 ? 40.547 -4.179 2.453 1.00 95.88 788 ALA A O 1
ATOM 6075 N N . VAL A 1 789 ? 42.680 -4.734 2.892 1.00 96.19 789 VAL A N 1
ATOM 6076 C CA . VAL A 1 789 ? 43.110 -3.395 3.301 1.00 96.19 789 VAL A CA 1
ATOM 6077 C C . VAL A 1 789 ? 43.091 -2.453 2.098 1.00 96.19 789 VAL A C 1
ATOM 6079 O O . VAL A 1 789 ? 42.498 -1.382 2.203 1.00 96.19 789 VAL A O 1
ATOM 6082 N N . CYS A 1 790 ? 43.586 -2.867 0.922 1.00 96.38 790 CYS A N 1
ATOM 6083 C CA . CYS A 1 790 ? 43.427 -2.088 -0.316 1.00 96.38 790 CYS A CA 1
ATOM 6084 C C . CYS A 1 790 ? 41.949 -1.791 -0.630 1.00 96.38 790 CYS A C 1
ATOM 6086 O O . CYS A 1 790 ? 41.602 -0.664 -0.987 1.00 96.38 790 CYS A O 1
ATOM 6088 N N . TRP A 1 791 ? 41.066 -2.781 -0.459 1.00 97.06 791 TRP A N 1
ATOM 6089 C CA . TRP A 1 791 ? 39.621 -2.601 -0.628 1.00 97.06 791 TRP A CA 1
ATOM 6090 C C . TRP A 1 791 ? 39.022 -1.601 0.363 1.00 97.06 791 TRP A C 1
ATOM 6092 O O . TRP A 1 791 ? 38.260 -0.716 -0.033 1.00 97.06 791 TRP A O 1
ATOM 6102 N N . ALA A 1 792 ? 39.382 -1.711 1.639 1.00 96.62 792 ALA A N 1
ATOM 6103 C CA . ALA A 1 792 ? 38.897 -0.829 2.689 1.00 96.62 792 ALA A CA 1
ATOM 6104 C C . ALA A 1 792 ? 39.402 0.611 2.512 1.00 96.62 792 ALA A C 1
ATOM 6106 O O . ALA A 1 792 ? 38.613 1.544 2.648 1.00 96.62 792 ALA A O 1
ATOM 6107 N N . ILE A 1 793 ? 40.674 0.799 2.141 1.00 97.25 793 ILE A N 1
ATOM 6108 C CA . ILE A 1 793 ? 41.265 2.113 1.847 1.00 97.25 793 ILE A CA 1
ATOM 6109 C C . ILE A 1 793 ? 40.531 2.770 0.676 1.00 97.25 793 ILE A C 1
ATOM 6111 O O . ILE A 1 793 ? 40.084 3.911 0.794 1.00 97.25 793 ILE A O 1
ATOM 6115 N N . TRP A 1 794 ? 40.342 2.042 -0.431 1.00 96.81 794 TRP A N 1
ATOM 6116 C CA . TRP A 1 794 ? 39.630 2.566 -1.598 1.00 96.81 794 TRP A CA 1
ATOM 6117 C C . TRP A 1 794 ? 38.180 2.944 -1.265 1.00 96.81 794 TRP A C 1
ATOM 6119 O O . TRP A 1 794 ? 37.694 4.004 -1.665 1.00 96.81 794 TRP A O 1
ATOM 6129 N N . GLY A 1 795 ? 37.491 2.109 -0.482 1.00 95.94 795 GLY A N 1
ATOM 6130 C CA . GLY A 1 795 ? 36.144 2.395 0.010 1.00 95.94 795 GLY A CA 1
ATOM 6131 C C . GLY A 1 795 ? 36.084 3.631 0.912 1.00 95.94 795 GLY A C 1
ATOM 6132 O O . GLY A 1 795 ? 35.224 4.488 0.720 1.00 95.94 795 GLY A O 1
ATOM 6133 N N . ALA A 1 796 ? 37.014 3.763 1.858 1.00 94.62 796 ALA A N 1
ATOM 6134 C CA . ALA A 1 796 ? 37.085 4.903 2.769 1.00 94.62 796 ALA A CA 1
ATOM 6135 C C . ALA A 1 796 ? 37.397 6.213 2.034 1.00 94.62 796 ALA A C 1
ATOM 6137 O O . ALA A 1 796 ? 36.748 7.225 2.293 1.00 94.62 796 ALA A O 1
ATOM 6138 N N . ARG A 1 797 ? 38.304 6.178 1.050 1.00 94.50 797 ARG A N 1
ATOM 6139 C CA . ARG A 1 797 ? 38.557 7.304 0.142 1.00 94.50 797 ARG A CA 1
ATOM 6140 C C . ARG A 1 797 ? 37.288 7.710 -0.605 1.00 94.50 797 ARG A C 1
ATOM 6142 O O . ARG A 1 797 ? 36.975 8.892 -0.677 1.00 94.50 797 ARG A O 1
ATOM 6149 N N . ASN A 1 798 ? 36.529 6.754 -1.142 1.00 94.81 798 ASN A N 1
ATOM 6150 C CA . ASN A 1 798 ? 35.280 7.066 -1.843 1.00 94.81 798 ASN A CA 1
ATOM 6151 C C . ASN A 1 798 ? 34.219 7.652 -0.904 1.00 94.81 798 ASN A C 1
ATOM 6153 O O . ASN A 1 798 ? 33.529 8.591 -1.283 1.00 94.81 798 ASN A O 1
ATOM 6157 N N . ASN A 1 799 ? 34.114 7.155 0.326 1.00 93.12 799 ASN A N 1
ATOM 6158 C CA . ASN A 1 799 ? 33.213 7.723 1.328 1.00 93.12 799 ASN A CA 1
ATOM 6159 C C . ASN A 1 799 ? 33.593 9.160 1.712 1.00 93.12 799 ASN A C 1
ATOM 6161 O O . ASN A 1 799 ? 32.703 9.977 1.934 1.00 93.12 799 ASN A O 1
ATOM 6165 N N . LEU A 1 800 ? 34.886 9.490 1.758 1.00 91.75 800 LEU A N 1
ATOM 6166 C CA . LEU A 1 800 ? 35.328 10.872 1.943 1.00 91.75 800 LEU A CA 1
ATOM 6167 C C . LEU A 1 800 ? 34.908 11.752 0.757 1.00 91.75 800 LEU A C 1
ATOM 6169 O O . LEU A 1 800 ? 34.357 12.827 0.962 1.00 91.75 800 LEU A O 1
ATOM 6173 N N . VAL A 1 801 ? 35.128 11.286 -0.476 1.00 89.44 801 VAL A N 1
ATOM 6174 C CA . VAL A 1 801 ? 34.845 12.068 -1.693 1.00 89.44 801 VAL A CA 1
ATOM 6175 C C . VAL A 1 801 ? 33.347 12.274 -1.935 1.00 89.44 801 VAL A C 1
ATOM 6177 O O . VAL A 1 801 ? 32.947 13.371 -2.302 1.00 89.44 801 VAL A O 1
ATOM 6180 N N . TRP A 1 802 ? 32.519 11.245 -1.737 1.00 89.06 802 TRP A N 1
ATOM 6181 C CA . TRP A 1 802 ? 31.095 11.278 -2.104 1.00 89.06 802 TRP A CA 1
ATOM 6182 C C . TRP A 1 802 ? 30.144 11.524 -0.931 1.00 89.06 802 TRP A C 1
ATOM 6184 O O . TRP A 1 802 ? 29.000 11.903 -1.150 1.00 89.06 802 TRP A O 1
ATOM 6194 N N . GLN A 1 803 ? 30.574 11.247 0.302 1.00 89.56 803 GLN A N 1
ATOM 6195 C CA . GLN A 1 803 ? 29.729 11.337 1.503 1.00 89.56 803 GLN A CA 1
ATOM 6196 C C . GLN A 1 803 ? 30.362 12.195 2.606 1.00 89.56 803 GLN A C 1
ATOM 6198 O O . GLN A 1 803 ? 29.837 12.223 3.716 1.00 89.56 803 GLN A O 1
ATOM 6203 N N . HIS A 1 804 ? 31.503 12.842 2.338 1.00 88.88 804 HIS A N 1
ATOM 6204 C CA . HIS A 1 804 ? 32.237 13.682 3.292 1.00 88.88 804 HIS A CA 1
ATOM 6205 C C . HIS A 1 804 ? 32.549 12.993 4.635 1.00 88.88 804 HIS A C 1
ATOM 6207 O O . HIS A 1 804 ? 32.672 13.642 5.672 1.00 88.88 804 HIS A O 1
ATOM 6213 N N . LYS A 1 805 ? 32.694 11.660 4.635 1.00 87.38 805 LYS A N 1
ATOM 6214 C CA . LYS A 1 805 ? 33.011 10.890 5.846 1.00 87.38 805 LYS A CA 1
ATOM 6215 C C . LYS A 1 805 ? 34.488 11.006 6.209 1.00 87.38 805 LYS A C 1
ATOM 6217 O O . LYS A 1 805 ? 35.355 10.836 5.356 1.00 87.38 805 LYS A O 1
ATOM 6222 N N . VAL A 1 806 ? 34.766 11.204 7.497 1.00 88.75 806 VAL A N 1
ATOM 6223 C CA . VAL A 1 806 ? 36.131 11.321 8.028 1.00 88.75 806 VAL A CA 1
ATOM 6224 C C . VAL A 1 806 ? 36.909 10.016 7.833 1.00 88.75 806 VAL A C 1
ATOM 6226 O O . VAL A 1 806 ? 36.446 8.932 8.198 1.00 88.75 806 VAL A O 1
ATOM 6229 N N . PHE A 1 807 ? 38.119 10.122 7.283 1.00 93.00 807 PHE A N 1
ATOM 6230 C CA . PHE A 1 807 ? 39.031 8.992 7.142 1.00 93.00 807 PHE A CA 1
ATOM 6231 C C . PHE A 1 807 ? 39.706 8.677 8.484 1.00 93.00 807 PHE A C 1
ATOM 6233 O O . PHE A 1 807 ? 40.431 9.506 9.029 1.00 93.00 807 PHE A O 1
ATOM 6240 N N . ASN A 1 808 ? 39.498 7.467 9.010 1.00 93.06 808 ASN A N 1
ATOM 6241 C CA . ASN A 1 808 ? 40.144 6.998 10.237 1.00 93.06 808 ASN A CA 1
ATOM 6242 C C . ASN A 1 808 ? 40.868 5.658 9.989 1.00 93.06 808 ASN A C 1
ATOM 6244 O O . ASN A 1 808 ? 40.196 4.650 9.748 1.00 93.06 808 ASN A O 1
ATOM 6248 N N . PRO A 1 809 ? 42.211 5.609 10.095 1.00 92.25 809 PRO A N 1
ATOM 6249 C CA . PRO A 1 809 ? 42.988 4.393 9.856 1.00 92.25 809 PRO A CA 1
ATOM 6250 C C . PRO A 1 809 ? 42.594 3.178 10.711 1.00 92.25 809 PRO A C 1
ATOM 6252 O O . PRO A 1 809 ? 42.642 2.052 10.219 1.00 92.25 809 PRO A O 1
ATOM 6255 N N . ASN A 1 810 ? 42.181 3.377 11.972 1.00 92.44 810 ASN A N 1
ATOM 6256 C CA . ASN A 1 810 ? 41.733 2.277 12.839 1.00 92.44 810 ASN A CA 1
ATOM 6257 C C . ASN A 1 810 ? 40.467 1.634 12.265 1.00 92.44 810 ASN A C 1
ATOM 6259 O O . ASN A 1 810 ? 40.394 0.415 12.122 1.00 92.44 810 ASN A O 1
ATOM 6263 N N . ASN A 1 811 ? 39.492 2.461 11.883 1.00 92.31 811 ASN A N 1
ATOM 6264 C CA . ASN A 1 811 ? 38.214 1.986 11.358 1.00 92.31 811 ASN A CA 1
ATOM 6265 C C . ASN A 1 811 ? 38.395 1.239 10.032 1.00 92.31 811 ASN A C 1
ATOM 6267 O O . ASN A 1 811 ? 37.727 0.236 9.802 1.00 92.31 811 ASN A O 1
ATOM 6271 N N . VAL A 1 812 ? 39.322 1.698 9.184 1.00 94.81 812 VAL A N 1
ATOM 6272 C CA . VAL A 1 812 ? 39.657 1.048 7.907 1.00 94.81 812 VAL A CA 1
ATOM 6273 C C . VAL A 1 812 ? 40.217 -0.358 8.131 1.00 94.81 812 VAL A C 1
ATOM 6275 O O . VAL A 1 812 ? 39.756 -1.303 7.490 1.00 94.81 812 VAL A O 1
ATOM 6278 N N . VAL A 1 813 ? 41.166 -0.515 9.059 1.00 94.75 813 VAL A N 1
ATOM 6279 C CA . VAL A 1 813 ? 41.774 -1.820 9.369 1.00 94.75 813 VAL A CA 1
ATOM 6280 C C . VAL A 1 813 ? 40.764 -2.756 10.032 1.00 94.75 813 VAL A C 1
ATOM 6282 O O . VAL A 1 813 ? 40.612 -3.892 9.592 1.00 94.75 813 VAL A O 1
ATOM 6285 N N . VAL A 1 814 ? 40.003 -2.273 11.022 1.00 93.44 814 VAL A N 1
ATOM 6286 C CA . VAL A 1 814 ? 38.945 -3.063 11.679 1.00 93.44 814 VAL A CA 1
ATOM 6287 C C . VAL A 1 814 ? 37.899 -3.525 10.666 1.00 93.44 814 VAL A C 1
ATOM 6289 O O . VAL A 1 814 ? 37.482 -4.682 10.697 1.00 93.44 814 VAL A O 1
ATOM 6292 N N . PHE A 1 815 ? 37.495 -2.649 9.741 1.00 94.56 815 PHE A N 1
ATOM 6293 C CA . PHE A 1 815 ? 36.580 -3.008 8.663 1.00 94.56 815 PHE A CA 1
ATOM 6294 C C . PHE A 1 815 ? 37.175 -4.090 7.759 1.00 94.56 815 PHE A C 1
ATOM 6296 O O . PHE A 1 815 ? 36.500 -5.080 7.495 1.00 94.56 815 PHE A O 1
ATOM 6303 N N . ALA A 1 816 ? 38.425 -3.940 7.310 1.00 94.00 816 ALA A N 1
ATOM 6304 C CA . ALA A 1 816 ? 39.087 -4.918 6.447 1.00 94.00 816 ALA A CA 1
ATOM 6305 C C . ALA A 1 816 ? 39.142 -6.315 7.091 1.00 94.00 816 ALA A C 1
ATOM 6307 O O . ALA A 1 816 ? 38.767 -7.299 6.448 1.00 94.00 816 ALA A O 1
ATOM 6308 N N . THR A 1 817 ? 39.545 -6.394 8.364 1.00 92.25 817 THR A N 1
ATOM 6309 C CA . THR A 1 817 ? 39.660 -7.658 9.108 1.00 92.25 817 THR A CA 1
ATOM 6310 C C . THR A 1 817 ? 38.296 -8.305 9.326 1.00 92.25 817 THR A C 1
ATOM 6312 O O . THR A 1 817 ? 38.094 -9.451 8.921 1.00 92.25 817 THR A O 1
ATOM 6315 N N . LYS A 1 818 ? 37.315 -7.552 9.847 1.00 91.12 818 LYS A N 1
ATOM 6316 C CA . LYS A 1 818 ? 35.946 -8.060 10.044 1.00 91.12 818 LYS A CA 1
ATOM 6317 C C . LYS A 1 818 ? 35.316 -8.516 8.731 1.00 91.12 818 LYS A C 1
ATOM 6319 O O . LYS A 1 818 ? 34.645 -9.543 8.687 1.00 91.12 818 LYS A O 1
ATOM 6324 N N . TYR A 1 819 ? 35.545 -7.776 7.648 1.00 91.50 819 TYR A N 1
ATOM 6325 C CA . TYR A 1 819 ? 34.994 -8.096 6.336 1.00 91.50 819 TYR A CA 1
ATOM 6326 C C . TYR A 1 819 ? 35.544 -9.417 5.777 1.00 91.50 819 TYR A C 1
ATOM 6328 O O . TYR A 1 819 ? 34.795 -10.213 5.203 1.00 91.50 819 TYR A O 1
ATOM 6336 N N . LEU A 1 820 ? 36.838 -9.687 5.978 1.00 90.56 820 LEU A N 1
ATOM 6337 C CA . LEU A 1 820 ? 37.446 -10.971 5.627 1.00 90.56 820 LEU A CA 1
ATOM 6338 C C . LEU A 1 820 ? 36.935 -12.119 6.496 1.00 90.56 820 LEU A C 1
ATOM 6340 O O . LEU A 1 820 ? 36.606 -13.177 5.959 1.00 90.56 820 LEU A O 1
ATOM 6344 N N . GLU A 1 821 ? 36.858 -11.928 7.813 1.00 89.50 821 GLU A N 1
ATOM 6345 C CA . GLU A 1 821 ? 36.369 -12.941 8.755 1.00 89.50 821 GLU A CA 1
ATOM 6346 C C . GLU A 1 821 ? 34.929 -13.351 8.447 1.00 89.50 821 GLU A C 1
ATOM 6348 O O . GLU A 1 821 ? 34.642 -14.539 8.301 1.00 89.50 821 GLU A O 1
ATOM 6353 N N . GLN A 1 822 ? 34.039 -12.375 8.247 1.00 86.75 822 GLN A N 1
ATOM 6354 C CA . GLN A 1 822 ? 32.644 -12.618 7.875 1.00 86.75 822 GLN A CA 1
ATOM 6355 C C . GLN A 1 822 ? 32.536 -13.433 6.585 1.00 86.75 822 GLN A C 1
ATOM 6357 O O . GLN A 1 822 ? 31.798 -14.418 6.524 1.00 86.75 822 GLN A O 1
ATOM 6362 N N . TRP A 1 823 ? 33.306 -13.067 5.557 1.00 87.81 823 TRP A N 1
ATOM 6363 C CA . TRP A 1 823 ? 33.301 -13.798 4.292 1.00 87.81 823 TRP A CA 1
ATOM 6364 C C . TRP A 1 823 ? 33.845 -15.228 4.433 1.00 87.81 823 TRP A C 1
ATOM 6366 O O . TRP A 1 823 ? 33.332 -16.151 3.797 1.00 87.81 823 TRP A O 1
ATOM 6376 N N . ARG A 1 824 ? 34.861 -15.441 5.278 1.00 85.38 824 ARG A N 1
ATOM 6377 C CA . ARG A 1 824 ? 35.401 -16.781 5.560 1.00 85.38 824 ARG A CA 1
ATOM 6378 C C . ARG A 1 824 ? 34.395 -17.644 6.306 1.00 85.38 824 ARG A C 1
ATOM 6380 O O . ARG A 1 824 ? 34.198 -18.793 5.917 1.00 85.38 824 ARG A O 1
ATOM 6387 N N . ASN A 1 825 ? 33.743 -17.092 7.325 1.00 83.56 825 ASN A N 1
ATOM 6388 C CA . ASN A 1 825 ? 32.735 -17.800 8.112 1.00 83.56 825 ASN A CA 1
ATOM 6389 C C . ASN A 1 825 ? 31.552 -18.228 7.231 1.00 83.56 825 ASN A C 1
ATOM 6391 O O . ASN A 1 825 ? 31.154 -19.388 7.276 1.00 83.56 825 ASN A O 1
ATOM 6395 N N . ALA A 1 826 ? 31.102 -17.359 6.321 1.00 77.81 826 ALA A N 1
ATOM 6396 C CA . ALA A 1 826 ? 30.053 -17.679 5.349 1.00 77.81 826 ALA A CA 1
ATOM 6397 C C . ALA A 1 826 ? 30.440 -18.769 4.322 1.00 77.81 826 ALA A C 1
ATOM 6399 O O . ALA A 1 826 ? 29.568 -19.383 3.707 1.00 77.81 826 ALA A O 1
ATOM 6400 N N . ARG A 1 827 ? 31.741 -19.020 4.097 1.00 73.62 827 ARG A N 1
ATOM 6401 C CA . ARG A 1 827 ? 32.210 -20.142 3.258 1.00 73.62 827 ARG A CA 1
ATOM 6402 C C . ARG A 1 827 ? 32.417 -21.435 4.043 1.00 73.62 827 ARG A C 1
ATOM 6404 O O . ARG A 1 827 ? 32.302 -22.494 3.438 1.00 73.62 827 ARG A O 1
ATOM 6411 N N . LYS A 1 828 ? 32.707 -21.368 5.348 1.00 67.06 828 LYS A N 1
ATOM 6412 C CA . LYS A 1 828 ? 32.825 -22.555 6.216 1.00 67.06 828 LYS A CA 1
ATOM 6413 C C . LYS A 1 828 ? 31.468 -23.227 6.456 1.00 67.06 828 LYS A C 1
ATOM 6415 O O . LYS A 1 828 ? 31.392 -24.447 6.402 1.00 67.06 828 LYS A O 1
ATOM 6420 N N . SER A 1 829 ? 30.393 -22.449 6.595 1.00 50.94 829 SER A N 1
ATOM 6421 C CA . SER A 1 829 ? 29.024 -22.957 6.795 1.00 50.94 829 SER A CA 1
ATOM 6422 C C . SER A 1 829 ? 28.435 -23.739 5.609 1.00 50.94 829 SER A C 1
ATOM 6424 O O . SER A 1 829 ? 27.367 -24.322 5.741 1.00 50.94 829 SER A O 1
ATOM 6426 N N . ASN A 1 830 ? 29.119 -23.781 4.459 1.00 49.81 830 ASN A N 1
ATOM 6427 C CA . ASN A 1 830 ? 28.705 -24.566 3.292 1.00 49.81 830 ASN A CA 1
ATOM 6428 C C . ASN A 1 830 ? 29.440 -25.916 3.153 1.00 49.81 830 ASN A C 1
ATOM 6430 O O . ASN A 1 830 ? 29.145 -26.638 2.203 1.00 49.81 830 ASN A O 1
ATOM 6434 N N . LEU A 1 831 ? 30.386 -26.267 4.042 1.00 47.56 831 LEU A N 1
ATOM 6435 C CA . LEU A 1 831 ? 31.128 -27.540 3.951 1.00 47.56 831 LEU A CA 1
ATOM 6436 C C . LEU A 1 831 ? 30.831 -28.558 5.065 1.00 47.56 831 LEU A C 1
ATOM 6438 O O . LEU A 1 831 ? 31.051 -29.737 4.828 1.00 47.56 831 LEU A O 1
ATOM 6442 N N . ASP A 1 832 ? 30.255 -28.144 6.197 1.00 39.38 832 ASP A N 1
ATOM 6443 C CA . ASP A 1 832 ? 29.737 -29.056 7.231 1.00 39.38 832 ASP A CA 1
ATOM 6444 C C . ASP A 1 832 ? 28.209 -28.970 7.288 1.00 39.38 832 ASP A C 1
ATOM 6446 O O . ASP A 1 832 ? 27.608 -28.478 8.237 1.00 39.38 832 ASP A O 1
ATOM 6450 N N . SER A 1 833 ? 27.558 -29.461 6.235 1.00 40.91 833 SER A N 1
ATOM 6451 C CA . SER A 1 833 ? 26.156 -29.889 6.309 1.00 40.91 833 SER A CA 1
ATOM 6452 C C . SER A 1 833 ? 26.098 -31.362 6.728 1.00 40.91 833 SER A C 1
ATOM 6454 O O . SER A 1 833 ? 25.517 -32.200 6.046 1.00 40.91 833 SER A O 1
ATOM 6456 N N . SER A 1 834 ? 26.713 -31.680 7.872 1.00 32.91 834 SER A N 1
ATOM 6457 C CA . SER A 1 834 ? 26.355 -32.876 8.635 1.00 32.91 834 SER A CA 1
ATOM 6458 C C . SER A 1 834 ? 25.264 -32.485 9.622 1.00 32.91 834 SER A C 1
ATOM 6460 O O . SER A 1 834 ? 25.517 -32.031 10.735 1.00 32.91 834 SER A O 1
ATOM 6462 N N . TRP A 1 835 ? 24.026 -32.659 9.179 1.00 37.16 835 TRP A N 1
ATOM 6463 C CA . TRP A 1 835 ? 22.801 -32.607 9.976 1.00 37.16 835 TRP A CA 1
ATOM 6464 C C . TRP A 1 835 ? 22.709 -33.754 11.012 1.00 37.16 835 TRP A C 1
ATOM 6466 O O . TRP A 1 835 ? 21.652 -34.352 11.166 1.00 37.16 835 TRP A O 1
ATOM 6476 N N . SER A 1 836 ? 23.795 -34.097 11.715 1.00 32.22 836 SER A N 1
ATOM 6477 C CA . SER A 1 836 ? 23.808 -35.246 12.649 1.00 32.22 836 SER A CA 1
ATOM 6478 C C . SER A 1 836 ? 24.061 -34.885 14.122 1.00 32.22 836 SER A C 1
ATOM 6480 O O . SER A 1 836 ? 23.937 -35.753 14.971 1.00 32.22 836 SER A O 1
ATOM 6482 N N . GLU A 1 837 ? 24.373 -33.620 14.421 1.00 33.50 837 GLU A N 1
ATOM 6483 C CA . GLU A 1 837 ? 24.636 -33.027 15.751 1.00 33.50 837 GLU A CA 1
ATOM 6484 C C . GLU A 1 837 ? 23.469 -32.660 16.685 1.00 33.50 837 GLU A C 1
ATOM 6486 O O . GLU A 1 837 ? 23.596 -32.662 17.906 1.00 33.50 837 GLU A O 1
ATOM 6491 N N . LEU A 1 838 ? 22.353 -32.198 16.109 1.00 34.69 838 LEU A N 1
ATOM 6492 C CA . LEU A 1 838 ? 21.246 -31.629 16.879 1.00 34.69 838 LEU A CA 1
ATOM 6493 C C . LEU A 1 838 ? 20.224 -32.728 17.123 1.00 34.69 838 LEU A C 1
ATOM 6495 O O . LEU A 1 838 ? 19.389 -33.032 16.270 1.00 34.69 838 LEU A O 1
ATOM 6499 N N . GLN A 1 839 ? 20.327 -33.341 18.301 1.00 33.06 839 GLN A N 1
ATOM 6500 C CA . GLN A 1 839 ? 19.230 -34.095 18.883 1.00 33.06 839 GLN A CA 1
ATOM 6501 C C . GLN A 1 839 ? 17.941 -33.279 18.735 1.00 33.06 839 GLN A C 1
ATOM 6503 O O . GLN A 1 839 ? 17.900 -32.103 19.092 1.00 33.06 839 GLN A O 1
ATOM 6508 N N . MET A 1 840 ? 16.881 -33.921 18.243 1.00 36.38 840 MET A N 1
ATOM 6509 C CA . MET A 1 840 ? 15.510 -33.509 18.531 1.00 36.38 840 MET A CA 1
ATOM 6510 C C . MET A 1 840 ? 15.277 -33.651 20.046 1.00 36.38 840 MET A C 1
ATOM 6512 O O . MET A 1 840 ? 14.657 -34.608 20.503 1.00 36.38 840 MET A O 1
ATOM 6516 N N . GLY A 1 841 ? 15.861 -32.746 20.826 1.00 33.34 841 GLY A N 1
ATOM 6517 C CA . GLY A 1 841 ? 15.391 -32.385 22.153 1.00 33.34 841 GLY A CA 1
ATOM 6518 C C . GLY A 1 841 ? 14.291 -31.346 21.988 1.00 33.34 841 GLY A C 1
ATOM 6519 O O . GLY A 1 841 ? 14.283 -30.589 21.017 1.00 33.34 841 GLY A O 1
ATOM 6520 N N . ASP A 1 842 ? 13.326 -31.373 22.893 1.00 37.03 842 ASP A N 1
ATOM 6521 C CA . ASP A 1 842 ? 12.291 -30.359 23.032 1.00 37.03 842 ASP A CA 1
ATOM 6522 C C . ASP A 1 842 ? 12.861 -28.937 22.893 1.00 37.03 842 ASP A C 1
ATOM 6524 O O . ASP A 1 842 ? 13.977 -28.654 23.308 1.00 37.03 842 ASP A O 1
ATOM 6528 N N . GLY A 1 843 ? 12.111 -28.014 22.293 1.00 43.47 843 GLY A N 1
ATOM 6529 C CA . GLY A 1 843 ? 12.523 -26.617 22.096 1.00 43.47 843 GLY A CA 1
ATOM 6530 C C . GLY A 1 843 ? 12.690 -25.791 23.384 1.00 43.47 843 GLY A C 1
ATOM 6531 O O . GLY A 1 843 ? 12.354 -24.612 23.385 1.00 43.47 843 GLY A O 1
ATOM 6532 N N . ASN A 1 844 ? 13.191 -26.383 24.469 1.00 38.41 844 ASN A N 1
ATOM 6533 C CA . ASN A 1 844 ? 13.565 -25.757 25.729 1.00 38.41 844 ASN A CA 1
ATOM 6534 C C . ASN A 1 844 ? 15.092 -25.607 25.822 1.00 38.41 844 ASN A C 1
ATOM 6536 O O . ASN A 1 844 ? 15.739 -26.126 26.733 1.00 38.41 844 ASN A O 1
ATOM 6540 N N . GLU A 1 845 ? 15.695 -24.820 24.929 1.00 45.47 845 GLU A N 1
ATOM 6541 C CA . GLU A 1 845 ? 16.974 -24.199 25.283 1.00 45.47 845 GLU A CA 1
ATOM 6542 C C . GLU A 1 845 ? 16.696 -23.101 26.318 1.00 45.47 845 GLU A C 1
ATOM 6544 O O . GLU A 1 845 ? 16.458 -21.936 25.994 1.00 45.47 845 GLU A O 1
ATOM 6549 N N . HIS A 1 846 ? 16.671 -23.488 27.596 1.00 45.81 846 HIS A N 1
ATOM 6550 C CA . HIS A 1 846 ? 16.592 -22.541 28.700 1.00 45.81 846 HIS A CA 1
ATOM 6551 C C . HIS A 1 846 ? 17.776 -21.575 28.614 1.00 45.81 846 HIS A C 1
ATOM 6553 O O . HIS A 1 846 ? 18.943 -21.972 28.649 1.00 45.81 846 HIS A O 1
ATOM 6559 N N . TRP A 1 847 ? 17.467 -20.286 28.472 1.00 62.00 847 TRP A N 1
ATOM 6560 C CA . TRP A 1 847 ? 18.472 -19.236 28.412 1.00 62.00 847 TRP A CA 1
ATOM 6561 C C . TRP A 1 847 ? 19.372 -19.291 29.652 1.00 62.00 847 TRP A C 1
ATOM 6563 O O . TRP A 1 847 ? 18.889 -19.271 30.781 1.00 62.00 847 TRP A O 1
ATOM 6573 N N . THR A 1 848 ? 20.685 -19.330 29.431 1.00 64.06 848 THR A N 1
ATOM 6574 C CA . THR A 1 848 ? 21.692 -19.203 30.488 1.00 64.06 848 THR A CA 1
ATOM 6575 C C . THR A 1 848 ? 22.320 -17.808 30.480 1.00 64.06 848 THR A C 1
ATOM 6577 O O . THR A 1 848 ? 22.641 -17.305 29.387 1.00 64.06 848 THR A O 1
ATOM 6580 N N . PRO A 1 849 ? 22.510 -17.191 31.662 1.00 68.31 849 PRO A N 1
ATOM 6581 C CA . PRO A 1 849 ? 23.128 -15.880 31.769 1.00 68.31 849 PRO A CA 1
ATOM 6582 C C . PRO A 1 849 ? 24.602 -15.906 31.315 1.00 68.31 849 PRO A C 1
ATOM 6584 O O . PRO A 1 849 ? 25.298 -16.905 31.524 1.00 68.31 849 PRO A O 1
ATOM 6587 N N . PRO A 1 850 ? 25.075 -14.857 30.615 1.00 67.31 850 PRO A N 1
ATOM 6588 C CA . PRO A 1 850 ? 26.475 -14.719 30.216 1.00 67.31 850 PRO A CA 1
ATOM 6589 C C . PRO A 1 850 ? 27.403 -14.479 31.412 1.00 67.31 850 PRO A C 1
ATOM 6591 O O . PRO A 1 850 ? 26.977 -13.987 32.445 1.00 67.31 850 PRO A O 1
ATOM 6594 N N . THR A 1 851 ? 28.698 -14.762 31.256 1.00 69.25 851 THR A N 1
ATOM 6595 C CA . THR A 1 851 ? 29.719 -14.458 32.276 1.00 69.25 851 THR A CA 1
ATOM 6596 C C . THR A 1 851 ? 29.757 -12.964 32.632 1.00 69.25 851 THR A C 1
ATOM 6598 O O . THR A 1 851 ? 29.474 -12.119 31.778 1.00 69.25 851 THR A O 1
ATOM 6601 N N . GLU A 1 852 ? 30.145 -12.623 33.865 1.00 56.41 852 GLU A N 1
ATOM 6602 C CA . GLU A 1 852 ? 30.345 -11.234 34.315 1.00 56.41 852 GLU A CA 1
ATOM 6603 C C . GLU A 1 852 ? 31.185 -10.433 33.296 1.00 56.41 852 GLU A C 1
ATOM 6605 O O . GLU A 1 852 ? 32.173 -10.936 32.758 1.00 56.41 852 GLU A O 1
ATOM 6610 N N . ASN A 1 853 ? 30.763 -9.201 32.984 1.00 60.22 853 ASN A N 1
ATOM 6611 C CA . ASN A 1 853 ? 31.308 -8.332 31.923 1.00 60.22 853 ASN A CA 1
ATOM 6612 C C . ASN A 1 853 ? 31.125 -8.806 30.467 1.00 60.22 853 ASN A C 1
ATOM 6614 O O . ASN A 1 853 ? 31.814 -8.315 29.568 1.00 60.22 853 ASN A O 1
ATOM 6618 N N . SER A 1 854 ? 30.183 -9.712 30.188 1.00 50.47 854 SER A N 1
ATOM 6619 C CA . SER A 1 854 ? 29.834 -10.093 28.813 1.00 50.47 854 SER A CA 1
ATOM 6620 C C . SER A 1 854 ? 28.342 -9.928 28.509 1.00 50.47 854 SER A C 1
ATOM 6622 O O . SER A 1 854 ? 27.480 -10.137 29.357 1.00 50.47 854 SER A O 1
ATOM 6624 N N . LEU A 1 855 ? 28.044 -9.515 27.275 1.00 56.81 855 LEU A N 1
ATOM 6625 C CA . LEU A 1 855 ? 26.691 -9.300 26.765 1.00 56.81 855 LEU A CA 1
ATOM 6626 C C . LEU A 1 855 ? 26.330 -10.459 25.829 1.00 56.81 855 LEU A C 1
ATOM 6628 O O . LEU A 1 855 ? 27.020 -10.690 24.832 1.00 56.81 855 LEU A O 1
ATOM 6632 N N . LYS A 1 856 ? 25.246 -11.180 26.121 1.00 60.44 856 LYS A N 1
ATOM 6633 C CA . LYS A 1 856 ? 24.716 -12.245 25.261 1.00 60.44 856 LYS A CA 1
ATOM 6634 C C . LYS A 1 856 ? 23.662 -11.665 24.338 1.00 60.44 856 LYS A C 1
ATOM 6636 O O . LYS A 1 856 ? 22.639 -11.177 24.805 1.00 60.44 856 LYS A O 1
ATOM 6641 N N . VAL A 1 857 ? 23.907 -11.731 23.032 1.00 61.19 857 VAL A N 1
ATOM 6642 C CA . VAL A 1 857 ? 22.949 -11.284 22.017 1.00 61.19 857 VAL A CA 1
ATOM 6643 C C . VAL A 1 857 ? 22.326 -12.501 21.348 1.00 61.19 857 VAL A C 1
ATOM 6645 O O . VAL A 1 857 ? 22.991 -13.214 20.600 1.00 61.19 857 VAL A O 1
ATOM 6648 N N . ASN A 1 858 ? 21.050 -12.739 21.624 1.00 68.56 858 ASN A N 1
ATOM 6649 C CA . ASN A 1 858 ? 20.231 -13.720 20.926 1.00 68.56 858 ASN A CA 1
ATOM 6650 C C . ASN A 1 858 ? 19.648 -13.060 19.676 1.00 68.56 858 ASN A C 1
ATOM 6652 O O . ASN A 1 858 ? 19.097 -11.965 19.763 1.00 68.56 858 ASN A O 1
ATOM 6656 N N . VAL A 1 859 ? 19.787 -13.701 18.518 1.00 59.06 859 VAL A N 1
ATOM 6657 C CA . VAL A 1 859 ? 19.311 -13.172 17.235 1.00 59.06 859 VAL A CA 1
ATOM 6658 C C . VAL A 1 859 ? 18.430 -14.219 16.580 1.00 59.06 859 VAL A C 1
ATOM 6660 O O . VAL A 1 859 ? 18.798 -15.390 16.560 1.00 59.06 859 VAL A O 1
ATOM 6663 N N . ASP A 1 860 ? 17.310 -13.782 16.020 1.00 57.97 860 ASP A N 1
ATOM 6664 C CA . ASP A 1 860 ? 16.455 -14.596 15.166 1.00 57.97 860 ASP A CA 1
ATOM 6665 C C . ASP A 1 860 ? 16.170 -13.853 13.857 1.00 57.97 860 ASP A C 1
ATOM 6667 O O . ASP A 1 860 ? 16.195 -12.618 13.804 1.00 57.97 860 ASP A O 1
ATOM 6671 N N . ALA A 1 861 ? 15.939 -14.594 12.781 1.00 60.38 861 ALA A N 1
ATOM 6672 C CA . ALA A 1 861 ? 15.641 -14.027 11.479 1.00 60.38 861 ALA A CA 1
ATOM 6673 C C . ALA A 1 861 ? 14.537 -14.816 10.777 1.00 60.38 861 ALA A C 1
ATOM 6675 O O . ALA A 1 861 ? 14.626 -16.029 10.608 1.00 60.38 861 ALA A O 1
ATOM 6676 N N . ALA A 1 862 ? 13.534 -14.093 10.288 1.00 60.97 862 ALA A N 1
ATOM 6677 C CA . ALA A 1 862 ? 12.424 -14.660 9.538 1.00 60.97 862 ALA A CA 1
ATOM 6678 C C . ALA A 1 862 ? 12.502 -14.232 8.070 1.00 60.97 862 ALA A C 1
ATOM 6680 O O . ALA A 1 862 ? 12.693 -13.054 7.752 1.00 60.97 862 ALA A O 1
ATOM 6681 N N . LEU A 1 863 ? 12.335 -15.200 7.169 1.00 49.81 863 LEU A N 1
ATOM 6682 C CA . LEU A 1 863 ? 12.161 -14.965 5.739 1.00 49.81 863 LEU A CA 1
ATOM 6683 C C . LEU A 1 863 ? 10.666 -14.996 5.424 1.00 49.81 863 LEU A C 1
ATOM 6685 O O . LEU A 1 863 ? 9.998 -15.992 5.695 1.00 49.81 863 LEU A O 1
ATOM 6689 N N . PHE A 1 864 ? 10.143 -13.923 4.834 1.00 65.44 864 PHE A N 1
ATOM 6690 C CA . PHE A 1 864 ? 8.729 -13.841 4.478 1.00 65.44 864 PHE A CA 1
ATOM 6691 C C . PHE A 1 864 ? 8.557 -14.151 2.988 1.00 65.44 864 PHE A C 1
ATOM 6693 O O . PHE A 1 864 ? 8.934 -13.358 2.116 1.00 65.44 864 PHE A O 1
ATOM 6700 N N . ASN A 1 865 ? 7.998 -15.324 2.677 1.00 39.12 865 ASN A N 1
ATOM 6701 C CA . ASN A 1 865 ? 7.703 -15.696 1.294 1.00 39.12 865 ASN A CA 1
ATOM 6702 C C . ASN A 1 865 ? 6.595 -14.793 0.731 1.00 39.12 865 ASN A C 1
ATOM 6704 O O . ASN A 1 865 ? 5.552 -14.619 1.350 1.00 39.12 865 ASN A O 1
ATOM 6708 N N . GLY A 1 866 ? 6.850 -14.212 -0.444 1.00 43.56 866 GLY A N 1
ATOM 6709 C CA . GLY A 1 866 ? 5.948 -13.281 -1.136 1.00 43.56 866 GLY A CA 1
ATOM 6710 C C . GLY A 1 866 ? 6.436 -11.828 -1.175 1.00 43.56 866 GLY A C 1
ATOM 6711 O O . GLY A 1 866 ? 6.033 -11.091 -2.065 1.00 43.56 866 GLY A O 1
ATOM 6712 N N . GLY A 1 867 ? 7.355 -11.423 -0.286 1.00 43.00 867 GLY A N 1
ATOM 6713 C CA . GLY A 1 867 ? 7.793 -10.020 -0.172 1.00 43.00 867 GLY A CA 1
ATOM 6714 C C . GLY A 1 867 ? 9.253 -9.726 -0.525 1.00 43.00 867 GLY A C 1
ATOM 6715 O O . GLY A 1 867 ? 9.663 -8.569 -0.480 1.00 43.00 867 GLY A O 1
ATOM 6716 N N . ASN A 1 868 ? 10.070 -10.745 -0.830 1.00 47.56 868 ASN A N 1
ATOM 6717 C CA . ASN A 1 868 ? 11.533 -10.600 -0.958 1.00 47.56 868 ASN A CA 1
ATOM 6718 C C . ASN A 1 868 ? 12.148 -9.816 0.229 1.00 47.56 868 ASN A C 1
ATOM 6720 O O . ASN A 1 868 ? 13.123 -9.075 0.078 1.00 47.56 868 ASN A O 1
ATOM 6724 N N . SER A 1 869 ? 11.524 -9.953 1.400 1.00 45.06 869 SER A N 1
ATOM 6725 C CA . SER A 1 869 ? 11.804 -9.224 2.627 1.00 45.06 869 SER A CA 1
ATOM 6726 C C . SER A 1 869 ? 12.196 -10.209 3.721 1.00 45.06 869 SER A C 1
ATOM 6728 O O . SER A 1 869 ? 11.842 -11.391 3.698 1.00 45.06 869 SER A O 1
ATOM 6730 N N . TYR A 1 870 ? 12.973 -9.718 4.675 1.00 55.81 870 TYR A N 1
ATOM 6731 C CA . TYR A 1 870 ? 13.407 -10.487 5.827 1.00 55.81 870 TYR A CA 1
ATOM 6732 C C . TYR A 1 870 ? 13.319 -9.608 7.070 1.00 55.81 870 TYR A C 1
ATOM 6734 O O . TYR A 1 870 ? 13.535 -8.395 7.002 1.00 55.81 870 TYR A O 1
ATOM 6742 N N . GLY A 1 871 ? 12.965 -10.219 8.193 1.00 54.12 871 GLY A N 1
ATOM 6743 C CA . GLY A 1 871 ? 12.999 -9.602 9.513 1.00 54.12 871 GLY A CA 1
ATOM 6744 C C . GLY A 1 871 ? 14.178 -10.153 10.299 1.00 54.12 871 GLY A C 1
ATOM 6745 O O . GLY A 1 871 ? 14.508 -11.327 10.156 1.00 54.12 871 GLY A O 1
ATOM 6746 N N . ILE A 1 872 ? 14.813 -9.317 11.116 1.00 56.72 872 ILE A N 1
ATOM 6747 C CA . ILE A 1 872 ? 15.807 -9.754 12.102 1.00 56.72 872 ILE A CA 1
ATOM 6748 C C . ILE A 1 872 ? 15.383 -9.182 13.451 1.00 56.72 872 ILE A C 1
ATOM 6750 O O . ILE A 1 872 ? 15.218 -7.967 13.573 1.00 56.72 872 ILE A O 1
ATOM 6754 N N . GLY A 1 873 ? 15.210 -10.049 14.443 1.00 55.16 873 GLY A N 1
ATOM 6755 C CA . GLY A 1 873 ? 15.040 -9.688 15.846 1.00 55.16 873 GLY A CA 1
ATOM 6756 C C . GLY A 1 873 ? 16.336 -9.950 16.602 1.00 55.16 873 GLY A C 1
ATOM 6757 O O . GLY A 1 873 ? 17.004 -10.950 16.357 1.00 55.16 873 GLY A O 1
ATOM 6758 N N . MET A 1 874 ? 16.718 -9.056 17.510 1.00 57.44 874 MET A N 1
ATOM 6759 C CA . MET A 1 874 ? 17.874 -9.272 18.378 1.00 57.44 874 MET A CA 1
ATOM 6760 C C . MET A 1 874 ? 17.584 -8.796 19.797 1.00 57.44 874 MET A C 1
ATOM 6762 O O . MET A 1 874 ? 17.008 -7.729 19.988 1.00 57.44 874 MET A O 1
ATOM 6766 N N . VAL A 1 875 ? 17.993 -9.593 20.782 1.00 58.84 875 VAL A N 1
ATOM 6767 C CA . VAL A 1 875 ? 17.847 -9.320 22.214 1.00 58.84 875 VAL A CA 1
ATOM 6768 C C . VAL A 1 875 ? 19.218 -9.450 22.859 1.00 58.84 875 VAL A C 1
ATOM 6770 O O . VAL A 1 875 ? 19.811 -10.525 22.838 1.00 58.84 875 VAL A O 1
ATOM 6773 N N . ALA A 1 876 ? 19.722 -8.358 23.425 1.00 63.22 876 ALA A N 1
ATOM 6774 C CA . ALA A 1 876 ? 20.975 -8.333 24.168 1.00 63.22 876 ALA A CA 1
ATOM 6775 C C . ALA A 1 876 ? 20.692 -8.367 25.676 1.00 63.22 876 ALA A C 1
ATOM 6777 O O . ALA A 1 876 ? 19.885 -7.577 26.154 1.00 63.22 876 ALA A O 1
ATOM 6778 N N . ARG A 1 877 ? 21.331 -9.278 26.415 1.00 63.03 877 ARG A N 1
ATOM 6779 C CA . ARG A 1 877 ? 21.163 -9.461 27.868 1.00 63.03 877 ARG A CA 1
ATOM 6780 C C . ARG A 1 877 ? 22.526 -9.556 28.554 1.00 63.03 877 ARG A C 1
ATOM 6782 O O . ARG A 1 877 ? 23.444 -10.158 27.996 1.00 63.03 877 ARG A O 1
ATOM 6789 N N . ASN A 1 878 ? 22.667 -8.958 29.731 1.00 65.69 878 ASN A N 1
ATOM 6790 C CA . ASN A 1 878 ? 23.826 -9.102 30.621 1.00 65.69 878 ASN A CA 1
ATOM 6791 C C . ASN A 1 878 ? 23.589 -10.263 31.620 1.00 65.69 878 ASN A C 1
ATOM 6793 O O . ASN A 1 878 ? 22.689 -11.078 31.417 1.00 65.69 878 ASN A O 1
ATOM 6797 N N . ASN A 1 879 ? 24.446 -10.391 32.638 1.00 69.31 879 ASN A N 1
ATOM 6798 C CA . ASN A 1 879 ? 24.414 -11.476 33.631 1.00 69.31 879 ASN A CA 1
ATOM 6799 C C . ASN A 1 879 ? 23.305 -11.311 34.699 1.00 69.31 879 ASN A C 1
ATOM 6801 O O . ASN A 1 879 ? 23.050 -12.248 35.451 1.00 69.31 879 ASN A O 1
ATOM 6805 N N . ASP A 1 880 ? 22.626 -10.161 34.773 1.00 53.34 880 ASP A N 1
ATOM 6806 C CA . ASP A 1 880 ? 21.600 -9.919 35.791 1.00 53.34 880 ASP A CA 1
ATOM 6807 C C . ASP A 1 880 ? 20.241 -10.498 35.380 1.00 53.34 880 ASP A C 1
ATOM 6809 O O . ASP A 1 880 ? 19.674 -10.180 34.336 1.00 53.34 880 ASP A O 1
ATOM 6813 N N . VAL A 1 881 ? 19.699 -11.373 36.229 1.00 42.41 881 VAL A N 1
ATOM 6814 C CA . VAL A 1 881 ? 18.393 -12.039 36.045 1.00 42.41 881 VAL A CA 1
ATOM 6815 C C . VAL A 1 881 ? 17.251 -11.208 36.661 1.00 42.41 881 VAL A C 1
ATOM 6817 O O . VAL A 1 881 ? 16.193 -11.728 37.004 1.00 42.41 881 VAL A O 1
ATOM 6820 N N . ARG A 1 882 ? 17.429 -9.891 36.791 1.00 33.53 882 ARG A N 1
ATOM 6821 C CA . ARG A 1 882 ? 16.377 -8.965 37.221 1.00 33.53 882 ARG A CA 1
ATOM 6822 C C . ARG A 1 882 ? 16.109 -7.938 36.128 1.00 33.53 882 ARG A C 1
ATOM 6824 O O . ARG A 1 882 ? 17.013 -7.235 35.697 1.00 33.53 882 ARG A O 1
ATOM 6831 N N . LEU A 1 883 ? 14.856 -7.868 35.685 1.00 33.53 883 LEU A N 1
ATOM 6832 C CA . LEU A 1 883 ? 14.329 -6.667 35.046 1.00 33.53 883 LEU A CA 1
ATOM 6833 C C . LEU A 1 883 ? 14.063 -5.679 36.183 1.00 33.53 883 LEU A C 1
ATOM 6835 O O . LEU A 1 883 ? 13.007 -5.743 36.805 1.00 33.53 883 LEU A O 1
ATOM 6839 N N . GLU A 1 884 ? 15.054 -4.857 36.514 1.00 24.48 884 GLU A N 1
ATOM 6840 C CA . GLU A 1 884 ? 14.807 -3.648 37.295 1.00 24.48 884 GLU A CA 1
ATOM 6841 C C . GLU A 1 884 ? 14.402 -2.551 36.303 1.00 24.48 884 GLU A C 1
ATOM 6843 O O . GLU A 1 884 ? 15.085 -2.296 35.307 1.00 24.48 884 GLU A O 1
ATOM 6848 N N . GLU A 1 885 ? 13.202 -2.009 36.520 1.00 35.09 885 GLU A N 1
ATOM 6849 C CA . GLU A 1 885 ? 12.795 -0.718 35.983 1.00 35.09 885 GLU A CA 1
ATOM 6850 C C . GLU A 1 885 ? 13.782 0.314 36.533 1.00 35.09 885 GLU A C 1
ATOM 6852 O O . GLU A 1 885 ? 13.885 0.473 37.746 1.00 35.09 885 GLU A O 1
ATOM 6857 N N . GLU A 1 886 ? 14.532 0.979 35.657 1.00 27.00 886 GLU A N 1
ATOM 6858 C CA . GLU A 1 886 ? 15.285 2.170 36.035 1.00 27.00 886 GLU A CA 1
ATOM 6859 C C . GLU A 1 886 ? 14.673 3.384 35.340 1.00 27.00 886 GLU A C 1
ATOM 6861 O O . GLU A 1 886 ? 14.483 3.407 34.117 1.00 27.00 886 GLU A O 1
ATOM 6866 N N . ASP A 1 887 ? 14.333 4.350 36.191 1.00 27.66 887 ASP A N 1
ATOM 6867 C CA . ASP A 1 887 ? 13.792 5.665 35.895 1.00 27.66 887 ASP A CA 1
ATOM 6868 C C . ASP A 1 887 ? 14.643 6.450 34.887 1.00 27.66 887 ASP A C 1
ATOM 6870 O O . ASP A 1 887 ? 15.864 6.307 34.781 1.00 27.66 887 ASP A O 1
ATOM 6874 N N . GLU A 1 888 ? 13.958 7.315 34.139 1.00 35.59 888 GLU A N 1
ATOM 6875 C CA . GLU A 1 888 ? 14.553 8.302 33.246 1.00 35.59 888 GLU A CA 1
ATOM 6876 C C . GLU A 1 888 ? 15.459 9.262 34.030 1.00 35.59 888 GLU A C 1
ATOM 6878 O O . GLU A 1 888 ? 14.972 10.176 34.681 1.00 35.59 888 GLU A O 1
ATOM 6883 N N . ASP A 1 889 ? 16.772 9.051 33.968 1.00 31.05 889 ASP A N 1
ATOM 6884 C CA . ASP A 1 889 ? 17.762 10.075 33.615 1.00 31.05 889 ASP A CA 1
ATOM 6885 C C . ASP A 1 889 ? 19.178 9.452 33.612 1.00 31.05 889 ASP A C 1
ATOM 6887 O O . ASP A 1 889 ? 19.615 8.820 34.568 1.00 31.05 889 ASP A O 1
ATOM 6891 N N . ASP A 1 890 ? 19.903 9.640 32.504 1.00 32.25 890 ASP A N 1
ATOM 6892 C CA . ASP A 1 890 ? 21.336 9.344 32.313 1.00 32.25 890 ASP A CA 1
ATOM 6893 C C . ASP A 1 890 ? 21.833 7.874 32.219 1.00 32.25 890 ASP A C 1
ATOM 6895 O O . ASP A 1 890 ? 22.668 7.441 33.006 1.00 32.25 890 ASP A O 1
ATOM 6899 N N . ALA A 1 891 ? 21.517 7.149 31.128 1.00 25.22 891 ALA A N 1
ATOM 6900 C CA . ALA A 1 891 ? 22.454 6.176 30.518 1.00 25.22 891 ALA A CA 1
ATOM 6901 C C . ALA A 1 891 ? 22.074 5.729 29.087 1.00 25.22 891 ALA A C 1
ATOM 6903 O O . ALA A 1 891 ? 20.917 5.570 28.710 1.00 25.22 891 ALA A O 1
ATOM 6904 N N . VAL A 1 892 ? 23.100 5.488 28.265 1.00 32.66 892 VAL A N 1
ATOM 6905 C CA . VAL A 1 892 ? 23.043 5.137 26.836 1.00 32.66 892 VAL A CA 1
ATOM 6906 C C . VAL A 1 892 ? 22.517 3.707 26.615 1.00 32.66 892 VAL A C 1
ATOM 6908 O O . VAL A 1 892 ? 23.286 2.749 26.603 1.00 32.66 892 VAL A O 1
ATOM 6911 N N . GLY A 1 893 ? 21.215 3.568 26.352 1.00 25.84 893 GLY A N 1
ATOM 6912 C CA . GLY A 1 893 ? 20.583 2.349 25.831 1.00 25.84 893 GLY A CA 1
ATOM 6913 C C . GLY A 1 893 ? 19.960 2.591 24.451 1.00 25.84 893 GLY A C 1
ATOM 6914 O O . GLY A 1 893 ? 18.961 3.293 24.321 1.00 25.84 893 GLY A O 1
ATOM 6915 N N . MET A 1 894 ? 20.546 2.033 23.384 1.00 25.42 894 MET A N 1
ATOM 6916 C CA . MET A 1 894 ? 20.000 2.137 22.021 1.00 25.42 894 MET A CA 1
ATOM 6917 C C . MET A 1 894 ? 18.645 1.411 21.913 1.00 25.42 894 MET A C 1
ATOM 6919 O O . MET A 1 894 ? 18.599 0.191 21.763 1.00 25.42 894 MET A O 1
ATOM 6923 N N . LYS A 1 895 ? 17.541 2.172 21.922 1.00 24.41 895 LYS A N 1
ATOM 6924 C CA . LYS A 1 895 ? 16.205 1.703 21.515 1.00 24.41 895 LYS A CA 1
ATOM 6925 C C . LYS A 1 895 ? 16.221 1.230 20.052 1.00 24.41 895 LYS A C 1
ATOM 6927 O O . LYS A 1 895 ? 16.818 1.857 19.174 1.00 24.41 895 LYS A O 1
ATOM 6932 N N . ALA A 1 896 ? 15.547 0.108 19.803 1.00 27.67 896 ALA A N 1
ATOM 6933 C CA . ALA A 1 896 ? 15.401 -0.517 18.496 1.00 27.67 896 ALA A CA 1
ATOM 6934 C C . ALA A 1 896 ? 14.776 0.441 17.467 1.00 27.67 896 ALA A C 1
ATOM 6936 O O . ALA A 1 896 ? 13.717 1.022 17.694 1.00 27.67 896 ALA A O 1
ATOM 6937 N N . LYS A 1 897 ? 15.413 0.565 16.299 1.00 24.41 897 LYS A N 1
ATOM 6938 C CA . LYS A 1 897 ? 14.865 1.262 15.132 1.00 24.41 897 LYS A CA 1
ATOM 6939 C C . LYS A 1 897 ? 14.572 0.228 14.053 1.00 24.41 897 LYS A C 1
ATOM 6941 O O . LYS A 1 897 ? 15.494 -0.398 13.533 1.00 24.41 897 LYS A O 1
ATOM 6946 N N . ILE A 1 898 ? 13.302 0.063 13.687 1.00 25.67 898 ILE A N 1
ATOM 6947 C CA . ILE A 1 898 ? 12.922 -0.658 12.468 1.00 25.67 898 ILE A CA 1
ATOM 6948 C C . ILE A 1 898 ? 13.406 0.190 11.290 1.00 25.67 898 ILE A C 1
ATOM 6950 O O . ILE A 1 898 ? 12.790 1.191 10.929 1.00 25.67 898 ILE A O 1
ATOM 6954 N N . ILE A 1 899 ? 14.541 -0.176 10.699 1.00 23.92 899 ILE A N 1
ATOM 6955 C CA . ILE A 1 899 ? 15.006 0.449 9.461 1.00 23.92 899 ILE A CA 1
ATOM 6956 C C . ILE A 1 899 ? 14.460 -0.377 8.294 1.00 23.92 899 ILE A C 1
ATOM 6958 O O . ILE A 1 899 ? 15.050 -1.381 7.899 1.00 23.92 899 ILE A O 1
ATOM 6962 N N . ARG A 1 900 ? 13.345 0.064 7.700 1.00 22.97 900 ARG A N 1
ATOM 6963 C CA . ARG A 1 900 ? 13.000 -0.334 6.328 1.00 22.97 900 ARG A CA 1
ATOM 6964 C C . ARG A 1 900 ? 14.010 0.337 5.393 1.00 22.97 900 ARG A C 1
ATOM 6966 O O . ARG A 1 900 ? 14.009 1.558 5.274 1.00 22.97 900 ARG A O 1
ATOM 6973 N N . THR A 1 901 ? 14.893 -0.432 4.757 1.00 24.94 901 THR A N 1
ATOM 6974 C CA . THR A 1 901 ? 15.755 0.087 3.681 1.00 24.94 901 THR A CA 1
ATOM 6975 C C . THR A 1 901 ? 15.246 -0.406 2.327 1.00 24.94 901 THR A C 1
ATOM 6977 O O . THR A 1 901 ? 15.091 -1.616 2.150 1.00 24.94 901 THR A O 1
ATOM 6980 N N . PRO A 1 902 ? 15.006 0.478 1.341 1.00 23.56 902 PRO A N 1
ATOM 6981 C CA . PRO A 1 902 ? 14.918 0.050 -0.043 1.00 23.56 902 PRO A CA 1
ATOM 6982 C C . PRO A 1 902 ? 16.308 -0.396 -0.506 1.00 23.56 902 PRO A C 1
ATOM 6984 O O . PRO A 1 902 ? 17.344 0.173 -0.151 1.00 23.56 902 PRO A O 1
ATOM 6987 N N . ARG A 1 903 ? 16.328 -1.473 -1.281 1.00 26.58 903 ARG A N 1
ATOM 6988 C CA . ARG A 1 903 ? 17.533 -2.138 -1.767 1.00 26.58 903 ARG A CA 1
ATOM 6989 C C . ARG A 1 903 ? 18.418 -1.162 -2.560 1.00 26.58 903 ARG A C 1
ATOM 6991 O O . ARG A 1 903 ? 18.011 -0.683 -3.612 1.00 26.58 903 ARG A O 1
ATOM 6998 N N . MET A 1 904 ? 19.671 -0.958 -2.138 1.00 23.84 904 MET A N 1
ATOM 6999 C CA . MET A 1 904 ? 20.726 -0.542 -3.073 1.00 23.84 904 MET A CA 1
ATOM 7000 C C . MET A 1 904 ? 20.877 -1.646 -4.125 1.00 23.84 904 MET A C 1
ATOM 7002 O O . MET A 1 904 ? 21.166 -2.799 -3.790 1.00 23.84 904 MET A O 1
ATOM 7006 N N . ALA A 1 905 ? 20.656 -1.302 -5.392 1.00 24.83 905 ALA A N 1
ATOM 7007 C CA . ALA A 1 905 ? 20.759 -2.212 -6.521 1.00 24.83 905 ALA A CA 1
ATOM 7008 C C . ALA A 1 905 ? 22.173 -2.822 -6.624 1.00 24.83 905 ALA A C 1
ATOM 7010 O O . ALA A 1 905 ? 23.088 -2.244 -7.202 1.00 24.83 905 ALA A O 1
ATOM 7011 N N . MET A 1 906 ? 22.358 -4.030 -6.084 1.00 25.34 906 MET A N 1
ATOM 7012 C CA . MET A 1 906 ? 23.418 -4.930 -6.537 1.00 25.34 906 MET A CA 1
ATOM 7013 C C . MET A 1 906 ? 22.892 -5.703 -7.742 1.00 25.34 906 MET A C 1
ATOM 7015 O O . MET A 1 906 ? 22.048 -6.593 -7.601 1.00 25.34 906 MET A O 1
ATOM 7019 N N . GLY A 1 907 ? 23.403 -5.352 -8.923 1.00 23.94 907 GLY A N 1
ATOM 7020 C CA . GLY A 1 907 ? 23.179 -6.094 -10.157 1.00 23.94 907 GLY A CA 1
ATOM 7021 C C . GLY A 1 907 ? 23.537 -7.569 -9.976 1.00 23.94 907 GLY A C 1
ATOM 7022 O O . GLY A 1 907 ? 24.661 -7.919 -9.611 1.00 23.94 907 GLY A O 1
ATOM 7023 N N . ARG A 1 908 ? 22.562 -8.445 -10.225 1.00 24.55 908 ARG A N 1
ATOM 7024 C CA . ARG A 1 908 ? 22.788 -9.884 -10.360 1.00 24.55 908 ARG A CA 1
ATOM 7025 C C . ARG A 1 908 ? 23.527 -10.119 -11.676 1.00 24.55 908 ARG A C 1
ATOM 7027 O O . ARG A 1 908 ? 22.926 -10.046 -12.740 1.00 24.55 908 ARG A O 1
ATOM 7034 N N . SER A 1 909 ? 24.815 -10.439 -11.603 1.00 23.27 909 SER A N 1
ATOM 7035 C CA . SER A 1 909 ? 25.505 -11.073 -12.726 1.00 23.27 909 SER A CA 1
ATOM 7036 C C . SER A 1 909 ? 25.069 -12.540 -12.768 1.00 23.27 909 SER A C 1
ATOM 7038 O O . SER A 1 909 ? 25.435 -13.326 -11.893 1.00 23.27 909 SER A O 1
ATOM 7040 N N . ARG A 1 910 ? 24.214 -12.898 -13.734 1.00 25.25 910 ARG A N 1
ATOM 7041 C CA . ARG A 1 910 ? 23.903 -14.296 -14.058 1.00 25.25 910 ARG A CA 1
ATOM 7042 C C . ARG A 1 910 ? 25.166 -14.931 -14.645 1.00 25.25 910 ARG A C 1
ATOM 7044 O O . ARG A 1 910 ? 25.577 -14.595 -15.749 1.00 25.25 910 ARG A O 1
ATOM 7051 N N . SER A 1 911 ? 25.764 -15.855 -13.899 1.00 23.80 911 SER A N 1
ATOM 7052 C CA . SER A 1 911 ? 26.751 -16.798 -14.422 1.00 23.80 911 SER A CA 1
ATOM 7053 C C . SER A 1 911 ? 26.050 -17.756 -15.386 1.00 23.80 911 SER A C 1
ATOM 7055 O O . SER A 1 911 ? 25.227 -18.566 -14.962 1.00 23.80 911 SER A O 1
ATOM 7057 N N . MET A 1 912 ? 26.361 -17.654 -16.679 1.00 23.27 912 MET A N 1
ATOM 7058 C CA . MET A 1 912 ? 26.092 -18.704 -17.662 1.00 23.27 912 MET A CA 1
ATOM 7059 C C . MET A 1 912 ? 26.906 -19.949 -17.284 1.00 23.27 912 MET A C 1
ATOM 7061 O O . MET A 1 912 ? 28.119 -19.968 -17.468 1.00 23.27 912 MET A O 1
ATOM 7065 N N . ASN A 1 913 ? 26.251 -20.996 -16.781 1.00 25.23 913 ASN A N 1
ATOM 7066 C CA . ASN A 1 913 ? 26.840 -22.334 -16.749 1.00 25.23 913 ASN A CA 1
ATOM 7067 C C . ASN A 1 913 ? 26.520 -23.039 -18.070 1.00 25.23 913 ASN A C 1
ATOM 7069 O O . ASN A 1 913 ? 25.468 -23.653 -18.226 1.00 25.23 913 ASN A O 1
ATOM 7073 N N . GLY A 1 914 ? 27.450 -22.947 -19.020 1.00 25.92 914 GLY A N 1
ATOM 7074 C CA . GLY A 1 914 ? 27.592 -23.931 -20.086 1.00 25.92 914 GLY A CA 1
ATOM 7075 C C . GLY A 1 914 ? 28.376 -25.121 -19.541 1.00 25.92 914 GLY A C 1
ATOM 7076 O O . GLY A 1 914 ? 29.595 -25.051 -19.420 1.00 25.92 914 GLY A O 1
ATOM 7077 N N . GLY A 1 915 ? 27.676 -26.192 -19.173 1.00 25.64 915 GLY A N 1
ATOM 7078 C CA . GLY A 1 915 ? 28.271 -27.457 -18.751 1.00 25.64 915 GLY A CA 1
ATOM 7079 C C . GLY A 1 915 ? 27.998 -28.535 -19.789 1.00 25.64 915 GLY A C 1
ATOM 7080 O O . GLY A 1 915 ? 26.945 -29.162 -19.767 1.00 25.64 915 GLY A O 1
ATOM 7081 N N . GLY A 1 916 ? 28.945 -28.742 -20.705 1.00 25.14 916 GLY A N 1
ATOM 7082 C CA . GLY A 1 916 ? 28.994 -29.948 -21.521 1.00 25.14 916 GLY A CA 1
ATOM 7083 C C . GLY A 1 916 ? 29.396 -31.143 -20.656 1.00 25.14 916 GLY A C 1
ATOM 7084 O O . GLY A 1 916 ? 30.441 -31.115 -20.012 1.00 25.14 916 GLY A O 1
ATOM 7085 N N . GLY A 1 917 ? 28.578 -32.194 -20.659 1.00 25.69 917 GLY A N 1
ATOM 7086 C CA . GLY A 1 917 ? 28.882 -33.480 -20.038 1.00 25.69 917 GLY A CA 1
ATOM 7087 C C . GLY A 1 917 ? 28.660 -34.606 -21.040 1.00 25.69 917 GLY A C 1
ATOM 7088 O O . GLY A 1 917 ? 27.524 -34.965 -21.335 1.00 25.69 917 GLY A O 1
ATOM 7089 N N . ARG A 1 918 ? 29.754 -35.151 -21.583 1.00 25.06 918 ARG A N 1
ATOM 7090 C CA . ARG A 1 918 ? 29.766 -36.444 -22.278 1.00 25.06 918 ARG A CA 1
ATOM 7091 C C . ARG A 1 918 ? 29.791 -37.575 -21.246 1.00 25.06 918 ARG A C 1
ATOM 7093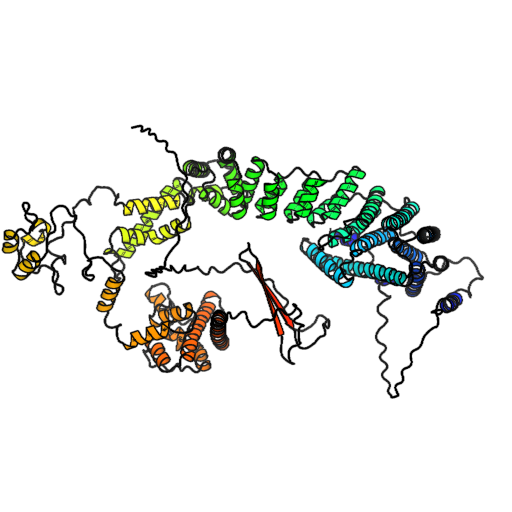 O O . ARG A 1 918 ? 30.619 -37.542 -20.346 1.00 25.06 918 ARG A O 1
ATOM 7100 N N . GLY A 1 919 ? 29.004 -38.617 -21.515 1.00 24.05 919 GLY A N 1
ATOM 7101 C CA . GLY A 1 919 ? 29.439 -40.015 -21.400 1.00 24.05 919 GLY A CA 1
ATOM 7102 C C . GLY A 1 919 ? 29.256 -40.715 -20.052 1.00 24.05 919 GLY A C 1
ATOM 7103 O O . GLY A 1 919 ? 30.094 -40.599 -19.169 1.00 24.05 919 GLY A O 1
ATOM 7104 N N . GLY A 1 920 ? 28.232 -41.568 -19.969 1.00 24.41 920 GLY A N 1
ATOM 7105 C CA . GLY A 1 920 ? 28.090 -42.583 -18.924 1.00 24.41 920 GLY A CA 1
ATOM 7106 C C . GLY A 1 920 ? 26.819 -43.411 -19.109 1.00 24.41 920 GLY A C 1
ATOM 7107 O O . GLY A 1 920 ? 25.769 -43.053 -18.596 1.00 24.41 920 GLY A O 1
ATOM 7108 N N . SER A 1 921 ? 26.909 -44.491 -19.892 1.00 21.59 921 SER A N 1
ATOM 7109 C CA . SER A 1 921 ? 25.863 -45.517 -20.044 1.00 21.59 921 SER A CA 1
ATOM 7110 C C . SER A 1 921 ? 25.489 -46.161 -18.705 1.00 21.59 921 SER A C 1
ATOM 7112 O O . SER A 1 921 ? 26.386 -46.403 -17.908 1.00 21.59 921 SER A O 1
ATOM 7114 N N . ILE A 1 922 ? 24.218 -46.561 -18.538 1.00 23.66 922 ILE A N 1
ATOM 7115 C CA . ILE A 1 922 ? 23.780 -47.948 -18.250 1.00 23.66 922 ILE A CA 1
ATOM 7116 C C . ILE A 1 922 ? 22.232 -48.036 -18.274 1.00 23.66 922 ILE A C 1
ATOM 7118 O O . ILE A 1 922 ? 21.533 -47.404 -17.495 1.00 23.66 922 ILE A O 1
ATOM 7122 N N . LYS A 1 923 ? 21.748 -48.849 -19.224 1.00 22.30 923 LYS A N 1
ATOM 7123 C CA . LYS A 1 923 ? 20.568 -49.742 -19.253 1.00 22.30 923 LYS A CA 1
ATOM 7124 C C . LYS A 1 923 ? 19.292 -49.390 -18.452 1.00 22.30 923 LYS A C 1
ATOM 7126 O O . LYS A 1 923 ? 19.212 -49.636 -17.259 1.00 22.30 923 LYS A O 1
ATOM 7131 N N . GLY A 1 924 ? 18.217 -49.158 -19.216 1.00 22.47 924 GLY A N 1
ATOM 7132 C CA . GLY A 1 924 ? 17.118 -50.130 -19.333 1.00 22.47 924 GLY A CA 1
ATOM 7133 C C . GLY A 1 924 ? 15.860 -49.914 -18.484 1.00 22.47 924 GLY A C 1
ATOM 7134 O O . GLY A 1 924 ? 15.833 -50.307 -17.329 1.00 22.47 924 GLY A O 1
ATOM 7135 N N . ARG A 1 925 ? 14.760 -49.492 -19.122 1.00 22.81 925 ARG A N 1
ATOM 7136 C CA . ARG A 1 925 ? 13.523 -50.294 -19.259 1.00 22.81 925 ARG A CA 1
ATOM 7137 C C . ARG A 1 925 ? 12.511 -49.578 -20.155 1.00 22.81 925 ARG A C 1
ATOM 7139 O O . ARG A 1 925 ? 12.205 -48.412 -19.955 1.00 22.81 925 ARG A O 1
ATOM 7146 N N . MET A 1 926 ? 12.020 -50.319 -21.145 1.00 21.56 926 MET A N 1
ATOM 7147 C CA . MET A 1 926 ? 10.879 -49.984 -21.996 1.00 21.56 926 MET A CA 1
ATOM 7148 C C . MET A 1 926 ? 9.563 -50.197 -21.238 1.00 21.56 926 MET A C 1
ATOM 7150 O O . MET A 1 926 ? 9.416 -51.204 -20.544 1.00 21.56 926 MET A O 1
ATOM 7154 N N . SER A 1 927 ? 8.596 -49.304 -21.447 1.00 24.36 927 SER A N 1
ATOM 7155 C CA . SER A 1 927 ? 7.135 -49.501 -21.320 1.00 24.36 927 SER A CA 1
ATOM 7156 C C . SER A 1 927 ? 6.495 -48.354 -22.130 1.00 24.36 927 SER A C 1
ATOM 7158 O O . SER A 1 927 ? 6.609 -47.208 -21.720 1.00 24.36 927 SER A O 1
ATOM 7160 N N . ASN A 1 928 ? 6.259 -48.493 -23.439 1.00 21.78 928 ASN A N 1
ATOM 7161 C CA . ASN A 1 928 ? 5.019 -48.940 -24.099 1.00 21.78 928 ASN A CA 1
ATOM 7162 C C . ASN A 1 928 ? 3.701 -48.413 -23.501 1.00 21.78 928 ASN A C 1
ATOM 7164 O O . ASN A 1 928 ? 3.271 -48.935 -22.484 1.00 21.78 928 ASN A O 1
ATOM 7168 N N . GLU A 1 929 ? 3.082 -47.452 -24.207 1.00 23.62 929 GLU A N 1
ATOM 7169 C CA . GLU A 1 929 ? 1.641 -47.251 -24.523 1.00 23.62 929 GLU A CA 1
ATOM 7170 C C . GLU A 1 929 ? 1.528 -45.840 -25.165 1.00 23.62 929 GLU A C 1
ATOM 7172 O O . GLU A 1 929 ? 1.907 -44.865 -24.534 1.00 23.62 929 GLU A O 1
ATOM 7177 N N . ALA A 1 930 ? 1.232 -45.554 -26.442 1.00 21.62 930 ALA A N 1
ATOM 7178 C CA . ALA A 1 930 ? 0.438 -46.127 -27.537 1.00 21.62 930 ALA A CA 1
ATOM 7179 C C . ALA A 1 930 ? -1.080 -45.834 -27.501 1.00 21.62 930 ALA A C 1
ATOM 7181 O O . ALA A 1 930 ? -1.843 -46.751 -27.246 1.00 21.62 930 ALA A O 1
ATOM 7182 N N . VAL A 1 931 ? -1.509 -44.616 -27.892 1.00 24.34 931 VAL A N 1
ATOM 7183 C CA . VAL A 1 931 ? -2.841 -44.277 -28.482 1.00 24.34 931 VAL A CA 1
ATOM 7184 C C . VAL A 1 931 ? -2.647 -43.007 -29.363 1.00 24.34 931 VAL A C 1
ATOM 7186 O O . VAL A 1 931 ? -2.264 -41.977 -28.824 1.00 24.34 931 VAL A O 1
ATOM 7189 N N . ARG A 1 932 ? -2.518 -43.051 -30.712 1.00 22.89 932 ARG A N 1
ATOM 7190 C CA . ARG A 1 932 ? -3.545 -43.008 -31.808 1.00 22.89 932 ARG A CA 1
ATOM 7191 C C . ARG A 1 932 ? -4.646 -41.941 -31.594 1.00 22.89 932 ARG A C 1
ATOM 7193 O O . ARG A 1 932 ? -5.149 -41.852 -30.497 1.00 22.89 932 ARG A O 1
ATOM 7200 N N . HIS A 1 933 ? -5.195 -41.170 -32.537 1.00 22.81 933 HIS A N 1
ATOM 7201 C CA . HIS A 1 933 ? -5.011 -40.864 -33.961 1.00 22.81 933 HIS A CA 1
ATOM 7202 C C . HIS A 1 933 ? -5.870 -39.606 -34.280 1.00 22.81 933 HIS A C 1
ATOM 7204 O O . HIS A 1 933 ? -6.825 -39.323 -33.559 1.00 22.81 933 HIS A O 1
ATOM 7210 N N . SER A 1 934 ? -5.590 -38.988 -35.437 1.00 22.53 934 SER A N 1
ATOM 7211 C CA . SER A 1 934 ? -6.394 -38.083 -36.301 1.00 22.53 934 SER A CA 1
ATOM 7212 C C . SER A 1 934 ? -5.860 -36.641 -36.342 1.00 22.53 934 SER A C 1
ATOM 7214 O O . SER A 1 934 ? -5.803 -35.983 -35.317 1.00 22.53 934 SER A O 1
ATOM 7216 N N . SER A 1 935 ? -5.232 -36.110 -37.401 1.00 21.72 935 SER A N 1
ATOM 7217 C CA . SER A 1 935 ? -5.511 -36.029 -38.851 1.00 21.72 935 SER A CA 1
ATOM 7218 C C . SER A 1 935 ? -6.810 -35.301 -39.199 1.00 21.72 935 SER A C 1
ATOM 7220 O O . SER A 1 935 ? -7.861 -35.928 -39.262 1.00 21.72 935 SER A O 1
ATOM 7222 N N . ASN A 1 936 ? -6.700 -34.007 -39.520 1.00 22.41 936 ASN A N 1
ATOM 7223 C CA . ASN A 1 936 ? -7.387 -33.437 -40.676 1.00 22.41 936 ASN A CA 1
ATOM 7224 C C . ASN A 1 936 ? -6.660 -32.197 -41.217 1.00 22.41 936 ASN A C 1
ATOM 7226 O O . ASN A 1 936 ? -6.215 -31.328 -40.473 1.00 22.41 936 ASN A O 1
ATOM 7230 N N . SER A 1 937 ? -6.526 -32.196 -42.538 1.00 22.61 937 SER A N 1
ATOM 7231 C CA . SER A 1 937 ? -5.948 -31.189 -43.417 1.00 22.61 937 SER A CA 1
ATOM 7232 C C . SER A 1 937 ? -7.015 -30.214 -43.925 1.00 22.61 937 SER A C 1
ATOM 7234 O O . SER A 1 937 ? -8.185 -30.583 -44.009 1.00 22.61 937 SER A O 1
ATOM 7236 N N . ASN A 1 938 ? -6.586 -29.010 -44.316 1.00 23.22 938 ASN A N 1
ATOM 7237 C CA . ASN A 1 938 ? -6.903 -28.288 -45.569 1.00 23.22 938 ASN A CA 1
ATOM 7238 C C . ASN A 1 938 ? -6.796 -26.772 -45.303 1.00 23.22 938 ASN A C 1
ATOM 7240 O O . ASN A 1 938 ? -7.465 -26.253 -44.420 1.00 23.22 938 ASN A O 1
ATOM 7244 N N . ASP A 1 939 ? -5.801 -26.062 -45.834 1.00 24.28 939 ASP A N 1
ATOM 7245 C CA . ASP A 1 939 ? -5.686 -25.517 -47.202 1.00 24.28 939 ASP A CA 1
ATOM 7246 C C . ASP A 1 939 ? -6.752 -24.456 -47.550 1.00 24.28 939 ASP A C 1
ATOM 7248 O O . ASP A 1 939 ? -7.892 -24.788 -47.860 1.00 24.28 939 ASP A O 1
ATOM 7252 N N . SER A 1 940 ? -6.343 -23.181 -47.590 1.00 22.69 940 SER A N 1
ATOM 7253 C CA . SER A 1 940 ? -6.869 -22.193 -48.546 1.00 22.69 940 SER A CA 1
ATOM 7254 C C . SER A 1 940 ? -5.957 -20.962 -48.638 1.00 22.69 940 SER A C 1
ATOM 7256 O O . SER A 1 940 ? -5.935 -20.099 -47.762 1.00 22.69 940 SER A O 1
ATOM 7258 N N . LYS A 1 941 ? -5.217 -20.905 -49.749 1.00 24.03 941 LYS A N 1
ATOM 7259 C CA . LYS A 1 941 ? -4.552 -19.730 -50.325 1.00 24.03 941 LYS A CA 1
ATOM 7260 C C . LYS A 1 941 ? -5.568 -18.652 -50.717 1.00 24.03 941 LYS A C 1
ATOM 7262 O O . LYS A 1 941 ? -6.636 -18.988 -51.222 1.00 24.03 941 LYS A O 1
ATOM 7267 N N . LEU A 1 942 ? -5.148 -17.387 -50.688 1.00 25.88 942 LEU A N 1
ATOM 7268 C CA . LEU A 1 942 ? -5.660 -16.354 -51.594 1.00 25.88 942 LEU A CA 1
ATOM 7269 C C . LEU A 1 942 ? -4.533 -15.377 -51.979 1.00 25.88 942 LEU A C 1
ATOM 7271 O O . LEU A 1 942 ? -4.144 -14.537 -51.181 1.00 25.88 942 LEU A O 1
ATOM 7275 N N . LYS A 1 943 ? -4.070 -15.598 -53.219 1.00 28.44 943 LYS A N 1
ATOM 7276 C CA . LYS A 1 943 ? -3.325 -14.771 -54.194 1.00 28.44 943 LYS A CA 1
ATOM 7277 C C . LYS A 1 943 ? -2.045 -14.038 -53.800 1.00 28.44 943 LYS A C 1
ATOM 7279 O O . LYS A 1 943 ? -2.111 -13.045 -53.054 1.00 28.44 943 LYS A O 1
#

pLDDT: mean 72.5, std 23.28, range [21.56, 97.25]

Foldseek 3Di:
DLVLLCVLQPVDPPCCCQAPVVPPPPDDDDDDDDDDDDDDDDDDDDDDDPPPDPVVVVPPVVVPPPPPPPDDDDPQDADDSVRLNVLLVQLLVCLLLVVLVSNLVSLVVDDQVSLLSSLLSLLLSLLLDDDPVNLVSSLVSNLSSVVSHHQPLLVSLQLSLLLLLLSLQPPDPPDDLVRLLVLLLVLLVVVLVPDPDDPVSSVVSSVSVSSSSVVSVVSVVSNVVSVVVVPDDPDDDLQVSLVSSLVSVVSSPVSSPPSDDLVSLQSSLCSNLVSLLSSQPPPDRSCLDDRNVVSSLSSNLVSVVRRHDCLQVSLLVSLLSLSQSVVLSSLVSCVVVVNDHDLQVSLLNNLLNVNLSNNVSSCVVVVHDPVLNSLLNCLLVLVVSSVVSVVVVDDDLVSLLSSLLSNLLSLSLVSNVVSLVVRDLVVCLVCVLVSLQSSQVSNPPDNNSVVSCLQQVSNVDVVSSLVSLQCLLPDPDPSRDPVSNVVSCCWRHPNLLVVLLVVLVVLLVVLVVCLVPDPDPPSLVPDDQLVSLCVSCVVLVVVVVVSVPTDGTSSSVSSVVNSVCSNVVPPDPDDPPDDDFAQLADDQCFPDPVGSHAPFDAPVSRRDGLVNQADPPPQHGVLVCLVVGGDPVVSVRNNPDDGDDPPDDDDQFDPQDPVSDDDPVSVVVVVVVVVPDPDDPLNVVVLVLLCPALADPVLSVLLVCLLVQNDPQLVVCVVVVNDDDQAQLQQSPDGGGSLCQQAVPPLNVLLCVVLVHDRDDDPPDGSNRSLSVSSVVDDSVSNLLSSLLSVLSVVLSVCCVPVVDDDDSVVSSVCSVVNSVVSVVVVVVVPPPPPPPDPPDPPPPPDAADDAPDKDKDKDKDDDPPPNDIDMDIDIDHRDPDPDDDDDDDDDDDDDDPDDDDDPDDDDDDDDDPDDDDDDDDDDDDDDDDDDDDDDDDDDDDD

Radius of gyration: 45.28 Å; chains: 1; bounding box: 97×72×141 Å

Secondary structure (DSSP, 8-state):
-HHHHHHHS-S-TTTIIIIISTTSS-SS------------------------SHHHHHHHHGGGTTTS-SS-----PPPPHHHHHHHHHHHHHHHHTT-HHHHHHHHTT--HHHHHHHHHHHHHGGGG--SHHHHHHHHHHHHHHHHTT---HHHHHHHHHHHHHHHHHHT-TT--HHHHHHHHHHHHHHHHHTS-S-HHHHHHHHHHHHHHHHHHHHHHHHHHHHHHT--------HHHHHHHHHHHHHHHHHHHGGGS-HHHHHHHHHHHHHHHHHHTTSS--GGGSTHHHHHHHHHHHHHHHTT---HHHHHHHHHHHT-HHHHHHHHHHHHHHT----HHHHHHHHHHTT-HHHHHHHHHTS-----HHHHHHHHHHT-HHHHHHHHHT---HHHHHHHHHHHHHTT-HHHHHHHGGGS-HHHHHHHHHHHHHHHHHT-TT--HHHHHHHHTTTTS-HHHHHHHHHHHHT---TTS-HHHHHHHHHHTSHHHHHHHHHHHHHHHHHHHHHHHH---SS-GGGS-HHHHHHHHTHHHHHHHHHTTTSPPPHHHHHHHHHHHHHHTT-S-SSS-------BSSSS--SS-SS--S-----GGGGG-BGGGGB-TTTSSB-HHHHHHHS-HHHHHHHHTSPPPPTTSPP----TTSTT----HHHHHHHHHHHT-----HHHHHHHHHHHT-SS-HHHHHHHHHHHTT-S--HHHHHHTTS-S--B-TTTSSSB--HHIIIIISHHHHHHHHHTT------TT--HHHHHHHHHHHS-HHHHHHHHHHHHHHHHHHHHHHHH-PPP-HHHHHHHHHHHHHHHHHHHHTTT---TTS-----S--PPPPPPTT--EEEEEEEEETTTTEEEEEEEEE-S--------SSS-----------PPP---------------------------------------